Protein 7WZG (pdb70)

Foldseek 3Di:
DVLVVVVLCCCPVPAQQLVQLLVCVPPQAADWEEEEEQCFLNSNVQNSQVSHHQYEYEHQDPVRLVNNVVPCVPGRYHYYHDDLLADDDQAAGQEYEYGEQNLQQLPDLNSSLSNLLSVQRRYDANHKYKYWYFALVVCPPVVQPWDWDKADSPDFKIWIWIWGADPVQQKIKIKIWIDGPPDTDIDIGMGHDDHPVSVQVSNVSSFKHFDAWALGSVRHHDDPPRRITMTMIDGD/DVCVLVLVVLVLVCLCCCPVPAQQLVCLLVCVPPQQAPWEEEEEQCFLNRNPQNSQVSRHQYEYEHQDVSRLVNNVVPVPPGRYHYYHDDLLDDDDAEATQEYEYGEQNLQQLPDLVSSLSNLLSNLRRHDQNHKYKYWYFQLVVCPPVVQDWDWDKADSPPFKIWIWIWGADPVQQKIKIWIWMDGPPDTRIDIDMGRDDHPVSVQVSQVSSQKHFDAWAQGSVRHGDDPPRRITMTMIHGD/DLVQLVLVVLCCCPVPAQQLVQLLVCVVPQAADWEEEEEQCFLNRNPQNSQVSHHQYEYEHQDPSRVVNNVVPCPPGRYHYDYDDLLDDDDQAATQEYEYGEQNLQQLPDLNSSLSNLLSNQSRHDANHKYKYWYFALVVCCVVNQDWDWDKADSPDFKIWIWIWGADVVQQKIKIWIWIDGPPDTDIDIDMGHDDHPVSVQVSQVSSQKHFDAWALGSVRHHDDPPRRITMTMIDGD/DVQLVLVCLCCCPVPAQQLVLLLVCVPPQAADWEEEEEQCFLNRNVQNSQVSRHQYEYEHQDPVRLVNNVVVVPPTRYHYDHDDLLDDDDQEATQEYEYGEQNLQALPDLVSSLSNLLSNQRRHDANHKYKYWYFQLVVCPPVPQDWDWDKADSPDFKIWIWIWGADVVQQKIKIKIWMDGPPDTDIDIDMGHDDHPVSVQVSQVSSQKHFPAWALGSVRHHDDPPRRITMTMIHGD/DLVQLVLVVLCCVFVPAQQLVCLLVCVPDQAADWEEEEEQCFLNRNPQNSLVSHHQYEYEHQDPSRLVNNVVPCPPGNYHYYHDDLLADDDQEATQEYEYGEQNLQQLPDLVSSLSNLLSNQRRYDQNHKYKYWYFALVVCCVVVQPWDWDKADSPDFKIWIWIWGADVVQQKIKIKIWIDGPPDTDIDIDMGRDDHPVSVQVSQVSSQKHFDAWALGSVRHHDDPPRRITMTMIHGD/DLLVLVVLCCCPVPAQQLVQLLVCVPDQQAQWEEEEEQCFLNRNVLNSLVSRYQYEYEHQDPVRLVNVVVPVPPGRYHYDYDDLLADPDQAAGQEYEYGECNLQALPDLNSSLSNLLSVQRRYDQNHKYKYWYFQLVVCPPVVQDWDWDKADSPPFKIWIWIWGADVVQQKIKIWIWMDGPPDTDIDIDMGRDDHPVSVQVSQVSSQKHFPAWALGSVRHGDDPPRRITMTMIHGD

Secondary structure (DSSP, 8-state):
-HHHHHHHHHHHHS-HHHHHHHHHTTS--TT-EEEEET-TTSHHHHHHHHTT-EEEEEES-HHHHHHHHHHHTT--EEEEE--TTS------EEEEEE-TTGGGGS-SHHHHHHHHHHHHHTEEEEEEEEEEEE-GGGGGTTTT--EEEEEE-SSSEEEEEEEEEETTTTEEEEEEEEEETTEEEEEEEEEE---HHHHHHHHHHHTEEEEEEESSTT-PBP-TT-SEEEEEEEE-/-TTHHHHHHHHHHHHHHHHHS-SHHHHHHHHTTS--TT-EEEEET-TTSHHHHHHHTTT-EEEEEES-HHHHHHHHHHHTT--EEEEE--TTS--S---EEEEEE-TTGGGGS-SHHHHHHHHHHHHHTEEEEEEEEEEEE-GGGGGTTTT--EEEEEESSSSEEEEEEEEEETTTTEEEEEEEEEETTEEEEEEEEEE---HHHHHHHHHHHTEEEEEEESSTT-PBP-TT-SEEEEEEEE-/-HHHHHHHHHHHHHHS-HHHHHHHHHTTS--TT-EEEEES-TTSHHHHHHHHTT-EEEEEES-HHHHHHHHHH-TTS-EEEEE--TTS------EEEEEE-TTGGGGS-SHHHHHHHHHHHHHTEEEEEEEEEEEE-GGGGGGGGG--EEEEEE-SSSEEEEEEEEEETTTTEEEEEEEEEESS-EEEEEEEEE---HHHHHHHHHHTTEEEEEEESSTT-PBP-TT-SEEEEEEEE-/-HHHHHHHHHHHHHS-THHHHHHHHTTS--TT-EEEEET-TTSHHHHHHHHTT-EEEEEES-HHHHHHHHHHHTT--EEEEE--TTS--S---EEEEEE-TTGGGGS-SHHHHHHHHHHHHHTEEEEEEEEEEEE-GGGGGTTTT--EEEEEE-SSS-EEEEEEEEETTTTEEEEEEEEE-SS-EEEEEEEEE---HHHHHHHHHHHTEEEEEEESSTT-PBP-TT-SEEEEEEEE-/-HHHHHHHHHHHHHHS-THHHHHHHHTTS--TT-EEEEET-TTSHHHHHHHHTT-EEEEEES-HHHHHHHHHHHTT--EEEEE-BTTB--S---EEEEEE-TTGGGGS-SHHHHHHHHHHHHHTEEEEEEEEEEEE-GGGGGTTTT--EEEEEE-SSS-EEEEEEEEETTTTEEEEEEEEEETTEEEEEEEEEE---HHHHHHHHHHHTEEEEEEESSTT-PBP-TT-SEEEEEEEE-/-HHHHHHHHHHHHS-SHHHHHHHHTTS--TT-EEEEES-TTSHHHHHHHTTT-EEEEEES-HHHHHHHHHHHTT--EEEEE--TTS------EEEEEE-TTGGGGS-SHHHHHHHHHHHHHTEEEEEEEEEEEE-GGGGGTTTT--EEEEEE-SSSEEEEEEEEEETTTTEEEEEEEEEETTEEEEEEEEEE---HHHHHHHHHHHTEEEEEEESSTT-PBP-TT-SEEEEEEEE-

Radius of gyration: 35.02 Å; Cα contacts (8 Å, |Δi|>4): 3380; chains: 6; bounding box: 88×90×80 Å

GO terms:
  GO:0008170 N-methyltransferase activity (F, IDA)
  GO:0030651 peptide antibiotic biosynthetic process (P, IDA)

B-factor: mean 28.47, std 9.71, range [11.81, 78.83]

InterPro domains:
  IPR029063 S-adenosyl-L-methionine-dependent methyltransferase superfamily [G3DSA:3.40.50.150] (3-245)
  IPR029063 S-adenosyl-L-methionine-dependent methyltransferase superfamily [SSF53335] (28-244)
  IPR041698 Methyltransferase domain 25 [PF13649] (43-136)
  IPR050508 Methyltransferase Superfamily [PTHR42912] (5-140)

Organism: Streptomyces sp. (NCBI:txid1931)

Solvent-accessible surface area: 57210 Å² total; per-residue (Å²): 121,41,42,111,9,74,18,29,6,10,45,95,68,52,74,7,70,18,5,23,56,0,0,52,80,68,57,76,7,110,46,100,26,0,0,0,0,14,5,9,2,0,23,7,0,10,23,0,13,121,35,30,2,129,4,34,0,0,20,70,38,90,78,7,0,77,30,0,65,161,53,61,152,147,67,83,6,108,14,37,102,22,50,27,103,101,20,121,56,136,56,64,6,24,1,1,0,0,29,66,35,14,0,0,57,0,59,100,28,98,39,2,17,33,0,0,102,13,0,0,133,10,6,81,125,59,5,0,0,0,0,1,0,20,2,2,25,36,27,51,147,32,64,13,42,24,120,12,25,7,70,42,2,33,202,83,109,3,0,4,17,6,69,50,22,62,48,29,34,20,50,12,50,13,20,30,0,10,5,8,35,72,78,19,31,25,37,123,81,79,11,16,5,0,27,18,14,2,0,93,2,0,0,86,58,2,21,0,80,11,71,21,22,13,3,24,66,100,33,79,98,34,62,33,93,5,77,36,0,0,0,4,0,49,109,152,135,118,61,71,180,91,93,59,24,28,107,8,82,11,51,10,26,45,88,68,41,73,7,68,17,4,24,59,0,0,54,77,64,64,70,6,106,70,94,32,0,0,0,0,13,5,16,9,0,29,9,0,19,24,0,12,127,31,35,4,102,0,11,0,0,21,75,36,87,54,9,0,77,15,0,66,141,76,62,140,136,63,79,6,90,18,37,100,23,52,29,102,101,12,116,64,115,50,69,7,30,0,1,0,0,25,64,36,13,0,0,58,0,60,120,35,90,44,2,0,35,0,0,112,11,0,9,127,0,2,84,111,55,2,0,0,0,1,2,0,22,2,2,24,37,26,55,163,31,62,11,41,19,122,12,26,6,67,44,4,36,198,94,77,4,0,4,19,6,67,50,21,64,47,30,35,17,54,12,49,13,22,31,0,3,5,4,42,69,55,18,25,23,29,126,55,81,10,17,4,0,27,19,12,1,0,110,5,0,0,108,38,9,25,0,91,15,72,22,23,12,2,22,64,100,30,79,98,36,64,34,102,9,79,37,0,0,0,3,0,47,108,126,134,149,90,19,26,104,1,75,23,45,8,12,44,91,70,48,74,7,73,17,4,19,58,0,0,40,79,62,59,88,5,111,47,106,27,0,0,0,0,16,5,10,2,0,27,8,0,11,23,0,12,119,38,28,2,132,4,29,0,0,21,75,37,91,62,8,0,75,30,0,69,170,56,59,149,149,67,75,5,106,21,50,104,22,54,30,107,97,11,132,55,130,54,65,6,28,0,0,0,0,28,66,36,13,0,0,54,0,60,107,34,101,40,2,3,29,0,0,118,3,0,13,132,5,1,74,128,59,5,0,0,0,0,2,0,19,2,3,22,37,27,55,126,42,64,11,47,23,127,13,27,6,70,44,4,36,213,92,74,4,0,5,16,3,66,45,22,64,49,35,37,18,49,11,51,11,22,35,0,1,5,7,39,69,65,22,21,19,41,124,81,84,11,19,4,0,27,13,12,2,0,108,4,0,0,107,54,9,40,2,89,15,71,20,26,13,4,27,65,99,34,74,97,34,68,35,79,12,77,38,0,0,0,3,0,50,89,174,143,71,27,28,94,8,77,20,48,10,30,42,81,66,41,75,7,70,18,4,22,59,0,0,54,80,65,57,69,6,105,46,91,25,0,0,0,0,16,6,12,4,0,25,8,0,12,21,0,15,123,34,30,3,129,3,28,0,0,20,76,40,94,69,10,0,68,30,0,65,156,55,60,154,140,66,84,4,104,19,37,98,22,51,29,106,96,11,122,59,142,52,68,10,34,0,0,0,0,26,62,36,13,0,0,59,0,62,102,24,92,38,2,14,36,0,0,111,2,0,14,135,5,3,79,112,60,6,0,0,0,0,2,0,22,2,2,21,39,26,52,146,30,63,10,49,22,124,12,25,7,71,44,3,46,184,97,90,4,0,3,17,2,68,46,22,62,45,30,36,18,49,10,49,13,26,32,0,5,4,3,35,72,54,18,24,13,28,124,58,83,11,19,6,0,29,16,13,1,0,90,7,0,0,115,60,9,27,0,75,15,71,20,24,15,2,23,62,102,34,75,95,36,60,32,92,3,74,36,0,0,0,3,0,48,117,128,120,118,76,21,26,88,8,65,15,46,10,16,46,80,74,45,74,8,74,16,4,23,56,0,0,60,75,65,59,73,5,105,46,94,20,0,0,0,0,15,5,6,2,0,25,6,0,13,21,0,15,122,35,32,2,133,3,26,0,0,21,74,37,86,61,6,0,51,31,0,62,150,56,64,153,142,68,86,6,103,19,38,100,23,52,27,101,111,23,132,50,138,57,67,9,34,0,0,0,0,27,61,36,15,0,0,57,0,59,109,30,108,42,2,3,35,0,0,84,12,0,6,171,12,3,72,117,58,3,0,0,0,0,1,0,21,2,3,27,37,27,56,133,33,62,13,41,23,125,13,26,6,70,43,4,43,187,67,88,3,0,3,17,3,68,46,18,59,47,28,33,19,48,11,48,12,27,32,0,2,4,4,41,71,58,21,17,15,38,125,75,80,11,14,6,0,30,15,14,2,0,107,2,0,0,98,41,9,27,0,78,17,72,22,25,13,3,26,64,99,32,74,99,36,63,35,105,12,74,36,0,0,0,4,0,51,110,135,126,43,50,114,9,69,13,52,9,30,44,82,64,47,76,7,70,17,4,22,59,0,0,52,80,66,58,73,6,104,64,94,39,0,0,0,0,14,5,16,7,0,28,7,0,24,22,0,12,117,35,32,2,82,0,13,0,0,19,74,39,136,72,10,1,53,28,0,86,168,102,53,139,135,60,79,10,85,34,40,110,22,54,29,106,91,10,115,64,148,55,73,6,27,0,0,0,1,28,57,36,15,0,0,55,0,59,111,33,114,34,2,7,37,0,0,92,1,0,9,132,5,5,77,122,55,4,0,0,0,0,2,0,20,2,2,28,39,29,57,162,30,64,14,43,23,127,14,28,6,69,44,6,43,179,88,94,3,0,4,15,3,70,48,21,62,46,28,36,19,48,14,46,13,29,29,0,9,5,4,39,68,60,18,25,21,28,123,59,81,12,19,4,0,28,12,13,2,0,110,5,0,0,86,28,10,27,2,94,20,78,22,25,12,3,23,64,104,32,84,97,35,63,34,85,8,76,41,0,0,0,5,0,51,115,138

Nearest PDB structures (foldseek):
  7wzg-assembly1_A  TM=1.003E+00  e=1.190E-51  Streptomyces sp.
  4hgy-assembly1_E  TM=8.757E-01  e=6.205E-23  Streptomyces caelestis
  1y8c-assembly1_A  TM=8.510E-01  e=4.590E-20  Clostridium acetobutylicum ATCC 824
  6uk5-assembly1_B  TM=7.705E-01  e=1.641E-17  Micromonospora echinospora
  5bsz-assembly1_A  TM=7.617E-01  e=7.466E-17  Streptoalloteichus sp. ATCC 53650

Sequence (1428 aa):
TAIEAYDLVSSMLSPGAGLVAWVSSHRPLDGRTVLDLGCGTGVSSFALAEAGARVVAVDASRPSLDMLEKKRLDRDVEAVEGDFRDLTFDSTFDVVTMSRNTFFLAQEQEEKIALLRGIARHLKPGGAAFLDCTDPAEFQRAGGDARSVTYPLGRDRMVTVTQTADRAGQQILSIFLVQGATTLTAFHEQATWATLAEIRLMARIAGLEVTGVDGSYAGEPYTARSREMLVVLERQDPSVYDETAIEAYDLVSSMLSPGAGLVAWVSSHRPLDGRTVLDLGCGTGVSSFALAEAGARVVAVDASRPSLDMLEKKRLDRDVEAVEGDFRDLTFDSTFDVVTMSRNTFFLAQEQEEKIALLRGIARHLKPGGAAFLDCTDPAEFQRAGGDARSVTYPLGRDRMVTVTQTADRAGQQILSIFLVQGATTLTAFHEQATWATLAEIRLMARIAGLEVTGVDGSYAGEPYTARSREMLVVLERQDETAIEAYDLVSSMLSPGAGLVAWVSSHRPLDGRTVLDLGCGTGVSSFALAEAGARVVAVDASRPSLDMLEKKRLDRDVEAVEGDFRDLTFDSTFDVVTMSRNTFFLAQEQEEKIALLRGIARHLKPGGAAFLDCTDPAEFQRAGGDARSVTYPLGRDRMVTVTQTADRAGQQILSIFLVQGATTLTAFHEQATWATLAEIRLMARIAGLEVTGVDGSYAGEPYTARSREMLVVLERQETAIEAYDLVSSMLSPGAGLVAWVSSHRPLDGRTVLDLGCGTGVSSFALAEAGARVVAVDASRPSLDMLEKKRLDRDVEAVEGDFRDLTFDSTFDVVTMSRNTFFLAQEQEEKIALLRGIARHLKPGGAAFLDCTDPAEFQRAGGDARSVTYPLGRDRMVTVTQTADRAGQQILSIFLVQGATTLTAFHEQATWATLAEIRLMARIAGLEVTGVDGSYAGEPYTARSREMLVVLERQDETAIEAYDLVSSMLSPGAGLVAWVSSHRPLDGRTVLDLGCGTGVSSFALAEAGARVVAVDASRPSLDMLEKKRLDRDVEAVEGDFRDLTFDSTFDVVTMSRNTFFLAQEQEEKIALLRGIARHLKPGGAAFLDCTDPAEFQRAGGDARSVTYPLGRDRMVTVTQTADRAGQQILSIFLVQGATTLTAFHEQATWATLAEIRLMARIAGLEVTGVDGSYAGEPYTARSREMLVVLERQTAIEAYDLVSSMLSPGAGLVAWVSSHRPLDGRTVLDLGCGTGVSSFALAEAGARVVAVDASRPSLDMLEKKRLDRDVEAVEGDFRDLTFDSTFDVVTMSRNTFFLAQEQEEKIALLRGIARHLKPGGAAFLDCTDPAEFQRAGGDARSVTYPLGRDRMVTVTQTADRAGQQILSIFLVQGATTLTAFHEQATWATLAEIRLMARIAGLEVTGVDGSYAGEPYTARSREMLVVLERQ

Structure (mmCIF, N/CA/C/O backbone):
data_7WZG
#
_entry.id   7WZG
#
_cell.length_a   245.111
_cell.length_b   245.111
_cell.length_c   81.653
_cell.angle_alpha   90.000
_cell.angle_beta   90.000
_cell.angle_gamma   120.000
#
_symmetry.space_group_name_H-M   'H 3'
#
loop_
_entity.id
_entity.type
_entity.pdbx_description
1 polymer 'Cypemycin N-terminal methyltransferase'
2 non-polymer S-ADENOSYL-L-HOMOCYSTEINE
3 water water
#
loop_
_atom_site.group_PDB
_atom_site.id
_atom_site.type_symbol
_atom_site.label_atom_id
_atom_site.label_alt_id
_atom_site.label_comp_id
_atom_site.label_asym_id
_atom_site.label_entity_id
_atom_site.label_seq_id
_atom_site.pdbx_PDB_ins_code
_atom_site.Cartn_x
_atom_site.Cartn_y
_atom_site.Cartn_z
_atom_site.occupancy
_atom_site.B_iso_or_equiv
_atom_site.auth_seq_id
_atom_site.auth_comp_id
_atom_site.auth_asym_id
_atom_site.auth_atom_id
_atom_site.pdbx_PDB_model_num
ATOM 1 N N . THR A 1 30 ? -34.546 70.200 57.672 1.00 40.62 10 THR A N 1
ATOM 2 C CA . THR A 1 30 ? -33.446 70.636 58.530 1.00 40.06 10 THR A CA 1
ATOM 3 C C . THR A 1 30 ? -32.238 69.711 58.386 1.00 36.68 10 THR A C 1
ATOM 4 O O . THR A 1 30 ? -31.094 70.171 58.357 1.00 39.06 10 THR A O 1
ATOM 8 N N . ALA A 1 31 ? -32.489 68.404 58.295 1.00 34.08 11 ALA A N 1
ATOM 9 C CA . ALA A 1 31 ? -31.436 67.506 57.840 1.00 36.26 11 ALA A CA 1
ATOM 10 C C . ALA A 1 31 ? -30.911 67.948 56.485 1.00 31.92 11 ALA A C 1
ATOM 11 O O . ALA A 1 31 ? -29.727 67.758 56.180 1.00 26.97 11 ALA A O 1
ATOM 13 N N . ILE A 1 32 ? -31.775 68.560 55.671 1.00 32.18 12 ILE A N 1
ATOM 14 C CA . ILE A 1 32 ? -31.333 69.100 54.390 1.00 34.07 12 ILE A CA 1
ATOM 15 C C . ILE A 1 32 ? -30.353 70.243 54.614 1.00 26.51 12 ILE A C 1
ATOM 16 O O . ILE A 1 32 ? -29.312 70.323 53.948 1.00 29.47 12 ILE A O 1
ATOM 21 N N . GLU A 1 33 ? -30.663 71.136 55.564 1.00 28.49 13 GLU A N 1
ATOM 22 C CA . GLU A 1 33 ? -29.731 72.212 55.910 1.00 29.73 13 GLU A CA 1
ATOM 23 C C . GLU A 1 33 ? -28.410 71.643 56.417 1.00 27.53 13 GLU A C 1
ATOM 24 O O . GLU A 1 33 ? -27.328 72.088 56.012 1.00 23.44 13 GLU A O 1
ATOM 30 N N . ALA A 1 34 ? -28.485 70.649 57.306 1.00 22.96 14 ALA A N 1
ATOM 31 C CA . ALA A 1 34 ? -27.272 70.031 57.821 1.00 22.40 14 ALA A CA 1
ATOM 32 C C . ALA A 1 34 ? -26.473 69.364 56.702 1.00 22.61 14 ALA A C 1
ATOM 33 O O . ALA A 1 34 ? -25.243 69.505 56.644 1.00 21.46 14 ALA A O 1
ATOM 35 N N . TYR A 1 35 ? -27.152 68.643 55.797 1.00 22.78 15 TYR A N 1
ATOM 36 C CA . TYR A 1 35 ? -26.425 68.001 54.704 1.00 26.54 15 TYR A CA 1
ATOM 37 C C . TYR A 1 35 ? -25.777 69.040 53.802 1.00 24.91 15 TYR A C 1
ATOM 38 O O . TYR A 1 35 ? -24.630 68.871 53.365 1.00 22.94 15 TYR A O 1
ATOM 47 N N . ASP A 1 36 ? -26.495 70.127 53.506 1.00 26.39 16 ASP A N 1
ATOM 48 C CA . ASP A 1 36 ? -25.918 71.144 52.638 1.00 20.45 16 ASP A CA 1
ATOM 49 C C . ASP A 1 36 ? -24.635 71.700 53.244 1.00 21.03 16 ASP A C 1
ATOM 50 O O . ASP A 1 36 ? -23.643 71.903 52.538 1.00 20.31 16 ASP A O 1
ATOM 55 N N . LEU A 1 37 ? -24.634 71.928 54.560 1.00 22.60 17 LEU A N 1
ATOM 56 C CA . LEU A 1 37 ? -23.448 72.438 55.243 1.00 18.52 17 LEU A CA 1
ATOM 57 C C . LEU A 1 37 ? -22.287 71.447 55.158 1.00 21.28 17 LEU A C 1
ATOM 58 O O . LEU A 1 37 ? -21.135 71.833 54.901 1.00 22.16 17 LEU A O 1
ATOM 63 N N . VAL A 1 38 ? -22.571 70.165 55.397 1.00 21.23 18 VAL A N 1
ATOM 64 C CA . VAL A 1 38 ? -21.524 69.144 55.367 1.00 22.56 18 VAL A CA 1
ATOM 65 C C . VAL A 1 38 ? -20.915 69.059 53.973 1.00 21.23 18 VAL A C 1
ATOM 66 O O . VAL A 1 38 ? -19.689 69.076 53.805 1.00 23.01 18 VAL A O 1
ATOM 70 N N . SER A 1 39 ? -21.766 68.998 52.950 1.00 21.04 19 SER A N 1
ATOM 71 C CA . SER A 1 39 ? -21.260 68.870 51.589 1.00 22.10 19 SER A CA 1
ATOM 72 C C . SER A 1 39 ? -20.512 70.122 51.150 1.00 24.38 19 SER A C 1
ATOM 73 O O . SER A 1 39 ? -19.454 70.026 50.513 1.00 26.74 19 SER A O 1
ATOM 76 N N . SER A 1 40 ? -21.039 71.304 51.486 1.00 22.55 20 SER A N 1
ATOM 77 C CA . SER A 1 40 ? -20.415 72.543 51.043 1.00 25.77 20 SER A CA 1
ATOM 78 C C . SER A 1 40 ? -18.991 72.648 51.561 1.00 27.58 20 SER A C 1
ATOM 79 O O . SER A 1 40 ? -18.109 73.159 50.865 1.00 28.79 20 SER A O 1
ATOM 82 N N . MET A 1 41 ? -18.749 72.172 52.781 1.00 23.89 21 MET A N 1
ATOM 83 C CA . MET A 1 41 ? -17.438 72.333 53.393 1.00 26.16 21 MET A CA 1
ATOM 84 C C . MET A 1 41 ? -16.533 71.115 53.253 1.00 25.22 21 MET A C 1
ATOM 85 O O . MET A 1 41 ? -15.314 71.287 53.153 1.00 28.51 21 MET A O 1
ATOM 90 N N . LEU A 1 42 ? -17.082 69.899 53.226 1.00 24.90 22 LEU A N 1
ATOM 91 C CA . LEU A 1 42 ? -16.262 68.697 53.132 1.00 25.64 22 LEU A CA 1
ATOM 92 C C . LEU A 1 42 ? -16.126 68.151 51.715 1.00 33.05 22 LEU A C 1
ATOM 93 O O . LEU A 1 42 ? -15.179 67.396 51.447 1.00 31.10 22 LEU A O 1
ATOM 98 N N . SER A 1 43 ? -17.036 68.475 50.801 1.00 25.17 23 SER A N 1
ATOM 99 C CA . SER A 1 43 ? -16.889 68.061 49.403 1.00 25.72 23 SER A CA 1
ATOM 100 C C . SER A 1 43 ? -17.397 69.161 48.492 1.00 23.18 23 SER A C 1
ATOM 101 O O . SER A 1 43 ? -18.428 69.015 47.822 1.00 22.87 23 SER A O 1
ATOM 104 N N . PRO A 1 44 ? -16.686 70.287 48.426 1.00 19.74 24 PRO A N 1
ATOM 105 C CA . PRO A 1 44 ? -17.077 71.371 47.520 1.00 26.23 24 PRO A CA 1
ATOM 106 C C . PRO A 1 44 ? -16.988 70.928 46.070 1.00 25.68 24 PRO A C 1
ATOM 107 O O . PRO A 1 44 ? -16.278 69.982 45.722 1.00 25.67 24 PRO A O 1
ATOM 111 N N . GLY A 1 45 ? -17.724 71.633 45.217 1.00 21.74 25 GLY A N 1
ATOM 112 C CA . GLY A 1 45 ? -17.771 71.237 43.824 1.00 25.23 25 GLY A CA 1
ATOM 113 C C . GLY A 1 45 ? -16.531 71.565 43.021 1.00 23.82 25 GLY A C 1
ATOM 114 O O . GLY A 1 45 ? -16.393 71.048 41.907 1.00 26.08 25 GLY A O 1
ATOM 115 N N . ALA A 1 46 ? -15.627 72.389 43.554 1.00 24.33 26 ALA A N 1
ATOM 116 C CA . ALA A 1 46 ? -14.481 72.840 42.765 1.00 30.42 26 ALA A CA 1
ATOM 117 C C . ALA A 1 46 ? -13.626 71.671 42.287 1.00 27.68 26 ALA A C 1
ATOM 118 O O . ALA A 1 46 ? -13.095 71.702 41.171 1.00 28.62 26 ALA A O 1
ATOM 120 N N . GLY A 1 47 ? -13.491 70.626 43.109 1.00 32.78 27 GLY A N 1
ATOM 121 C CA . GLY A 1 47 ? -12.698 69.478 42.698 1.00 27.11 27 GLY A CA 1
ATOM 122 C C . GLY A 1 47 ? -13.288 68.773 41.493 1.00 25.50 27 GLY A C 1
ATOM 123 O O . GLY A 1 47 ? -12.605 68.547 40.488 1.00 27.52 27 GLY A O 1
ATOM 124 N N . LEU A 1 48 ? -14.572 68.427 41.577 1.00 24.37 28 LEU A N 1
ATOM 125 C CA . LEU A 1 48 ? -15.268 67.822 40.447 1.00 25.47 28 LEU A CA 1
ATOM 126 C C . LEU A 1 48 ? -15.174 68.692 39.201 1.00 28.60 28 LEU A C 1
ATOM 127 O O . LEU A 1 48 ? -14.956 68.186 38.092 1.00 24.17 28 LEU A O 1
ATOM 132 N N . VAL A 1 49 ? -15.351 70.005 39.364 1.00 28.39 29 VAL A N 1
ATOM 133 C CA . VAL A 1 49 ? -15.336 70.913 38.222 1.00 26.36 29 VAL A CA 1
ATOM 134 C C . VAL A 1 49 ? -13.964 70.914 37.563 1.00 27.26 29 VAL A C 1
ATOM 135 O O . VAL A 1 49 ? -13.851 70.799 36.339 1.00 27.05 29 VAL A O 1
ATOM 139 N N . ALA A 1 50 ? -12.898 71.017 38.367 1.00 26.26 30 ALA A N 1
ATOM 140 C CA . ALA A 1 50 ? -11.549 70.962 37.812 1.00 26.47 30 ALA A CA 1
ATOM 141 C C . ALA A 1 50 ? -11.301 69.650 37.071 1.00 30.39 30 ALA A C 1
ATOM 142 O O . ALA A 1 50 ? -10.692 69.645 35.994 1.00 27.92 30 ALA A O 1
ATOM 144 N N . TRP A 1 51 ? -11.756 68.524 37.631 1.00 28.84 31 TRP A N 1
ATOM 145 C CA . TRP A 1 51 ? -11.506 67.234 36.988 1.00 30.34 31 TRP A CA 1
ATOM 146 C C . TRP A 1 51 ? -12.260 67.141 35.670 1.00 26.48 31 TRP A C 1
ATOM 147 O O . TRP A 1 51 ? -11.688 66.771 34.638 1.00 31.88 31 TRP A O 1
ATOM 158 N N . VAL A 1 52 ? -13.543 67.485 35.680 1.00 24.68 32 VAL A N 1
ATOM 159 C CA . VAL A 1 52 ? -14.322 67.422 34.445 1.00 29.55 32 VAL A CA 1
ATOM 160 C C . VAL A 1 52 ? -13.723 68.357 33.396 1.00 32.20 32 VAL A C 1
ATOM 161 O O . VAL A 1 52 ? -13.592 67.994 32.221 1.00 29.48 32 VAL A O 1
ATOM 165 N N . SER A 1 53 ? -13.304 69.553 33.818 1.00 27.13 33 SER A N 1
ATOM 166 C CA . SER A 1 53 ? -12.735 70.521 32.886 1.00 35.42 33 SER A CA 1
ATOM 167 C C . SER A 1 53 ? -11.529 69.954 32.152 1.00 38.81 33 SER A C 1
ATOM 168 O O . SER A 1 53 ? -11.388 70.144 30.938 1.00 41.65 33 SER A O 1
ATOM 171 N N . SER A 1 54 ? -10.665 69.223 32.862 1.00 35.43 34 SER A N 1
ATOM 172 C CA . SER A 1 54 ? -9.463 68.665 32.255 1.00 35.47 34 SER A CA 1
ATOM 173 C C . SER A 1 54 ? -9.762 67.636 31.172 1.00 33.56 34 SER A C 1
ATOM 174 O O . SER A 1 54 ? -8.832 67.204 30.487 1.00 37.80 34 SER A O 1
ATOM 177 N N . HIS A 1 55 ? -11.016 67.232 30.998 1.00 35.96 35 HIS A N 1
ATOM 178 C CA . HIS A 1 55 ? -11.394 66.293 29.948 1.00 37.18 35 HIS A CA 1
ATOM 179 C C . HIS A 1 55 ? -12.332 66.878 28.904 1.00 38.02 35 HIS A C 1
ATOM 180 O O . HIS A 1 55 ? -12.279 66.454 27.745 1.00 37.75 35 HIS A O 1
ATOM 187 N N . ARG A 1 56 ? -13.204 67.819 29.283 1.00 34.34 36 ARG A N 1
ATOM 188 C CA . ARG A 1 56 ? -14.184 68.430 28.390 1.00 37.06 36 ARG A CA 1
ATOM 189 C C . ARG A 1 56 ? -14.366 69.877 28.826 1.00 41.76 36 ARG A C 1
ATOM 190 O O . ARG A 1 56 ? -14.323 70.160 30.035 1.00 37.74 36 ARG A O 1
ATOM 198 N N . PRO A 1 57 ? -14.569 70.803 27.890 1.00 39.55 37 PRO A N 1
ATOM 199 C CA . PRO A 1 57 ? -14.861 72.184 28.276 1.00 44.62 37 PRO A CA 1
ATOM 200 C C . PRO A 1 57 ? -16.292 72.316 28.770 1.00 35.46 37 PRO A C 1
ATOM 201 O O . PRO A 1 57 ? -17.204 71.620 28.317 1.00 40.00 37 PRO A O 1
ATOM 205 N N . LEU A 1 58 ? -16.475 73.222 29.727 1.00 32.50 38 LEU A N 1
ATOM 206 C CA . LEU A 1 58 ? -17.775 73.427 30.344 1.00 37.63 38 LEU A CA 1
ATOM 207 C C . LEU A 1 58 ? -18.422 74.760 29.983 1.00 37.86 38 LEU A C 1
ATOM 208 O O . LEU A 1 58 ? -19.653 74.869 30.055 1.00 31.83 38 LEU A O 1
ATOM 213 N N . ASP A 1 59 ? -17.631 75.757 29.588 1.00 38.30 39 ASP A N 1
ATOM 214 C CA . ASP A 1 59 ? -18.165 77.080 29.276 1.00 35.59 39 ASP A CA 1
ATOM 215 C C . ASP A 1 59 ? -19.152 77.004 28.123 1.00 36.01 39 ASP A C 1
ATOM 216 O O . ASP A 1 59 ? -18.782 76.647 27.002 1.00 42.19 39 ASP A O 1
ATOM 221 N N . GLY A 1 60 ? -20.413 77.328 28.407 1.00 35.39 40 GLY A N 1
ATOM 222 C CA . GLY A 1 60 ? -21.447 77.336 27.394 1.00 39.04 40 GLY A CA 1
ATOM 223 C C . GLY A 1 60 ? -22.009 75.985 27.021 1.00 42.15 40 GLY A C 1
ATOM 224 O O . GLY A 1 60 ? -22.789 75.905 26.065 1.00 38.70 40 GLY A O 1
ATOM 225 N N . ARG A 1 61 ? -21.663 74.927 27.749 1.00 40.66 41 ARG A N 1
ATOM 226 C CA . ARG A 1 61 ? -22.109 73.574 27.447 1.00 38.19 41 ARG A CA 1
ATOM 227 C C . ARG A 1 61 ? -23.285 73.167 28.330 1.00 35.78 41 ARG A C 1
ATOM 228 O O . ARG A 1 61 ? -23.512 73.730 29.400 1.00 35.74 41 ARG A O 1
ATOM 236 N N . THR A 1 62 ? -24.035 72.166 27.863 1.00 35.48 42 THR A N 1
ATOM 237 C CA . THR A 1 62 ? -25.101 71.561 28.653 1.00 34.23 42 THR A CA 1
ATOM 238 C C . THR A 1 62 ? -24.524 70.469 29.551 1.00 34.70 42 THR A C 1
ATOM 239 O O . THR A 1 62 ? -23.665 69.690 29.126 1.00 33.40 42 THR A O 1
ATOM 243 N N . VAL A 1 63 ? -24.990 70.425 30.799 1.00 32.77 43 VAL A N 1
ATOM 244 C CA . VAL A 1 63 ? -24.506 69.462 31.787 1.00 32.89 43 VAL A CA 1
ATOM 245 C C . VAL A 1 63 ? -25.702 68.885 32.527 1.00 31.84 43 VAL A C 1
ATOM 246 O O . VAL A 1 63 ? -26.564 69.632 33.004 1.00 31.55 43 VAL A O 1
ATOM 250 N N . LEU A 1 64 ? -25.761 67.556 32.617 1.00 29.43 44 LEU A N 1
ATOM 251 C CA . LEU A 1 64 ? -26.772 66.861 33.407 1.00 28.63 44 LEU A CA 1
ATOM 252 C C . LEU A 1 64 ? -26.118 66.388 34.706 1.00 29.67 44 LEU A C 1
ATOM 253 O O . LEU A 1 64 ? -25.231 65.528 34.682 1.00 23.99 44 LEU A O 1
ATOM 258 N N . ASP A 1 65 ? -26.544 66.965 35.835 1.00 27.36 45 ASP A N 1
ATOM 259 C CA . ASP A 1 65 ? -25.993 66.662 37.156 1.00 26.96 45 ASP A CA 1
ATOM 260 C C . ASP A 1 65 ? -26.997 65.786 37.901 1.00 25.31 45 ASP A C 1
ATOM 261 O O . ASP A 1 65 ? -28.063 66.260 38.309 1.00 27.90 45 ASP A O 1
ATOM 266 N N . LEU A 1 66 ? -26.656 64.508 38.065 1.00 24.31 46 LEU A N 1
ATOM 267 C CA . LEU A 1 66 ? -27.554 63.500 38.612 1.00 23.52 46 LEU A CA 1
ATOM 268 C C . LEU A 1 66 ? -27.298 63.325 40.100 1.00 25.59 46 LEU A C 1
ATOM 269 O O . LEU A 1 66 ? -26.143 63.192 40.517 1.00 23.49 46 LEU A O 1
ATOM 274 N N . GLY A 1 67 ? -28.372 63.268 40.888 1.00 21.93 47 GLY A N 1
ATOM 275 C CA . GLY A 1 67 ? -28.238 63.305 42.330 1.00 20.29 47 GLY A CA 1
ATOM 276 C C . GLY A 1 67 ? -27.651 64.630 42.765 1.00 22.04 47 GLY A C 1
ATOM 277 O O . GLY A 1 67 ? -26.714 64.689 43.563 1.00 20.68 47 GLY A O 1
ATOM 278 N N . CYS A 1 68 ? -28.203 65.713 42.217 1.00 23.29 48 CYS A N 1
ATOM 279 C CA . CYS A 1 68 ? -27.650 67.044 42.434 1.00 23.81 48 CYS A CA 1
ATOM 280 C C . CYS A 1 68 ? -27.753 67.501 43.882 1.00 21.18 48 CYS A C 1
ATOM 281 O O . CYS A 1 68 ? -27.015 68.410 44.277 1.00 23.42 48 CYS A O 1
ATOM 284 N N . GLY A 1 69 ? -28.653 66.913 44.670 1.00 21.72 49 GLY A N 1
ATOM 285 C CA . GLY A 1 69 ? -28.800 67.298 46.064 1.00 24.94 49 GLY A CA 1
ATOM 286 C C . GLY A 1 69 ? -29.214 68.751 46.203 1.00 26.78 49 GLY A C 1
ATOM 287 O O . GLY A 1 69 ? -30.076 69.250 45.474 1.00 24.64 49 GLY A O 1
ATOM 288 N N . THR A 1 70 ? -28.592 69.444 47.153 1.00 25.50 50 THR A N 1
ATOM 289 C CA . THR A 1 70 ? -28.820 70.875 47.333 1.00 26.45 50 THR A CA 1
ATOM 290 C C . THR A 1 70 ? -27.949 71.728 46.415 1.00 26.17 50 THR A C 1
ATOM 291 O O . THR A 1 70 ? -27.872 72.945 46.601 1.00 23.44 50 THR A O 1
ATOM 295 N N . GLY A 1 71 ? -27.290 71.115 45.438 1.00 22.78 51 GLY A N 1
ATOM 296 C CA . GLY A 1 71 ? -26.637 71.859 44.388 1.00 21.43 51 GLY A CA 1
ATOM 297 C C . GLY A 1 71 ? -25.202 72.269 44.622 1.00 22.96 51 GLY A C 1
ATOM 298 O O . GLY A 1 71 ? -24.708 73.139 43.894 1.00 22.49 51 GLY A O 1
ATOM 299 N N . VAL A 1 72 ? -24.502 71.685 45.600 1.00 19.29 52 VAL A N 1
ATOM 300 C CA . VAL A 1 72 ? -23.080 72.010 45.749 1.00 20.09 52 VAL A CA 1
ATOM 301 C C . VAL A 1 72 ? -22.348 71.755 44.432 1.00 22.40 52 VAL A C 1
ATOM 302 O O . VAL A 1 72 ? -21.593 72.602 43.940 1.00 20.08 52 VAL A O 1
ATOM 306 N N . SER A 1 73 ? -22.577 70.581 43.838 1.00 19.34 53 SER A N 1
ATOM 307 C CA . SER A 1 73 ? -21.958 70.262 42.558 1.00 21.10 53 SER A CA 1
ATOM 308 C C . SER A 1 73 ? -22.544 71.115 41.433 1.00 19.84 53 SER A C 1
ATOM 309 O O . SER A 1 73 ? -21.804 71.677 40.617 1.00 22.43 53 SER A O 1
ATOM 312 N N . SER A 1 74 ? -23.876 71.209 41.377 1.00 18.61 54 SER A N 1
ATOM 313 C CA . SER A 1 74 ? -24.539 71.898 40.274 1.00 24.53 54 SER A CA 1
ATOM 314 C C . SER A 1 74 ? -24.087 73.346 40.167 1.00 23.44 54 SER A C 1
ATOM 315 O O . SER A 1 74 ? -23.858 73.846 39.060 1.00 26.77 54 SER A O 1
ATOM 318 N N . PHE A 1 75 ? -23.946 74.034 41.306 1.00 20.93 55 PHE A N 1
ATOM 319 C CA . PHE A 1 75 ? -23.606 75.451 41.265 1.00 21.69 55 PHE A CA 1
ATOM 320 C C . PHE A 1 75 ? -22.148 75.653 40.885 1.00 29.14 55 PHE A C 1
ATOM 321 O O . PHE A 1 75 ? -21.826 76.591 40.153 1.00 26.76 55 PHE A O 1
ATOM 329 N N . ALA A 1 76 ? -21.249 74.769 41.334 1.00 24.61 56 ALA A N 1
ATOM 330 C CA . ALA A 1 76 ? -19.869 74.862 40.871 1.00 23.95 56 ALA A CA 1
ATOM 331 C C . ALA A 1 76 ? -19.794 74.690 39.356 1.00 26.22 56 ALA A C 1
ATOM 332 O O . ALA A 1 76 ? -19.011 75.368 38.682 1.00 26.47 56 ALA A O 1
ATOM 334 N N . LEU A 1 77 ? -20.610 73.790 38.804 1.00 20.77 57 LEU A N 1
ATOM 335 C CA . LEU A 1 77 ? -20.596 73.571 37.361 1.00 25.57 57 LEU A CA 1
ATOM 336 C C . LEU A 1 77 ? -21.164 74.781 36.619 1.00 27.52 57 LEU A C 1
ATOM 337 O O . LEU A 1 77 ? -20.600 75.221 35.608 1.00 28.41 57 LEU A O 1
ATOM 342 N N . ALA A 1 78 ? -22.272 75.335 37.116 1.00 25.69 58 ALA A N 1
ATOM 343 C CA . ALA A 1 78 ? -22.846 76.534 36.504 1.00 30.64 58 ALA A CA 1
ATOM 344 C C . ALA A 1 78 ? -21.857 77.690 36.524 1.00 28.93 58 ALA A C 1
ATOM 345 O O . ALA A 1 78 ? -21.769 78.451 35.551 1.00 33.94 58 ALA A O 1
ATOM 347 N N . GLU A 1 79 ? -21.094 77.834 37.618 1.00 26.51 59 GLU A N 1
ATOM 348 C CA . GLU A 1 79 ? -20.137 78.931 37.710 1.00 28.58 59 GLU A CA 1
ATOM 349 C C . GLU A 1 79 ? -18.984 78.755 36.739 1.00 35.71 59 GLU A C 1
ATOM 350 O O . GLU A 1 79 ? -18.296 79.735 36.428 1.00 29.15 59 GLU A O 1
ATOM 356 N N . ALA A 1 80 ? -18.763 77.535 36.252 1.00 28.95 60 ALA A N 1
ATOM 357 C CA . ALA A 1 80 ? -17.793 77.286 35.198 1.00 34.57 60 ALA A CA 1
ATOM 358 C C . ALA A 1 80 ? -18.340 77.614 33.813 1.00 34.60 60 ALA A C 1
ATOM 359 O O . ALA A 1 80 ? -17.655 77.364 32.817 1.00 35.38 60 ALA A O 1
ATOM 361 N N . GLY A 1 81 ? -19.552 78.155 33.725 1.00 34.28 61 GLY A N 1
ATOM 362 C CA . GLY A 1 81 ? -20.133 78.527 32.454 1.00 33.52 61 GLY A CA 1
ATOM 363 C C . GLY A 1 81 ? -21.084 77.530 31.837 1.00 34.38 61 GLY A C 1
ATOM 364 O O . GLY A 1 81 ? -21.501 77.734 30.692 1.00 38.47 61 GLY A O 1
ATOM 365 N N . ALA A 1 82 ? -21.454 76.467 32.548 1.00 34.53 62 ALA A N 1
ATOM 366 C CA . ALA A 1 82 ? -22.296 75.432 31.970 1.00 33.34 62 ALA A CA 1
ATOM 367 C C . ALA A 1 82 ? -23.762 75.731 32.234 1.00 30.57 62 ALA A C 1
ATOM 368 O O . ALA A 1 82 ? -24.109 76.416 33.198 1.00 34.25 62 ALA A O 1
ATOM 370 N N . ARG A 1 83 ? -24.621 75.220 31.352 1.00 29.47 63 ARG A N 1
ATOM 371 C CA . ARG A 1 83 ? -26.067 75.258 31.535 1.00 35.10 63 ARG A CA 1
ATOM 372 C C . ARG A 1 83 ? -26.462 73.907 32.107 1.00 36.66 63 ARG A C 1
ATOM 373 O O . ARG A 1 83 ? -26.322 72.879 31.434 1.00 34.61 63 ARG A O 1
ATOM 381 N N . VAL A 1 84 ? -26.933 73.898 33.351 1.00 34.63 64 VAL A N 1
ATOM 382 C CA . VAL A 1 84 ? -27.038 72.671 34.128 1.00 30.01 64 VAL A CA 1
ATOM 383 C C . VAL A 1 84 ? -28.500 72.317 34.329 1.00 33.08 64 VAL A C 1
ATOM 384 O O . VAL A 1 84 ? -29.303 73.158 34.753 1.00 30.14 64 VAL A O 1
ATOM 388 N N . VAL A 1 85 ? -28.845 71.077 33.994 1.00 27.01 65 VAL A N 1
ATOM 389 C CA . VAL A 1 85 ? -30.065 70.440 34.456 1.00 29.67 65 VAL A CA 1
ATOM 390 C C . VAL A 1 85 ? -29.679 69.540 35.619 1.00 32.74 65 VAL A C 1
ATOM 391 O O . VAL A 1 85 ? -28.775 68.698 35.497 1.00 28.83 65 VAL A O 1
ATOM 395 N N . ALA A 1 86 ? -30.340 69.731 36.753 1.00 28.24 66 ALA A N 1
ATOM 396 C CA . ALA A 1 86 ? -29.951 69.094 37.999 1.00 26.26 66 ALA A CA 1
ATOM 397 C C . ALA A 1 86 ? -31.109 68.226 38.463 1.00 28.20 66 ALA A C 1
ATOM 398 O O . ALA A 1 86 ? -32.211 68.736 38.690 1.00 29.79 66 ALA A O 1
ATOM 400 N N . VAL A 1 87 ? -30.865 66.920 38.594 1.00 21.58 67 VAL A N 1
ATOM 401 C CA . VAL A 1 87 ? -31.903 65.945 38.921 1.00 26.54 67 VAL A CA 1
ATOM 402 C C . VAL A 1 87 ? -31.652 65.387 40.315 1.00 27.19 67 VAL A C 1
ATOM 403 O O . VAL A 1 87 ? -30.528 64.973 40.637 1.00 25.16 67 VAL A O 1
ATOM 407 N N . ASP A 1 88 ? -32.701 65.354 41.134 1.00 22.32 68 ASP A N 1
ATOM 408 C CA . ASP A 1 88 ? -32.642 64.657 42.410 1.00 25.41 68 ASP A CA 1
ATOM 409 C C . ASP A 1 88 ? -34.019 64.083 42.694 1.00 31.10 68 ASP A C 1
ATOM 410 O O . ASP A 1 88 ? -35.034 64.574 42.193 1.00 28.57 68 ASP A O 1
ATOM 415 N N . ALA A 1 89 ? -34.044 63.025 43.495 1.00 29.92 69 ALA A N 1
ATOM 416 C CA . ALA A 1 89 ? -35.306 62.459 43.941 1.00 28.80 69 ALA A CA 1
ATOM 417 C C . ALA A 1 89 ? -35.822 63.105 45.219 1.00 27.74 69 ALA A C 1
ATOM 418 O O . ALA A 1 89 ? -36.993 62.907 45.565 1.00 34.28 69 ALA A O 1
ATOM 420 N N . SER A 1 90 ? -34.991 63.878 45.919 1.00 25.19 70 SER A N 1
ATOM 421 C CA . SER A 1 90 ? -35.369 64.513 47.184 1.00 29.39 70 SER A CA 1
ATOM 422 C C . SER A 1 90 ? -35.931 65.912 46.909 1.00 29.77 70 SER A C 1
ATOM 423 O O . SER A 1 90 ? -35.181 66.856 46.645 1.00 26.54 70 SER A O 1
ATOM 426 N N . ARG A 1 91 ? -37.258 66.053 46.976 1.00 30.91 71 ARG A N 1
ATOM 427 C CA . ARG A 1 91 ? -37.860 67.370 46.769 1.00 30.79 71 ARG A CA 1
ATOM 428 C C . ARG A 1 91 ? -37.413 68.388 47.813 1.00 28.20 71 ARG A C 1
ATOM 429 O O . ARG A 1 91 ? -37.114 69.531 47.424 1.00 32.32 71 ARG A O 1
ATOM 437 N N . PRO A 1 92 ? -37.333 68.066 49.111 1.00 27.92 72 PRO A N 1
ATOM 438 C CA . PRO A 1 92 ? -36.749 69.032 50.059 1.00 29.36 72 PRO A CA 1
ATOM 439 C C . PRO A 1 92 ? -35.342 69.470 49.689 1.00 30.97 72 PRO A C 1
ATOM 440 O O . PRO A 1 92 ? -34.961 70.614 49.977 1.00 29.51 72 PRO A O 1
ATOM 444 N N . SER A 1 93 ? -34.562 68.604 49.040 1.00 26.05 73 SER A N 1
ATOM 445 C CA . SER A 1 93 ? -33.228 69.014 48.601 1.00 29.30 73 SER A CA 1
ATOM 446 C C . SER A 1 93 ? -33.307 69.996 47.439 1.00 26.24 73 SER A C 1
ATOM 447 O O . SER A 1 93 ? -32.555 70.980 47.398 1.00 25.21 73 SER A O 1
ATOM 450 N N . LEU A 1 94 ? -34.198 69.733 46.478 1.00 24.79 74 LEU A N 1
ATOM 451 C CA . LEU A 1 94 ? -34.373 70.656 45.358 1.00 27.35 74 LEU A CA 1
ATOM 452 C C . LEU A 1 94 ? -34.905 72.009 45.826 1.00 29.78 74 LEU A C 1
ATOM 453 O O . LEU A 1 94 ? -34.570 73.046 45.235 1.00 27.07 74 LEU A O 1
ATOM 458 N N . ASP A 1 95 ? -35.720 72.013 46.887 1.00 27.46 75 ASP A N 1
ATOM 459 C CA . ASP A 1 95 ? -36.187 73.260 47.489 1.00 28.35 75 ASP A CA 1
ATOM 460 C C . ASP A 1 95 ? -35.014 74.107 47.953 1.00 31.12 75 ASP A C 1
ATOM 461 O O . ASP A 1 95 ? -34.977 75.328 47.733 1.00 26.84 75 ASP A O 1
ATOM 466 N N . MET A 1 96 ? -34.048 73.471 48.616 1.00 27.81 76 MET A N 1
ATOM 467 C CA . MET A 1 96 ? -32.858 74.183 49.062 1.00 24.26 76 MET A CA 1
ATOM 468 C C . MET A 1 96 ? -32.037 74.665 47.873 1.00 27.95 76 MET A C 1
ATOM 469 O O . MET A 1 96 ? -31.513 75.790 47.880 1.00 29.06 76 MET A O 1
ATOM 474 N N . LEU A 1 97 ? -31.900 73.818 46.848 1.00 24.27 77 LEU A N 1
ATOM 475 C CA . LEU A 1 97 ? -31.206 74.228 45.641 1.00 26.36 77 LEU A CA 1
ATOM 476 C C . LEU A 1 97 ? -31.812 75.510 45.077 1.00 26.68 77 LEU A C 1
ATOM 477 O O . LEU A 1 97 ? -31.100 76.484 44.809 1.00 26.19 77 LEU A O 1
ATOM 482 N N . GLU A 1 98 ? -33.132 75.519 44.890 1.00 24.31 78 GLU A N 1
ATOM 483 C CA . GLU A 1 98 ? -33.784 76.669 44.268 1.00 32.10 78 GLU A CA 1
ATOM 484 C C . GLU A 1 98 ? -33.674 77.905 45.148 1.00 30.26 78 GLU A C 1
ATOM 485 O O . GLU A 1 98 ? -33.488 79.019 44.645 1.00 35.97 78 GLU A O 1
ATOM 491 N N . LYS A 1 99 ? -33.737 77.714 46.467 1.00 27.02 79 LYS A N 1
ATOM 492 C CA . LYS A 1 99 ? -33.480 78.799 47.401 1.00 31.93 79 LYS A CA 1
ATOM 493 C C . LYS A 1 99 ? -32.084 79.381 47.206 1.00 30.63 79 LYS A C 1
ATOM 494 O O . LYS A 1 99 ? -31.895 80.600 47.264 1.00 31.60 79 LYS A O 1
ATOM 500 N N . LYS A 1 100 ? -31.098 78.529 46.949 1.00 25.82 80 LYS A N 1
ATOM 501 C CA . LYS A 1 100 ? -29.716 78.975 46.845 1.00 26.05 80 LYS A CA 1
ATOM 502 C C . LYS A 1 100 ? -29.370 79.532 45.476 1.00 21.46 80 LYS A C 1
ATOM 503 O O . LYS A 1 100 ? -28.313 80.158 45.339 1.00 24.23 80 LYS A O 1
ATOM 509 N N . ARG A 1 101 ? -30.231 79.330 44.480 1.00 22.94 81 ARG A N 1
ATOM 510 C CA . ARG A 1 101 ? -29.812 79.467 43.087 1.00 28.85 81 ARG A CA 1
ATOM 511 C C . ARG A 1 101 ? -29.443 80.903 42.732 1.00 25.19 81 ARG A C 1
ATOM 512 O O . ARG A 1 101 ? -28.411 81.142 42.097 1.00 23.83 81 ARG A O 1
ATOM 520 N N . LEU A 1 102 ? -30.291 81.872 43.093 1.00 27.91 82 LEU A N 1
ATOM 521 C CA . LEU A 1 102 ? -30.125 83.263 42.648 1.00 25.11 82 LEU A CA 1
ATOM 522 C C . LEU A 1 102 ? -30.134 83.275 41.122 1.00 27.20 82 LEU A C 1
ATOM 523 O O . LEU A 1 102 ? -31.118 82.797 40.530 1.00 29.50 82 LEU A O 1
ATOM 528 N N . ASP A 1 103 ? -29.097 83.780 40.454 1.00 26.36 83 ASP A N 1
ATOM 529 C CA . ASP A 1 103 ? -29.066 83.917 39.002 1.00 29.02 83 ASP A CA 1
ATOM 530 C C . ASP A 1 103 ? -28.277 82.811 38.309 1.00 34.35 83 ASP A C 1
ATOM 531 O O . ASP A 1 103 ? -27.978 82.932 37.112 1.00 31.18 83 ASP A O 1
ATOM 536 N N . ARG A 1 104 ? -27.910 81.753 39.025 1.00 30.24 84 ARG A N 1
ATOM 537 C CA . ARG A 1 104 ? -27.117 80.701 38.410 1.00 29.48 84 ARG A CA 1
ATOM 538 C C . ARG A 1 104 ? -27.983 79.889 37.452 1.00 27.68 84 ARG A C 1
ATOM 539 O O . ARG A 1 104 ? -29.175 79.675 37.683 1.00 27.95 84 ARG A O 1
ATOM 547 N N . ASP A 1 105 ? -27.364 79.427 36.364 1.00 32.79 85 ASP A N 1
ATOM 548 C CA . ASP A 1 105 ? -28.084 78.756 35.279 1.00 27.86 85 ASP A CA 1
ATOM 549 C C . ASP A 1 105 ? -28.246 77.265 35.601 1.00 29.64 85 ASP A C 1
ATOM 550 O O . ASP A 1 105 ? -27.549 76.391 35.071 1.00 27.14 85 ASP A O 1
ATOM 555 N N . VAL A 1 106 ? -29.216 76.972 36.471 1.00 30.19 86 VAL A N 1
ATOM 556 C CA . VAL A 1 106 ? -29.483 75.610 36.933 1.00 26.40 86 VAL A CA 1
ATOM 557 C C . VAL A 1 106 ? -30.988 75.378 36.937 1.00 30.07 86 VAL A C 1
ATOM 558 O O . VAL A 1 106 ? -31.726 76.097 37.618 1.00 30.49 86 VAL A O 1
ATOM 562 N N . GLU A 1 107 ? -31.437 74.348 36.220 1.00 30.69 87 GLU A N 1
ATOM 563 C CA . GLU A 1 107 ? -32.830 73.911 36.236 1.00 30.45 87 GLU A CA 1
ATOM 564 C C . GLU A 1 107 ? -32.963 72.687 37.147 1.00 34.16 87 GLU A C 1
ATOM 565 O O . GLU A 1 107 ? -32.317 71.658 36.911 1.00 31.84 87 GLU A O 1
ATOM 571 N N . ALA A 1 108 ? -33.791 72.804 38.191 1.00 32.57 88 ALA A N 1
ATOM 572 C CA . ALA A 1 108 ? -34.016 71.727 39.152 1.00 31.45 88 ALA A CA 1
ATOM 573 C C . ALA A 1 108 ? -35.143 70.822 38.676 1.00 38.80 88 ALA A C 1
ATOM 574 O O . ALA A 1 108 ? -36.219 71.309 38.308 1.00 31.19 88 ALA A O 1
ATOM 576 N N . VAL A 1 109 ? -34.905 69.507 38.722 1.00 29.47 89 VAL A N 1
ATOM 577 C CA . VAL A 1 109 ? -35.827 68.502 38.198 1.00 28.93 89 VAL A CA 1
ATOM 578 C C . VAL A 1 109 ? -35.970 67.366 39.208 1.00 34.18 89 VAL A C 1
ATOM 579 O O . VAL A 1 109 ? -34.975 66.759 39.624 1.00 27.30 89 VAL A O 1
ATOM 583 N N . GLU A 1 110 ? -37.203 67.061 39.588 1.00 30.44 90 GLU A N 1
ATOM 584 C CA . GLU A 1 110 ? -37.440 65.889 40.410 1.00 30.32 90 GLU A CA 1
ATOM 585 C C . GLU A 1 110 ? -37.466 64.644 39.528 1.00 36.53 90 GLU A C 1
ATOM 586 O O . GLU A 1 110 ? -38.166 64.613 38.512 1.00 31.08 90 GLU A O 1
ATOM 592 N N . GLY A 1 111 ? -36.697 63.626 39.911 1.00 32.44 91 GLY A N 1
ATOM 593 C CA . GLY A 1 111 ? -36.630 62.403 39.123 1.00 28.02 91 GLY A CA 1
ATOM 594 C C . GLY A 1 111 ? -35.783 61.352 39.818 1.00 34.60 91 GLY A C 1
ATOM 595 O O . GLY A 1 111 ? -35.053 61.630 40.777 1.00 29.03 91 GLY A O 1
ATOM 596 N N . ASP A 1 112 ? -35.897 60.128 39.316 1.00 27.98 92 ASP A N 1
ATOM 597 C CA . ASP A 1 112 ? -35.095 58.998 39.777 1.00 29.04 92 ASP A CA 1
ATOM 598 C C . ASP A 1 112 ? -34.082 58.672 38.693 1.00 31.65 92 ASP A C 1
ATOM 599 O O . ASP A 1 112 ? -34.474 58.278 37.589 1.00 30.96 92 ASP A O 1
ATOM 604 N N . PHE A 1 113 ? -32.781 58.822 39.000 1.00 25.91 93 PHE A N 1
ATOM 605 C CA . PHE A 1 113 ? -31.812 58.575 37.938 1.00 27.54 93 PHE A CA 1
ATOM 606 C C . PHE A 1 113 ? -31.690 57.091 37.564 1.00 24.25 93 PHE A C 1
ATOM 607 O O . PHE A 1 113 ? -30.989 56.784 36.599 1.00 28.27 93 PHE A O 1
ATOM 615 N N . ARG A 1 114 ? -32.375 56.173 38.253 1.00 28.85 94 ARG A N 1
ATOM 616 C CA . ARG A 1 114 ? -32.489 54.804 37.749 1.00 30.14 94 ARG A CA 1
ATOM 617 C C . ARG A 1 114 ? -33.473 54.684 36.589 1.00 37.60 94 ARG A C 1
ATOM 618 O O . ARG A 1 114 ? -33.515 53.637 35.934 1.00 34.62 94 ARG A O 1
ATOM 626 N N . ASP A 1 115 ? -34.253 55.726 36.321 1.00 32.71 95 ASP A N 1
ATOM 627 C CA . ASP A 1 115 ? -35.270 55.700 35.282 1.00 40.60 95 ASP A CA 1
ATOM 628 C C . ASP A 1 115 ? -35.625 57.128 34.887 1.00 38.70 95 ASP A C 1
ATOM 629 O O . ASP A 1 115 ? -36.675 57.641 35.281 1.00 42.11 95 ASP A O 1
ATOM 634 N N . LEU A 1 116 ? -34.751 57.780 34.124 1.00 37.82 96 LEU A N 1
ATOM 635 C CA . LEU A 1 116 ? -34.946 59.176 33.751 1.00 40.39 96 LEU A CA 1
ATOM 636 C C . LEU A 1 116 ? -35.986 59.270 32.645 1.00 45.76 96 LEU A C 1
ATOM 637 O O . LEU A 1 116 ? -35.774 58.749 31.544 1.00 47.80 96 LEU A O 1
ATOM 642 N N . THR A 1 117 ? -37.090 59.967 32.927 1.00 47.01 97 THR A N 1
ATOM 643 C CA . THR A 1 117 ? -38.265 59.967 32.062 1.00 49.34 97 THR A CA 1
ATOM 644 C C . THR A 1 117 ? -38.398 61.239 31.227 1.00 50.22 97 THR A C 1
ATOM 645 O O . THR A 1 117 ? -39.518 61.627 30.886 1.00 57.80 97 THR A O 1
ATOM 649 N N . PHE A 1 118 ? -37.287 61.899 30.892 1.00 47.10 98 PHE A N 1
ATOM 650 C CA . PHE A 1 118 ? -37.287 63.030 29.971 1.00 47.70 98 PHE A CA 1
ATOM 651 C C . PHE A 1 118 ? -36.210 62.811 28.914 1.00 49.94 98 PHE A C 1
ATOM 652 O O . PHE A 1 118 ? -35.313 61.983 29.079 1.00 52.21 98 PHE A O 1
ATOM 660 N N . ASP A 1 119 ? -36.288 63.584 27.832 1.00 47.30 99 ASP A N 1
ATOM 661 C CA . ASP A 1 119 ? -35.668 63.203 26.570 1.00 50.74 99 ASP A CA 1
ATOM 662 C C . ASP A 1 119 ? -34.449 64.027 26.172 1.00 54.42 99 ASP A C 1
ATOM 663 O O . ASP A 1 119 ? -33.861 63.749 25.121 1.00 56.25 99 ASP A O 1
ATOM 668 N N . SER A 1 120 ? -34.051 65.025 26.956 1.00 54.64 100 SER A N 1
ATOM 669 C CA . SER A 1 120 ? -32.967 65.899 26.525 1.00 48.08 100 SER A CA 1
ATOM 670 C C . SER A 1 120 ? -31.637 65.138 26.450 1.00 44.59 100 SER A C 1
ATOM 671 O O . SER A 1 120 ? -31.479 64.028 26.971 1.00 48.33 100 SER A O 1
ATOM 674 N N . THR A 1 121 ? -30.754 65.693 25.640 1.00 44.73 101 THR A N 1
ATOM 675 C CA . THR A 1 121 ? -29.439 65.097 25.332 1.00 46.21 101 THR A CA 1
ATOM 676 C C . THR A 1 121 ? -28.367 66.106 25.727 1.00 44.66 101 THR A C 1
ATOM 677 O O . THR A 1 121 ? -28.570 67.277 25.451 1.00 44.00 101 THR A O 1
ATOM 681 N N . PHE A 1 122 ? -27.299 65.651 26.388 1.00 38.36 102 PHE A N 1
ATOM 682 C CA . PHE A 1 122 ? -26.332 66.617 26.955 1.00 36.99 102 PHE A CA 1
ATOM 683 C C . PHE A 1 122 ? -24.889 66.391 26.530 1.00 39.51 102 PHE A C 1
ATOM 684 O O . PHE A 1 122 ? -24.506 65.312 26.113 1.00 40.46 102 PHE A O 1
ATOM 692 N N . ASP A 1 123 ? -24.099 67.437 26.712 1.00 34.75 103 ASP A N 1
ATOM 693 C CA . ASP A 1 123 ? -22.654 67.371 26.412 1.00 36.27 103 ASP A CA 1
ATOM 694 C C . ASP A 1 123 ? -21.927 66.600 27.522 1.00 36.72 103 ASP A C 1
ATOM 695 O O . ASP A 1 123 ? -21.013 65.878 27.208 1.00 32.22 103 ASP A O 1
ATOM 700 N N . VAL A 1 124 ? -22.298 66.815 28.789 1.00 34.85 104 VAL A N 1
ATOM 701 C CA . VAL A 1 124 ? -21.600 66.262 29.942 1.00 33.03 104 VAL A CA 1
ATOM 702 C C . VAL A 1 124 ? -22.646 65.781 30.938 1.00 32.16 104 VAL A C 1
ATOM 703 O O . VAL A 1 124 ? -23.682 66.431 31.132 1.00 32.00 104 VAL A O 1
ATOM 707 N N . VAL A 1 125 ? -22.395 64.623 31.543 1.00 28.34 105 VAL A N 1
ATOM 708 C CA . VAL A 1 125 ? -23.215 64.096 32.628 1.00 23.13 105 VAL A CA 1
ATOM 709 C C . VAL A 1 125 ? -22.294 63.883 33.823 1.00 27.61 105 VAL A C 1
ATOM 710 O O . VAL A 1 125 ? -21.220 63.284 33.686 1.00 25.07 105 VAL A O 1
ATOM 714 N N . THR A 1 126 ? -22.686 64.405 34.984 1.00 26.72 106 THR A N 1
ATOM 715 C CA . THR A 1 126 ? -21.863 64.292 36.180 1.00 22.90 106 THR A CA 1
ATOM 716 C C . THR A 1 126 ? -22.627 63.593 37.297 1.00 22.06 106 THR A C 1
ATOM 717 O O . THR A 1 126 ? -23.845 63.708 37.398 1.00 21.46 106 THR A O 1
ATOM 721 N N . MET A 1 127 ? -21.901 62.843 38.126 1.00 21.75 107 MET A N 1
ATOM 722 C CA . MET A 1 127 ? -22.397 62.413 39.432 1.00 19.44 107 MET A CA 1
ATOM 723 C C . MET A 1 127 ? -21.304 62.707 40.450 1.00 18.91 107 MET A C 1
ATOM 724 O O . MET A 1 127 ? -20.174 62.222 40.312 1.00 21.43 107 MET A O 1
ATOM 729 N N . SER A 1 128 ? -21.639 63.506 41.460 1.00 18.90 108 SER A N 1
ATOM 730 C CA . SER A 1 128 ? -20.679 63.943 42.458 1.00 19.02 108 SER A CA 1
ATOM 731 C C . SER A 1 128 ? -20.246 62.759 43.328 1.00 17.88 108 SER A C 1
ATOM 732 O O . SER A 1 128 ? -20.802 61.659 43.246 1.00 18.87 108 SER A O 1
ATOM 735 N N . ARG A 1 129 ? -19.230 63.008 44.158 1.00 18.18 109 ARG A N 1
ATOM 736 C CA . ARG A 1 129 ? -18.539 61.994 44.960 1.00 20.88 109 ARG A CA 1
ATOM 737 C C . ARG A 1 129 ? -19.477 60.933 45.540 1.00 15.99 109 ARG A C 1
ATOM 738 O O . ARG A 1 129 ? -20.297 61.227 46.423 1.00 17.27 109 ARG A O 1
ATOM 746 N N . ASN A 1 130 ? -19.382 59.712 45.005 1.00 15.27 110 ASN A N 1
ATOM 747 C CA . ASN A 1 130 ? -20.024 58.483 45.490 1.00 15.39 110 ASN A CA 1
ATOM 748 C C . ASN A 1 130 ? -21.525 58.429 45.251 1.00 18.42 110 ASN A C 1
ATOM 749 O O . ASN A 1 130 ? -22.174 57.459 45.666 1.00 18.75 110 ASN A O 1
ATOM 754 N N . THR A 1 131 ? -22.096 59.404 44.541 1.00 17.67 111 THR A N 1
ATOM 755 C CA . THR A 1 131 ? -23.521 59.348 44.231 1.00 15.28 111 THR A CA 1
ATOM 756 C C . THR A 1 131 ? -23.863 58.149 43.353 1.00 22.04 111 THR A C 1
ATOM 757 O O . THR A 1 131 ? -24.937 57.551 43.508 1.00 18.54 111 THR A O 1
ATOM 761 N N . PHE A 1 132 ? -22.947 57.763 42.453 1.00 17.83 112 PHE A N 1
ATOM 762 C CA . PHE A 1 132 ? -23.132 56.573 41.629 1.00 20.38 112 PHE A CA 1
ATOM 763 C C . PHE A 1 132 ? -23.412 55.329 42.478 1.00 21.90 112 PHE A C 1
ATOM 764 O O . PHE A 1 132 ? -24.166 54.440 42.063 1.00 20.50 112 PHE A O 1
ATOM 772 N N . PHE A 1 133 ? -22.847 55.268 43.679 1.00 17.82 113 PHE A N 1
ATOM 773 C CA . PHE A 1 133 ? -23.049 54.132 44.560 1.00 19.53 113 PHE A CA 1
ATOM 774 C C . PHE A 1 133 ? -24.428 54.131 45.204 1.00 20.45 113 PHE A C 1
ATOM 775 O O . PHE A 1 133 ? -24.758 53.173 45.916 1.00 18.55 113 PHE A O 1
ATOM 783 N N . LEU A 1 134 ? -25.251 55.165 44.983 1.00 21.41 114 LEU A N 1
ATOM 784 C CA . LEU A 1 134 ? -26.574 55.184 45.601 1.00 17.40 114 LEU A CA 1
ATOM 785 C C . LEU A 1 134 ? -27.637 54.554 44.722 1.00 22.10 114 LEU A C 1
ATOM 786 O O . LEU A 1 134 ? -28.772 54.393 45.169 1.00 21.55 114 LEU A O 1
ATOM 791 N N . ALA A 1 135 ? -27.305 54.203 43.488 1.00 23.73 115 ALA A N 1
ATOM 792 C CA . ALA A 1 135 ? -28.051 53.156 42.802 1.00 24.79 115 ALA A CA 1
ATOM 793 C C . ALA A 1 135 ? -27.522 51.838 43.361 1.00 22.66 115 ALA A C 1
ATOM 794 O O . ALA A 1 135 ? -26.394 51.438 43.063 1.00 22.90 115 ALA A O 1
ATOM 796 N N . GLN A 1 136 ? -28.302 51.179 44.213 1.00 23.08 116 GLN A N 1
ATOM 797 C CA . GLN A 1 136 ? -27.716 50.160 45.084 1.00 26.39 116 GLN A CA 1
ATOM 798 C C . GLN A 1 136 ? -27.403 48.866 44.327 1.00 26.54 116 GLN A C 1
ATOM 799 O O . GLN A 1 136 ? -26.240 48.459 44.229 1.00 24.40 116 GLN A O 1
ATOM 805 N N . GLU A 1 137 ? -28.423 48.197 43.797 1.00 25.41 117 GLU A N 1
ATOM 806 C CA . GLU A 1 137 ? -28.200 46.910 43.147 1.00 25.38 117 GLU A CA 1
ATOM 807 C C . GLU A 1 137 ? -27.448 47.088 41.836 1.00 22.54 117 GLU A C 1
ATOM 808 O O . GLU A 1 137 ? -27.480 48.147 41.209 1.00 23.62 117 GLU A O 1
ATOM 814 N N . GLN A 1 138 ? -26.786 46.016 41.403 1.00 22.58 118 GLN A N 1
ATOM 815 C CA . GLN A 1 138 ? -26.077 46.075 40.128 1.00 21.68 118 GLN A CA 1
ATOM 816 C C . GLN A 1 138 ? -27.020 46.432 38.983 1.00 22.79 118 GLN A C 1
ATOM 817 O O . GLN A 1 138 ? -26.670 47.244 38.116 1.00 24.23 118 GLN A O 1
ATOM 823 N N . GLU A 1 139 ? -28.222 45.832 38.957 1.00 23.18 119 GLU A N 1
ATOM 824 C CA . GLU A 1 139 ? -29.180 46.115 37.885 1.00 25.20 119 GLU A CA 1
ATOM 825 C C . GLU A 1 139 ? -29.632 47.570 37.925 1.00 23.56 119 GLU A C 1
ATOM 826 O O . GLU A 1 139 ? -29.891 48.177 36.879 1.00 23.84 119 GLU A O 1
ATOM 832 N N . GLU A 1 140 ? -29.741 48.140 39.125 1.00 21.91 120 GLU A N 1
ATOM 833 C CA . GLU A 1 140 ? -30.032 49.568 39.241 1.00 28.63 120 GLU A CA 1
ATOM 834 C C . GLU A 1 140 ? -28.894 50.396 38.674 1.00 25.04 120 GLU A C 1
ATOM 835 O O . GLU A 1 140 ? -29.124 51.385 37.966 1.00 24.92 120 GLU A O 1
ATOM 841 N N . LYS A 1 141 ? -27.649 49.994 38.952 1.00 20.54 121 LYS A N 1
ATOM 842 C CA . LYS A 1 141 ? -26.532 50.710 38.371 1.00 18.91 121 LYS A CA 1
ATOM 843 C C . LYS A 1 141 ? -26.542 50.583 36.855 1.00 21.92 121 LYS A C 1
ATOM 844 O O . LYS A 1 141 ? -26.226 51.544 36.143 1.00 22.89 121 LYS A O 1
ATOM 850 N N . ILE A 1 142 ? -26.901 49.402 36.339 1.00 23.66 122 ILE A N 1
ATOM 851 C CA . ILE A 1 142 ? -27.000 49.240 34.891 1.00 25.42 122 ILE A CA 1
ATOM 852 C C . ILE A 1 142 ? -28.132 50.106 34.331 1.00 21.84 122 ILE A C 1
ATOM 853 O O . ILE A 1 142 ? -27.971 50.768 33.300 1.00 28.14 122 ILE A O 1
ATOM 858 N N . ALA A 1 143 ? -29.288 50.119 34.992 1.00 23.63 123 ALA A N 1
ATOM 859 C CA . ALA A 1 143 ? -30.360 51.017 34.564 1.00 26.94 123 ALA A CA 1
ATOM 860 C C . ALA A 1 143 ? -29.876 52.463 34.527 1.00 30.69 123 ALA A C 1
ATOM 861 O O . ALA A 1 143 ? -30.130 53.193 33.559 1.00 30.45 123 ALA A O 1
ATOM 863 N N . LEU A 1 144 ? -29.146 52.882 35.565 1.00 28.39 124 LEU A N 1
ATOM 864 C CA . LEU A 1 144 ? -28.654 54.255 35.627 1.00 23.72 124 LEU A CA 1
ATOM 865 C C . LEU A 1 144 ? -27.728 54.554 34.459 1.00 27.07 124 LEU A C 1
ATOM 866 O O . LEU A 1 144 ? -27.841 55.601 33.813 1.00 26.87 124 LEU A O 1
ATOM 871 N N . LEU A 1 145 ? -26.803 53.639 34.173 1.00 23.95 125 LEU A N 1
ATOM 872 C CA . LEU A 1 145 ? -25.857 53.860 33.085 1.00 27.23 125 LEU A CA 1
ATOM 873 C C . LEU A 1 145 ? -26.551 53.841 31.730 1.00 28.76 125 LEU A C 1
ATOM 874 O O . LEU A 1 145 ? -26.123 54.544 30.805 1.00 29.97 125 LEU A O 1
ATOM 879 N N . ARG A 1 146 ? -27.596 53.025 31.585 1.00 27.43 126 ARG A N 1
ATOM 880 C CA . ARG A 1 146 ? -28.396 53.062 30.364 1.00 32.73 126 ARG A CA 1
ATOM 881 C C . ARG A 1 146 ? -29.039 54.432 30.178 1.00 34.22 126 ARG A C 1
ATOM 882 O O . ARG A 1 146 ? -29.002 55.002 29.082 1.00 37.35 126 ARG A O 1
ATOM 890 N N . GLY A 1 147 ? -29.618 54.984 31.251 1.00 30.68 127 GLY A N 1
ATOM 891 C CA . GLY A 1 147 ? -30.145 56.340 31.186 1.00 30.82 127 GLY A CA 1
ATOM 892 C C . GLY A 1 147 ? -29.077 57.367 30.859 1.00 36.49 127 GLY A C 1
ATOM 893 O O . GLY A 1 147 ? -29.336 58.343 30.147 1.00 33.73 127 GLY A O 1
ATOM 894 N N . ILE A 1 148 ? -27.859 57.161 31.363 1.00 27.52 128 ILE A N 1
ATOM 895 C CA . ILE A 1 148 ? -26.779 58.089 31.055 1.00 29.12 128 ILE A CA 1
ATOM 896 C C . ILE A 1 148 ? -26.432 58.025 29.572 1.00 32.76 128 ILE A C 1
ATOM 897 O O . ILE A 1 148 ? -26.258 59.058 28.917 1.00 32.09 128 ILE A O 1
ATOM 902 N N . ALA A 1 149 ? -26.336 56.814 29.017 1.00 33.54 129 ALA A N 1
ATOM 903 C CA . ALA A 1 149 ? -26.097 56.666 27.584 1.00 39.60 129 ALA A CA 1
ATOM 904 C C . ALA A 1 149 ? -27.185 57.350 26.760 1.00 38.40 129 ALA A C 1
ATOM 905 O O . ALA A 1 149 ? -26.889 58.038 25.776 1.00 35.35 129 ALA A O 1
ATOM 907 N N . ARG A 1 150 ? -28.451 57.165 27.148 1.00 36.60 130 ARG A N 1
ATOM 908 C CA . ARG A 1 150 ? -29.569 57.733 26.401 1.00 41.97 130 ARG A CA 1
ATOM 909 C C . ARG A 1 150 ? -29.549 59.257 26.392 1.00 39.95 130 ARG A C 1
ATOM 910 O O . ARG A 1 150 ? -30.145 59.867 25.498 1.00 43.46 130 ARG A O 1
ATOM 918 N N . HIS A 1 151 ? -28.914 59.871 27.388 1.00 39.40 131 HIS A N 1
ATOM 919 C CA . HIS A 1 151 ? -28.943 61.348 27.561 1.00 38.40 131 HIS A CA 1
ATOM 920 C C . HIS A 1 151 ? -27.611 61.997 27.217 1.00 38.63 131 HIS A C 1
ATOM 921 O O . HIS A 1 151 ? -27.430 63.148 27.556 1.00 38.11 131 HIS A O 1
ATOM 928 N N . LEU A 1 152 ? -26.740 61.267 26.541 1.00 36.26 132 LEU A N 1
ATOM 929 C CA . LEU A 1 152 ? -25.420 61.794 26.140 1.00 44.35 132 LEU A CA 1
ATOM 930 C C . LEU A 1 152 ? -25.418 62.148 24.650 1.00 46.67 132 LEU A C 1
ATOM 931 O O . LEU A 1 152 ? -25.926 61.383 23.863 1.00 45.22 132 LEU A O 1
ATOM 936 N N . LYS A 1 153 ? -24.797 63.262 24.298 1.00 45.44 133 LYS A N 1
ATOM 937 C CA . LYS A 1 153 ? -24.673 63.657 22.878 1.00 49.44 133 LYS A CA 1
ATOM 938 C C . LYS A 1 153 ? -23.500 62.894 22.265 1.00 49.73 133 LYS A C 1
ATOM 939 O O . LYS A 1 153 ? -22.665 62.421 23.023 1.00 52.74 133 LYS A O 1
ATOM 945 N N . PRO A 1 154 ? -23.476 62.685 20.935 1.00 51.20 134 PRO A N 1
ATOM 946 C CA . PRO A 1 154 ? -22.379 62.029 20.218 1.00 48.66 134 PRO A CA 1
ATOM 947 C C . PRO A 1 154 ? -20.966 62.147 20.805 1.00 46.23 134 PRO A C 1
ATOM 948 O O . PRO A 1 154 ? -20.503 61.191 21.275 1.00 55.81 134 PRO A O 1
ATOM 952 N N . GLY A 1 155 ? -20.335 63.307 20.811 1.00 48.90 135 GLY A N 1
ATOM 953 C CA . GLY A 1 155 ? -18.993 63.348 21.429 1.00 47.21 135 GLY A CA 1
ATOM 954 C C . GLY A 1 155 ? -19.016 63.720 22.910 1.00 42.93 135 GLY A C 1
ATOM 955 O O . GLY A 1 155 ? -18.044 64.297 23.364 1.00 44.87 135 GLY A O 1
ATOM 956 N N . GLY A 1 156 ? -20.077 63.386 23.639 1.00 39.40 136 GLY A N 1
ATOM 957 C CA . GLY A 1 156 ? -20.196 63.728 25.044 1.00 44.78 136 GLY A CA 1
ATOM 958 C C . GLY A 1 156 ? -19.499 62.740 25.972 1.00 45.04 136 GLY A C 1
ATOM 959 O O . GLY A 1 156 ? -18.956 61.715 25.558 1.00 42.28 136 GLY A O 1
ATOM 960 N N . ALA A 1 157 ? -19.518 63.061 27.267 1.00 40.68 137 ALA A N 1
ATOM 961 C CA . ALA A 1 157 ? -18.825 62.221 28.237 1.00 39.33 137 ALA A CA 1
ATOM 962 C C . ALA A 1 157 ? -19.500 62.290 29.601 1.00 35.28 137 ALA A C 1
ATOM 963 O O . ALA A 1 157 ? -19.952 63.356 30.028 1.00 32.53 137 ALA A O 1
ATOM 965 N N . ALA A 1 158 ? -19.576 61.139 30.271 1.00 33.95 138 ALA A N 1
ATOM 966 C CA . ALA A 1 158 ? -20.089 61.044 31.632 1.00 24.50 138 ALA A CA 1
ATOM 967 C C . ALA A 1 158 ? -18.950 60.903 32.635 1.00 25.01 138 ALA A C 1
ATOM 968 O O . ALA A 1 158 ? -17.885 60.358 32.328 1.00 27.77 138 ALA A O 1
ATOM 970 N N . PHE A 1 159 ? -19.195 61.379 33.853 1.00 27.21 139 PHE A N 1
ATOM 971 C CA . PHE A 1 159 ? -18.168 61.460 34.885 1.00 20.23 139 PHE A CA 1
ATOM 972 C C . PHE A 1 159 ? -18.711 60.912 36.198 1.00 23.75 139 PHE A C 1
ATOM 973 O O . PHE A 1 159 ? -19.667 61.458 36.761 1.00 21.76 139 PHE A O 1
ATOM 981 N N . LEU A 1 160 ? -18.094 59.832 36.685 1.00 24.39 140 LEU A N 1
ATOM 982 C CA . LEU A 1 160 ? -18.456 59.194 37.948 1.00 19.90 140 LEU A CA 1
ATOM 983 C C . LEU A 1 160 ? -17.344 59.517 38.943 1.00 21.96 140 LEU A C 1
ATOM 984 O O . LEU A 1 160 ? -16.253 58.943 38.879 1.00 19.28 140 LEU A O 1
ATOM 989 N N . ASP A 1 161 ? -17.621 60.454 39.846 1.00 22.70 141 ASP A N 1
ATOM 990 C CA . ASP A 1 161 ? -16.702 60.835 40.915 1.00 20.90 141 ASP A CA 1
ATOM 991 C C . ASP A 1 161 ? -16.926 59.889 42.096 1.00 18.29 141 ASP A C 1
ATOM 992 O O . ASP A 1 161 ? -17.968 59.952 42.750 1.00 18.67 141 ASP A O 1
ATOM 997 N N . CYS A 1 162 ? -15.942 59.022 42.376 1.00 18.10 142 CYS A N 1
ATOM 998 C CA . CYS A 1 162 ? -16.066 57.974 43.393 1.00 18.40 142 CYS A CA 1
ATOM 999 C C . CYS A 1 162 ? -14.817 57.886 44.252 1.00 17.62 142 CYS A C 1
ATOM 1000 O O . CYS A 1 162 ? -13.698 58.047 43.754 1.00 18.28 142 CYS A O 1
ATOM 1003 N N . THR A 1 163 ? -15.011 57.599 45.537 1.00 14.33 143 THR A N 1
ATOM 1004 C CA . THR A 1 163 ? -13.907 57.053 46.319 1.00 16.26 143 THR A CA 1
ATOM 1005 C C . THR A 1 163 ? -13.511 55.688 45.753 1.00 15.67 143 THR A C 1
ATOM 1006 O O . THR A 1 163 ? -14.358 54.925 45.273 1.00 16.97 143 THR A O 1
ATOM 1010 N N . ASP A 1 164 ? -12.223 55.369 45.802 1.00 16.23 144 ASP A N 1
ATOM 1011 C CA . ASP A 1 164 ? -11.828 54.001 45.467 1.00 17.78 144 ASP A CA 1
ATOM 1012 C C . ASP A 1 164 ? -12.342 53.065 46.555 1.00 18.69 144 ASP A C 1
ATOM 1013 O O . ASP A 1 164 ? -11.976 53.229 47.730 1.00 19.60 144 ASP A O 1
ATOM 1018 N N . PRO A 1 165 ? -13.162 52.072 46.211 1.00 15.56 145 PRO A N 1
ATOM 1019 C CA . PRO A 1 165 ? -13.802 51.234 47.239 1.00 18.36 145 PRO A CA 1
ATOM 1020 C C . PRO A 1 165 ? -12.836 50.479 48.140 1.00 17.44 145 PRO A C 1
ATOM 1021 O O . PRO A 1 165 ? -13.255 50.022 49.212 1.00 20.34 145 PRO A O 1
ATOM 1025 N N . ALA A 1 166 ? -11.572 50.323 47.759 1.00 17.75 146 ALA A N 1
ATOM 1026 C CA . ALA A 1 166 ? -10.623 49.736 48.703 1.00 21.42 146 ALA A CA 1
ATOM 1027 C C . ALA A 1 166 ? -10.523 50.572 49.979 1.00 22.01 146 ALA A C 1
ATOM 1028 O O . ALA A 1 166 ? -10.254 50.030 51.057 1.00 21.08 146 ALA A O 1
ATOM 1030 N N . GLU A 1 167 ? -10.775 51.880 49.889 1.00 16.50 147 GLU A N 1
ATOM 1031 C CA . GLU A 1 167 ? -10.726 52.721 51.086 1.00 19.06 147 GLU A CA 1
ATOM 1032 C C . GLU A 1 167 ? -11.777 52.296 52.117 1.00 20.43 147 GLU A C 1
ATOM 1033 O O . GLU A 1 167 ? -11.562 52.457 53.324 1.00 21.62 147 GLU A O 1
ATOM 1039 N N . PHE A 1 168 ? -12.912 51.746 51.668 1.00 16.23 148 PHE A N 1
ATOM 1040 C CA . PHE A 1 168 ? -13.986 51.348 52.570 1.00 18.86 148 PHE A CA 1
ATOM 1041 C C . PHE A 1 168 ? -13.694 50.062 53.337 1.00 20.94 148 PHE A C 1
ATOM 1042 O O . PHE A 1 168 ? -14.436 49.734 54.270 1.00 21.70 148 PHE A O 1
ATOM 1050 N N . GLN A 1 169 ? -12.669 49.307 52.954 1.00 21.96 149 GLN A N 1
ATOM 1051 C CA . GLN A 1 169 ? -12.401 48.007 53.552 1.00 26.35 149 GLN A CA 1
ATOM 1052 C C . GLN A 1 169 ? -11.219 48.026 54.503 1.00 25.99 149 GLN A C 1
ATOM 1053 O O . GLN A 1 169 ? -10.873 46.979 55.064 1.00 29.30 149 GLN A O 1
ATOM 1059 N N . ARG A 1 170 ? -10.629 49.194 54.738 1.00 24.24 150 ARG A N 1
ATOM 1060 C CA . ARG A 1 170 ? -9.345 49.267 55.425 1.00 33.64 150 ARG A CA 1
ATOM 1061 C C . ARG A 1 170 ? -9.432 48.798 56.871 1.00 34.46 150 ARG A C 1
ATOM 1062 O O . ARG A 1 170 ? -8.421 48.360 57.434 1.00 34.40 150 ARG A O 1
ATOM 1070 N N . ALA A 1 171 ? -10.610 48.888 57.493 1.00 25.93 151 ALA A N 1
ATOM 1071 C CA . ALA A 1 171 ? -10.771 48.536 58.899 1.00 29.98 151 ALA A CA 1
ATOM 1072 C C . ALA A 1 171 ? -11.562 47.245 59.080 1.00 28.63 151 ALA A C 1
ATOM 1073 O O . ALA A 1 171 ? -12.165 47.029 60.138 1.00 25.41 151 ALA A O 1
ATOM 1075 N N . GLY A 1 172 ? -11.580 46.388 58.065 1.00 22.78 152 GLY A N 1
ATOM 1076 C CA . GLY A 1 172 ? -12.497 45.268 58.071 1.00 26.31 152 GLY A CA 1
ATOM 1077 C C . GLY A 1 172 ? -13.958 45.652 58.093 1.00 29.60 152 GLY A C 1
ATOM 1078 O O . GLY A 1 172 ? -14.803 44.829 58.450 1.00 25.20 152 GLY A O 1
ATOM 1079 N N . GLY A 1 173 ? -14.295 46.888 57.729 1.00 27.86 153 GLY A N 1
ATOM 1080 C CA . GLY A 1 173 ? -15.672 47.315 57.860 1.00 26.49 153 GLY A CA 1
ATOM 1081 C C . GLY A 1 173 ? -16.116 47.657 59.270 1.00 23.45 153 GLY A C 1
ATOM 1082 O O . GLY A 1 173 ? -17.281 48.039 59.454 1.00 23.16 153 GLY A O 1
ATOM 1083 N N . ASP A 1 174 ? -15.242 47.502 60.267 1.00 23.22 154 ASP A N 1
ATOM 1084 C CA . ASP A 1 174 ? -15.545 47.904 61.636 1.00 22.65 154 ASP A CA 1
ATOM 1085 C C . ASP A 1 174 ? -15.866 49.400 61.701 1.00 23.06 154 ASP A C 1
ATOM 1086 O O . ASP A 1 174 ? -15.279 50.216 60.990 1.00 18.14 154 ASP A O 1
ATOM 1091 N N . ALA A 1 175 ? -16.791 49.747 62.593 1.00 19.38 155 ALA A N 1
ATOM 1092 C CA . ALA A 1 175 ? -17.154 51.139 62.853 1.00 20.22 155 ALA A CA 1
ATOM 1093 C C . ALA A 1 175 ? -15.925 52.005 63.133 1.00 18.22 155 ALA A C 1
ATOM 1094 O O . ALA A 1 175 ? -15.102 51.679 63.993 1.00 17.78 155 ALA A O 1
ATOM 1096 N N . ARG A 1 176 ? -15.798 53.108 62.389 1.00 15.51 156 ARG A N 1
ATOM 1097 C CA . ARG A 1 176 ? -14.795 54.140 62.657 1.00 17.22 156 ARG A CA 1
ATOM 1098 C C . ARG A 1 176 ? -15.449 55.513 62.566 1.00 16.66 156 ARG A C 1
ATOM 1099 O O . ARG A 1 176 ? -16.351 55.729 61.751 1.00 16.95 156 ARG A O 1
ATOM 1107 N N . SER A 1 177 ? -14.967 56.451 63.381 1.00 14.85 157 SER A N 1
ATOM 1108 C CA . SER A 1 177 ? -15.566 57.778 63.469 1.00 20.18 157 SER A CA 1
ATOM 1109 C C . SER A 1 177 ? -14.477 58.819 63.283 1.00 20.52 157 SER A C 1
ATOM 1110 O O . SER A 1 177 ? -13.401 58.701 63.876 1.00 16.66 157 SER A O 1
ATOM 1113 N N . VAL A 1 178 ? -14.743 59.818 62.440 1.00 15.41 158 VAL A N 1
ATOM 1114 C CA . VAL A 1 178 ? -13.879 60.984 62.332 1.00 12.60 158 VAL A CA 1
ATOM 1115 C C . VAL A 1 178 ? -14.740 62.225 62.520 1.00 14.67 158 VAL A C 1
ATOM 1116 O O . VAL A 1 178 ? -15.859 62.296 61.999 1.00 15.33 158 VAL A O 1
ATOM 1120 N N . THR A 1 179 ? -14.211 63.203 63.247 1.00 15.69 159 THR A N 1
ATOM 1121 C CA . THR A 1 179 ? -14.926 64.441 63.548 1.00 16.63 159 THR A CA 1
ATOM 1122 C C . THR A 1 179 ? -14.260 65.626 62.856 1.00 16.23 159 THR A C 1
ATOM 1123 O O . THR A 1 179 ? -13.058 65.871 63.050 1.00 16.35 159 THR A O 1
ATOM 1127 N N . TYR A 1 180 ? -15.057 66.376 62.056 1.00 13.99 160 TYR A N 1
ATOM 1128 C CA . TYR A 1 180 ? -14.566 67.499 61.253 1.00 15.95 160 TYR A CA 1
ATOM 1129 C C . TYR A 1 180 ? -15.152 68.808 61.749 1.00 15.34 160 TYR A C 1
ATOM 1130 O O . TYR A 1 180 ? -16.318 68.844 62.157 1.00 16.46 160 TYR A O 1
ATOM 1139 N N . PRO A 1 181 ? -14.392 69.897 61.729 1.00 17.18 161 PRO A N 1
ATOM 1140 C CA . PRO A 1 181 ? -15.005 71.198 61.996 1.00 18.28 161 PRO A CA 1
ATOM 1141 C C . PRO A 1 181 ? -15.815 71.651 60.795 1.00 17.29 161 PRO A C 1
ATOM 1142 O O . PRO A 1 181 ? -15.535 71.281 59.654 1.00 17.68 161 PRO A O 1
ATOM 1146 N N . LEU A 1 182 ? -16.861 72.438 61.072 1.00 16.02 162 LEU A N 1
ATOM 1147 C CA . LEU A 1 182 ? -17.668 73.076 60.041 1.00 16.50 162 LEU A CA 1
ATOM 1148 C C . LEU A 1 182 ? -17.731 74.570 60.378 1.00 20.35 162 LEU A C 1
ATOM 1149 O O . LEU A 1 182 ? -18.739 75.061 60.876 1.00 20.32 162 LEU A O 1
ATOM 1154 N N . GLY A 1 183 ? -16.642 75.282 60.125 1.00 23.72 163 GLY A N 1
ATOM 1155 C CA . GLY A 1 183 ? -16.513 76.629 60.653 1.00 29.32 163 GLY A CA 1
ATOM 1156 C C . GLY A 1 183 ? -16.194 76.606 62.142 1.00 30.35 163 GLY A C 1
ATOM 1157 O O . GLY A 1 183 ? -15.822 75.576 62.712 1.00 31.31 163 GLY A O 1
ATOM 1158 N N . ARG A 1 184 ? -16.384 77.755 62.789 1.00 29.29 164 ARG A N 1
ATOM 1159 C CA . ARG A 1 184 ? -15.906 77.918 64.158 1.00 31.32 164 ARG A CA 1
ATOM 1160 C C . ARG A 1 184 ? -16.860 77.350 65.195 1.00 30.58 164 ARG A C 1
ATOM 1161 O O . ARG A 1 184 ? -16.437 77.083 66.327 1.00 35.36 164 ARG A O 1
ATOM 1169 N N . ASP A 1 185 ? -18.129 77.158 64.842 1.00 25.25 165 ASP A N 1
ATOM 1170 C CA . ASP A 1 185 ? -19.160 76.864 65.827 1.00 29.53 165 ASP A CA 1
ATOM 1171 C C . ASP A 1 185 ? -20.050 75.707 65.405 1.00 22.25 165 ASP A C 1
ATOM 1172 O O . ASP A 1 185 ? -21.169 75.583 65.910 1.00 24.34 165 ASP A O 1
ATOM 1177 N N . ARG A 1 186 ? -19.600 74.884 64.460 1.00 23.46 166 ARG A N 1
ATOM 1178 C CA . ARG A 1 186 ? -20.322 73.673 64.115 1.00 19.54 166 ARG A CA 1
ATOM 1179 C C . ARG A 1 186 ? -19.312 72.587 63.759 1.00 18.15 166 ARG A C 1
ATOM 1180 O O . ARG A 1 186 ? -18.145 72.860 63.484 1.00 18.62 166 ARG A O 1
ATOM 1188 N N . MET A 1 187 ? -19.779 71.341 63.792 1.00 17.31 167 MET A N 1
ATOM 1189 C CA . MET A 1 187 ? -18.918 70.187 63.569 1.00 16.25 167 MET A CA 1
ATOM 1190 C C . MET A 1 187 ? -19.808 69.040 63.102 1.00 17.19 167 MET A C 1
ATOM 1191 O O . MET A 1 187 ? -21.025 69.045 63.327 1.00 16.86 167 MET A O 1
ATOM 1196 N N . VAL A 1 188 ? -19.196 68.054 62.444 1.00 15.88 168 VAL A N 1
ATOM 1197 C CA . VAL A 1 188 ? -19.893 66.826 62.072 1.00 14.12 168 VAL A CA 1
ATOM 1198 C C . VAL A 1 188 ? -19.008 65.643 62.437 1.00 14.57 168 VAL A C 1
ATOM 1199 O O . VAL A 1 188 ? -17.808 65.644 62.138 1.00 15.03 168 VAL A O 1
ATOM 1203 N N . THR A 1 189 ? -19.589 64.654 63.103 1.00 15.13 169 THR A N 1
ATOM 1204 C CA . THR A 1 189 ? -18.947 63.361 63.299 1.00 13.74 169 THR A CA 1
ATOM 1205 C C . THR A 1 189 ? -19.520 62.398 62.268 1.00 17.99 169 THR A C 1
ATOM 1206 O O . THR A 1 189 ? -20.744 62.311 62.108 1.00 16.91 169 THR A O 1
ATOM 1210 N N . VAL A 1 190 ? -18.634 61.720 61.542 1.00 14.10 170 VAL A N 1
ATOM 1211 C CA . VAL A 1 190 ? -19.006 60.740 60.526 1.00 14.69 170 VAL A CA 1
ATOM 1212 C C . VAL A 1 190 ? -18.607 59.363 61.034 1.00 14.46 170 VAL A C 1
ATOM 1213 O O . VAL A 1 190 ? -17.426 59.103 61.271 1.00 15.56 170 VAL A O 1
ATOM 1217 N N . THR A 1 191 ? -19.576 58.477 61.186 1.00 17.12 171 THR A N 1
ATOM 1218 C CA . THR A 1 191 ? -19.310 57.119 61.637 1.00 14.50 171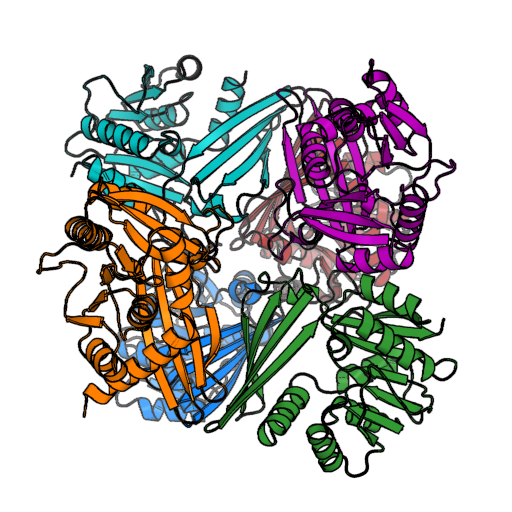 THR A CA 1
ATOM 1219 C C . THR A 1 191 ? -19.664 56.174 60.499 1.00 18.42 171 THR A C 1
ATOM 1220 O O . THR A 1 191 ? -20.782 56.216 59.965 1.00 17.52 171 THR A O 1
ATOM 1224 N N . GLN A 1 192 ? -18.696 55.359 60.096 1.00 17.42 172 GLN A N 1
ATOM 1225 C CA . GLN A 1 192 ? -18.853 54.502 58.934 1.00 18.29 172 GLN A CA 1
ATOM 1226 C C . GLN A 1 192 ? -18.681 53.050 59.342 1.00 17.97 172 GLN A C 1
ATOM 1227 O O . GLN A 1 192 ? -17.804 52.723 60.143 1.00 18.34 172 GLN A O 1
ATOM 1233 N N . THR A 1 193 ? -19.551 52.202 58.807 1.00 21.14 173 THR A N 1
ATOM 1234 C CA . THR A 1 193 ? -19.429 50.755 58.889 1.00 24.57 173 THR A CA 1
ATOM 1235 C C . THR A 1 193 ? -19.588 50.201 57.478 1.00 20.64 173 THR A C 1
ATOM 1236 O O . THR A 1 193 ? -20.257 50.808 56.641 1.00 19.62 173 THR A O 1
ATOM 1240 N N . ALA A 1 194 ? -18.976 49.045 57.210 1.00 21.84 174 ALA A N 1
ATOM 1241 C CA . ALA A 1 194 ? -19.083 48.444 55.886 1.00 22.12 174 ALA A CA 1
ATOM 1242 C C . ALA A 1 194 ? -19.247 46.929 55.993 1.00 26.31 174 ALA A C 1
ATOM 1243 O O . ALA A 1 194 ? -18.944 46.318 57.022 1.00 24.89 174 ALA A O 1
ATOM 1245 N N . ASP A 1 195 ? -19.757 46.334 54.912 1.00 23.41 175 ASP A N 1
ATOM 1246 C CA . ASP A 1 195 ? -19.813 44.879 54.742 1.00 22.63 175 ASP A CA 1
ATOM 1247 C C . ASP A 1 195 ? -19.165 44.551 53.405 1.00 22.35 175 ASP A C 1
ATOM 1248 O O . ASP A 1 195 ? -19.753 44.792 52.346 1.00 23.59 175 ASP A O 1
ATOM 1253 N N . ARG A 1 196 ? -17.957 43.998 53.473 1.00 19.31 176 ARG A N 1
ATOM 1254 C CA . ARG A 1 196 ? -17.193 43.663 52.282 1.00 23.96 176 ARG A CA 1
ATOM 1255 C C . ARG A 1 196 ? -17.972 42.731 51.350 1.00 26.24 176 ARG A C 1
ATOM 1256 O O . ARG A 1 196 ? -17.960 42.912 50.127 1.00 22.48 176 ARG A O 1
ATOM 1264 N N . ALA A 1 197 ? -18.674 41.741 51.908 1.00 25.21 177 ALA A N 1
ATOM 1265 C CA . ALA A 1 197 ? -19.307 40.733 51.061 1.00 23.18 177 ALA A CA 1
ATOM 1266 C C . ALA A 1 197 ? -20.481 41.315 50.292 1.00 24.11 177 ALA A C 1
ATOM 1267 O O . ALA A 1 197 ? -20.694 40.976 49.125 1.00 23.50 177 ALA A O 1
ATOM 1269 N N . GLY A 1 198 ? -21.259 42.181 50.929 1.00 20.86 178 GLY A N 1
ATOM 1270 C CA . GLY A 1 198 ? -22.310 42.889 50.229 1.00 23.09 178 GLY A CA 1
ATOM 1271 C C . GLY A 1 198 ? -21.882 44.175 49.557 1.00 21.47 178 GLY A C 1
ATOM 1272 O O . GLY A 1 198 ? -22.682 44.776 48.833 1.00 19.07 178 GLY A O 1
ATOM 1273 N N . GLN A 1 199 ? -20.640 44.607 49.783 1.00 19.99 179 GLN A N 1
ATOM 1274 C CA . GLN A 1 199 ? -20.110 45.859 49.224 1.00 20.70 179 GLN A CA 1
ATOM 1275 C C . GLN A 1 199 ? -20.977 47.046 49.641 1.00 20.50 179 GLN A C 1
ATOM 1276 O O . GLN A 1 199 ? -21.168 48.001 48.887 1.00 17.05 179 GLN A O 1
ATOM 1282 N N . GLN A 1 200 ? -21.498 46.969 50.867 1.00 18.34 180 GLN A N 1
ATOM 1283 C CA . GLN A 1 200 ? -22.320 48.002 51.476 1.00 21.85 180 GLN A CA 1
ATOM 1284 C C . GLN A 1 200 ? -21.492 48.877 52.401 1.00 19.27 180 GLN A C 1
ATOM 1285 O O . GLN A 1 200 ? -20.676 48.376 53.176 1.00 19.42 180 GLN A O 1
ATOM 1291 N N . ILE A 1 201 ? -21.726 50.186 52.342 1.00 19.36 181 ILE A N 1
ATOM 1292 C CA . ILE A 1 201 ? -21.107 51.119 53.275 1.00 17.72 181 ILE A CA 1
ATOM 1293 C C . ILE A 1 201 ? -22.193 52.042 53.815 1.00 21.59 181 ILE A C 1
ATOM 1294 O O . ILE A 1 201 ? -22.994 52.589 53.050 1.00 20.45 181 ILE A O 1
ATOM 1299 N N . LEU A 1 202 ? -22.250 52.166 55.137 1.00 21.92 182 LEU A N 1
ATOM 1300 C CA . LEU A 1 202 ? -23.215 53.015 55.822 1.00 22.49 182 LEU A CA 1
ATOM 1301 C C . LEU A 1 202 ? -22.469 54.167 56.474 1.00 18.56 182 LEU A C 1
ATOM 1302 O O . LEU A 1 202 ? -21.511 53.938 57.216 1.00 18.81 182 LEU A O 1
ATOM 1307 N N . SER A 1 203 ? -22.903 55.392 56.207 1.00 16.15 183 SER A N 1
ATOM 1308 C CA . SER A 1 203 ? -22.328 56.559 56.861 1.00 16.93 183 SER A CA 1
ATOM 1309 C C . SER A 1 203 ? -23.385 57.235 57.725 1.00 18.41 183 SER A C 1
ATOM 1310 O O . SER A 1 203 ? -24.459 57.584 57.236 1.00 20.74 183 SER A O 1
ATOM 1313 N N . ILE A 1 204 ? -23.074 57.425 58.998 1.00 19.25 184 ILE A N 1
ATOM 1314 C CA . ILE A 1 204 ? -23.890 58.217 59.906 1.00 18.07 184 ILE A CA 1
ATOM 1315 C C . ILE A 1 204 ? -23.255 59.592 60.048 1.00 19.82 184 ILE A C 1
ATOM 1316 O O . ILE A 1 204 ? -22.067 59.696 60.371 1.00 16.99 184 ILE A O 1
ATOM 1321 N N . PHE A 1 205 ? -24.052 60.644 59.886 1.00 15.16 185 PHE A N 1
ATOM 1322 C CA . PHE A 1 205 ? -23.582 62.018 60.052 1.00 19.31 185 PHE A CA 1
ATOM 1323 C C . PHE A 1 205 ? -24.255 62.636 61.272 1.00 21.88 185 PHE A C 1
ATOM 1324 O O . PHE A 1 205 ? -25.488 62.716 61.328 1.00 21.03 185 PHE A O 1
ATOM 1332 N N . LEU A 1 206 ? -23.452 63.065 62.241 1.00 17.39 186 LEU A N 1
ATOM 1333 C CA . LEU A 1 206 ? -23.952 63.711 63.451 1.00 17.99 186 LEU A CA 1
ATOM 1334 C C . LEU A 1 206 ? -23.440 65.154 63.460 1.00 18.19 186 LEU A C 1
ATOM 1335 O O . LEU A 1 206 ? -22.272 65.412 63.765 1.00 16.04 186 LEU A O 1
ATOM 1340 N N . VAL A 1 207 ? -24.321 66.093 63.105 1.00 17.91 187 VAL A N 1
ATOM 1341 C CA . VAL A 1 207 ? -23.973 67.508 62.954 1.00 16.57 187 VAL A CA 1
ATOM 1342 C C . VAL A 1 207 ? -24.337 68.248 64.242 1.00 18.27 187 VAL A C 1
ATOM 1343 O O . VAL A 1 207 ? -25.479 68.161 64.713 1.00 17.95 187 VAL A O 1
ATOM 1347 N N . GLN A 1 208 ? -23.374 68.972 64.822 1.00 15.55 188 GLN A N 1
ATOM 1348 C CA . GLN A 1 208 ? -23.610 69.637 66.097 1.00 18.15 188 GLN A CA 1
ATOM 1349 C C . GLN A 1 208 ? -23.204 71.100 66.043 1.00 22.53 188 GLN A C 1
ATOM 1350 O O . GLN A 1 208 ? -22.266 71.483 65.338 1.00 18.53 188 GLN A O 1
ATOM 1356 N N . GLY A 1 209 ? -23.934 71.905 66.814 1.00 21.53 189 GLY A N 1
ATOM 1357 C CA . GLY A 1 209 ? -23.500 73.225 67.200 1.00 20.60 189 GLY A CA 1
ATOM 1358 C C . GLY A 1 209 ? -23.556 73.267 68.706 1.00 23.30 189 GLY A C 1
ATOM 1359 O O . GLY A 1 209 ? -23.807 72.235 69.345 1.00 24.91 189 GLY A O 1
ATOM 1360 N N . ALA A 1 210 ? -23.372 74.454 69.279 1.00 19.70 190 ALA A N 1
ATOM 1361 C CA . ALA A 1 210 ? -23.404 74.603 70.728 1.00 22.65 190 ALA A CA 1
ATOM 1362 C C . ALA A 1 210 ? -24.713 74.096 71.318 1.00 22.75 190 ALA A C 1
ATOM 1363 O O . ALA A 1 210 ? -24.720 73.520 72.408 1.00 19.93 190 ALA A O 1
ATOM 1365 N N . THR A 1 211 ? -25.839 74.324 70.626 1.00 21.97 191 THR A N 1
ATOM 1366 C CA . THR A 1 211 ? -27.146 73.954 71.159 1.00 21.54 191 THR A CA 1
ATOM 1367 C C . THR A 1 211 ? -27.990 73.152 70.171 1.00 23.26 191 THR A C 1
ATOM 1368 O O . THR A 1 211 ? -29.218 73.125 70.309 1.00 21.16 191 THR A O 1
ATOM 1372 N N . THR A 1 212 ? -27.382 72.489 69.183 1.00 19.93 192 THR A N 1
ATOM 1373 C CA . THR A 1 212 ? -28.162 71.736 68.208 1.00 19.12 192 THR A CA 1
ATOM 1374 C C . THR A 1 212 ? -27.507 70.390 67.932 1.00 23.67 192 THR A C 1
ATOM 1375 O O . THR A 1 212 ? -26.294 70.230 68.076 1.00 20.45 192 THR A O 1
ATOM 1379 N N . LEU A 1 213 ? -28.320 69.432 67.498 1.00 19.68 193 LEU A N 1
ATOM 1380 C CA . LEU A 1 213 ? -27.813 68.130 67.065 1.00 23.61 193 LEU A CA 1
ATOM 1381 C C . LEU A 1 213 ? -28.768 67.606 66.011 1.00 27.60 193 LEU A C 1
ATOM 1382 O O . LEU A 1 213 ? -29.962 67.456 66.281 1.00 25.75 193 LEU A O 1
ATOM 1387 N N . THR A 1 214 ? -28.263 67.392 64.805 1.00 25.72 194 THR A N 1
ATOM 1388 C CA . THR A 1 214 ? -29.055 66.845 63.717 1.00 25.27 194 THR A CA 1
ATOM 1389 C C . THR A 1 214 ? -28.311 65.634 63.184 1.00 27.09 194 THR A C 1
ATOM 1390 O O . THR A 1 214 ? -27.112 65.719 62.906 1.00 24.21 194 THR A O 1
ATOM 1394 N N . ALA A 1 215 ? -29.013 64.513 63.056 1.00 27.93 195 ALA A N 1
ATOM 1395 C CA . ALA A 1 215 ? -28.428 63.250 62.617 1.00 25.63 195 ALA A CA 1
ATOM 1396 C C . ALA A 1 215 ? -29.103 62.793 61.333 1.00 30.76 195 ALA A C 1
ATOM 1397 O O . ALA A 1 215 ? -30.308 62.994 61.159 1.00 28.99 195 ALA A O 1
ATOM 1399 N N . PHE A 1 216 ? -28.325 62.205 60.422 1.00 28.14 196 PHE A N 1
ATOM 1400 C CA . PHE A 1 216 ? -28.879 61.577 59.227 1.00 26.05 196 PHE A CA 1
ATOM 1401 C C . PHE A 1 216 ? -27.874 60.551 58.712 1.00 30.26 196 PHE A C 1
ATOM 1402 O O . PHE A 1 216 ? -26.743 60.457 59.204 1.00 24.41 196 PHE A O 1
ATOM 1410 N N . HIS A 1 217 ? -28.301 59.770 57.720 1.00 25.73 197 HIS A N 1
ATOM 1411 C CA . HIS A 1 217 ? -27.439 58.698 57.238 1.00 27.62 197 HIS A CA 1
ATOM 1412 C C . HIS A 1 217 ? -27.639 58.489 55.750 1.00 26.96 197 HIS A C 1
ATOM 1413 O O . HIS A 1 217 ? -28.638 58.908 55.164 1.00 27.38 197 HIS A O 1
ATOM 1420 N N . GLU A 1 218 ? -26.651 57.839 55.143 1.00 25.43 198 GLU A N 1
ATOM 1421 C CA . GLU A 1 218 ? -26.706 57.431 53.749 1.00 22.26 198 GLU A CA 1
ATOM 1422 C C . GLU A 1 218 ? -26.059 56.058 53.668 1.00 27.71 198 GLU A C 1
ATOM 1423 O O . GLU A 1 218 ? -24.971 55.853 54.217 1.00 22.44 198 GLU A O 1
ATOM 1429 N N . GLN A 1 219 ? -26.732 55.118 53.018 1.00 22.11 199 GLN A N 1
ATOM 1430 C CA . GLN A 1 219 ? -26.182 53.792 52.788 1.00 25.50 199 GLN A CA 1
ATOM 1431 C C . GLN A 1 219 ? -25.939 53.624 51.297 1.00 23.99 199 GLN A C 1
ATOM 1432 O O . GLN A 1 219 ? -26.762 54.042 50.481 1.00 22.28 199 GLN A O 1
ATOM 1438 N N . ALA A 1 220 ? -24.805 53.029 50.937 1.00 18.67 200 ALA A N 1
ATOM 1439 C CA . ALA A 1 220 ? -24.459 52.898 49.531 1.00 19.97 200 ALA A CA 1
ATOM 1440 C C . ALA A 1 220 ? -23.922 51.499 49.247 1.00 18.26 200 ALA A C 1
ATOM 1441 O O . ALA A 1 220 ? -23.505 50.776 50.148 1.00 16.13 200 ALA A O 1
ATOM 1443 N N . THR A 1 221 ? -23.925 51.134 47.969 1.00 18.09 201 THR A N 1
ATOM 1444 C CA . THR A 1 221 ? -23.343 49.880 47.495 1.00 17.08 201 THR A CA 1
ATOM 1445 C C . THR A 1 221 ? -22.245 50.229 46.513 1.00 18.49 201 THR A C 1
ATOM 1446 O O . THR A 1 221 ? -22.526 50.838 45.474 1.00 16.74 201 THR A O 1
ATOM 1450 N N . TRP A 1 222 ? -21.009 49.844 46.829 1.00 16.25 202 TRP A N 1
ATOM 1451 C CA . TRP A 1 222 ? -19.923 50.245 45.947 1.00 16.64 202 TRP A CA 1
ATOM 1452 C C . TRP A 1 222 ? -19.787 49.277 44.767 1.00 15.84 202 TRP A C 1
ATOM 1453 O O . TRP A 1 222 ? -20.372 48.191 44.742 1.00 16.31 202 TRP A O 1
ATOM 1464 N N . ALA A 1 223 ? -19.041 49.723 43.759 1.00 12.81 203 ALA A N 1
ATOM 1465 C CA . ALA A 1 223 ? -18.618 48.929 42.611 1.00 16.50 203 ALA A CA 1
ATOM 1466 C C . ALA A 1 223 ? -17.172 49.271 42.307 1.00 18.18 203 ALA A C 1
ATOM 1467 O O . ALA A 1 223 ? -16.794 50.452 42.333 1.00 15.67 203 ALA A O 1
ATOM 1469 N N . THR A 1 224 ? -16.372 48.240 42.015 1.00 14.80 204 THR A N 1
ATOM 1470 C CA . THR A 1 224 ? -14.986 48.450 41.621 1.00 17.06 204 THR A CA 1
ATOM 1471 C C . THR A 1 224 ? -14.919 48.854 40.148 1.00 16.26 204 THR A C 1
ATOM 1472 O O . THR A 1 224 ? -15.894 48.737 39.403 1.00 17.25 204 THR A O 1
ATOM 1476 N N . LEU A 1 225 ? -13.743 49.331 39.732 1.00 16.74 205 LEU A N 1
ATOM 1477 C CA . LEU A 1 225 ? -13.527 49.675 38.330 1.00 19.62 205 LEU A CA 1
ATOM 1478 C C . LEU A 1 225 ? -13.875 48.503 37.422 1.00 20.24 205 LEU A C 1
ATOM 1479 O O . LEU A 1 225 ? -14.567 48.666 36.410 1.00 20.45 205 LEU A O 1
ATOM 1484 N N . ALA A 1 226 ? -13.412 47.302 37.785 1.00 17.23 206 ALA A N 1
ATOM 1485 C CA . ALA A 1 226 ? -13.708 46.125 36.976 1.00 20.28 206 ALA A CA 1
ATOM 1486 C C . ALA A 1 226 ? -15.212 45.919 36.808 1.00 18.90 206 ALA A C 1
ATOM 1487 O O . ALA A 1 226 ? -15.679 45.634 35.701 1.00 21.06 206 ALA A O 1
ATOM 1489 N N . GLU A 1 227 ? -15.992 46.071 37.884 1.00 18.30 207 GLU A N 1
ATOM 1490 C CA . GLU A 1 227 ? -17.445 45.959 37.757 1.00 18.37 207 GLU A CA 1
ATOM 1491 C C . GLU A 1 227 ? -18.001 47.031 36.828 1.00 23.06 207 GLU A C 1
ATOM 1492 O O . GLU A 1 227 ? -18.941 46.783 36.062 1.00 22.81 207 GLU A O 1
ATOM 1498 N N . ILE A 1 228 ? -17.467 48.251 36.934 1.00 23.01 208 ILE A N 1
ATOM 1499 C CA . ILE A 1 228 ? -17.993 49.371 36.166 1.00 18.56 208 ILE A CA 1
ATOM 1500 C C . ILE A 1 228 ? -17.755 49.158 34.675 1.00 23.66 208 ILE A C 1
ATOM 1501 O O . ILE A 1 228 ? -18.642 49.412 33.852 1.00 23.94 208 ILE A O 1
ATOM 1506 N N . ARG A 1 229 ? -16.579 48.644 34.303 1.00 22.47 209 ARG A N 1
ATOM 1507 C CA . ARG A 1 229 ? -16.341 48.315 32.899 1.00 25.98 209 ARG A CA 1
ATOM 1508 C C . ARG A 1 229 ? -17.419 47.378 32.366 1.00 27.50 209 ARG A C 1
ATOM 1509 O O . ARG A 1 229 ? -17.948 47.591 31.270 1.00 24.86 209 ARG A O 1
ATOM 1517 N N . LEU A 1 230 ? -17.782 46.356 33.150 1.00 24.46 210 LEU A N 1
ATOM 1518 C CA . LEU A 1 230 ? -18.797 45.392 32.736 1.00 26.05 210 LEU A CA 1
ATOM 1519 C C . LEU A 1 230 ? -20.179 46.020 32.675 1.00 28.05 210 LEU A C 1
ATOM 1520 O O . LEU A 1 230 ? -20.930 45.797 31.717 1.00 27.42 210 LEU A O 1
ATOM 1525 N N . MET A 1 231 ? -20.562 46.760 33.719 1.00 23.64 211 MET A N 1
ATOM 1526 C CA . MET A 1 231 ? -21.874 47.398 33.701 1.00 28.31 211 MET A CA 1
ATOM 1527 C C . MET A 1 231 ? -21.972 48.397 32.557 1.00 28.83 211 MET A C 1
ATOM 1528 O O . MET A 1 231 ? -23.016 48.496 31.897 1.00 27.21 211 MET A O 1
ATOM 1533 N N . ALA A 1 232 ? -20.877 49.103 32.271 1.00 25.09 212 ALA A N 1
ATOM 1534 C CA . ALA A 1 232 ? -20.891 50.076 31.184 1.00 32.59 212 ALA A CA 1
ATOM 1535 C C . ALA A 1 232 ? -21.160 49.400 29.843 1.00 32.59 212 ALA A C 1
ATOM 1536 O O . ALA A 1 232 ? -22.049 49.823 29.095 1.00 36.33 212 ALA A O 1
ATOM 1538 N N . ARG A 1 233 ? -20.418 48.333 29.528 1.00 33.14 213 ARG A N 1
ATOM 1539 C CA . ARG A 1 233 ? -20.639 47.661 28.249 1.00 33.73 213 ARG A CA 1
ATOM 1540 C C . ARG A 1 233 ? -22.068 47.151 28.131 1.00 33.26 213 ARG A C 1
ATOM 1541 O O . ARG A 1 233 ? -22.675 47.239 27.058 1.00 36.00 213 ARG A O 1
ATOM 1549 N N . ILE A 1 234 ? -22.624 46.617 29.221 1.00 27.20 214 ILE A N 1
ATOM 1550 C CA . ILE A 1 234 ? -24.010 46.158 29.195 1.00 29.46 214 ILE A CA 1
ATOM 1551 C C . ILE A 1 234 ? -24.943 47.304 28.824 1.00 36.14 214 ILE A C 1
ATOM 1552 O O . ILE A 1 234 ? -25.891 47.125 28.050 1.00 40.09 214 ILE A O 1
ATOM 1557 N N . ALA A 1 235 ? -24.688 48.499 29.363 1.00 36.63 215 ALA A N 1
ATOM 1558 C CA . ALA A 1 235 ? -25.598 49.630 29.207 1.00 37.44 215 ALA A CA 1
ATOM 1559 C C . ALA A 1 235 ? -25.347 50.444 27.942 1.00 36.91 215 ALA A C 1
ATOM 1560 O O . ALA A 1 235 ? -26.144 51.337 27.633 1.00 40.58 215 ALA A O 1
ATOM 1562 N N . GLY A 1 236 ? -24.271 50.170 27.212 1.00 38.33 216 GLY A N 1
ATOM 1563 C CA . GLY A 1 236 ? -23.972 50.873 25.985 1.00 38.74 216 GLY A CA 1
ATOM 1564 C C . GLY A 1 236 ? -22.863 51.898 26.067 1.00 39.98 216 GLY A C 1
ATOM 1565 O O . GLY A 1 236 ? -22.694 52.670 25.116 1.00 39.31 216 GLY A O 1
ATOM 1566 N N . LEU A 1 237 ? -22.103 51.938 27.160 1.00 36.62 217 LEU A N 1
ATOM 1567 C CA . LEU A 1 237 ? -21.002 52.877 27.315 1.00 34.35 217 LEU A CA 1
ATOM 1568 C C . LEU A 1 237 ? -19.670 52.143 27.292 1.00 36.70 217 LEU A C 1
ATOM 1569 O O . LEU A 1 237 ? -19.599 50.914 27.275 1.00 36.92 217 LEU A O 1
ATOM 1574 N N . GLU A 1 238 ? -18.601 52.924 27.313 1.00 34.50 218 GLU A N 1
ATOM 1575 C CA . GLU A 1 238 ? -17.257 52.390 27.402 1.00 35.78 218 GLU A CA 1
ATOM 1576 C C . GLU A 1 238 ? -16.468 53.279 28.347 1.00 38.87 218 GLU A C 1
ATOM 1577 O O . GLU A 1 238 ? -16.538 54.509 28.245 1.00 36.66 218 GLU A O 1
ATOM 1583 N N . VAL A 1 239 ? -15.750 52.663 29.283 1.00 28.59 219 VAL A N 1
ATOM 1584 C CA . VAL A 1 239 ? -14.844 53.428 30.129 1.00 31.65 219 VAL A CA 1
ATOM 1585 C C . VAL A 1 239 ? -13.687 53.908 29.265 1.00 34.15 219 VAL A C 1
ATOM 1586 O O . VAL A 1 239 ? -12.915 53.103 28.733 1.00 31.64 219 VAL A O 1
ATOM 1590 N N . THR A 1 240 ? -13.563 55.223 29.111 1.00 31.05 220 THR A N 1
ATOM 1591 C CA . THR A 1 240 ? -12.519 55.764 28.254 1.00 33.40 220 THR A CA 1
ATOM 1592 C C . THR A 1 240 ? -11.359 56.373 29.027 1.00 32.80 220 THR A C 1
ATOM 1593 O O . THR A 1 240 ? -10.278 56.533 28.452 1.00 35.45 220 THR A O 1
ATOM 1597 N N . GLY A 1 241 ? -11.546 56.695 30.305 1.00 27.79 221 GLY A N 1
ATOM 1598 C CA . GLY A 1 241 ? -10.446 57.152 31.134 1.00 27.64 221 GLY A CA 1
ATOM 1599 C C . GLY A 1 241 ? -10.755 56.926 32.595 1.00 29.47 221 GLY A C 1
ATOM 1600 O O . GLY A 1 241 ? -11.923 56.875 32.998 1.00 23.27 221 GLY A O 1
ATOM 1601 N N . VAL A 1 242 ? -9.704 56.766 33.395 1.00 25.81 222 VAL A N 1
ATOM 1602 C CA . VAL A 1 242 ? -9.848 56.694 34.847 1.00 24.31 222 VAL A CA 1
ATOM 1603 C C . VAL A 1 242 ? -8.697 57.452 35.473 1.00 25.54 222 VAL A C 1
ATOM 1604 O O . VAL A 1 242 ? -7.533 57.218 35.130 1.00 23.45 222 VAL A O 1
ATOM 1608 N N . ASP A 1 243 ? -9.016 58.337 36.410 1.00 21.86 223 ASP A N 1
ATOM 1609 C CA . ASP A 1 243 ? -8.020 59.139 37.099 1.00 22.10 223 ASP A CA 1
ATOM 1610 C C . ASP A 1 243 ? -8.037 58.825 38.587 1.00 25.46 223 ASP A C 1
ATOM 1611 O O . ASP A 1 243 ? -9.087 58.508 39.157 1.00 21.34 223 ASP A O 1
ATOM 1616 N N . GLY A 1 244 ? -6.866 58.951 39.217 1.00 25.57 224 GLY A N 1
ATOM 1617 C CA . GLY A 1 244 ? -6.723 58.675 40.633 1.00 21.35 224 GLY A CA 1
ATOM 1618 C C . GLY A 1 244 ? -6.893 59.854 41.558 1.00 24.87 224 GLY A C 1
ATOM 1619 O O . GLY A 1 244 ? -6.891 59.671 42.776 1.00 24.01 224 GLY A O 1
ATOM 1620 N N . SER A 1 245 ? -7.037 61.064 41.018 1.00 22.26 225 SER A N 1
ATOM 1621 C CA . SER A 1 245 ? -7.275 62.248 41.832 1.00 25.46 225 SER A CA 1
ATOM 1622 C C . SER A 1 245 ? -7.805 63.346 40.925 1.00 23.17 225 SER A C 1
ATOM 1623 O O . SER A 1 245 ? -7.737 63.253 39.697 1.00 23.10 225 SER A O 1
ATOM 1626 N N . TYR A 1 246 ? -8.326 64.400 41.556 1.00 24.07 226 TYR A N 1
ATOM 1627 C CA . TYR A 1 246 ? -8.823 65.552 40.809 1.00 29.24 226 TYR A CA 1
ATOM 1628 C C . TYR A 1 246 ? -7.731 66.189 39.960 1.00 27.63 226 TYR A C 1
ATOM 1629 O O . TYR A 1 246 ? -8.030 66.808 38.934 1.00 32.96 226 TYR A O 1
ATOM 1638 N N . ALA A 1 247 ? -6.471 66.042 40.360 1.00 24.49 227 ALA A N 1
ATOM 1639 C CA . ALA A 1 247 ? -5.345 66.584 39.610 1.00 28.51 227 ALA A CA 1
ATOM 1640 C C . ALA A 1 247 ? -5.034 65.803 38.338 1.00 33.68 227 ALA A C 1
ATOM 1641 O O . ALA A 1 247 ? -4.134 66.209 37.593 1.00 30.91 227 ALA A O 1
ATOM 1643 N N . GLY A 1 248 ? -5.726 64.697 38.069 1.00 28.48 228 GLY A N 1
ATOM 1644 C CA . GLY A 1 248 ? -5.602 64.018 36.794 1.00 22.87 228 GLY A CA 1
ATOM 1645 C C . GLY A 1 248 ? -4.473 63.019 36.678 1.00 29.50 228 GLY A C 1
ATOM 1646 O O . GLY A 1 248 ? -4.133 62.638 35.552 1.00 36.10 228 GLY A O 1
ATOM 1647 N N . GLU A 1 249 ? -3.872 62.598 37.793 1.00 26.32 229 GLU A N 1
ATOM 1648 C CA . GLU A 1 249 ? -2.967 61.453 37.784 1.00 33.08 229 GLU A CA 1
ATOM 1649 C C . GLU A 1 249 ? -3.692 60.214 37.251 1.00 29.91 229 GLU A C 1
ATOM 1650 O O . GLU A 1 249 ? -4.899 60.058 37.450 1.00 29.67 229 GLU A O 1
ATOM 1656 N N . PRO A 1 250 ? -2.982 59.322 36.561 1.00 33.19 230 PRO A N 1
ATOM 1657 C CA . PRO A 1 250 ? -3.590 58.039 36.177 1.00 35.23 230 PRO A CA 1
ATOM 1658 C C . PRO A 1 250 ? -4.004 57.204 37.386 1.00 28.08 230 PRO A C 1
ATOM 1659 O O . PRO A 1 250 ? -3.413 57.280 38.466 1.00 26.84 230 PRO A O 1
ATOM 1663 N N . TYR A 1 251 ? -5.052 56.412 37.182 1.00 24.68 231 TYR A N 1
ATOM 1664 C CA . TYR A 1 251 ? -5.521 55.471 38.192 1.00 23.94 231 TYR A CA 1
ATOM 1665 C C . TYR A 1 251 ? -4.569 54.289 38.294 1.00 22.58 231 TYR A C 1
ATOM 1666 O O . TYR A 1 251 ? -4.284 53.626 37.294 1.00 25.25 231 TYR A O 1
ATOM 1675 N N . THR A 1 252 ? -4.078 54.027 39.505 1.00 21.28 232 THR A N 1
ATOM 1676 C CA . THR A 1 252 ? -3.161 52.928 39.778 1.00 22.49 232 THR A CA 1
ATOM 1677 C C . THR A 1 252 ? -3.517 52.300 41.121 1.00 23.11 232 THR A C 1
ATOM 1678 O O . THR A 1 252 ? -4.450 52.729 41.810 1.00 20.08 232 THR A O 1
ATOM 1682 N N . ALA A 1 253 ? -2.722 51.297 41.508 1.00 18.17 233 ALA A N 1
ATOM 1683 C CA . ALA A 1 253 ? -2.950 50.578 42.755 1.00 21.06 233 ALA A CA 1
ATOM 1684 C C . ALA A 1 253 ? -2.832 51.487 43.971 1.00 23.43 233 ALA A C 1
ATOM 1685 O O . ALA A 1 253 ? -3.426 51.198 45.018 1.00 25.80 233 ALA A O 1
ATOM 1687 N N . ARG A 1 254 ? -2.072 52.573 43.862 1.00 22.67 234 ARG A N 1
ATOM 1688 C CA . ARG A 1 254 ? -1.890 53.511 44.963 1.00 24.63 234 ARG A CA 1
ATOM 1689 C C . ARG A 1 254 ? -2.938 54.620 44.988 1.00 24.34 234 ARG A C 1
ATOM 1690 O O . ARG A 1 254 ? -2.899 55.462 45.891 1.00 24.79 234 ARG A O 1
ATOM 1698 N N . SER A 1 255 ? -3.860 54.655 44.026 1.00 23.99 235 SER A N 1
ATOM 1699 C CA . SER A 1 255 ? -4.867 55.709 44.021 1.00 22.46 235 SER A CA 1
ATOM 1700 C C . SER A 1 255 ? -5.899 55.469 45.122 1.00 23.18 235 SER A C 1
ATOM 1701 O O . SER A 1 255 ? -6.248 54.329 45.448 1.00 18.96 235 SER A O 1
ATOM 1704 N N . ARG A 1 256 ? -6.405 56.566 45.686 1.00 19.45 236 ARG A N 1
ATOM 1705 C CA . ARG A 1 256 ? -7.426 56.502 46.721 1.00 19.71 236 ARG A CA 1
ATOM 1706 C C . ARG A 1 256 ? -8.776 57.000 46.237 1.00 18.17 236 ARG A C 1
ATOM 1707 O O . ARG A 1 256 ? -9.755 56.906 46.983 1.00 17.47 236 ARG A O 1
ATOM 1715 N N . GLU A 1 257 ? -8.835 57.547 45.019 1.00 17.73 237 GLU A N 1
ATOM 1716 C CA . GLU A 1 257 ? -10.050 57.933 44.330 1.00 15.55 237 GLU A CA 1
ATOM 1717 C C . GLU A 1 257 ? -10.078 57.228 42.981 1.00 15.29 237 GLU A C 1
ATOM 1718 O O . GLU A 1 257 ? -9.045 56.798 42.454 1.00 18.43 237 GLU A O 1
ATOM 1724 N N . MET A 1 258 ? -11.282 57.089 42.440 1.00 15.55 238 MET A N 1
ATOM 1725 C CA . MET A 1 258 ? -11.526 56.323 41.223 1.00 16.53 238 MET A CA 1
ATOM 1726 C C . MET A 1 258 ? -12.470 57.198 40.389 1.00 16.07 238 MET A C 1
ATOM 1727 O O . MET A 1 258 ? -13.698 57.112 40.500 1.00 17.30 238 MET A O 1
ATOM 1732 N N . LEU A 1 259 ? -11.914 58.063 39.562 1.00 16.87 239 LEU A N 1
ATOM 1733 C CA . LEU A 1 259 ? -12.719 59.029 38.825 1.00 18.60 239 LEU A CA 1
ATOM 1734 C C . LEU A 1 259 ? -12.860 58.516 37.396 1.00 21.27 239 LEU A C 1
ATOM 1735 O O . LEU A 1 259 ? -11.876 58.454 36.655 1.00 23.06 239 LEU A O 1
ATOM 1740 N N . VAL A 1 260 ? -14.079 58.145 37.013 1.00 19.29 240 VAL A N 1
ATOM 1741 C CA . VAL A 1 260 ? -14.323 57.358 35.811 1.00 21.82 240 VAL A CA 1
ATOM 1742 C C . VAL A 1 260 ? -14.950 58.241 34.740 1.00 22.90 240 VAL A C 1
ATOM 1743 O O . VAL A 1 260 ? -15.952 58.919 34.999 1.00 21.22 240 VAL A O 1
ATOM 1747 N N . VAL A 1 261 ? -14.392 58.188 33.531 1.00 21.94 241 VAL A N 1
ATOM 1748 C CA . VAL A 1 261 ? -14.916 58.888 32.356 1.00 24.74 241 VAL A CA 1
ATOM 1749 C C . VAL A 1 261 ? -15.489 57.851 31.390 1.00 27.72 241 VAL A C 1
ATOM 1750 O O . VAL A 1 261 ? -14.791 56.916 30.976 1.00 28.61 241 VAL A O 1
ATOM 1754 N N . LEU A 1 262 ? -16.752 58.005 31.029 1.00 28.07 242 LEU A N 1
ATOM 1755 C CA . LEU A 1 262 ? -17.404 57.074 30.126 1.00 32.64 242 LEU A CA 1
ATOM 1756 C C . LEU A 1 262 ? -17.926 57.811 28.897 1.00 35.43 242 LEU A C 1
ATOM 1757 O O . LEU A 1 262 ? -18.329 58.976 28.974 1.00 35.23 242 LEU A O 1
ATOM 1762 N N . GLU A 1 263 ? -17.906 57.120 27.760 1.00 32.69 243 GLU A N 1
ATOM 1763 C CA . GLU A 1 263 ? -18.439 57.647 26.510 1.00 42.03 243 GLU A CA 1
ATOM 1764 C C . GLU A 1 263 ? -19.315 56.579 25.871 1.00 42.17 243 GLU A C 1
ATOM 1765 O O . GLU A 1 263 ? -19.185 55.388 26.166 1.00 36.05 243 GLU A O 1
ATOM 1771 N N . ARG A 1 264 ? -20.224 57.016 24.997 1.00 40.01 244 ARG A N 1
ATOM 1772 C CA . ARG A 1 264 ? -21.091 56.075 24.297 1.00 40.54 244 ARG A CA 1
ATOM 1773 C C . ARG A 1 264 ? -20.274 55.170 23.387 1.00 38.65 244 ARG A C 1
ATOM 1774 O O . ARG A 1 264 ? -19.221 55.559 22.870 1.00 41.21 244 ARG A O 1
ATOM 1782 N N . GLN A 1 265 ? -20.768 53.946 23.200 1.00 38.21 245 GLN A N 1
ATOM 1783 C CA . GLN A 1 265 ? -20.144 52.993 22.282 1.00 48.41 245 GLN A CA 1
ATOM 1784 C C . GLN A 1 265 ? -20.320 53.416 20.818 1.00 51.84 245 GLN A C 1
ATOM 1785 O O . GLN A 1 265 ? -19.341 53.590 20.084 1.00 51.03 245 GLN A O 1
ATOM 1791 N N . ASP B 1 23 ? -17.868 92.547 71.783 1.00 39.13 3 ASP B N 1
ATOM 1792 C CA . ASP B 1 23 ? -16.426 92.791 71.759 1.00 50.36 3 ASP B CA 1
ATOM 1793 C C . ASP B 1 23 ? -15.688 91.694 70.986 1.00 48.87 3 ASP B C 1
ATOM 1794 O O . ASP B 1 23 ? -15.710 90.529 71.392 1.00 50.10 3 ASP B O 1
ATOM 1799 N N . PRO B 1 24 ? -15.018 92.081 69.890 1.00 50.38 4 PRO B N 1
ATOM 1800 C CA . PRO B 1 24 ? -14.380 91.075 69.013 1.00 46.06 4 PRO B CA 1
ATOM 1801 C C . PRO B 1 24 ? -13.384 90.151 69.705 1.00 54.82 4 PRO B C 1
ATOM 1802 O O . PRO B 1 24 ? -13.397 88.938 69.448 1.00 54.49 4 PRO B O 1
ATOM 1806 N N . SER B 1 25 ? -12.508 90.680 70.565 1.00 53.56 5 SER B N 1
ATOM 1807 C CA . SER B 1 25 ? -11.463 89.844 71.151 1.00 54.04 5 SER B CA 1
ATOM 1808 C C . SER B 1 25 ? -12.006 88.778 72.103 1.00 53.32 5 SER B C 1
ATOM 1809 O O . SER B 1 25 ? -11.229 87.928 72.549 1.00 49.89 5 SER B O 1
ATOM 1812 N N . VAL B 1 26 ? -13.308 88.793 72.416 1.00 51.40 6 VAL B N 1
ATOM 1813 C CA . VAL B 1 26 ? -13.894 87.751 73.259 1.00 51.32 6 VAL B CA 1
ATOM 1814 C C . VAL B 1 26 ? -13.791 86.388 72.578 1.00 48.44 6 VAL B C 1
ATOM 1815 O O . VAL B 1 26 ? -13.636 85.353 73.244 1.00 43.97 6 VAL B O 1
ATOM 1819 N N . TYR B 1 27 ? -13.854 86.368 71.246 1.00 45.33 7 TYR B N 1
ATOM 1820 C CA . TYR B 1 27 ? -13.705 85.120 70.504 1.00 46.73 7 TYR B CA 1
ATOM 1821 C C . TYR B 1 27 ? -12.346 84.477 70.768 1.00 46.09 7 TYR B C 1
ATOM 1822 O O . TYR B 1 27 ? -12.253 83.270 71.022 1.00 40.76 7 TYR B O 1
ATOM 1831 N N . ASP B 1 28 ? -11.273 85.268 70.692 1.00 48.14 8 ASP B N 1
ATOM 1832 C CA . ASP B 1 28 ? -9.950 84.732 70.997 1.00 47.27 8 ASP B CA 1
ATOM 1833 C C . ASP B 1 28 ? -9.819 84.404 72.482 1.00 43.15 8 ASP B C 1
ATOM 1834 O O . ASP B 1 28 ? -9.223 83.385 72.844 1.00 42.46 8 ASP B O 1
ATOM 1839 N N . GLU B 1 29 ? -10.399 85.233 73.357 1.00 40.19 9 GLU B N 1
ATOM 1840 C CA . GLU B 1 29 ? -10.351 84.937 74.785 1.00 38.39 9 GLU B CA 1
ATOM 1841 C C . GLU B 1 29 ? -11.025 83.609 75.102 1.00 37.14 9 GLU B C 1
ATOM 1842 O O . GLU B 1 29 ? -10.536 82.839 75.940 1.00 31.48 9 GLU B O 1
ATOM 1848 N N . THR B 1 30 ? -12.159 83.328 74.458 1.00 31.60 10 THR B N 1
ATOM 1849 C CA . THR B 1 30 ? -12.828 82.052 74.698 1.00 35.65 10 THR B CA 1
ATOM 1850 C C . THR B 1 30 ? -11.980 80.893 74.185 1.00 34.21 10 THR B C 1
ATOM 1851 O O . THR B 1 30 ? -11.914 79.839 74.825 1.00 30.35 10 THR B O 1
ATOM 1855 N N . ALA B 1 31 ? -11.291 81.085 73.056 1.00 33.44 11 ALA B N 1
ATOM 1856 C CA . ALA B 1 31 ? -10.406 80.041 72.560 1.00 33.67 11 ALA B CA 1
ATOM 1857 C C . ALA B 1 31 ? -9.239 79.814 73.515 1.00 30.50 11 ALA B C 1
ATOM 1858 O O . ALA B 1 31 ? -8.874 78.665 73.788 1.00 30.58 11 ALA B O 1
ATOM 1860 N N . ILE B 1 32 ? -8.658 80.894 74.054 1.00 28.00 12 ILE B N 1
ATOM 1861 C CA . ILE B 1 32 ? -7.553 80.748 74.996 1.00 29.51 12 ILE B CA 1
ATOM 1862 C C . ILE B 1 32 ? -8.016 80.006 76.241 1.00 27.82 12 ILE B C 1
ATOM 1863 O O . ILE B 1 32 ? -7.316 79.127 76.760 1.00 30.87 12 ILE B O 1
ATOM 1868 N N . GLU B 1 33 ? -9.230 80.284 76.682 1.00 25.80 13 GLU B N 1
ATOM 1869 C CA . GLU B 1 33 ? -9.793 79.601 77.873 1.00 33.27 13 GLU B CA 1
ATOM 1870 C C . GLU B 1 33 ? -9.931 78.098 77.582 1.00 30.69 13 GLU B C 1
ATOM 1871 O O . GLU B 1 33 ? -9.631 77.301 78.446 1.00 24.66 13 GLU B O 1
ATOM 1877 N N . ALA B 1 34 ? -10.378 77.759 76.381 1.00 25.15 14 ALA B N 1
ATOM 1878 C CA . ALA B 1 34 ? -10.536 76.342 75.997 1.00 29.09 14 ALA B CA 1
ATOM 1879 C C . ALA B 1 34 ? -9.164 75.664 75.969 1.00 23.62 14 ALA B C 1
ATOM 1880 O O . ALA B 1 34 ? -9.023 74.601 76.519 1.00 25.67 14 ALA B O 1
ATOM 1882 N N . TYR B 1 35 ? -8.206 76.317 75.331 1.00 27.75 15 TYR B N 1
ATOM 1883 C CA . TYR B 1 35 ? -6.812 75.838 75.205 1.00 30.27 15 TYR B CA 1
ATOM 1884 C C . TYR B 1 35 ? -6.243 75.560 76.594 1.00 32.78 15 TYR B C 1
ATOM 1885 O O . TYR B 1 35 ? -5.687 74.508 76.788 1.00 25.63 15 TYR B O 1
ATOM 1894 N N . ASP B 1 36 ? -6.449 76.500 77.511 1.00 31.20 16 ASP B N 1
ATOM 1895 C CA . ASP B 1 36 ? -5.942 76.378 78.894 1.00 27.81 16 ASP B CA 1
ATOM 1896 C C . ASP B 1 36 ? -6.590 75.164 79.545 1.00 28.80 16 ASP B C 1
ATOM 1897 O O . ASP B 1 36 ? -5.908 74.476 80.243 1.00 29.21 16 ASP B O 1
ATOM 1902 N N . LEU B 1 37 ? -7.879 74.949 79.317 1.00 27.39 17 LEU B N 1
ATOM 1903 C CA . LEU B 1 37 ? -8.529 73.784 79.903 1.00 24.09 17 LEU B CA 1
ATOM 1904 C C . LEU B 1 37 ? -7.967 72.494 79.306 1.00 26.60 17 LEU B C 1
ATOM 1905 O O . LEU B 1 37 ? -7.658 71.550 80.040 1.00 26.44 17 LEU B O 1
ATOM 1910 N N . VAL B 1 38 ? -7.796 72.448 77.982 1.00 23.22 18 VAL B N 1
ATOM 1911 C CA . VAL B 1 38 ? -7.291 71.232 77.344 1.00 23.63 18 VAL B CA 1
ATOM 1912 C C . VAL B 1 38 ? -5.873 70.930 77.821 1.00 28.91 18 VAL B C 1
ATOM 1913 O O . VAL B 1 38 ? -5.568 69.813 78.262 1.00 27.81 18 VAL B O 1
ATOM 1917 N N . SER B 1 39 ? -4.993 71.932 77.756 1.00 25.48 19 SER B N 1
ATOM 1918 C CA . SER B 1 39 ? -3.608 71.748 78.176 1.00 26.48 19 SER B CA 1
ATOM 1919 C C . SER B 1 39 ? -3.512 71.351 79.647 1.00 31.63 19 SER B C 1
ATOM 1920 O O . SER B 1 39 ? -2.714 70.476 80.008 1.00 34.43 19 SER B O 1
ATOM 1923 N N . SER B 1 40 ? -4.326 71.974 80.506 1.00 28.78 20 SER B N 1
ATOM 1924 C CA . SER B 1 40 ? -4.322 71.653 81.933 1.00 30.10 20 SER B CA 1
ATOM 1925 C C . SER B 1 40 ? -4.596 70.176 82.181 1.00 32.65 20 SER B C 1
ATOM 1926 O O . SER B 1 40 ? -3.963 69.556 83.044 1.00 36.91 20 SER B O 1
ATOM 1929 N 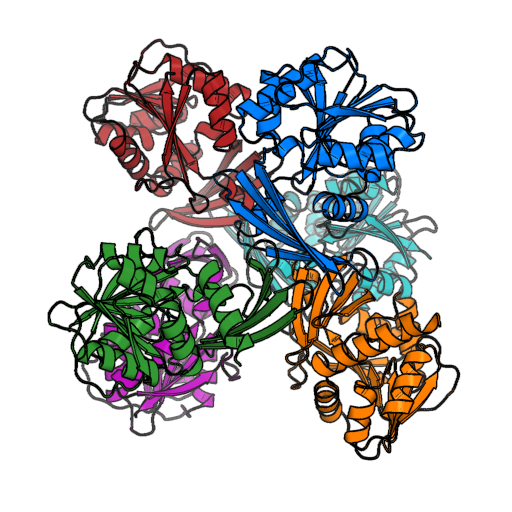N . MET B 1 41 ? -5.547 69.596 81.452 1.00 30.41 21 MET B N 1
ATOM 1930 C CA . MET B 1 41 ? -5.967 68.231 81.747 1.00 34.07 21 MET B CA 1
ATOM 1931 C C . MET B 1 41 ? -5.222 67.188 80.934 1.00 34.22 21 MET B C 1
ATOM 1932 O O . MET B 1 41 ? -4.971 66.089 81.436 1.00 41.81 21 MET B O 1
ATOM 1937 N N . LEU B 1 42 ? -4.880 67.491 79.690 1.00 31.18 22 LEU B N 1
ATOM 1938 C CA . LEU B 1 42 ? -4.274 66.499 78.820 1.00 37.05 22 LEU B CA 1
ATOM 1939 C C . LEU B 1 42 ? -2.757 66.610 78.760 1.00 40.48 22 LEU B C 1
ATOM 1940 O O . LEU B 1 42 ? -2.099 65.670 78.294 1.00 35.57 22 LEU B O 1
ATOM 1945 N N . SER B 1 43 ? -2.191 67.735 79.202 1.00 36.32 23 SER B N 1
ATOM 1946 C CA . SER B 1 43 ? -0.739 67.922 79.244 1.00 31.13 23 SER B CA 1
ATOM 1947 C C . SER B 1 43 ? -0.334 68.688 80.502 1.00 25.75 23 SER B C 1
ATOM 1948 O O . SER B 1 43 ? 0.255 69.768 80.422 1.00 26.21 23 SER B O 1
ATOM 1951 N N . PRO B 1 44 ? -0.645 68.154 81.691 1.00 30.48 24 PRO B N 1
ATOM 1952 C CA . PRO B 1 44 ? -0.206 68.806 82.934 1.00 32.89 24 PRO B CA 1
ATOM 1953 C C . PRO B 1 44 ? 1.299 69.026 82.946 1.00 30.41 24 PRO B C 1
ATOM 1954 O O . PRO B 1 44 ? 2.061 68.332 82.273 1.00 33.92 24 PRO B O 1
ATOM 1958 N N . GLY B 1 45 ? 1.728 70.015 83.726 1.00 32.89 25 GLY B N 1
ATOM 1959 C CA . GLY B 1 45 ? 3.149 70.305 83.796 1.00 33.05 25 GLY B CA 1
ATOM 1960 C C . GLY B 1 45 ? 3.966 69.289 84.579 1.00 30.28 25 GLY B C 1
ATOM 1961 O O . GLY B 1 45 ? 5.196 69.300 84.467 1.00 33.62 25 GLY B O 1
ATOM 1962 N N . ALA B 1 46 ? 3.316 68.410 85.349 1.00 32.03 26 ALA B N 1
ATOM 1963 C CA . ALA B 1 46 ? 4.036 67.574 86.307 1.00 31.54 26 ALA B CA 1
ATOM 1964 C C . ALA B 1 46 ? 5.045 66.652 85.623 1.00 35.46 26 ALA B C 1
ATOM 1965 O O . ALA B 1 46 ? 6.158 66.461 86.125 1.00 33.54 26 ALA B O 1
ATOM 1967 N N . GLY B 1 47 ? 4.678 66.067 84.480 1.00 36.37 27 GLY B N 1
ATOM 1968 C CA . GLY B 1 47 ? 5.607 65.184 83.788 1.00 32.50 27 GLY B CA 1
ATOM 1969 C C . GLY B 1 47 ? 6.871 65.900 83.349 1.00 31.21 27 GLY B C 1
ATOM 1970 O O . GLY B 1 47 ? 7.982 65.402 83.539 1.00 32.72 27 GLY B O 1
ATOM 1971 N N . LEU B 1 48 ? 6.716 67.081 82.744 1.00 30.07 28 LEU B N 1
ATOM 1972 C CA . LEU B 1 48 ? 7.874 67.884 82.384 1.00 28.43 28 LEU B CA 1
ATOM 1973 C C . LEU B 1 48 ? 8.735 68.182 83.607 1.00 30.46 28 LEU B C 1
ATOM 1974 O O . LEU B 1 48 ? 9.967 68.084 83.545 1.00 32.69 28 LEU B O 1
ATOM 1979 N N . VAL B 1 49 ? 8.100 68.526 84.736 1.00 32.87 29 VAL B N 1
ATOM 1980 C CA . VAL B 1 49 ? 8.848 68.879 85.942 1.00 34.94 29 VAL B CA 1
ATOM 1981 C C . VAL B 1 49 ? 9.595 67.666 86.475 1.00 30.19 29 VAL B C 1
ATOM 1982 O O . VAL B 1 49 ? 10.780 67.751 86.815 1.00 32.30 29 VAL B O 1
ATOM 1986 N N . ALA B 1 50 ? 8.918 66.516 86.542 1.00 32.78 30 ALA B N 1
ATOM 1987 C CA . ALA B 1 50 ? 9.588 65.285 86.950 1.00 30.45 30 ALA B CA 1
ATOM 1988 C C . ALA B 1 50 ? 10.755 64.953 86.026 1.00 33.88 30 ALA B C 1
ATOM 1989 O O . ALA B 1 50 ? 11.837 64.583 86.494 1.00 37.02 30 ALA B O 1
ATOM 1991 N N . TRP B 1 51 ? 10.566 65.101 84.711 1.00 34.01 31 TRP B N 1
ATOM 1992 C CA . TRP B 1 51 ? 11.621 64.745 83.767 1.00 33.11 31 TRP B CA 1
ATOM 1993 C C . TRP B 1 51 ? 12.806 65.700 83.873 1.00 33.78 31 TRP B C 1
ATOM 1994 O O . TRP B 1 51 ? 13.963 65.264 83.946 1.00 33.48 31 TRP B O 1
ATOM 2005 N N . VAL B 1 52 ? 12.544 67.011 83.877 1.00 31.82 32 VAL B N 1
ATOM 2006 C CA . VAL B 1 52 ? 13.631 67.984 83.999 1.00 31.40 32 VAL B CA 1
ATOM 2007 C C . VAL B 1 52 ? 14.416 67.761 85.286 1.00 36.91 32 VAL B C 1
ATOM 2008 O O . VAL B 1 52 ? 15.654 67.813 85.296 1.00 32.34 32 VAL B O 1
ATOM 2012 N N . SER B 1 53 ? 13.709 67.516 86.395 1.00 36.39 33 SER B N 1
ATOM 2013 C CA . SER B 1 53 ? 14.375 67.407 87.687 1.00 36.90 33 SER B CA 1
ATOM 2014 C C . SER B 1 53 ? 15.336 66.229 87.725 1.00 41.07 33 SER B C 1
ATOM 2015 O O . SER B 1 53 ? 16.355 66.280 88.424 1.00 43.06 33 SER B O 1
ATOM 2018 N N . SER B 1 54 ? 15.045 65.172 86.967 1.00 40.06 34 SER B N 1
ATOM 2019 C CA . SER B 1 54 ? 15.952 64.039 86.872 1.00 33.00 34 SER B CA 1
ATOM 2020 C C . SER B 1 54 ? 17.279 64.398 86.229 1.00 37.15 34 SER B C 1
ATOM 2021 O O . SER B 1 54 ? 18.217 63.596 86.289 1.00 44.56 34 SER B O 1
ATOM 2024 N N . HIS B 1 55 ? 17.383 65.558 85.591 1.00 35.55 35 HIS B N 1
ATOM 2025 C CA . HIS B 1 55 ? 18.635 65.965 84.980 1.00 32.42 35 HIS B CA 1
ATOM 2026 C C . HIS B 1 55 ? 19.270 67.170 85.645 1.00 37.74 35 HIS B C 1
ATOM 2027 O O . HIS B 1 55 ? 20.498 67.287 85.633 1.00 37.93 35 HIS B O 1
ATOM 2034 N N . ARG B 1 56 ? 18.468 68.064 86.232 1.00 37.61 36 ARG B N 1
ATOM 2035 C CA . ARG B 1 56 ? 18.981 69.313 86.779 1.00 33.14 36 ARG B CA 1
ATOM 2036 C C . ARG B 1 56 ? 18.084 69.752 87.923 1.00 38.94 36 ARG B C 1
ATOM 2037 O O . ARG B 1 56 ? 16.852 69.631 87.814 1.00 37.25 36 ARG B O 1
ATOM 2045 N N . PRO B 1 57 ? 18.656 70.271 89.008 1.00 39.03 37 PRO B N 1
ATOM 2046 C CA . PRO B 1 57 ? 17.828 70.753 90.117 1.00 40.38 37 PRO B CA 1
ATOM 2047 C C . PRO B 1 57 ? 17.088 72.022 89.736 1.00 37.07 37 PRO B C 1
ATOM 2048 O O . PRO B 1 57 ? 17.618 72.886 89.030 1.00 33.91 37 PRO B O 1
ATOM 2052 N N . LEU B 1 58 ? 15.856 72.132 90.227 1.00 36.83 38 LEU B N 1
ATOM 2053 C CA . LEU B 1 58 ? 15.025 73.300 89.977 1.00 39.66 38 LEU B CA 1
ATOM 2054 C C . LEU B 1 58 ? 14.867 74.213 91.183 1.00 42.38 38 LEU B C 1
ATOM 2055 O O . LEU B 1 58 ? 14.690 75.423 91.003 1.00 39.57 38 LEU B O 1
ATOM 2060 N N . ASP B 1 59 ? 14.910 73.668 92.402 1.00 44.20 39 ASP B N 1
ATOM 2061 C CA . ASP B 1 59 ? 14.693 74.472 93.602 1.00 46.22 39 ASP B CA 1
ATOM 2062 C C . ASP B 1 59 ? 15.773 75.540 93.733 1.00 41.30 39 ASP B C 1
ATOM 2063 O O . ASP B 1 59 ? 16.951 75.220 93.917 1.00 44.45 39 ASP B O 1
ATOM 2068 N N . GLY B 1 60 ? 15.383 76.806 93.622 1.00 33.79 40 GLY B N 1
ATOM 2069 C CA . GLY B 1 60 ? 16.309 77.909 93.729 1.00 39.48 40 GLY B CA 1
ATOM 2070 C C . GLY B 1 60 ? 16.982 78.327 92.440 1.00 43.51 40 GLY B C 1
ATOM 2071 O O . GLY B 1 60 ? 17.809 79.251 92.467 1.00 40.86 40 GLY B O 1
ATOM 2072 N N . ARG B 1 61 ? 16.653 77.698 91.314 1.00 39.66 41 ARG B N 1
ATOM 2073 C CA . ARG B 1 61 ? 17.293 77.985 90.035 1.00 37.70 41 ARG B CA 1
ATOM 2074 C C . ARG B 1 61 ? 16.357 78.788 89.129 1.00 36.18 41 ARG B C 1
ATOM 2075 O O . ARG B 1 61 ? 15.188 79.033 89.448 1.00 34.14 41 ARG B O 1
ATOM 2083 N N . THR B 1 62 ? 16.891 79.201 87.983 1.00 33.90 42 THR B N 1
ATOM 2084 C CA . THR B 1 62 ? 16.172 80.022 87.019 1.00 38.55 42 THR B CA 1
ATOM 2085 C C . THR B 1 62 ? 15.795 79.220 85.775 1.00 35.91 42 THR B C 1
ATOM 2086 O O . THR B 1 62 ? 16.625 78.490 85.221 1.00 29.58 42 THR B O 1
ATOM 2090 N N . VAL B 1 63 ? 14.552 79.397 85.320 1.00 36.37 43 VAL B N 1
ATOM 2091 C CA . VAL B 1 63 ? 14.008 78.689 84.164 1.00 30.61 43 VAL B CA 1
ATOM 2092 C C . VAL B 1 63 ? 13.519 79.709 83.145 1.00 31.13 43 VAL B C 1
ATOM 2093 O O . VAL B 1 63 ? 12.780 80.642 83.492 1.00 29.08 43 VAL B O 1
ATOM 2097 N N . LEU B 1 64 ? 13.939 79.528 81.889 1.00 27.42 44 LEU B N 1
ATOM 2098 C CA . LEU B 1 64 ? 13.345 80.208 80.740 1.00 25.54 44 LEU B CA 1
ATOM 2099 C C . LEU B 1 64 ? 12.392 79.228 80.053 1.00 27.25 44 LEU B C 1
ATOM 2100 O O . LEU B 1 64 ? 12.829 78.237 79.457 1.00 27.81 44 LEU B O 1
ATOM 2105 N N . ASP B 1 65 ? 11.091 79.497 80.153 1.00 22.05 45 ASP B N 1
ATOM 2106 C CA . ASP B 1 65 ? 10.045 78.648 79.586 1.00 25.91 45 ASP B CA 1
ATOM 2107 C C . ASP B 1 65 ? 9.559 79.291 78.280 1.00 25.68 45 ASP B C 1
ATOM 2108 O O . ASP B 1 65 ? 8.840 80.300 78.305 1.00 25.34 45 ASP B O 1
ATOM 2113 N N . LEU B 1 66 ? 9.960 78.718 77.139 1.00 24.54 46 LEU B N 1
ATOM 2114 C CA . LEU B 1 66 ? 9.626 79.277 75.827 1.00 21.39 46 LEU B CA 1
ATOM 2115 C C . LEU B 1 66 ? 8.306 78.710 75.299 1.00 24.39 46 LEU B C 1
ATOM 2116 O O . LEU B 1 66 ? 8.086 77.492 75.315 1.00 21.80 46 LEU B O 1
ATOM 2121 N N . GLY B 1 67 ? 7.437 79.597 74.814 1.00 22.98 47 GLY B N 1
ATOM 2122 C CA . GLY B 1 67 ? 6.086 79.209 74.459 1.00 22.08 47 GLY B CA 1
ATOM 2123 C C . GLY B 1 67 ? 5.295 78.824 75.693 1.00 25.97 47 GLY B C 1
ATOM 2124 O O . GLY B 1 67 ? 4.684 77.754 75.745 1.00 22.84 47 GLY B O 1
ATOM 2125 N N . CYS B 1 68 ? 5.305 79.707 76.700 1.00 24.28 48 CYS B N 1
ATOM 2126 C CA . CYS B 1 68 ? 4.668 79.413 77.979 1.00 22.60 48 CYS B CA 1
ATOM 2127 C C . CYS B 1 68 ? 3.154 79.394 77.895 1.00 24.64 48 CYS B C 1
ATOM 2128 O O . CYS B 1 6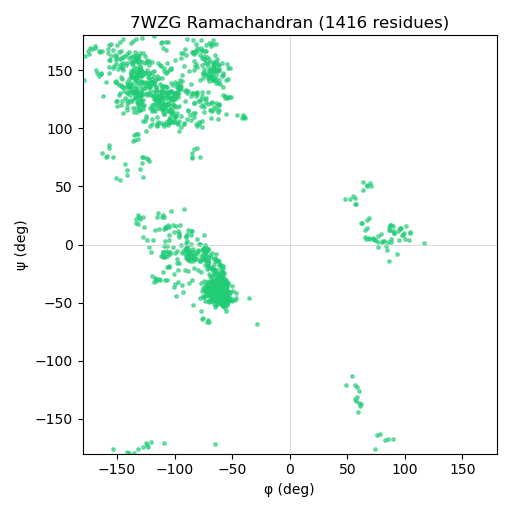8 ? 2.509 78.821 78.784 1.00 22.79 48 CYS B O 1
ATOM 2131 N N . GLY B 1 69 ? 2.578 80.027 76.871 1.00 28.35 49 GLY B N 1
ATOM 2132 C CA . GLY B 1 69 ? 1.128 80.033 76.730 1.00 28.12 49 GLY B CA 1
ATOM 2133 C C . GLY B 1 69 ? 0.466 80.629 77.957 1.00 28.46 49 GLY B C 1
ATOM 2134 O O . GLY B 1 69 ? 0.861 81.695 78.447 1.00 26.90 49 GLY B O 1
ATOM 2135 N N . THR B 1 70 ? -0.542 79.928 78.481 1.00 23.36 50 THR B N 1
ATOM 2136 C CA . THR B 1 70 ? -1.227 80.362 79.691 1.00 31.17 50 THR B CA 1
ATOM 2137 C C . THR B 1 70 ? -0.570 79.842 80.963 1.00 31.10 50 THR B C 1
ATOM 2138 O O . THR B 1 70 ? -1.183 79.919 82.032 1.00 29.87 50 THR B O 1
ATOM 2142 N N . GLY B 1 71 ? 0.644 79.304 80.872 1.00 30.38 51 GLY B N 1
ATOM 2143 C CA . GLY B 1 71 ? 1.445 79.016 82.047 1.00 27.15 51 GLY B CA 1
ATOM 2144 C C . GLY B 1 71 ? 1.284 77.657 82.694 1.00 27.18 51 GLY B C 1
ATOM 2145 O O . GLY B 1 71 ? 1.790 77.469 83.807 1.00 26.47 51 GLY B O 1
ATOM 2146 N N . VAL B 1 72 ? 0.605 76.700 82.050 1.00 26.02 52 VAL B N 1
ATOM 2147 C CA . VAL B 1 72 ? 0.515 75.358 82.627 1.00 25.81 52 VAL B CA 1
ATOM 2148 C C . VAL B 1 72 ? 1.908 74.796 82.899 1.00 25.38 52 VAL B C 1
ATOM 2149 O O . VAL B 1 72 ? 2.166 74.216 83.963 1.00 23.87 52 VAL B O 1
ATOM 2153 N N . SER B 1 73 ? 2.833 74.970 81.951 1.00 25.16 53 SER B N 1
ATOM 2154 C CA . SER B 1 73 ? 4.206 74.527 82.179 1.00 29.18 53 SER B CA 1
ATOM 2155 C C . SER B 1 73 ? 4.915 75.452 83.160 1.00 27.86 53 SER B C 1
ATOM 2156 O O . SER B 1 73 ? 5.675 74.995 84.024 1.00 27.05 53 SER B O 1
ATOM 2159 N N . SER B 1 74 ? 4.679 76.757 83.032 1.00 24.66 54 SER B N 1
ATOM 2160 C CA . SER B 1 74 ? 5.401 77.731 83.844 1.00 26.19 54 SER B CA 1
ATOM 2161 C C . SER B 1 74 ? 5.070 77.570 85.328 1.00 27.74 54 SER B C 1
ATOM 2162 O O . SER B 1 74 ? 5.966 77.533 86.174 1.00 27.07 54 SER B O 1
ATOM 2165 N N . PHE B 1 75 ? 3.787 77.433 85.661 1.00 30.06 55 PHE B N 1
ATOM 2166 C CA . PHE B 1 75 ? 3.414 77.332 87.069 1.00 29.92 55 PHE B CA 1
ATOM 2167 C C . PHE B 1 75 ? 3.951 76.056 87.707 1.00 32.43 55 PHE B C 1
ATOM 2168 O O . PHE B 1 75 ? 4.378 76.080 88.864 1.00 34.67 55 PHE B O 1
ATOM 2176 N N . ALA B 1 76 ? 3.942 74.929 86.981 1.00 29.60 56 ALA B N 1
ATOM 2177 C CA . ALA B 1 76 ? 4.494 73.703 87.555 1.00 30.72 56 ALA B CA 1
ATOM 2178 C C . ALA B 1 76 ? 5.995 73.827 87.806 1.00 30.69 56 ALA B C 1
ATOM 2179 O O . ALA B 1 76 ? 6.522 73.242 88.762 1.00 28.94 56 ALA B O 1
ATOM 2181 N N . LEU B 1 77 ? 6.703 74.572 86.959 1.00 31.28 57 LEU B N 1
ATOM 2182 C CA . LEU B 1 77 ? 8.120 74.799 87.217 1.00 33.86 57 LEU B CA 1
ATOM 2183 C C . LEU B 1 77 ? 8.303 75.678 88.450 1.00 35.20 57 LEU B C 1
ATOM 2184 O O . LEU B 1 77 ? 9.186 75.426 89.276 1.00 34.48 57 LEU B O 1
ATOM 2189 N N . ALA B 1 78 ? 7.451 76.695 88.608 1.00 37.80 58 ALA B N 1
ATOM 2190 C CA . ALA B 1 78 ? 7.520 77.541 89.797 1.00 37.42 58 ALA B CA 1
ATOM 2191 C C . ALA B 1 78 ? 7.212 76.742 91.065 1.00 37.33 58 ALA B C 1
ATOM 2192 O O . ALA B 1 78 ? 7.905 76.886 92.077 1.00 40.59 58 ALA B O 1
ATOM 2194 N N . GLU B 1 79 ? 6.205 75.863 91.020 1.00 32.25 59 GLU B N 1
ATOM 2195 C CA . GLU B 1 79 ? 5.889 75.051 92.189 1.00 35.56 59 GLU B CA 1
ATOM 2196 C C . GLU B 1 79 ? 6.999 74.079 92.555 1.00 41.06 59 GLU B C 1
ATOM 2197 O O . GLU B 1 79 ? 6.931 73.475 93.634 1.00 41.38 59 GLU B O 1
ATOM 2203 N N . ALA B 1 80 ? 7.993 73.888 91.685 1.00 36.29 60 ALA B N 1
ATOM 2204 C CA . ALA B 1 80 ? 9.178 73.113 92.016 1.00 37.07 60 ALA B CA 1
ATOM 2205 C C . ALA B 1 80 ? 10.279 73.975 92.613 1.00 40.34 60 ALA B C 1
ATOM 2206 O O . ALA B 1 80 ? 11.395 73.484 92.814 1.00 38.99 60 ALA B O 1
ATOM 2208 N N . GLY B 1 81 ? 9.996 75.246 92.889 1.00 38.15 61 GLY B N 1
ATOM 2209 C CA . GLY B 1 81 ? 10.978 76.130 93.477 1.00 39.33 61 GLY B CA 1
ATOM 2210 C C . GLY B 1 81 ? 11.755 76.969 92.494 1.00 41.49 61 GLY B C 1
ATOM 2211 O O . GLY B 1 81 ? 12.663 77.701 92.911 1.00 41.46 61 GLY B O 1
ATOM 2212 N N . ALA B 1 82 ? 11.431 76.899 91.210 1.00 39.09 62 ALA B N 1
ATOM 2213 C CA . ALA B 1 82 ? 12.168 77.687 90.241 1.00 38.24 62 ALA B CA 1
ATOM 2214 C C . ALA B 1 82 ? 11.626 79.114 90.176 1.00 37.35 62 ALA B C 1
ATOM 2215 O O . ALA B 1 82 ? 10.487 79.398 90.557 1.00 36.20 62 ALA B O 1
ATOM 2217 N N . ARG B 1 83 ? 12.479 80.015 89.697 1.00 34.40 63 ARG B N 1
ATOM 2218 C CA . ARG B 1 83 ? 12.082 81.345 89.256 1.00 36.55 63 ARG B CA 1
ATOM 2219 C C . ARG B 1 83 ? 11.988 81.331 87.734 1.00 35.60 63 ARG B C 1
ATOM 2220 O O . ARG B 1 83 ? 12.995 81.101 87.053 1.00 41.59 63 ARG B O 1
ATOM 2228 N N . VAL B 1 84 ? 10.792 81.591 87.200 1.00 35.98 64 VAL B N 1
ATOM 2229 C CA . VAL B 1 84 ? 10.478 81.340 85.793 1.00 32.05 64 VAL B CA 1
ATOM 2230 C C . VAL B 1 84 ? 10.333 82.656 85.041 1.00 31.97 64 VAL B C 1
ATOM 2231 O O . VAL B 1 84 ? 9.573 83.540 85.457 1.00 32.28 64 VAL B O 1
ATOM 2235 N N . VAL B 1 85 ? 11.044 82.774 83.925 1.00 28.86 65 VAL B N 1
ATOM 2236 C CA . VAL B 1 85 ? 10.800 83.809 82.923 1.00 27.71 65 VAL B CA 1
ATOM 2237 C C . VAL B 1 85 ? 10.079 83.135 81.756 1.00 31.25 65 VAL B C 1
ATOM 2238 O O . VAL B 1 85 ? 10.625 82.220 81.123 1.00 25.58 65 VAL B O 1
ATOM 2242 N N . ALA B 1 86 ? 8.843 83.556 81.491 1.00 27.90 66 ALA B N 1
ATOM 2243 C CA . ALA B 1 86 ? 7.924 82.824 80.619 1.00 27.55 66 ALA B CA 1
ATOM 2244 C C . ALA B 1 86 ? 7.612 83.676 79.399 1.00 28.36 66 ALA B C 1
ATOM 2245 O O . ALA B 1 86 ? 7.042 84.768 79.527 1.00 24.92 66 ALA B O 1
ATOM 2247 N N . VAL B 1 87 ? 7.984 83.171 78.220 1.00 23.08 67 VAL B N 1
ATOM 2248 C CA . VAL B 1 87 ? 7.914 83.914 76.965 1.00 21.32 67 VAL B CA 1
ATOM 2249 C C . VAL B 1 87 ? 6.821 83.320 76.085 1.00 27.95 67 VAL B C 1
ATOM 2250 O O . VAL B 1 87 ? 6.777 82.098 75.866 1.00 24.30 67 VAL B O 1
ATOM 2254 N N . ASP B 1 88 ? 5.965 84.182 75.546 1.00 26.29 68 ASP B N 1
ATOM 2255 C CA . ASP B 1 88 ? 5.029 83.746 74.520 1.00 26.31 68 ASP B CA 1
ATOM 2256 C C . ASP B 1 88 ? 4.753 84.906 73.577 1.00 32.60 68 ASP B C 1
ATOM 2257 O O . ASP B 1 88 ? 4.824 86.077 73.970 1.00 30.46 68 ASP B O 1
ATOM 2262 N N . ALA B 1 89 ? 4.443 84.573 72.319 1.00 27.62 69 ALA B N 1
ATOM 2263 C CA . ALA B 1 89 ? 4.074 85.607 71.363 1.00 29.06 69 ALA B CA 1
ATOM 2264 C C . ALA B 1 89 ? 2.613 86.018 71.477 1.00 30.94 69 ALA B C 1
ATOM 2265 O O . ALA B 1 89 ? 2.204 86.984 70.823 1.00 34.77 69 ALA B O 1
ATOM 2267 N N . SER B 1 90 ? 1.824 85.321 72.285 1.00 27.35 70 SER B N 1
ATOM 2268 C CA . SER B 1 90 ? 0.391 85.561 72.378 1.00 31.23 70 SER B CA 1
ATOM 2269 C C . SER B 1 90 ? 0.106 86.418 73.611 1.00 31.39 70 SER B C 1
ATOM 2270 O O . SER B 1 90 ? 0.173 85.931 74.744 1.00 30.42 70 SER B O 1
ATOM 2273 N N . ARG B 1 91 ? -0.205 87.696 73.388 1.00 28.61 71 ARG B N 1
ATOM 2274 C CA . ARG B 1 91 ? -0.526 88.572 74.513 1.00 31.98 71 ARG B CA 1
ATOM 2275 C C . ARG B 1 91 ? -1.762 88.101 75.269 1.00 31.19 71 ARG B C 1
ATOM 2276 O O . ARG B 1 91 ? -1.719 88.072 76.512 1.00 32.12 71 ARG B O 1
ATOM 2284 N N . PRO B 1 92 ? -2.868 87.704 74.614 1.00 27.31 72 PRO B N 1
ATOM 2285 C CA . PRO B 1 92 ? -3.996 87.131 75.370 1.00 26.96 72 PRO B CA 1
ATOM 2286 C C . PRO B 1 92 ? -3.637 85.931 76.231 1.00 33.30 72 PRO B C 1
ATOM 2287 O O . PRO B 1 92 ? -4.217 85.759 77.311 1.00 30.82 72 PRO B O 1
ATOM 2291 N N . SER B 1 93 ? -2.726 85.070 75.771 1.00 28.77 73 SER B N 1
ATOM 2292 C CA . SER B 1 93 ? -2.321 83.938 76.601 1.00 29.78 73 SER B CA 1
ATOM 2293 C C . SER B 1 93 ? -1.544 84.410 77.820 1.00 25.97 73 SER B C 1
ATOM 2294 O O . SER B 1 93 ? -1.730 83.886 78.924 1.00 26.19 73 SER B O 1
ATOM 2297 N N . LEU B 1 94 ? -0.653 85.384 77.630 1.00 23.69 74 LEU B N 1
ATOM 2298 C CA . LEU B 1 94 ? 0.050 85.981 78.761 1.00 30.97 74 LEU B CA 1
ATOM 2299 C C . LEU B 1 94 ? -0.920 86.698 79.691 1.00 30.15 74 LEU B C 1
ATOM 2300 O O . LEU B 1 94 ? -0.760 86.655 80.916 1.00 31.33 74 LEU B O 1
ATOM 2305 N N . ASP B 1 95 ? -1.938 87.353 79.124 1.00 31.46 75 ASP B N 1
ATOM 2306 C CA . ASP B 1 95 ? -3.014 87.915 79.937 1.00 36.42 75 ASP B CA 1
ATOM 2307 C C . ASP B 1 95 ? -3.599 86.864 80.874 1.00 33.29 75 ASP B C 1
ATOM 2308 O O . ASP B 1 95 ? -3.764 87.109 82.070 1.00 34.42 75 ASP B O 1
ATOM 2313 N N . MET B 1 96 ? -3.908 85.675 80.348 1.00 30.36 76 MET B N 1
ATOM 2314 C CA . MET B 1 96 ? -4.477 84.629 81.198 1.00 32.53 76 MET B CA 1
ATOM 2315 C C . MET B 1 96 ? -3.467 84.114 82.213 1.00 30.58 76 MET B C 1
ATOM 2316 O O . MET B 1 96 ? -3.839 83.767 83.340 1.00 28.09 76 MET B O 1
ATOM 2321 N N . LEU B 1 97 ? -2.193 84.026 81.824 1.00 28.19 77 LEU B N 1
ATOM 2322 C CA . LEU B 1 97 ? -1.170 83.598 82.774 1.00 29.02 77 LEU B CA 1
ATOM 2323 C C . LEU B 1 97 ? -1.136 84.523 83.990 1.00 30.62 77 LEU B C 1
ATOM 2324 O O . LEU B 1 97 ? -1.229 84.065 85.136 1.00 27.24 77 LEU B O 1
ATOM 2329 N N . GLU B 1 98 ? -1.018 85.821 83.740 1.00 34.76 78 GLU B N 1
ATOM 2330 C CA . GLU B 1 98 ? -0.975 86.841 84.825 1.00 36.52 78 GLU B CA 1
ATOM 2331 C C . GLU B 1 98 ? -2.223 86.733 85.705 1.00 35.81 78 GLU B C 1
ATOM 2332 O O . GLU B 1 98 ? -2.080 86.740 86.900 1.00 39.46 78 GLU B O 1
ATOM 2338 N N . LYS B 1 99 ? -3.396 86.533 85.120 1.00 36.28 79 LYS B N 1
ATOM 2339 C CA . LYS B 1 99 ? -4.616 86.431 85.954 1.00 35.31 79 LYS B CA 1
ATOM 2340 C C . LYS B 1 99 ? -4.511 85.216 86.862 1.00 41.79 79 LYS B C 1
ATOM 2341 O O . LYS B 1 99 ? -4.830 85.332 88.031 1.00 45.02 79 LYS B O 1
ATOM 2347 N N . LYS B 1 100 ? -4.015 84.102 86.342 1.00 39.18 80 LYS B N 1
ATOM 2348 C CA . LYS B 1 100 ? -3.953 82.864 87.146 1.00 39.69 80 LYS B CA 1
ATOM 2349 C C . LYS B 1 100 ? -2.675 82.782 87.981 1.00 36.86 80 LYS B C 1
ATOM 2350 O O . LYS B 1 100 ? -2.582 81.895 88.797 1.00 35.48 80 LYS B O 1
ATOM 2356 N N . ARG B 1 101 ? -1.776 83.730 87.816 1.00 36.32 81 ARG B N 1
ATOM 2357 C CA . ARG B 1 101 ? -0.452 83.595 88.419 1.00 39.05 81 ARG B CA 1
ATOM 2358 C C . ARG B 1 101 ? -0.520 83.536 89.943 1.00 43.91 81 ARG B C 1
ATOM 2359 O O . ARG B 1 101 ? 0.137 82.694 90.572 1.00 39.00 81 ARG B O 1
ATOM 2367 N N . LEU B 1 102 ? -1.309 84.422 90.551 1.00 40.69 82 LEU B N 1
ATOM 2368 C CA . LEU B 1 102 ? -1.422 84.552 92.016 1.00 44.91 82 LEU B CA 1
ATOM 2369 C C . LEU B 1 102 ? -0.031 84.897 92.544 1.00 44.18 82 LEU B C 1
ATOM 2370 O O . LEU B 1 102 ? 0.583 85.861 92.059 1.00 42.82 82 LEU B O 1
ATOM 2375 N N . ASP B 1 103 ? 0.513 84.148 93.500 1.00 44.95 83 ASP B N 1
ATOM 2376 C CA . ASP B 1 103 ? 1.793 84.458 94.120 1.00 50.56 83 ASP B CA 1
ATOM 2377 C C . ASP B 1 103 ? 2.958 83.687 93.504 1.00 54.48 83 ASP B C 1
ATOM 2378 O O . ASP B 1 103 ? 4.058 83.686 94.072 1.00 53.11 83 ASP B O 1
ATOM 2383 N N . ARG B 1 104 ? 2.746 83.027 92.368 1.00 47.45 84 ARG B N 1
ATOM 2384 C CA . ARG B 1 104 ? 3.782 82.194 91.776 1.00 43.88 84 ARG B CA 1
ATOM 2385 C C . ARG B 1 104 ? 4.848 83.057 91.113 1.00 36.97 84 ARG B C 1
ATOM 2386 O O . ARG B 1 104 ? 4.548 84.093 90.518 1.00 39.22 84 ARG B O 1
ATOM 2394 N N . ASP B 1 105 ? 6.101 82.616 91.217 1.00 38.83 85 ASP B N 1
ATOM 2395 C CA . ASP B 1 105 ? 7.243 83.402 90.751 1.00 36.80 85 ASP B CA 1
ATOM 2396 C C . ASP B 1 105 ? 7.470 83.165 89.258 1.00 38.96 85 ASP B C 1
ATOM 2397 O O . ASP B 1 105 ? 8.410 82.487 88.832 1.00 37.15 85 ASP B O 1
ATOM 2402 N N . VAL B 1 106 ? 6.595 83.776 88.456 1.00 39.40 86 VAL B N 1
ATOM 2403 C CA . VAL B 1 106 ? 6.640 83.669 87.000 1.00 37.16 86 VAL B CA 1
ATOM 2404 C C . VAL B 1 106 ? 6.533 85.066 86.406 1.00 37.08 86 VAL B C 1
ATOM 2405 O O . VAL B 1 106 ? 5.561 85.786 86.672 1.00 35.11 86 VAL B O 1
ATOM 2409 N N . GLU B 1 107 ? 7.508 85.436 85.581 1.00 36.10 87 GLU B N 1
ATOM 2410 C CA . GLU B 1 107 ? 7.545 86.735 84.921 1.00 35.45 87 GLU B CA 1
ATOM 2411 C C . GLU B 1 107 ? 7.158 86.559 83.451 1.00 37.27 87 GLU B C 1
ATOM 2412 O O . GLU B 1 107 ? 7.889 85.921 82.679 1.00 32.11 87 GLU B O 1
ATOM 2418 N N . ALA B 1 108 ? 6.020 87.140 83.061 1.00 31.85 88 ALA B N 1
ATOM 2419 C CA . ALA B 1 108 ? 5.475 86.975 81.718 1.00 31.99 88 ALA B CA 1
ATOM 2420 C C . ALA B 1 108 ? 6.101 87.982 80.760 1.00 33.55 88 ALA B C 1
ATOM 2421 O O . ALA B 1 108 ? 6.149 89.179 81.057 1.00 31.88 88 ALA B O 1
ATOM 2423 N N . VAL B 1 109 ? 6.587 87.496 79.613 1.00 27.30 89 VAL B N 1
ATOM 2424 C CA . VAL B 1 109 ? 7.322 88.315 78.649 1.00 29.90 89 VAL B CA 1
ATOM 2425 C C . VAL B 1 109 ? 6.802 88.044 77.244 1.00 34.85 89 VAL B C 1
ATOM 2426 O O . VAL B 1 109 ? 6.797 86.891 76.789 1.00 30.48 89 VAL B O 1
ATOM 2430 N N . GLU B 1 110 ? 6.406 89.107 76.543 1.00 28.71 90 GLU B N 1
ATOM 2431 C CA . GLU B 1 110 ? 5.924 88.980 75.174 1.00 29.67 90 GLU B CA 1
ATOM 2432 C C . GLU B 1 110 ? 7.117 88.940 74.236 1.00 32.61 90 GLU B C 1
ATOM 2433 O O . GLU B 1 110 ? 7.933 89.868 74.222 1.00 31.95 90 GLU B O 1
ATOM 2439 N N . GLY B 1 111 ? 7.235 87.869 73.465 1.00 27.79 91 GLY B N 1
ATOM 2440 C CA . GLY B 1 111 ? 8.336 87.805 72.524 1.00 25.83 91 GLY B CA 1
ATOM 2441 C C . GLY B 1 111 ? 8.202 86.623 71.593 1.00 27.99 91 GLY B C 1
ATOM 2442 O O . GLY B 1 111 ? 7.376 85.730 71.792 1.00 29.11 91 GLY B O 1
ATOM 2443 N N . ASP B 1 112 ? 9.042 86.645 70.565 1.00 28.59 92 ASP B N 1
ATOM 2444 C CA . ASP B 1 112 ? 9.110 85.615 69.538 1.00 30.36 92 ASP B CA 1
ATOM 2445 C C . ASP B 1 112 ? 10.307 84.727 69.853 1.00 28.37 92 ASP B C 1
ATOM 2446 O O . ASP B 1 112 ? 11.453 85.186 69.770 1.00 27.81 92 ASP B O 1
ATOM 2451 N N . PHE B 1 113 ? 10.055 83.447 70.201 1.00 24.08 93 PHE B N 1
ATOM 2452 C CA . PHE B 1 113 ? 11.207 82.628 70.577 1.00 23.71 93 PHE B CA 1
ATOM 2453 C C . PHE B 1 113 ? 12.096 82.274 69.395 1.00 24.65 93 PHE B C 1
ATOM 2454 O O . PHE B 1 113 ? 13.134 81.653 69.611 1.00 28.15 93 PHE B O 1
ATOM 2462 N N . ARG B 1 114 ? 11.733 82.654 68.166 1.00 25.40 94 ARG B N 1
ATOM 2463 C CA . ARG B 1 114 ? 12.655 82.569 67.037 1.00 24.62 94 ARG B CA 1
ATOM 2464 C C . ARG B 1 114 ? 13.673 83.702 67.033 1.00 32.94 94 ARG B C 1
ATOM 2465 O O . ARG B 1 114 ? 14.662 83.638 66.291 1.00 29.92 94 ARG B O 1
ATOM 2473 N N . ASP B 1 115 ? 13.444 84.748 67.820 1.00 31.64 95 ASP B N 1
ATOM 2474 C CA . ASP B 1 115 ? 14.368 85.870 67.831 1.00 37.97 95 ASP B CA 1
ATOM 2475 C C . ASP B 1 115 ? 14.234 86.621 69.142 1.00 35.82 95 ASP B C 1
ATOM 2476 O O . ASP B 1 115 ? 13.501 87.607 69.234 1.00 33.80 95 ASP B O 1
ATOM 2481 N N . LEU B 1 116 ? 14.907 86.128 70.170 1.00 37.83 96 LEU B N 1
ATOM 2482 C CA . LEU B 1 116 ? 14.847 86.755 71.476 1.00 41.11 96 LEU B CA 1
ATOM 2483 C C . LEU B 1 116 ? 15.723 88.001 71.476 1.00 40.70 96 LEU B C 1
ATOM 2484 O O . LEU B 1 116 ? 16.911 87.936 71.139 1.00 45.63 96 LEU B O 1
ATOM 2489 N N . THR B 1 117 ? 15.121 89.138 71.837 1.00 38.28 97 THR B N 1
ATOM 2490 C CA . THR B 1 117 ? 15.812 90.425 71.811 1.00 42.99 97 THR B CA 1
ATOM 2491 C C . THR B 1 117 ? 16.626 90.650 73.081 1.00 44.75 97 THR B C 1
ATOM 2492 O O . THR B 1 117 ? 17.820 90.968 73.012 1.00 50.80 97 THR B O 1
ATOM 2496 N N . PHE B 1 118 ? 15.994 90.501 74.245 1.00 42.27 98 PHE B N 1
ATOM 2497 C CA . PHE B 1 118 ? 16.694 90.628 75.515 1.00 41.13 98 PHE B CA 1
ATOM 2498 C C . PHE B 1 118 ? 17.827 89.609 75.611 1.00 46.36 98 PHE B C 1
ATOM 2499 O O . PHE B 1 118 ? 17.816 88.565 74.954 1.00 45.99 98 PHE B O 1
ATOM 2507 N N . ASP B 1 119 ? 18.822 89.908 76.443 1.00 42.19 99 ASP B N 1
ATOM 2508 C CA . ASP B 1 119 ? 19.868 88.927 76.695 1.00 43.72 99 ASP B CA 1
ATOM 2509 C C . ASP B 1 119 ? 20.043 88.722 78.190 1.00 40.27 99 ASP B C 1
ATOM 2510 O O . ASP B 1 119 ? 20.315 89.670 78.930 1.00 47.82 99 ASP B O 1
ATOM 2515 N N . SER B 1 120 ? 19.821 87.483 78.620 1.00 34.16 100 SER B N 1
ATOM 2516 C CA . SER B 1 120 ? 20.129 86.974 79.945 1.00 36.94 100 SER B CA 1
ATOM 2517 C C . SER B 1 120 ? 20.424 85.490 79.776 1.00 38.02 100 SER B C 1
ATOM 2518 O O . SER B 1 120 ? 20.228 84.926 78.696 1.00 39.65 100 SER B O 1
ATOM 2521 N N . THR B 1 121 ? 20.897 84.845 80.839 1.00 34.12 101 THR B N 1
ATOM 2522 C CA . THR B 1 121 ? 21.219 83.428 80.761 1.00 33.24 101 THR B CA 1
ATOM 2523 C C . THR B 1 121 ? 20.630 82.715 81.963 1.00 36.07 101 THR B C 1
ATOM 2524 O O . THR B 1 121 ? 20.576 83.275 83.062 1.00 34.72 101 THR B O 1
ATOM 2528 N N . PHE B 1 122 ? 20.196 81.471 81.750 1.00 32.66 102 PHE B N 1
ATOM 2529 C CA . PHE B 1 122 ? 19.403 80.752 82.731 1.00 30.61 102 PHE B CA 1
ATOM 2530 C C . PHE B 1 122 ? 20.036 79.405 83.014 1.00 29.05 102 PHE B C 1
ATOM 2531 O O . PHE B 1 122 ? 20.888 78.928 82.265 1.00 34.62 102 PHE B O 1
ATOM 2539 N N . ASP B 1 123 ? 19.590 78.792 84.112 1.00 32.22 103 ASP B N 1
ATOM 2540 C CA . ASP B 1 123 ? 20.051 77.453 84.457 1.00 28.44 103 ASP B CA 1
ATOM 2541 C C . ASP B 1 123 ? 19.429 76.406 83.539 1.00 35.82 103 ASP B C 1
ATOM 2542 O O . ASP B 1 123 ? 20.128 75.527 83.022 1.00 32.63 103 ASP B O 1
ATOM 2547 N N . VAL B 1 124 ? 18.105 76.464 83.353 1.00 34.21 104 VAL B N 1
ATOM 2548 C CA . VAL B 1 124 ? 17.409 75.546 82.465 1.00 29.25 104 VAL B CA 1
ATOM 2549 C C . VAL B 1 124 ? 16.508 76.337 81.530 1.00 30.29 104 VAL B C 1
ATOM 2550 O O . VAL B 1 124 ? 16.001 77.414 81.871 1.00 27.91 104 VAL B O 1
ATOM 2554 N N . VAL B 1 125 ? 16.378 75.823 80.309 1.00 28.29 105 VAL B N 1
ATOM 2555 C CA . VAL B 1 125 ? 15.401 76.286 79.333 1.00 25.13 105 VAL B CA 1
ATOM 2556 C C . VAL B 1 125 ? 14.468 75.117 79.040 1.00 28.00 105 VAL B C 1
ATOM 2557 O O . VAL B 1 125 ? 14.914 73.966 78.932 1.00 27.42 105 VAL B O 1
ATOM 2561 N N . THR B 1 126 ? 13.170 75.401 78.941 1.00 25.78 106 THR B N 1
ATOM 2562 C CA . THR B 1 126 ? 12.174 74.363 78.707 1.00 25.94 106 THR B CA 1
ATOM 2563 C C . THR B 1 126 ? 11.305 74.736 77.516 1.00 27.77 106 THR B C 1
ATOM 2564 O O . THR B 1 126 ? 11.008 75.918 77.279 1.00 23.45 106 THR B O 1
ATOM 2568 N N . MET B 1 127 ? 10.897 73.710 76.769 1.00 23.07 107 MET B N 1
ATOM 2569 C CA . MET B 1 127 ? 9.812 73.837 75.813 1.00 21.62 107 MET B CA 1
ATOM 2570 C C . MET B 1 127 ? 8.839 72.696 76.054 1.00 19.28 107 MET B C 1
ATOM 2571 O O . MET B 1 127 ? 9.198 71.527 75.887 1.00 22.83 107 MET B O 1
ATOM 2576 N N . SER B 1 128 ? 7.618 73.036 76.463 1.00 17.18 108 SER B N 1
ATOM 2577 C CA . SER B 1 128 ? 6.630 72.026 76.800 1.00 21.13 108 SER B CA 1
ATOM 2578 C C . SER B 1 128 ? 6.271 71.195 75.561 1.00 18.26 108 SER B C 1
ATOM 2579 O O . SER B 1 128 ? 6.672 71.498 74.431 1.00 20.33 108 SER B O 1
ATOM 2582 N N . ARG B 1 129 ? 5.496 70.137 75.801 1.00 21.40 109 ARG B N 1
ATOM 2583 C CA . ARG B 1 129 ? 5.163 69.107 74.818 1.00 19.93 109 ARG B CA 1
ATOM 2584 C C . ARG B 1 129 ? 4.869 69.696 73.436 1.00 21.98 109 ARG B C 1
ATOM 2585 O O . ARG B 1 129 ? 3.855 70.385 73.242 1.00 17.56 109 ARG B O 1
ATOM 2593 N N . ASN B 1 130 ? 5.798 69.475 72.496 1.00 18.95 110 ASN B N 1
ATOM 2594 C CA . ASN B 1 130 ? 5.682 69.749 71.063 1.00 18.95 110 ASN B CA 1
ATOM 2595 C C . ASN B 1 130 ? 5.733 71.229 70.725 1.00 18.11 110 ASN B C 1
ATOM 2596 O O . ASN B 1 130 ? 5.576 71.592 69.548 1.00 16.65 110 ASN B O 1
ATOM 2601 N N . THR B 1 131 ? 5.961 72.099 71.705 1.00 19.35 111 THR B N 1
ATOM 2602 C CA . THR B 1 131 ? 6.130 73.512 71.398 1.00 17.53 111 THR B CA 1
ATOM 2603 C C . THR B 1 131 ? 7.310 73.740 70.463 1.00 16.33 111 THR B C 1
ATOM 2604 O O . THR B 1 131 ? 7.267 74.651 69.633 1.00 17.28 111 THR B O 1
ATOM 2608 N N . PHE B 1 132 ? 8.370 72.928 70.584 1.00 17.13 112 PHE B N 1
ATOM 2609 C CA . PHE B 1 132 ? 9.523 73.058 69.689 1.00 14.97 112 PHE B CA 1
ATOM 2610 C C . PHE B 1 132 ? 9.123 72.942 68.220 1.00 19.31 112 PHE B C 1
ATOM 2611 O O . PHE B 1 132 ? 9.751 73.562 67.350 1.00 19.12 112 PHE B O 1
ATOM 2619 N N . PHE B 1 133 ? 8.097 72.148 67.917 1.00 18.11 113 PHE B N 1
ATOM 2620 C CA . PHE B 1 133 ? 7.662 71.979 66.538 1.00 20.82 113 PHE B CA 1
ATOM 2621 C C . PHE B 1 133 ? 6.883 73.190 66.007 1.00 20.99 113 PHE B C 1
ATOM 2622 O O . PHE B 1 133 ? 6.540 73.220 64.817 1.00 20.84 113 PHE B O 1
ATOM 2630 N N . LEU B 1 134 ? 6.619 74.208 66.832 1.00 22.89 114 LEU B N 1
ATOM 2631 C CA . LEU B 1 134 ? 5.917 75.390 66.346 1.00 21.68 114 LEU B CA 1
ATOM 2632 C C . LEU B 1 134 ? 6.843 76.436 65.741 1.00 24.25 114 LEU B C 1
ATOM 2633 O O . LEU B 1 134 ? 6.355 77.431 65.200 1.00 25.69 114 LEU B O 1
ATOM 2638 N N . ALA B 1 135 ? 8.155 76.258 65.835 1.00 24.66 115 ALA B N 1
ATOM 2639 C CA . ALA B 1 135 ? 9.062 76.939 64.917 1.00 23.27 115 ALA B CA 1
ATOM 2640 C C . ALA B 1 135 ? 9.050 76.083 63.661 1.00 25.73 115 ALA B C 1
ATOM 2641 O O . ALA B 1 135 ? 9.632 75.000 63.641 1.00 24.07 115 ALA B O 1
ATOM 2643 N N . GLN B 1 136 ? 8.342 76.540 62.626 1.00 25.44 116 GLN B N 1
ATOM 2644 C CA . GLN B 1 136 ? 7.949 75.658 61.532 1.00 26.70 116 GLN B CA 1
ATOM 2645 C C . GLN B 1 136 ? 9.122 75.240 60.639 1.00 27.38 116 GLN B C 1
ATOM 2646 O O . GLN B 1 136 ? 9.461 74.051 60.573 1.00 22.93 116 GLN B O 1
ATOM 2652 N N . GLU B 1 137 ? 9.743 76.192 59.942 1.00 24.67 117 GLU B N 1
ATOM 2653 C CA . GLU B 1 137 ? 10.796 75.835 58.990 1.00 27.16 117 GLU B CA 1
ATOM 2654 C C . GLU B 1 137 ? 12.073 75.430 59.724 1.00 22.14 117 GLU B C 1
ATOM 2655 O O . GLU B 1 137 ? 12.304 75.815 60.870 1.00 21.44 117 GLU B O 1
ATOM 2661 N N . GLN B 1 138 ? 12.913 74.634 59.050 1.00 22.09 118 GLN B N 1
ATOM 2662 C CA . GLN B 1 138 ? 14.143 74.179 59.694 1.00 21.81 118 GLN B CA 1
ATOM 2663 C C . GLN B 1 138 ? 15.016 75.357 60.118 1.00 21.14 118 GLN B C 1
ATOM 2664 O O . GLN B 1 138 ? 15.649 75.320 61.183 1.00 20.59 118 GLN B O 1
ATOM 2670 N N . GLU B 1 139 ? 15.068 76.404 59.295 1.00 19.88 119 GLU B N 1
ATOM 2671 C CA . GLU B 1 139 ? 15.865 77.575 59.647 1.00 25.93 119 GLU B CA 1
ATOM 2672 C C . GLU B 1 139 ? 15.259 78.330 60.823 1.00 21.55 119 GLU B C 1
ATOM 2673 O O . GLU B 1 139 ? 15.985 78.996 61.573 1.00 26.08 119 GLU B O 1
ATOM 2679 N N . GLU B 1 140 ? 13.940 78.233 61.010 1.00 23.69 120 GLU B N 1
ATOM 2680 C CA . GLU B 1 140 ? 13.326 78.794 62.208 1.00 24.22 120 GLU B CA 1
ATOM 2681 C C . GLU B 1 140 ? 13.696 77.974 63.436 1.00 25.27 120 GLU B C 1
ATOM 2682 O O . GLU B 1 140 ? 13.993 78.536 64.500 1.00 23.40 120 GLU B O 1
ATOM 2688 N N . LYS B 1 141 ? 13.706 76.644 63.308 1.00 19.08 121 LYS B N 1
ATOM 2689 C CA . LYS B 1 141 ? 14.182 75.816 64.416 1.00 20.02 121 LYS B CA 1
ATOM 2690 C C . LYS B 1 141 ? 15.640 76.126 64.749 1.00 22.88 121 LYS B C 1
ATOM 2691 O O . LYS B 1 141 ? 16.036 76.141 65.927 1.00 20.33 121 LYS B O 1
ATOM 2697 N N . ILE B 1 142 ? 16.461 76.366 63.727 1.00 21.48 122 ILE B N 1
ATOM 2698 C CA . ILE B 1 142 ? 17.867 76.680 63.975 1.00 24.83 122 ILE B CA 1
ATOM 2699 C C . ILE B 1 142 ? 17.989 78.022 64.700 1.00 25.36 122 ILE B C 1
ATOM 2700 O O . ILE B 1 142 ? 18.697 78.141 65.708 1.00 24.79 122 ILE B O 1
ATOM 2705 N N . ALA B 1 143 ? 17.269 79.038 64.218 1.00 21.80 123 ALA B N 1
ATOM 2706 C CA . ALA B 1 143 ? 17.283 80.339 64.884 1.00 26.84 123 ALA B CA 1
ATOM 2707 C C . ALA B 1 143 ? 16.806 80.227 66.324 1.00 29.22 123 ALA B C 1
ATOM 2708 O O . ALA B 1 143 ? 17.378 80.851 67.228 1.00 25.82 123 ALA B O 1
ATOM 2710 N N . LEU B 1 144 ? 15.772 79.416 66.561 1.00 25.75 124 LEU B N 1
ATOM 2711 C CA . LEU B 1 144 ? 15.304 79.186 67.924 1.00 24.13 124 LEU B CA 1
ATOM 2712 C C . LEU B 1 144 ? 16.399 78.577 68.794 1.00 26.24 124 LEU B C 1
ATOM 2713 O O . LEU B 1 144 ? 16.573 78.971 69.955 1.00 24.35 124 LEU B O 1
ATOM 2718 N N . LEU B 1 145 ? 17.130 77.593 68.256 1.00 19.96 125 LEU B N 1
ATOM 2719 C CA . LEU B 1 145 ? 18.158 76.917 69.033 1.00 21.36 125 LEU B CA 1
ATOM 2720 C C . LEU B 1 145 ? 19.352 77.836 69.301 1.00 24.38 125 LEU B C 1
ATOM 2721 O O . LEU B 1 145 ? 19.974 77.755 70.366 1.00 23.42 125 LEU B O 1
ATOM 2726 N N . ARG B 1 146 ? 19.708 78.683 68.328 1.00 21.45 126 ARG B N 1
ATOM 2727 C CA . ARG B 1 146 ? 20.713 79.717 68.561 1.00 27.91 126 ARG B CA 1
ATOM 2728 C C . ARG B 1 146 ? 20.302 80.620 69.718 1.00 32.60 126 ARG B C 1
ATOM 2729 O O . ARG B 1 146 ? 21.136 81.003 70.551 1.00 32.17 126 ARG B O 1
ATOM 2737 N N . GLY B 1 147 ? 19.014 80.962 69.785 1.00 29.45 127 GLY B N 1
ATOM 2738 C CA . GLY B 1 147 ? 18.521 81.743 70.901 1.00 26.02 127 GLY B CA 1
ATOM 2739 C C . GLY B 1 147 ? 18.605 80.991 72.211 1.00 31.98 127 GLY B C 1
ATOM 2740 O O . GLY B 1 147 ? 18.888 81.582 73.258 1.00 28.81 127 GLY B O 1
ATOM 2741 N N . ILE B 1 148 ? 18.360 79.680 72.177 1.00 21.80 128 ILE B N 1
ATOM 2742 C CA . ILE B 1 148 ? 18.486 78.890 73.393 1.00 25.74 128 ILE B CA 1
ATOM 2743 C C . ILE B 1 148 ? 19.948 78.834 73.844 1.00 32.10 128 ILE B C 1
ATOM 2744 O O . ILE B 1 148 ? 20.252 78.981 75.038 1.00 29.86 128 ILE B O 1
ATOM 2749 N N . ALA B 1 149 ? 20.875 78.638 72.897 1.00 31.26 129 ALA B N 1
ATOM 2750 C CA . ALA B 1 149 ? 22.301 78.634 73.226 1.00 30.61 129 ALA B CA 1
ATOM 2751 C C . ALA B 1 149 ? 22.714 79.951 73.876 1.00 30.99 129 ALA B C 1
ATOM 2752 O O . ALA B 1 149 ? 23.312 79.966 74.959 1.00 30.70 129 ALA B O 1
ATOM 2754 N N . ARG B 1 150 ? 22.380 81.065 73.225 1.00 28.57 130 ARG B N 1
ATOM 2755 C CA . ARG B 1 150 ? 22.687 82.396 73.742 1.00 34.56 130 ARG B CA 1
ATOM 2756 C C . ARG B 1 150 ? 22.085 82.651 75.129 1.00 34.58 130 ARG B C 1
ATOM 2757 O O . ARG B 1 150 ? 22.614 83.471 75.888 1.00 39.16 130 ARG B O 1
ATOM 2765 N N . HIS B 1 151 ? 20.994 81.973 75.490 1.00 30.84 131 HIS B N 1
ATOM 2766 C CA . HIS B 1 151 ? 20.330 82.205 76.771 1.00 28.05 131 HIS B CA 1
ATOM 2767 C C . HIS B 1 151 ? 20.586 81.094 77.783 1.00 27.45 131 HIS B C 1
ATOM 2768 O O . HIS B 1 151 ? 19.868 80.994 78.782 1.00 30.36 131 HIS B O 1
ATOM 2775 N N . LEU B 1 152 ? 21.593 80.266 77.556 1.00 28.80 132 LEU B N 1
ATOM 2776 C CA . LEU B 1 152 ? 21.919 79.167 78.451 1.00 33.69 132 LEU B CA 1
ATOM 2777 C C . LEU B 1 152 ? 23.185 79.500 79.228 1.00 37.35 132 LEU B C 1
ATOM 2778 O O . LEU B 1 152 ? 24.158 80.000 78.656 1.00 33.62 132 LEU B O 1
ATOM 2783 N N . LYS B 1 153 ? 23.158 79.236 80.529 1.00 37.31 133 LYS B N 1
ATOM 2784 C CA . LYS B 1 153 ? 24.385 79.295 81.306 1.00 40.10 133 LYS B CA 1
ATOM 2785 C C . LYS B 1 153 ? 25.353 78.228 80.811 1.00 42.12 133 LYS B C 1
ATOM 2786 O O . LYS B 1 153 ? 24.922 77.117 80.462 1.00 36.93 133 LYS B O 1
ATOM 2792 N N . PRO B 1 154 ? 26.667 78.528 80.768 1.00 41.66 134 PRO B N 1
ATOM 2793 C CA . PRO B 1 154 ? 27.680 77.528 80.406 1.00 41.78 134 PRO B CA 1
ATOM 2794 C C . PRO B 1 154 ? 27.384 76.115 80.882 1.00 40.01 134 PRO B C 1
ATOM 2795 O O . PRO B 1 154 ? 27.508 75.170 80.098 1.00 45.82 134 PRO B O 1
ATOM 2799 N N . GLY B 1 155 ? 26.980 75.948 82.138 1.00 35.81 135 GLY B N 1
ATOM 2800 C CA . GLY B 1 155 ? 26.634 74.621 82.611 1.00 33.13 135 GLY B CA 1
ATOM 2801 C C . GLY B 1 155 ? 25.140 74.345 82.607 1.00 35.65 135 GLY B C 1
ATOM 2802 O O . GLY B 1 155 ? 24.672 73.407 83.259 1.00 36.79 135 GLY B O 1
ATOM 2803 N N . GLY B 1 156 ? 24.372 75.161 81.890 1.00 39.66 136 GLY B N 1
ATOM 2804 C CA . GLY B 1 156 ? 22.942 74.959 81.799 1.00 39.01 136 GLY B CA 1
ATOM 2805 C C . GLY B 1 156 ? 22.567 73.830 80.851 1.00 35.63 136 GLY B C 1
ATOM 2806 O O . GLY B 1 156 ? 23.407 73.222 80.189 1.00 35.67 136 GLY B O 1
ATOM 2807 N N . ALA B 1 157 ? 21.262 73.553 80.799 1.00 37.20 137 ALA B N 1
ATOM 2808 C CA . ALA B 1 157 ? 20.697 72.535 79.918 1.00 30.05 137 ALA B CA 1
ATOM 2809 C C . ALA B 1 157 ? 19.314 72.972 79.453 1.00 32.19 137 ALA B C 1
ATOM 2810 O O . ALA B 1 157 ? 18.511 73.467 80.251 1.00 31.46 137 ALA B O 1
ATOM 2812 N N . ALA B 1 158 ? 19.038 72.769 78.166 1.00 31.03 138 ALA B N 1
ATOM 2813 C CA . ALA B 1 158 ? 17.725 73.007 77.589 1.00 23.89 138 ALA B CA 1
ATOM 2814 C C . ALA B 1 158 ? 16.994 71.690 77.366 1.00 28.85 138 ALA B C 1
ATOM 2815 O O . ALA B 1 158 ? 17.609 70.646 77.128 1.00 26.11 138 ALA B O 1
ATOM 2817 N N . PHE B 1 159 ? 15.667 71.755 77.426 1.00 24.67 139 PHE B N 1
ATOM 2818 C CA . PHE B 1 159 ? 14.818 70.573 77.427 1.00 22.12 139 PHE B CA 1
ATOM 2819 C C . PHE B 1 159 ? 13.731 70.727 76.378 1.00 25.02 139 PHE B C 1
ATOM 2820 O O . PHE B 1 159 ? 12.938 71.672 76.439 1.00 22.33 139 PHE B O 1
ATOM 2828 N N . LEU B 1 160 ? 13.684 69.800 75.424 1.00 22.75 140 LEU B N 1
ATOM 2829 C CA . LEU B 1 160 ? 12.652 69.813 74.390 1.00 23.49 140 LEU B CA 1
ATOM 2830 C C . LEU B 1 160 ? 11.758 68.606 74.644 1.00 21.25 140 LEU B C 1
ATOM 2831 O O . LEU B 1 160 ? 12.146 67.465 74.375 1.00 21.44 140 LEU B O 1
ATOM 2836 N N . ASP B 1 161 ? 10.571 68.874 75.185 1.00 20.66 141 ASP B N 1
ATOM 2837 C CA . ASP B 1 161 ? 9.553 67.860 75.447 1.00 25.80 141 ASP B CA 1
ATOM 2838 C C . ASP B 1 161 ? 8.791 67.627 74.143 1.00 23.55 141 ASP B C 1
ATOM 2839 O O . ASP B 1 161 ? 8.053 68.513 73.689 1.00 20.57 141 ASP B O 1
ATOM 2844 N N . CYS B 1 162 ? 8.982 66.450 73.521 1.00 20.65 142 CYS B N 1
ATOM 2845 C CA . CYS B 1 162 ? 8.355 66.145 72.234 1.00 20.51 142 CYS B CA 1
ATOM 2846 C C . CYS B 1 162 ? 7.740 64.753 72.192 1.00 18.99 142 CYS B C 1
ATOM 2847 O O . CYS B 1 162 ? 8.300 63.792 72.730 1.00 20.80 142 CYS B O 1
ATOM 2850 N N . THR B 1 163 ? 6.593 64.650 71.528 1.00 19.42 143 THR B N 1
ATOM 2851 C CA . THR B 1 163 ? 6.143 63.358 71.031 1.00 20.71 143 THR B CA 1
ATOM 2852 C C . THR B 1 163 ? 7.188 62.825 70.056 1.00 19.19 143 THR B C 1
ATOM 2853 O O . THR B 1 163 ? 7.735 63.580 69.252 1.00 15.95 143 THR B O 1
ATOM 2857 N N . ASP B 1 164 ? 7.484 61.530 70.129 1.00 20.23 144 ASP B N 1
ATOM 2858 C CA . ASP B 1 164 ? 8.267 60.925 69.053 1.00 19.73 144 ASP B CA 1
ATOM 2859 C C . ASP B 1 164 ? 7.481 61.048 67.746 1.00 19.38 144 ASP B C 1
ATOM 2860 O O . ASP B 1 164 ? 6.361 60.527 67.660 1.00 19.65 144 ASP B O 1
ATOM 2865 N N . PRO B 1 165 ? 8.021 61.716 66.721 1.00 21.81 145 PRO B N 1
ATOM 2866 C CA . PRO B 1 165 ? 7.257 61.944 65.478 1.00 19.73 145 PRO B CA 1
ATOM 2867 C C . PRO B 1 165 ? 6.835 60.670 64.733 1.00 22.40 145 PRO B C 1
ATOM 2868 O O . PRO B 1 165 ? 5.977 60.756 63.835 1.00 20.73 145 PRO B O 1
ATOM 2872 N N . ALA B 1 166 ? 7.401 59.504 65.052 1.00 19.00 146 ALA B N 1
ATOM 2873 C CA . ALA B 1 166 ? 6.847 58.278 64.477 1.00 19.45 146 ALA B CA 1
ATOM 2874 C C . ALA B 1 166 ? 5.364 58.178 64.781 1.00 23.78 146 ALA B C 1
ATOM 2875 O O . ALA B 1 166 ? 4.578 57.712 63.945 1.00 21.80 146 ALA B O 1
ATOM 2877 N N . GLU B 1 167 ? 4.962 58.637 65.973 1.00 20.95 147 GLU B N 1
ATOM 2878 C CA . GLU B 1 167 ? 3.558 58.595 66.368 1.00 21.13 147 GLU B CA 1
ATOM 2879 C C . GLU B 1 167 ? 2.660 59.351 65.391 1.00 23.93 147 GLU B C 1
ATOM 2880 O O . GLU B 1 167 ? 1.500 58.978 65.203 1.00 27.60 147 GLU B O 1
ATOM 2886 N N . PHE B 1 168 ? 3.166 60.400 64.747 1.00 21.45 148 PHE B N 1
ATOM 2887 C CA . PHE B 1 168 ? 2.307 61.160 63.851 1.00 20.43 148 PHE B CA 1
ATOM 2888 C C . PHE B 1 168 ? 2.061 60.469 62.517 1.00 27.93 148 PHE B C 1
ATOM 2889 O O . PHE B 1 168 ? 1.196 60.919 61.753 1.00 23.44 148 PHE B O 1
ATOM 2897 N N . GLN B 1 169 ? 2.813 59.416 62.200 1.00 24.34 149 GLN B N 1
ATOM 2898 C CA . GLN B 1 169 ? 2.750 58.787 60.893 1.00 30.83 149 GLN B CA 1
ATOM 2899 C C . GLN B 1 169 ? 1.996 57.468 60.921 1.00 31.90 149 GLN B C 1
ATOM 2900 O O . GLN B 1 169 ? 1.975 56.754 59.912 1.00 27.64 149 GLN B O 1
ATOM 2906 N N . ARG B 1 170 ? 1.367 57.136 62.042 1.00 30.16 150 ARG B N 1
ATOM 2907 C CA . ARG B 1 170 ? 0.907 55.768 62.236 1.00 36.71 150 ARG B CA 1
ATOM 2908 C C . ARG B 1 170 ? -0.261 55.413 61.330 1.00 33.04 150 ARG B C 1
ATOM 2909 O O . ARG B 1 170 ? -0.433 54.233 61.005 1.00 36.06 150 ARG B O 1
ATOM 2917 N N . ALA B 1 171 ? -1.051 56.392 60.889 1.00 32.60 151 ALA B N 1
ATOM 2918 C CA . ALA B 1 171 ? -2.188 56.118 60.018 1.00 31.47 151 ALA B CA 1
ATOM 2919 C C . ALA B 1 171 ? -1.959 56.630 58.601 1.00 27.52 151 ALA B C 1
ATOM 2920 O O . ALA B 1 171 ? -2.919 56.937 57.885 1.00 24.08 151 ALA B O 1
ATOM 2922 N N . GLY B 1 172 ? -0.703 56.754 58.188 1.00 26.82 152 GLY B N 1
ATOM 2923 C CA . GLY B 1 172 ? -0.433 57.387 56.921 1.00 19.70 152 GLY B CA 1
ATOM 2924 C C . GLY B 1 172 ? -0.782 58.851 56.911 1.00 25.28 152 GLY B C 1
ATOM 2925 O O . GLY B 1 172 ? -0.866 59.453 55.845 1.00 25.62 152 GLY B O 1
ATOM 2926 N N . GLY B 1 173 ? -0.999 59.445 58.078 1.00 24.78 153 GLY B N 1
ATOM 2927 C CA . GLY B 1 173 ? -1.421 60.824 58.139 1.00 23.66 153 GLY B CA 1
ATOM 2928 C C . GLY B 1 173 ? -2.902 61.054 57.936 1.00 23.03 153 GLY B C 1
ATOM 2929 O O . GLY B 1 173 ? -3.316 62.214 57.888 1.00 22.56 153 GLY B O 1
ATOM 2930 N N . ASP B 1 174 ? -3.705 59.999 57.778 1.00 21.02 154 ASP B N 1
ATOM 2931 C CA . ASP B 1 174 ? -5.144 60.178 57.605 1.00 22.10 154 ASP B CA 1
ATOM 2932 C C . ASP B 1 174 ? -5.777 60.744 58.873 1.00 19.05 154 ASP B C 1
ATOM 2933 O O . ASP B 1 174 ? -5.283 60.546 59.989 1.00 16.97 154 ASP B O 1
ATOM 2938 N N . ALA B 1 175 ? -6.901 61.428 58.690 1.00 18.53 155 ALA B N 1
ATOM 2939 C CA . ALA B 1 175 ? -7.615 62.006 59.817 1.00 18.94 155 ALA B CA 1
ATOM 2940 C C . ALA B 1 175 ? -7.998 60.926 60.813 1.00 19.36 155 ALA B C 1
ATOM 2941 O O . ALA B 1 175 ? -8.549 59.888 60.446 1.00 20.60 155 ALA B O 1
ATOM 2943 N N . ARG B 1 176 ? -7.650 61.155 62.068 1.00 17.98 156 ARG B N 1
ATOM 2944 C CA . ARG B 1 176 ? -8.083 60.325 63.177 1.00 21.42 156 ARG B CA 1
ATOM 2945 C C . ARG B 1 176 ? -8.597 61.250 64.263 1.00 17.35 156 ARG B C 1
ATOM 2946 O O . ARG B 1 176 ? -8.081 62.358 64.440 1.00 17.62 156 ARG B O 1
ATOM 2954 N N . SER B 1 177 ? -9.588 60.771 65.011 1.00 14.58 157 SER B N 1
ATOM 2955 C CA . SER B 1 177 ? -10.236 61.552 66.056 1.00 18.50 157 SER B CA 1
ATOM 2956 C C . SER B 1 177 ? -10.265 60.758 67.345 1.00 15.56 157 SER B C 1
ATOM 2957 O O . SER B 1 177 ? -10.631 59.579 67.344 1.00 17.12 157 SER B O 1
ATOM 2960 N N . VAL B 1 178 ? -9.928 61.408 68.445 1.00 15.51 158 VAL B N 1
ATOM 2961 C CA . VAL B 1 178 ? -10.062 60.814 69.767 1.00 15.25 158 VAL B CA 1
ATOM 2962 C C . VAL B 1 178 ? -10.729 61.839 70.677 1.00 16.02 158 VAL B C 1
ATOM 2963 O O . VAL B 1 178 ? -10.423 63.030 70.602 1.00 15.15 158 VAL B O 1
ATOM 2967 N N . THR B 1 179 ? -11.637 61.374 71.539 1.00 17.90 159 THR B N 1
ATOM 2968 C CA . THR B 1 179 ? -12.438 62.241 72.403 1.00 18.62 159 THR B CA 1
ATOM 2969 C C . THR B 1 179 ? -12.138 61.963 73.870 1.00 19.87 159 THR B C 1
ATOM 2970 O O . THR B 1 179 ? -12.266 60.821 74.330 1.00 18.78 159 THR B O 1
ATOM 2974 N N . TYR B 1 180 ? -11.771 63.011 74.605 1.00 18.76 160 TYR B N 1
ATOM 2975 C CA . TYR B 1 180 ? -11.419 62.901 76.013 1.00 20.83 160 TYR B CA 1
ATOM 2976 C C . TYR B 1 180 ? -12.398 63.667 76.902 1.00 24.25 160 TYR B C 1
ATOM 2977 O O . TYR B 1 180 ? -12.818 64.778 76.551 1.00 22.25 160 TYR B O 1
ATOM 2986 N N . PRO B 1 181 ? -12.737 63.131 78.077 1.00 24.34 161 PRO B N 1
ATOM 2987 C CA . PRO B 1 181 ? -13.438 63.947 79.073 1.00 27.84 161 PRO B CA 1
ATOM 2988 C C . PRO B 1 181 ? -12.526 65.025 79.640 1.00 24.55 161 PRO B C 1
ATOM 2989 O O . PRO B 1 181 ? -11.317 64.839 79.792 1.00 22.32 161 PRO B O 1
ATOM 2993 N N . LEU B 1 182 ? -13.133 66.169 79.941 1.00 24.30 162 LEU B N 1
ATOM 2994 C CA . LEU B 1 182 ? -12.499 67.286 80.648 1.00 26.80 162 LEU B CA 1
ATOM 2995 C C . LEU B 1 182 ? -13.343 67.582 81.884 1.00 36.34 162 LEU B C 1
ATOM 2996 O O . LEU B 1 182 ? -14.071 68.580 81.916 1.00 42.98 162 LEU B O 1
ATOM 3001 N N . GLY B 1 183 ? -13.264 66.715 82.886 1.00 36.15 163 GLY B N 1
ATOM 3002 C CA . GLY B 1 183 ? -14.280 66.685 83.920 1.00 38.28 163 GLY B CA 1
ATOM 3003 C C . GLY B 1 183 ? -15.554 66.052 83.378 1.00 48.00 163 GLY B C 1
ATOM 3004 O O . GLY B 1 183 ? -15.621 65.580 82.239 1.00 46.08 163 GLY B O 1
ATOM 3005 N N . ARG B 1 184 ? -16.591 66.048 84.216 1.00 52.93 164 ARG B N 1
ATOM 3006 C CA . ARG B 1 184 ? -17.846 65.394 83.853 1.00 49.71 164 ARG B CA 1
ATOM 3007 C C . ARG B 1 184 ? -18.813 66.324 83.121 1.00 43.88 164 ARG B C 1
ATOM 3008 O O . ARG B 1 184 ? -19.926 65.905 82.779 1.00 49.47 164 ARG B O 1
ATOM 3016 N N . ASP B 1 185 ? -18.396 67.558 82.840 1.00 43.57 165 ASP B N 1
ATOM 3017 C CA . ASP B 1 185 ? -19.227 68.561 82.195 1.00 45.88 165 ASP B CA 1
ATOM 3018 C C . ASP B 1 185 ? -18.659 69.084 80.879 1.00 45.78 165 ASP B C 1
ATOM 3019 O O . ASP B 1 185 ? -19.337 69.870 80.203 1.00 39.01 165 ASP B O 1
ATOM 3024 N N . ARG B 1 186 ? -17.435 68.701 80.512 1.00 36.38 166 ARG B N 1
ATOM 3025 C CA . ARG B 1 186 ? -16.765 69.196 79.319 1.00 31.24 166 ARG B CA 1
ATOM 3026 C C . ARG B 1 186 ? -16.070 68.027 78.635 1.00 25.75 166 ARG B C 1
ATOM 3027 O O . ARG B 1 186 ? -15.810 66.995 79.251 1.00 24.78 166 ARG B O 1
ATOM 3035 N N . MET B 1 187 ? -15.743 68.211 77.362 1.00 22.98 167 MET B N 1
ATOM 3036 C CA . MET B 1 187 ? -15.052 67.173 76.602 1.00 21.91 167 MET B CA 1
ATOM 3037 C C . MET B 1 187 ? -14.318 67.854 75.465 1.00 18.68 167 MET B C 1
ATOM 3038 O O . MET B 1 187 ? -14.636 68.983 75.097 1.00 17.41 167 MET B O 1
ATOM 3043 N N . VAL B 1 188 ? -13.309 67.175 74.931 1.00 19.22 168 VAL B N 1
ATOM 3044 C CA . VAL B 1 188 ? -12.579 67.680 73.776 1.00 16.75 168 VAL B CA 1
ATOM 3045 C C . VAL B 1 188 ? -12.378 66.534 72.796 1.00 18.00 168 VAL B C 1
ATOM 3046 O O . VAL B 1 188 ? -11.955 65.439 73.184 1.00 15.43 168 VAL B O 1
ATOM 3050 N N . THR B 1 189 ? -12.699 66.783 71.538 1.00 16.04 169 THR B N 1
ATOM 3051 C CA . THR B 1 189 ? -12.357 65.889 70.447 1.00 17.83 169 THR B CA 1
ATOM 3052 C C . THR B 1 189 ? -11.145 66.475 69.728 1.00 16.53 169 THR B C 1
ATOM 3053 O O . THR B 1 189 ? -11.149 67.649 69.342 1.00 17.29 169 THR B O 1
ATOM 3057 N N . VAL B 1 190 ? -10.101 65.672 69.580 1.00 13.73 170 VAL B N 1
ATOM 3058 C CA . VAL B 1 190 ? -8.900 66.060 68.847 1.00 16.19 170 VAL B CA 1
ATOM 3059 C C . VAL B 1 190 ? -8.890 65.299 67.527 1.00 16.11 170 VAL B C 1
ATOM 3060 O O . VAL B 1 190 ? -8.889 64.063 67.513 1.00 15.27 170 VAL B O 1
ATOM 3064 N N . THR B 1 191 ? -8.880 66.028 66.424 1.00 14.97 171 THR B N 1
ATOM 3065 C CA . THR B 1 191 ? -8.743 65.440 65.103 1.00 16.97 171 THR B CA 1
ATOM 3066 C C . THR B 1 191 ? -7.388 65.838 64.524 1.00 17.55 171 THR B C 1
ATOM 3067 O O . THR B 1 191 ? -7.034 67.025 64.507 1.00 18.80 171 THR B O 1
ATOM 3071 N N . GLN B 1 192 ? -6.619 64.845 64.086 1.00 19.37 172 GLN B N 1
ATOM 3072 C CA . GLN B 1 192 ? -5.253 65.072 63.632 1.00 20.38 172 GLN B CA 1
ATOM 3073 C C . GLN B 1 192 ? -5.082 64.501 62.238 1.00 21.62 172 GLN B C 1
ATOM 3074 O O . GLN B 1 192 ? -5.537 63.385 61.970 1.00 19.53 172 GLN B O 1
ATOM 3080 N N . THR B 1 193 ? -4.450 65.288 61.359 1.00 20.06 173 THR B N 1
ATOM 3081 C CA . THR B 1 193 ? -3.991 64.854 60.046 1.00 20.63 173 THR B CA 1
ATOM 3082 C C . THR B 1 193 ? -2.524 65.228 59.908 1.00 22.03 173 THR B C 1
ATOM 3083 O O . THR B 1 193 ? -2.042 66.150 60.569 1.00 21.03 173 THR B O 1
ATOM 3087 N N . ALA B 1 194 ? -1.820 64.528 59.021 1.00 22.84 174 ALA B N 1
ATOM 3088 C CA . ALA B 1 194 ? -0.392 64.767 58.846 1.00 24.41 174 ALA B CA 1
ATOM 3089 C C . ALA B 1 194 ? 0.025 64.577 57.391 1.00 28.38 174 ALA B C 1
ATOM 3090 O O . ALA B 1 194 ? -0.592 63.811 56.636 1.00 24.04 174 ALA B O 1
ATOM 3092 N N . ASP B 1 195 ? 1.091 65.289 57.008 1.00 22.75 175 ASP B N 1
ATOM 3093 C CA . ASP B 1 195 ? 1.785 65.092 55.739 1.00 18.29 175 ASP B CA 1
ATOM 3094 C C . ASP B 1 195 ? 3.222 64.713 56.067 1.00 23.65 175 ASP B C 1
ATOM 3095 O O . ASP B 1 195 ? 4.012 65.560 56.505 1.00 19.76 175 ASP B O 1
ATOM 3100 N N . ARG B 1 196 ? 3.541 63.439 55.836 1.00 22.41 176 ARG B N 1
ATOM 3101 C CA . ARG B 1 196 ? 4.857 62.882 56.114 1.00 24.30 176 ARG B CA 1
ATOM 3102 C C . ARG B 1 196 ? 5.961 63.566 55.310 1.00 24.14 176 ARG B C 1
ATOM 3103 O O . ARG B 1 196 ? 7.096 63.661 55.782 1.00 22.78 176 ARG B O 1
ATOM 3111 N N . ALA B 1 197 ? 5.668 64.018 54.092 1.00 24.77 177 ALA B N 1
ATOM 3112 C CA . ALA B 1 197 ? 6.723 64.600 53.262 1.00 25.91 177 ALA B CA 1
ATOM 3113 C C . ALA B 1 197 ? 7.088 65.998 53.738 1.00 27.48 177 ALA B C 1
ATOM 3114 O O . ALA B 1 197 ? 8.273 66.338 53.828 1.00 30.13 177 ALA B O 1
ATOM 3116 N N . GLY B 1 198 ? 6.091 66.817 54.049 1.00 23.55 178 GLY B N 1
ATOM 3117 C CA . GLY B 1 198 ? 6.356 68.090 54.683 1.00 21.41 178 GLY B CA 1
ATOM 3118 C C . GLY B 1 198 ? 6.598 68.011 56.169 1.00 21.34 178 GLY B C 1
ATOM 3119 O O . GLY B 1 198 ? 6.947 69.027 56.779 1.00 20.64 178 GLY B O 1
ATOM 3120 N N . GLN B 1 199 ? 6.406 66.835 56.772 1.00 18.71 179 GLN B N 1
ATOM 3121 C CA . GLN B 1 199 ? 6.527 66.664 58.224 1.00 22.94 179 GLN B CA 1
ATOM 3122 C C . GLN B 1 199 ? 5.583 67.617 58.967 1.00 21.21 179 GLN B C 1
ATOM 3123 O O . GLN B 1 199 ? 5.900 68.124 60.046 1.00 21.07 179 GLN B O 1
ATOM 3129 N N . GLN B 1 200 ? 4.413 67.866 58.373 1.00 17.40 180 GLN B N 1
ATOM 3130 C CA . GLN B 1 200 ? 3.375 68.709 58.958 1.00 21.40 180 GLN B CA 1
ATOM 3131 C C . GLN B 1 200 ? 2.375 67.865 59.730 1.00 25.24 180 GLN B C 1
ATOM 3132 O O . GLN B 1 200 ? 2.005 66.775 59.291 1.00 23.11 180 GLN B O 1
ATOM 3138 N N . ILE B 1 201 ? 1.932 68.376 60.874 1.00 19.86 181 ILE B N 1
ATOM 3139 C CA . ILE B 1 201 ? 0.862 67.761 61.650 1.00 22.06 181 ILE B CA 1
ATOM 3140 C C . ILE B 1 201 ? -0.100 68.863 62.073 1.00 22.68 181 ILE B C 1
ATOM 3141 O O . ILE B 1 201 ? 0.327 69.921 62.548 1.00 22.21 181 ILE B O 1
ATOM 3146 N N . LEU B 1 202 ? -1.389 68.632 61.857 1.00 19.77 182 LEU B N 1
ATOM 3147 C CA . LEU B 1 202 ? -2.441 69.590 62.176 1.00 19.95 182 LEU B CA 1
ATOM 3148 C C . LEU B 1 202 ? -3.403 68.957 63.169 1.00 22.69 182 LEU B C 1
ATOM 3149 O O . LEU B 1 202 ? -3.887 67.840 62.938 1.00 20.42 182 LEU B O 1
ATOM 3154 N N . SER B 1 203 ? -3.677 69.672 64.265 1.00 18.71 183 SER B N 1
ATOM 3155 C CA . SER B 1 203 ? -4.580 69.213 65.316 1.00 17.27 183 SER B CA 1
ATOM 3156 C C . SER B 1 203 ? -5.746 70.187 65.404 1.00 19.37 183 SER B C 1
ATOM 3157 O O . SER B 1 203 ? -5.530 71.382 65.614 1.00 19.31 183 SER B O 1
ATOM 3160 N N . ILE B 1 204 ? -6.970 69.685 65.204 1.00 16.71 184 ILE B N 1
ATOM 3161 C CA . ILE B 1 204 ? -8.196 70.441 65.449 1.00 15.33 184 ILE B CA 1
ATOM 3162 C C . ILE B 1 204 ? -8.706 70.065 66.829 1.00 18.36 184 ILE B C 1
ATOM 3163 O O . ILE B 1 204 ? -8.852 68.873 67.133 1.00 18.64 184 ILE B O 1
ATOM 3168 N N . PHE B 1 205 ? -9.007 71.066 67.655 1.00 19.77 185 PHE B N 1
ATOM 3169 C CA . PHE B 1 205 ? -9.552 70.855 68.997 1.00 17.19 185 PHE B CA 1
ATOM 3170 C C . PHE B 1 205 ? -10.991 71.360 69.056 1.00 21.01 185 PHE B C 1
ATOM 3171 O O . PHE B 1 205 ? -11.245 72.556 68.860 1.00 22.99 185 PHE B O 1
ATOM 3179 N N . LEU B 1 206 ? -11.919 70.468 69.358 1.00 18.91 186 LEU B N 1
ATOM 3180 C CA . LEU B 1 206 ? -13.329 70.817 69.502 1.00 19.60 186 LEU B CA 1
ATOM 3181 C C . LEU B 1 206 ? -13.704 70.579 70.959 1.00 19.09 186 LEU B C 1
ATOM 3182 O O . LEU B 1 206 ? -13.866 69.434 71.390 1.00 19.91 186 LEU B O 1
ATOM 3187 N N . VAL B 1 207 ? -13.843 71.664 71.713 1.00 18.70 187 VAL B N 1
ATOM 3188 C CA . VAL B 1 207 ? -14.136 71.615 73.142 1.00 16.75 187 VAL B CA 1
ATOM 3189 C C . VAL B 1 207 ? -15.623 71.886 73.332 1.00 18.68 187 VAL B C 1
ATOM 3190 O O . VAL B 1 207 ? -16.142 72.890 72.832 1.00 19.21 187 VAL B O 1
ATOM 3194 N N . GLN B 1 208 ? -16.313 70.999 74.048 1.00 17.94 188 GLN B N 1
ATOM 3195 C CA . GLN B 1 208 ? -17.767 71.075 74.157 1.00 22.98 188 GLN B CA 1
ATOM 3196 C C . GLN B 1 208 ? -18.201 70.984 75.606 1.00 25.65 188 GLN B C 1
ATOM 3197 O O . GLN B 1 208 ? -17.580 70.288 76.416 1.00 22.97 188 GLN B O 1
ATOM 3203 N N . GLY B 1 209 ? -19.287 71.690 75.916 1.00 24.36 189 GLY B N 1
ATOM 3204 C CA . GLY B 1 209 ? -20.039 71.439 77.128 1.00 23.25 189 GLY B CA 1
ATOM 3205 C C . GLY B 1 209 ? -21.470 71.158 76.735 1.00 26.62 189 GLY B C 1
ATOM 3206 O O . GLY B 1 209 ? -21.755 71.048 75.532 1.00 22.66 189 GLY B O 1
ATOM 3207 N N . ALA B 1 210 ? -22.381 71.054 77.712 1.00 18.97 190 ALA B N 1
ATOM 3208 C CA . ALA B 1 210 ? -23.782 70.791 77.375 1.00 25.35 190 ALA B CA 1
ATOM 3209 C C . ALA B 1 210 ? -24.308 71.772 76.325 1.00 22.48 190 ALA B C 1
ATOM 3210 O O . ALA B 1 210 ? -25.022 71.373 75.402 1.00 23.66 190 ALA B O 1
ATOM 3212 N N . THR B 1 211 ? -23.946 73.056 76.433 1.00 22.51 191 THR B N 1
ATOM 3213 C CA . THR B 1 211 ? -24.505 74.080 75.552 1.00 23.01 191 THR B CA 1
ATOM 3214 C C . THR B 1 211 ? -23.431 74.987 74.955 1.00 25.59 191 THR B C 1
ATOM 3215 O O . THR B 1 211 ? -23.721 76.131 74.595 1.00 24.72 191 THR B O 1
ATOM 3219 N N . THR B 1 212 ? -22.194 74.507 74.832 1.00 24.49 192 THR B N 1
ATOM 3220 C CA . THR B 1 212 ? -21.112 75.320 74.290 1.00 24.25 192 THR B CA 1
ATOM 3221 C C . THR B 1 212 ? -20.267 74.489 73.334 1.00 25.76 192 THR B C 1
ATOM 3222 O O . THR B 1 212 ? -20.128 73.277 73.504 1.00 20.42 192 THR B O 1
ATOM 3226 N N . LEU B 1 213 ? -19.701 75.162 72.334 1.00 21.98 193 LEU B N 1
ATOM 3227 C CA . LEU B 1 213 ? -18.770 74.546 71.393 1.00 25.05 193 LEU B CA 1
ATOM 3228 C C . LEU B 1 213 ? -17.733 75.587 71.007 1.00 27.30 193 LEU B C 1
ATOM 3229 O O . LEU B 1 213 ? -18.094 76.659 70.520 1.00 21.91 193 LEU B O 1
ATOM 3234 N N . THR B 1 214 ? -16.454 75.276 71.220 1.00 22.50 194 THR B N 1
ATOM 3235 C CA . THR B 1 214 ? -15.351 76.160 70.856 1.00 24.41 194 THR B CA 1
ATOM 3236 C C . THR B 1 214 ? -14.318 75.350 70.093 1.00 28.43 194 THR B C 1
ATOM 3237 O O . THR B 1 214 ? -13.766 74.387 70.634 1.00 25.30 194 THR B O 1
ATOM 3241 N N . ALA B 1 215 ? -14.056 75.740 68.851 1.00 26.90 195 ALA B N 1
ATOM 3242 C CA . ALA B 1 215 ? -13.116 75.053 67.976 1.00 26.62 195 ALA B CA 1
ATOM 3243 C C . ALA B 1 215 ? -11.891 75.919 67.735 1.00 32.14 195 ALA B C 1
ATOM 3244 O O . ALA B 1 215 ? -12.014 77.123 67.487 1.00 29.01 195 ALA B O 1
ATOM 3246 N N . PHE B 1 216 ? -10.710 75.305 67.803 1.00 28.32 196 PHE B N 1
ATOM 3247 C CA . PHE B 1 216 ? -9.459 75.978 67.472 1.00 28.14 196 PHE B CA 1
ATOM 3248 C C . PHE B 1 216 ? -8.484 74.928 66.952 1.00 30.44 196 PHE B C 1
ATOM 3249 O O . PHE B 1 216 ? -8.689 73.729 67.147 1.00 20.53 196 PHE B O 1
ATOM 3257 N N . HIS B 1 217 ? -7.429 75.374 66.265 1.00 28.98 197 HIS B N 1
ATOM 3258 C CA . HIS B 1 217 ? -6.488 74.426 65.677 1.00 26.64 197 HIS B CA 1
ATOM 3259 C C . HIS B 1 217 ? -5.063 74.895 65.887 1.00 27.99 197 HIS B C 1
ATOM 3260 O O . HIS B 1 217 ? -4.804 76.005 66.358 1.00 25.20 197 HIS B O 1
ATOM 3267 N N . GLU B 1 218 ? -4.133 74.027 65.502 1.00 25.38 198 GLU B N 1
ATOM 3268 C CA . GLU B 1 218 ? -2.713 74.265 65.718 1.00 25.16 198 GLU B CA 1
ATOM 3269 C C . GLU B 1 218 ? -1.949 73.332 64.795 1.00 22.70 198 GLU B C 1
ATOM 3270 O O . GLU B 1 218 ? -2.221 72.130 64.774 1.00 19.42 198 GLU B O 1
ATOM 3276 N N . GLN B 1 219 ? -1.029 73.884 64.010 1.00 20.29 199 GLN B N 1
ATOM 3277 C CA . GLN B 1 219 ? -0.272 73.112 63.044 1.00 21.65 199 GLN B CA 1
ATOM 3278 C C . GLN B 1 219 ? 1.204 73.218 63.395 1.00 21.40 199 GLN B C 1
ATOM 3279 O O . GLN B 1 219 ? 1.687 74.282 63.799 1.00 20.93 199 GLN B O 1
ATOM 3285 N N . ALA B 1 220 ? 1.906 72.104 63.265 1.00 19.58 200 ALA B N 1
ATOM 3286 C CA . ALA B 1 220 ? 3.302 72.010 63.647 1.00 19.43 200 ALA B CA 1
ATOM 3287 C C . ALA B 1 220 ? 4.084 71.316 62.543 1.00 21.07 200 ALA B C 1
ATOM 3288 O O . ALA B 1 220 ? 3.521 70.629 61.688 1.00 18.91 200 ALA B O 1
ATOM 3290 N N . THR B 1 221 ? 5.393 71.528 62.565 1.00 18.66 201 THR B N 1
ATOM 3291 C CA . THR B 1 221 ? 6.332 70.851 61.681 1.00 18.40 201 THR B CA 1
ATOM 3292 C C . THR B 1 221 ? 7.293 70.089 62.574 1.00 17.44 201 THR B C 1
ATOM 3293 O O . THR B 1 221 ? 8.063 70.700 63.332 1.00 14.82 201 THR B O 1
ATOM 3297 N N . TRP B 1 222 ? 7.253 68.762 62.489 1.00 17.84 202 TRP B N 1
ATOM 3298 C CA . TRP B 1 222 ? 8.086 67.996 63.394 1.00 16.80 202 TRP B CA 1
ATOM 3299 C C . TRP B 1 222 ? 9.513 67.894 62.865 1.00 17.76 202 TRP B C 1
ATOM 3300 O O . TRP B 1 222 ? 9.820 68.222 61.710 1.00 16.28 202 TRP B O 1
ATOM 3311 N N . ALA B 1 223 ? 10.389 67.464 63.759 1.00 15.97 203 ALA B N 1
ATOM 3312 C CA . ALA B 1 223 ? 11.765 67.126 63.445 1.00 19.24 203 ALA B CA 1
ATOM 3313 C C . ALA B 1 223 ? 12.122 65.869 64.214 1.00 20.48 203 ALA B C 1
ATOM 3314 O O . ALA B 1 223 ? 11.775 65.740 65.391 1.00 18.54 203 ALA B O 1
ATOM 3316 N N . THR B 1 224 ? 12.818 64.947 63.549 1.00 17.95 204 THR B N 1
ATOM 3317 C CA . THR B 1 224 ? 13.279 63.735 64.200 1.00 17.42 204 THR B CA 1
ATOM 3318 C C . THR B 1 224 ? 14.503 64.043 65.059 1.00 20.44 204 THR B C 1
ATOM 3319 O O . THR B 1 224 ? 15.102 65.121 64.976 1.00 20.13 204 THR B O 1
ATOM 3323 N N . LEU B 1 225 ? 14.878 63.069 65.887 1.00 18.09 205 LEU B N 1
ATOM 3324 C CA . LEU B 1 225 ? 16.062 63.230 66.719 1.00 20.62 205 LEU B CA 1
ATOM 3325 C C . LEU B 1 225 ? 17.297 63.490 65.867 1.00 24.19 205 LEU B C 1
ATOM 3326 O O . LEU B 1 225 ? 18.125 64.345 66.202 1.00 24.83 205 LEU B O 1
ATOM 3331 N N . ALA B 1 226 ? 17.428 62.776 64.748 1.00 24.72 206 ALA B N 1
ATOM 3332 C CA . ALA B 1 226 ? 18.599 62.951 63.891 1.00 21.32 206 ALA B CA 1
ATOM 3333 C C . ALA B 1 226 ? 18.664 64.364 63.314 1.00 20.18 206 ALA B C 1
ATOM 3334 O O . ALA B 1 226 ? 19.749 64.944 63.195 1.00 21.99 206 ALA B O 1
ATOM 3336 N N . GLU B 1 227 ? 17.517 64.928 62.940 1.00 20.47 207 GLU B N 1
ATOM 3337 C CA . GLU B 1 227 ? 17.478 66.326 62.521 1.00 23.22 207 GLU B CA 1
ATOM 3338 C C . GLU B 1 227 ? 17.902 67.251 63.649 1.00 24.35 207 GLU B C 1
ATOM 3339 O O . GLU B 1 227 ? 18.652 68.212 63.432 1.00 20.10 207 GLU B O 1
ATOM 3345 N N . ILE B 1 228 ? 17.408 66.990 64.861 1.00 21.82 208 ILE B N 1
ATOM 3346 C CA . ILE B 1 228 ? 17.703 67.889 65.971 1.00 24.13 208 ILE B CA 1
ATOM 3347 C C . ILE B 1 228 ? 19.190 67.871 66.297 1.00 22.71 208 ILE B C 1
ATOM 3348 O O . ILE B 1 228 ? 19.753 68.899 66.689 1.00 23.99 208 ILE B O 1
ATOM 3353 N N . ARG B 1 229 ? 19.865 66.732 66.093 1.00 22.69 209 ARG B N 1
ATOM 3354 C CA . ARG B 1 229 ? 21.308 66.682 66.315 1.00 21.90 209 ARG B CA 1
ATOM 3355 C C . ARG B 1 229 ? 22.037 67.646 65.388 1.00 23.98 209 ARG B C 1
ATOM 3356 O O . ARG B 1 229 ? 22.908 68.406 65.828 1.00 27.25 209 ARG B O 1
ATOM 3364 N N . LEU B 1 230 ? 21.677 67.644 64.101 1.00 21.83 210 LEU B N 1
ATOM 3365 C CA . LEU B 1 230 ? 22.296 68.554 63.136 1.00 21.31 210 LEU B CA 1
ATOM 3366 C C . LEU B 1 230 ? 21.938 70.005 63.420 1.00 23.90 210 LEU B C 1
ATOM 3367 O O . LEU B 1 230 ? 22.789 70.901 63.319 1.00 23.49 210 LEU B O 1
ATOM 3372 N N . MET B 1 231 ? 20.666 70.263 63.719 1.00 22.36 211 MET B N 1
ATOM 3373 C CA . MET B 1 231 ? 20.225 71.623 63.996 1.00 20.46 211 MET B CA 1
ATOM 3374 C C . MET B 1 231 ? 20.950 72.170 65.215 1.00 22.77 211 MET B C 1
ATOM 3375 O O . MET B 1 231 ? 21.466 73.293 65.198 1.00 25.07 211 MET B O 1
ATOM 3380 N N . ALA B 1 232 ? 20.973 71.384 66.289 1.00 22.26 212 ALA B N 1
ATOM 3381 C CA . ALA B 1 232 ? 21.703 71.762 67.489 1.00 24.65 212 ALA B CA 1
ATOM 3382 C C . ALA B 1 232 ? 23.163 72.064 67.166 1.00 31.49 212 ALA B C 1
ATOM 3383 O O . ALA B 1 232 ? 23.696 73.104 67.576 1.00 25.95 212 ALA B O 1
ATOM 3385 N N . ARG B 1 233 ? 23.824 71.169 66.420 1.00 26.67 213 ARG B N 1
ATOM 3386 C CA . ARG B 1 233 ? 25.226 71.392 66.073 1.00 30.02 213 ARG B CA 1
ATOM 3387 C C . ARG B 1 233 ? 25.404 72.705 65.328 1.00 30.56 213 ARG B C 1
ATOM 3388 O O . ARG B 1 233 ? 26.329 73.471 65.624 1.00 31.88 213 ARG B O 1
ATOM 3396 N N . ILE B 1 234 ? 24.524 72.987 64.361 1.00 28.95 214 ILE B N 1
ATOM 3397 C CA . ILE B 1 234 ? 24.598 74.253 63.640 1.00 26.74 214 ILE B CA 1
ATOM 3398 C C . ILE B 1 234 ? 24.477 75.425 64.608 1.00 32.36 214 ILE B C 1
ATOM 3399 O O . ILE B 1 234 ? 25.187 76.432 64.483 1.00 31.58 214 ILE B O 1
ATOM 3404 N N . ALA B 1 235 ? 23.597 75.304 65.599 1.00 29.62 215 ALA B N 1
ATOM 3405 C CA . ALA B 1 235 ? 23.272 76.417 66.481 1.00 32.29 215 ALA B CA 1
ATOM 3406 C C . ALA B 1 235 ? 24.244 76.583 67.640 1.00 31.26 215 ALA B C 1
ATOM 3407 O O . ALA B 1 235 ? 24.079 77.527 68.417 1.00 31.67 215 ALA B O 1
ATOM 3409 N N . GLY B 1 236 ? 25.221 75.690 67.796 1.00 30.75 216 GLY B N 1
ATOM 3410 C CA . GLY B 1 236 ? 26.142 75.758 68.910 1.00 29.97 216 GLY B CA 1
ATOM 3411 C C . GLY B 1 236 ? 25.766 74.922 70.109 1.00 32.78 216 GLY B C 1
ATOM 3412 O O . GLY B 1 236 ? 26.362 75.091 71.181 1.00 30.29 216 GLY B O 1
ATOM 3413 N N . LEU B 1 237 ? 24.796 74.032 69.976 1.00 27.93 217 LEU B N 1
ATOM 3414 C CA . LEU B 1 237 ? 24.414 73.152 71.061 1.00 27.35 217 LEU B CA 1
ATOM 3415 C C . LEU B 1 237 ? 24.827 71.725 70.732 1.00 28.86 217 LEU B C 1
ATOM 3416 O O . LEU B 1 237 ? 25.229 71.402 69.613 1.00 28.07 217 LEU B O 1
ATOM 3421 N N . GLU B 1 238 ? 24.732 70.875 71.742 1.00 28.60 218 GLU B N 1
ATOM 3422 C CA . GLU B 1 238 ? 24.961 69.451 71.584 1.00 35.85 218 GLU B CA 1
ATOM 3423 C C . GLU B 1 238 ? 23.846 68.714 72.304 1.00 31.68 218 GLU B C 1
ATOM 3424 O O . GLU B 1 238 ? 23.495 69.074 73.429 1.00 30.27 218 GLU B O 1
ATOM 3430 N N . VAL B 1 239 ? 23.279 67.704 71.653 1.00 31.03 219 VAL B N 1
ATOM 3431 C CA . VAL B 1 239 ? 22.357 66.814 72.347 1.00 32.56 219 VAL B CA 1
ATOM 3432 C C . VAL B 1 239 ? 23.167 65.960 73.308 1.00 32.32 219 VAL B C 1
ATOM 3433 O O . VAL B 1 239 ? 24.074 65.235 72.894 1.00 35.21 219 VAL B O 1
ATOM 3437 N N . THR B 1 240 ? 22.846 66.035 74.595 1.00 27.57 220 THR B N 1
ATOM 3438 C CA . THR B 1 240 ? 23.601 65.294 75.593 1.00 30.96 220 THR B CA 1
ATOM 3439 C C . THR B 1 240 ? 22.809 64.171 76.230 1.00 33.47 220 THR B C 1
ATOM 3440 O O . THR B 1 240 ? 23.391 63.365 76.963 1.00 32.66 220 THR B O 1
ATOM 3444 N N . GLY B 1 241 ? 21.508 64.101 75.984 1.00 27.98 221 GLY B N 1
ATOM 3445 C CA . GLY B 1 241 ? 20.724 62.986 76.466 1.00 30.44 221 GLY B CA 1
ATOM 3446 C C . GLY B 1 241 ? 19.356 62.979 75.820 1.00 26.02 221 GLY B C 1
ATOM 3447 O O . GLY B 1 241 ? 18.851 64.038 75.433 1.00 30.12 221 GLY B O 1
ATOM 3448 N N . VAL B 1 242 ? 18.762 61.798 75.658 1.00 27.46 222 VAL B N 1
ATOM 3449 C CA . VAL B 1 242 ? 17.402 61.656 75.144 1.00 25.28 222 VAL B CA 1
ATOM 3450 C C . VAL B 1 242 ? 16.720 60.588 75.983 1.00 28.19 222 VAL B C 1
ATOM 3451 O O . VAL B 1 242 ? 17.236 59.474 76.098 1.00 27.55 222 VAL B O 1
ATOM 3455 N N . ASP B 1 243 ? 15.578 60.923 76.579 1.00 26.34 223 ASP B N 1
ATOM 3456 C CA . ASP B 1 243 ? 14.769 59.953 77.302 1.00 27.53 223 ASP B CA 1
ATOM 3457 C C . ASP B 1 243 ? 13.518 59.620 76.500 1.00 29.77 223 ASP B C 1
ATOM 3458 O O . ASP B 1 243 ? 13.051 60.411 75.671 1.00 29.74 223 ASP B O 1
ATOM 3463 N N . GLY B 1 244 ? 12.970 58.438 76.766 1.00 27.56 224 GLY B N 1
ATOM 3464 C CA . GLY B 1 244 ? 11.810 57.961 76.042 1.00 26.36 224 GLY B CA 1
ATOM 3465 C C . GLY B 1 244 ? 10.493 58.136 76.772 1.00 30.53 224 GLY B C 1
ATOM 3466 O O . GLY B 1 244 ? 9.432 57.885 76.198 1.00 32.15 224 GLY B O 1
ATOM 3467 N N . SER B 1 245 ? 10.542 58.550 78.036 1.00 29.98 225 SER B N 1
ATOM 3468 C CA . SER B 1 245 ? 9.331 58.831 78.798 1.00 34.83 225 SER B CA 1
ATOM 3469 C C . SER B 1 245 ? 9.697 59.779 79.934 1.00 33.58 225 SER B C 1
ATOM 3470 O O . SER B 1 245 ? 10.874 60.012 80.216 1.00 28.78 225 SER B O 1
ATOM 3473 N N . TYR B 1 246 ? 8.671 60.338 80.579 1.00 32.74 226 TYR B N 1
ATOM 3474 C CA . TYR B 1 246 ? 8.935 61.203 81.726 1.00 31.53 226 TYR B CA 1
ATOM 3475 C C . TYR B 1 246 ? 9.659 60.448 82.840 1.00 31.49 226 TYR B C 1
ATOM 3476 O O . TYR B 1 246 ? 10.411 61.053 83.614 1.00 33.42 226 TYR B O 1
ATOM 3485 N N . ALA B 1 247 ? 9.484 59.124 82.904 1.00 37.37 227 ALA B N 1
ATOM 3486 C CA . ALA B 1 247 ? 10.175 58.270 83.868 1.00 33.11 227 ALA B CA 1
ATOM 3487 C C . ALA B 1 247 ? 11.682 58.206 83.655 1.00 37.84 227 ALA B C 1
ATOM 3488 O O . ALA B 1 247 ? 12.392 57.688 84.524 1.00 36.47 227 ALA B O 1
ATOM 3490 N N . GLY B 1 248 ? 12.189 58.690 82.529 1.00 37.93 228 GLY B N 1
ATOM 3491 C CA . GLY B 1 248 ? 13.621 58.742 82.317 1.00 36.46 228 GLY B CA 1
ATOM 3492 C C . GLY B 1 248 ? 14.231 57.521 81.665 1.00 37.47 228 GLY B C 1
ATOM 3493 O O . GLY B 1 248 ? 15.464 57.413 81.632 1.00 39.94 228 GLY B O 1
ATOM 3494 N N . GLU B 1 249 ? 13.414 56.597 81.157 1.00 38.15 229 GLU B N 1
ATOM 3495 C CA . GLU B 1 249 ? 13.929 55.484 80.375 1.00 40.92 229 GLU B CA 1
ATOM 3496 C C . GLU B 1 249 ? 14.709 56.021 79.178 1.00 39.36 229 GLU B C 1
ATOM 3497 O O . GLU B 1 249 ? 14.361 57.065 78.622 1.00 33.91 229 GLU B O 1
ATOM 3503 N N . PRO B 1 250 ? 15.771 55.340 78.765 1.00 42.65 230 PRO B N 1
ATOM 3504 C CA . PRO B 1 250 ? 16.504 55.793 77.583 1.00 39.19 230 PRO B CA 1
ATOM 3505 C C . PRO B 1 250 ? 15.637 55.664 76.344 1.00 31.29 230 PRO B C 1
ATOM 3506 O O . PRO B 1 250 ? 14.714 54.846 76.279 1.00 31.42 230 PRO B O 1
ATOM 3510 N N . TYR B 1 251 ? 15.937 56.508 75.365 1.00 28.67 231 TYR B N 1
ATOM 3511 C CA . TYR B 1 251 ? 15.201 56.552 74.110 1.00 29.33 231 TYR B CA 1
ATOM 3512 C C . TYR B 1 251 ? 15.591 55.368 73.233 1.00 25.52 231 TYR B C 1
ATOM 3513 O O . TYR B 1 251 ? 16.759 55.227 72.856 1.00 27.38 231 TYR B O 1
ATOM 3522 N N . THR B 1 252 ? 14.619 54.527 72.893 1.00 27.51 232 THR B N 1
ATOM 3523 C CA . THR B 1 252 ? 14.843 53.375 72.028 1.00 28.79 232 THR B CA 1
ATOM 3524 C C . THR B 1 252 ? 13.830 53.387 70.892 1.00 27.77 232 THR B C 1
ATOM 3525 O O . THR B 1 252 ? 12.932 54.235 70.834 1.00 28.83 232 THR B O 1
ATOM 3529 N N . ALA B 1 253 ? 13.958 52.410 69.989 1.00 24.58 233 ALA B N 1
ATOM 3530 C CA . ALA B 1 253 ? 12.971 52.256 68.926 1.00 25.89 233 ALA B CA 1
ATOM 3531 C C . ALA B 1 253 ? 11.555 52.081 69.457 1.00 24.60 233 ALA B C 1
ATOM 3532 O O . ALA B 1 253 ? 10.606 52.374 68.727 1.00 28.00 233 ALA B O 1
ATOM 3534 N N . ARG B 1 254 ? 11.384 51.595 70.695 1.00 23.87 234 ARG B N 1
ATOM 3535 C CA . ARG B 1 254 ? 10.052 51.373 71.253 1.00 29.48 234 ARG B CA 1
ATOM 3536 C C . ARG B 1 254 ? 9.475 52.609 71.947 1.00 30.90 234 ARG B C 1
ATOM 3537 O O . ARG B 1 254 ? 8.309 52.582 72.353 1.00 28.27 234 ARG B O 1
ATOM 3545 N N . SER B 1 255 ? 10.259 53.675 72.094 1.00 27.56 235 SER B N 1
ATOM 3546 C CA . SER B 1 255 ? 9.800 54.884 72.771 1.00 27.42 235 SER B CA 1
ATOM 3547 C C . SER B 1 255 ? 8.696 55.581 71.984 1.00 26.65 235 SER B C 1
ATOM 3548 O O . SER B 1 255 ? 8.744 55.653 70.754 1.00 27.54 235 SER B O 1
ATOM 3551 N N . ARG B 1 256 ? 7.702 56.121 72.701 1.00 24.08 236 ARG B N 1
ATOM 3552 C CA . ARG B 1 256 ? 6.675 56.943 72.070 1.00 22.75 236 ARG B CA 1
ATOM 3553 C C . ARG B 1 256 ? 6.871 58.430 72.333 1.00 23.74 236 ARG B C 1
ATOM 3554 O O . ARG B 1 256 ? 6.149 59.250 71.759 1.00 22.42 236 ARG B O 1
ATOM 3562 N N . GLU B 1 257 ? 7.822 58.799 73.176 1.00 22.85 237 GLU B N 1
ATOM 3563 C CA . GLU B 1 257 ? 8.168 60.193 73.368 1.00 25.23 237 GLU B CA 1
ATOM 3564 C C . GLU B 1 257 ? 9.655 60.383 73.095 1.00 26.51 237 GLU B C 1
ATOM 3565 O O . GLU B 1 257 ? 10.447 59.434 73.136 1.00 23.04 237 GLU B O 1
ATOM 3571 N N . MET B 1 258 ? 10.011 61.636 72.803 1.00 23.19 238 MET B N 1
ATOM 3572 C CA . MET B 1 258 ? 11.355 62.056 72.401 1.00 22.46 238 MET B CA 1
ATOM 3573 C C . MET B 1 258 ? 11.704 63.282 73.250 1.00 22.98 238 MET B C 1
ATOM 3574 O O . MET B 1 258 ? 11.386 64.416 72.873 1.00 22.75 238 MET B O 1
ATOM 3579 N N . LEU B 1 259 ? 12.331 63.056 74.400 1.00 23.84 239 LEU B N 1
ATOM 3580 C CA . LEU B 1 259 ? 12.596 64.114 75.378 1.00 25.55 239 LEU B CA 1
ATOM 3581 C C . LEU B 1 259 ? 14.080 64.450 75.296 1.00 24.67 239 LEU B C 1
ATOM 3582 O O . LEU B 1 259 ? 14.921 63.707 75.807 1.00 23.90 239 LEU B O 1
ATOM 3587 N N . VAL B 1 260 ? 14.393 65.567 74.639 1.00 23.29 240 VAL B N 1
ATOM 3588 C CA . VAL B 1 260 ? 15.757 65.908 74.253 1.00 23.95 240 VAL B CA 1
ATOM 3589 C C . VAL B 1 260 ? 16.358 66.853 75.283 1.00 25.78 240 VAL B C 1
ATOM 3590 O O . VAL B 1 260 ? 15.740 67.859 75.652 1.00 24.21 240 VAL B O 1
ATOM 3594 N N . VAL B 1 261 ? 17.566 66.528 75.741 1.00 25.16 241 VAL B N 1
ATOM 3595 C CA . VAL B 1 261 ? 18.362 67.389 76.607 1.00 30.21 241 VAL B CA 1
ATOM 3596 C C . VAL B 1 261 ? 19.506 67.952 75.778 1.00 31.70 241 VAL B C 1
ATOM 3597 O O . VAL B 1 261 ? 20.199 67.197 75.082 1.00 27.39 241 VAL B O 1
ATOM 3601 N N . LEU B 1 262 ? 19.712 69.273 75.852 1.00 26.85 242 LEU B N 1
ATOM 3602 C CA . LEU B 1 262 ? 20.780 69.927 75.109 1.00 24.96 242 LEU B CA 1
ATOM 3603 C C . LEU B 1 262 ? 21.599 70.831 76.023 1.00 33.95 242 LEU B C 1
ATOM 3604 O O . LEU B 1 262 ? 21.094 71.369 77.013 1.00 28.41 242 LEU B O 1
ATOM 3609 N N . GLU B 1 263 ? 22.875 70.992 75.670 1.00 29.72 243 GLU B N 1
ATOM 3610 C CA . GLU B 1 263 ? 23.805 71.832 76.411 1.00 35.67 243 GLU B CA 1
ATOM 3611 C C . GLU B 1 263 ? 24.679 72.582 75.420 1.00 31.49 243 GLU B C 1
ATOM 3612 O O . GLU B 1 263 ? 24.751 72.240 74.237 1.00 28.38 243 GLU B O 1
ATOM 3618 N N . ARG B 1 264 ? 25.363 73.603 75.913 1.00 34.58 244 ARG B N 1
ATOM 3619 C CA . ARG B 1 264 ? 26.212 74.391 75.032 1.00 35.74 244 ARG B CA 1
ATOM 3620 C C . ARG B 1 264 ? 27.436 73.587 74.611 1.00 33.06 244 ARG B C 1
ATOM 3621 O O . ARG B 1 264 ? 27.949 72.755 75.363 1.00 29.98 244 ARG B O 1
ATOM 3629 N N . GLN B 1 265 ? 27.887 73.833 73.384 1.00 34.18 245 GLN B N 1
ATOM 3630 C CA . GLN B 1 265 ? 29.038 73.133 72.811 1.00 40.56 245 GLN B CA 1
ATOM 3631 C C . GLN B 1 265 ? 30.309 73.424 73.610 1.00 47.28 245 GLN B C 1
ATOM 3632 O O . GLN B 1 265 ? 30.594 74.575 73.938 1.00 49.22 245 GLN B O 1
ATOM 3638 N N . ASP C 1 28 ? -26.469 61.530 89.393 1.00 50.39 8 ASP C N 1
ATOM 3639 C CA . ASP C 1 28 ? -26.608 60.111 89.076 1.00 59.66 8 ASP C CA 1
ATOM 3640 C C . ASP C 1 28 ? -27.914 59.801 88.359 1.00 55.18 8 ASP C C 1
ATOM 3641 O O . ASP C 1 28 ? -27.956 58.906 87.514 1.00 55.54 8 ASP C O 1
ATOM 3646 N N . GLU C 1 29 ? -28.983 60.520 88.711 1.00 54.39 9 GLU C N 1
ATOM 3647 C CA . GLU C 1 29 ? -30.281 60.242 88.105 1.00 52.86 9 GLU C CA 1
ATOM 3648 C C . GLU C 1 29 ? -30.205 60.369 86.589 1.00 52.39 9 GLU C C 1
ATOM 3649 O O . GLU C 1 29 ? -30.675 59.493 85.853 1.00 50.07 9 GLU C O 1
ATOM 3655 N N . THR C 1 30 ? -29.596 61.448 86.101 1.00 50.79 10 THR C N 1
ATOM 3656 C CA . THR C 1 30 ? -29.392 61.565 84.664 1.00 45.28 10 THR C CA 1
ATOM 3657 C C . THR C 1 30 ? -28.363 60.551 84.162 1.00 40.12 10 THR C C 1
ATOM 3658 O O . THR C 1 30 ? -28.485 60.061 83.034 1.00 38.39 10 THR C O 1
ATOM 3662 N N . ALA C 1 31 ? -27.365 60.209 84.987 1.00 36.05 11 ALA C N 1
ATOM 3663 C CA . ALA C 1 31 ? -26.393 59.187 84.607 1.00 39.73 11 ALA C CA 1
ATOM 3664 C C . ALA C 1 31 ? -27.060 57.828 84.367 1.00 37.25 11 ALA C C 1
ATOM 3665 O O . ALA C 1 31 ? -26.744 57.138 83.388 1.00 32.90 11 ALA C O 1
ATOM 3667 N N . ILE C 1 32 ? -27.978 57.439 85.247 1.00 35.43 12 ILE C N 1
ATOM 3668 C CA . ILE C 1 32 ? -28.674 56.130 85.087 1.00 34.83 12 ILE C CA 1
ATOM 3669 C C . ILE C 1 32 ? -29.504 56.159 83.802 1.00 31.01 12 ILE C C 1
ATOM 3670 O O . ILE C 1 32 ? -29.503 55.183 83.095 1.00 27.92 12 ILE C O 1
ATOM 3675 N N . GLU C 1 33 ? -30.193 57.257 83.549 1.00 28.28 13 GLU C N 1
ATOM 3676 C CA . GLU C 1 33 ? -31.025 57.385 82.337 1.00 30.43 13 GLU C CA 1
ATOM 3677 C C . GLU C 1 33 ? -30.145 57.286 81.093 1.00 29.96 13 GLU C C 1
ATOM 3678 O O . GLU C 1 33 ? -30.574 56.667 80.140 1.00 23.52 13 GLU C O 1
ATOM 3684 N N . ALA C 1 34 ? -28.982 57.940 81.131 1.00 25.43 14 ALA C N 1
ATOM 3685 C CA . ALA C 1 34 ? -28.031 57.897 80.001 1.00 28.86 14 ALA C CA 1
ATOM 3686 C C . ALA C 1 34 ? -27.590 56.446 79.820 1.00 23.17 14 ALA C C 1
ATOM 3687 O O . ALA C 1 34 ? -27.551 55.997 78.704 1.00 21.94 14 ALA C O 1
ATOM 3689 N N . TYR C 1 35 ? -27.268 55.780 80.925 1.00 26.48 15 TYR C N 1
ATOM 3690 C CA . TYR C 1 35 ? -26.874 54.384 80.842 1.00 24.08 15 TYR C CA 1
ATOM 3691 C C . TYR C 1 35 ? -27.983 53.541 80.221 1.00 24.07 15 TYR C C 1
ATOM 3692 O O . TYR C 1 35 ? -27.727 52.706 79.342 1.00 21.86 15 TYR C O 1
ATOM 3701 N N . ASP C 1 36 ? -29.232 53.758 80.649 1.00 21.04 16 ASP C N 1
ATOM 3702 C CA . ASP C 1 36 ? -30.325 52.946 80.121 1.00 19.42 16 ASP C CA 1
ATOM 3703 C C . ASP C 1 36 ? -30.490 53.152 78.623 1.00 18.54 16 ASP C C 1
ATOM 3704 O O . ASP C 1 36 ? -30.777 52.201 77.883 1.00 19.00 16 ASP C O 1
ATOM 3709 N N . LEU C 1 37 ? -30.328 54.389 78.154 1.00 18.26 17 LEU C N 1
ATOM 3710 C CA . LEU C 1 37 ? -30.423 54.639 76.721 1.00 20.88 17 LEU C CA 1
ATOM 3711 C C . LEU C 1 37 ? -29.293 53.935 75.974 1.00 18.87 17 LEU C C 1
ATOM 3712 O O . LEU C 1 37 ? -29.529 53.272 74.956 1.00 19.07 17 LEU C O 1
ATOM 3717 N N . VAL C 1 38 ? -28.061 54.059 76.480 1.00 18.40 18 VAL C N 1
ATOM 3718 C CA . VAL C 1 38 ? -26.909 53.440 75.824 1.00 18.43 18 VAL C CA 1
ATOM 3719 C C . VAL C 1 38 ? -27.090 51.925 75.747 1.00 20.49 18 VAL C C 1
ATOM 3720 O O . VAL C 1 38 ? -26.949 51.319 74.677 1.00 22.25 18 VAL C O 1
ATOM 3724 N N . SER C 1 39 ? -27.439 51.300 76.876 1.00 22.76 19 SER C N 1
ATOM 3725 C CA . SER C 1 39 ? -27.662 49.852 76.914 1.00 21.64 19 SER C CA 1
ATOM 3726 C C . SER C 1 39 ? -28.794 49.439 75.992 1.00 23.76 19 SER C C 1
ATOM 3727 O O . SER C 1 39 ? -28.672 48.464 75.242 1.00 21.50 19 SER C O 1
ATOM 3730 N N . SER C 1 40 ? -29.926 50.148 76.063 1.00 20.56 20 SER C N 1
ATOM 3731 C CA . SER C 1 40 ? -31.093 49.727 75.301 1.00 21.94 20 SER C CA 1
ATOM 3732 C C . SER C 1 40 ? -30.811 49.715 73.808 1.00 25.31 20 SER C C 1
ATOM 3733 O O . SER C 1 40 ? -31.361 48.880 73.075 1.00 23.44 20 SER C O 1
ATOM 3736 N N . MET C 1 41 ? -29.970 50.626 73.336 1.00 20.65 21 MET C N 1
ATOM 3737 C CA . MET C 1 41 ? -29.751 50.746 71.901 1.00 24.35 21 MET C CA 1
ATOM 3738 C C . MET C 1 41 ? -28.474 50.068 71.427 1.00 21.67 21 MET C C 1
ATOM 3739 O O . MET C 1 41 ? -28.456 49.539 70.313 1.00 24.57 21 MET C O 1
ATOM 3744 N N . LEU C 1 42 ? -27.409 50.062 72.229 1.00 20.61 22 LEU C N 1
ATOM 3745 C CA . LEU C 1 42 ? -26.172 49.437 71.780 1.00 24.68 22 LEU C CA 1
ATOM 3746 C C . LEU C 1 42 ? -26.079 47.967 72.156 1.00 27.79 22 LEU C C 1
ATOM 3747 O O . LEU C 1 42 ? -25.334 47.222 71.502 1.00 26.89 22 LEU C O 1
ATOM 3752 N N . SER C 1 43 ? -26.815 47.519 73.173 1.00 24.11 23 SER C N 1
ATOM 3753 C CA . SER C 1 43 ? -26.791 46.110 73.577 1.00 27.08 23 SER C CA 1
ATOM 3754 C C . SER C 1 43 ? -28.189 45.650 73.971 1.00 21.26 23 SER C C 1
ATOM 3755 O O . SER C 1 43 ? -28.434 45.280 75.122 1.00 19.27 23 SER C O 1
ATOM 3758 N N . PRO C 1 44 ? -29.130 45.648 73.027 1.00 19.74 24 PRO C N 1
ATOM 3759 C CA . PRO C 1 44 ? -30.484 45.189 73.352 1.00 21.14 24 PRO C CA 1
ATOM 3760 C C . PRO C 1 44 ? -30.449 43.736 73.792 1.00 26.03 24 PRO C C 1
ATOM 3761 O O . PRO C 1 44 ? -29.545 42.976 73.426 1.00 26.75 24 PRO C O 1
ATOM 3765 N N . GLY C 1 45 ? -31.445 43.355 74.589 1.00 20.88 25 GLY C N 1
ATOM 3766 C CA . GLY C 1 45 ? -31.484 42.001 75.127 1.00 22.75 25 GLY C CA 1
ATOM 3767 C C . GLY C 1 45 ? -31.790 40.913 74.114 1.00 19.57 25 GLY C C 1
ATOM 3768 O O . GLY C 1 45 ? -31.573 39.738 74.423 1.00 21.24 25 GLY C O 1
ATOM 3769 N N . ALA C 1 46 ? -32.272 41.262 72.922 1.00 22.75 26 ALA C N 1
ATOM 3770 C CA . ALA C 1 46 ? -32.712 40.234 71.975 1.00 24.04 26 ALA C CA 1
ATOM 3771 C C . ALA C 1 46 ? -31.611 39.219 71.665 1.00 22.94 26 ALA C C 1
ATOM 3772 O O . ALA C 1 46 ? -31.882 38.017 71.560 1.00 21.32 26 ALA C O 1
ATOM 3774 N N . GLY C 1 47 ? -30.375 39.680 71.484 1.00 22.39 27 GLY C N 1
ATOM 3775 C CA . GLY C 1 47 ? -29.294 38.752 71.173 1.00 22.95 27 GLY C CA 1
ATOM 3776 C C . GLY C 1 47 ? -29.041 37.754 72.289 1.00 21.44 27 GLY C C 1
ATOM 3777 O O . GLY C 1 47 ? -28.980 36.543 72.055 1.00 20.22 27 GLY C O 1
ATOM 3778 N N . LEU C 1 48 ? -28.870 38.257 73.519 1.00 20.26 28 LEU C N 1
ATOM 3779 C CA . LEU C 1 48 ? -28.688 37.392 74.685 1.00 22.08 28 LEU C CA 1
ATOM 3780 C C . LEU C 1 48 ? -29.769 36.313 74.762 1.00 17.82 28 LEU C C 1
ATOM 3781 O O . LEU C 1 48 ? -29.474 35.128 74.972 1.00 19.18 28 LEU C O 1
ATOM 3786 N N . VAL C 1 49 ? -31.033 36.708 74.578 1.00 17.23 29 VAL C N 1
ATOM 3787 C CA . VAL C 1 49 ? -32.159 35.779 74.739 1.00 21.08 29 VAL C CA 1
ATOM 3788 C C . VAL C 1 49 ? -32.151 34.712 73.648 1.00 21.42 29 VAL C C 1
ATOM 3789 O O . VAL C 1 49 ? -32.445 33.541 73.910 1.00 19.50 29 VAL C O 1
ATOM 3793 N N . ALA C 1 50 ? -31.887 35.109 72.397 1.00 19.64 30 ALA C N 1
ATOM 3794 C CA . ALA C 1 50 ? -31.832 34.130 71.312 1.00 23.43 30 ALA C CA 1
ATOM 3795 C C . ALA C 1 50 ? -30.722 33.112 71.553 1.00 22.68 30 ALA C C 1
ATOM 3796 O O . ALA C 1 50 ? -30.906 31.905 71.328 1.00 22.45 30 ALA C O 1
ATOM 3798 N N . TRP C 1 51 ? -29.569 33.587 72.024 1.00 18.21 31 TRP C N 1
ATOM 3799 C CA . TRP C 1 51 ? -28.446 32.706 72.319 1.00 20.63 31 TRP C CA 1
ATOM 3800 C C . TRP C 1 51 ? -28.775 31.755 73.469 1.00 19.91 31 TRP C C 1
ATOM 3801 O O . TRP C 1 51 ? -28.619 30.536 73.341 1.00 21.22 31 TRP C O 1
ATOM 3812 N N . VAL C 1 52 ? -29.204 32.300 74.617 1.00 21.57 32 VAL C N 1
ATOM 3813 C CA . VAL C 1 52 ? -29.585 31.454 75.755 1.00 20.49 32 VAL C CA 1
ATOM 3814 C C . VAL C 1 52 ? -30.647 30.435 75.335 1.00 21.36 32 VAL C C 1
ATOM 3815 O O . VAL C 1 52 ? -30.528 29.234 75.623 1.00 22.29 32 VAL C O 1
ATOM 3819 N N . SER C 1 53 ? -31.663 30.884 74.587 1.00 20.94 33 SER C N 1
ATOM 3820 C CA . SER C 1 53 ? -32.785 30.012 74.242 1.00 23.46 33 SER C CA 1
ATOM 3821 C C . SER C 1 53 ? -32.360 28.854 73.353 1.00 23.03 33 SER C C 1
ATOM 3822 O O . SER C 1 53 ? -33.019 27.811 73.353 1.00 21.70 33 SER C O 1
ATOM 3825 N N . SER C 1 54 ? -31.278 29.018 72.586 1.00 21.17 34 SER C N 1
ATOM 3826 C CA . SER C 1 54 ? -30.741 27.922 71.791 1.00 19.98 34 SER C CA 1
ATOM 3827 C C . SER C 1 54 ? -30.077 26.855 72.648 1.00 23.95 34 SER C C 1
ATOM 3828 O O . SER C 1 54 ? -29.786 25.761 72.142 1.00 23.30 34 SER C O 1
ATOM 3831 N N . HIS C 1 55 ? -29.833 27.133 73.927 1.00 18.62 35 HIS C N 1
ATOM 3832 C CA . HIS C 1 55 ? -29.233 26.148 74.816 1.00 21.41 35 HIS C CA 1
ATOM 3833 C C . HIS C 1 55 ? -30.179 25.661 75.909 1.00 25.73 35 HIS C C 1
ATOM 3834 O O . HIS C 1 55 ? -30.061 24.509 76.346 1.00 24.37 35 HIS C O 1
ATOM 3841 N N . ARG C 1 56 ? -31.117 26.516 76.359 1.00 21.14 36 ARG C N 1
ATOM 3842 C CA . ARG C 1 56 ? -32.171 26.202 77.322 1.00 19.45 36 ARG C CA 1
ATOM 3843 C C . ARG C 1 56 ? -33.435 26.976 76.952 1.00 24.66 36 ARG C C 1
ATOM 3844 O O . ARG C 1 56 ? -33.439 28.215 77.010 1.00 24.10 36 ARG C O 1
ATOM 3852 N N . PRO C 1 57 ? -34.510 26.302 76.544 1.00 30.18 37 PRO C N 1
ATOM 3853 C CA . PRO C 1 57 ? -35.791 27.004 76.385 1.00 30.44 37 PRO C CA 1
ATOM 3854 C C . PRO C 1 57 ? -36.167 27.741 77.666 1.00 24.79 37 PRO C C 1
ATOM 3855 O O . PRO C 1 57 ? -35.912 27.265 78.772 1.00 26.91 37 PRO C O 1
ATOM 3859 N N . LEU C 1 58 ? -36.756 28.933 77.512 1.00 23.44 38 LEU C N 1
ATOM 3860 C CA . LEU C 1 58 ? -36.957 29.851 78.630 1.00 23.27 38 LEU C CA 1
ATOM 3861 C C . LEU C 1 58 ? -38.401 29.975 79.118 1.00 24.09 38 LEU C C 1
ATOM 3862 O O . LEU C 1 58 ? -38.616 30.455 80.237 1.00 21.31 38 LEU C O 1
ATOM 3867 N N . ASP C 1 59 ? -39.387 29.591 78.318 1.00 26.98 39 ASP C N 1
ATOM 3868 C CA . ASP C 1 59 ? -40.780 29.803 78.716 1.00 27.58 39 ASP C CA 1
ATOM 3869 C C . ASP C 1 59 ? -41.106 29.055 80.006 1.00 27.53 39 ASP C C 1
ATOM 3870 O O . ASP C 1 59 ? -40.964 27.829 80.091 1.00 28.14 39 ASP C O 1
ATOM 3875 N N . GLY C 1 60 ? -41.526 29.799 81.020 1.00 28.89 40 GLY C N 1
ATOM 3876 C CA . GLY C 1 60 ? -41.830 29.194 82.294 1.00 28.34 40 GLY C CA 1
ATOM 3877 C C . GLY C 1 60 ? -40.636 28.771 83.113 1.00 30.63 40 GLY C C 1
ATOM 3878 O O . GLY C 1 60 ? -40.825 28.181 84.185 1.00 28.48 40 GLY C O 1
ATOM 3879 N N . ARG C 1 61 ? -39.412 29.051 82.665 1.00 26.28 41 ARG C N 1
ATOM 3880 C CA . ARG C 1 61 ? -38.257 28.723 83.485 1.00 22.99 41 ARG C CA 1
ATOM 3881 C C . ARG C 1 61 ? -37.906 29.891 84.391 1.00 24.48 41 ARG C C 1
ATOM 3882 O O . ARG C 1 61 ? -38.325 31.032 84.178 1.00 24.55 41 ARG C O 1
ATOM 3890 N N . THR C 1 62 ? -37.107 29.588 85.405 1.00 22.06 42 THR C N 1
ATOM 3891 C CA . THR C 1 62 ? -36.614 30.593 86.331 1.00 21.62 42 THR C CA 1
ATOM 3892 C C . THR C 1 62 ? -35.220 31.042 85.892 1.00 21.62 42 THR C C 1
ATOM 3893 O O . THR C 1 62 ? -34.375 30.215 85.534 1.00 21.18 42 THR C O 1
ATOM 3897 N N . VAL C 1 63 ? -34.995 32.354 85.887 1.00 21.09 43 VAL C N 1
ATOM 3898 C CA . VAL C 1 63 ? -33.741 32.928 85.415 1.00 16.66 43 VAL C CA 1
ATOM 3899 C C . VAL C 1 63 ? -33.223 33.889 86.471 1.00 18.98 43 VAL C C 1
ATOM 3900 O O . VAL C 1 63 ? -33.958 34.765 86.939 1.00 18.70 43 VAL C O 1
ATOM 3904 N N . LEU C 1 64 ? -31.972 33.710 86.861 1.00 17.16 44 LEU C N 1
ATOM 3905 C CA . LEU C 1 64 ? -31.273 34.642 87.732 1.00 16.45 44 LEU C CA 1
ATOM 3906 C C . LEU C 1 64 ? -30.382 35.521 86.853 1.00 19.63 44 LEU C C 1
ATOM 3907 O O . LEU C 1 64 ? -29.400 35.042 86.272 1.00 18.01 44 LEU C O 1
ATOM 3912 N N . ASP C 1 65 ? -30.741 36.789 86.715 1.00 18.30 45 ASP C N 1
ATOM 3913 C CA . ASP C 1 65 ? -29.993 37.728 85.879 1.00 19.86 45 ASP C CA 1
ATOM 3914 C C . ASP C 1 65 ? -29.087 38.574 86.777 1.00 20.43 45 ASP C C 1
ATOM 3915 O O . ASP C 1 65 ? -29.566 39.422 87.540 1.00 19.15 45 ASP C O 1
ATOM 3920 N N . LEU C 1 66 ? -27.779 38.354 86.677 1.00 16.55 46 LEU C N 1
ATOM 3921 C CA . LEU C 1 66 ? -26.806 38.988 87.549 1.00 18.32 46 LEU C CA 1
ATOM 3922 C C . LEU C 1 66 ? -26.244 40.242 86.896 1.00 21.37 46 LEU C C 1
ATOM 3923 O O . LEU C 1 66 ? -25.886 40.234 85.713 1.00 23.17 46 LEU C O 1
ATOM 3928 N N . GLY C 1 67 ? -26.133 41.309 87.685 1.00 18.60 47 GLY C N 1
ATOM 3929 C CA . GLY C 1 67 ? -25.754 42.612 87.167 1.00 16.31 47 GLY C CA 1
ATOM 3930 C C . GLY C 1 67 ? -26.805 43.097 86.202 1.00 22.34 47 GLY C C 1
ATOM 3931 O O . GLY C 1 67 ? -26.507 43.436 85.049 1.00 20.37 47 GLY C O 1
ATOM 3932 N N . CYS C 1 68 ? -28.061 43.115 86.671 1.00 20.39 48 CYS C N 1
ATOM 3933 C CA . CYS C 1 68 ? -29.195 43.378 85.800 1.00 18.10 48 CYS C CA 1
ATOM 3934 C C . CYS C 1 68 ? -29.309 44.838 85.383 1.00 17.37 48 CYS C C 1
ATOM 3935 O O . CYS C 1 68 ? -30.015 45.130 84.413 1.00 18.77 48 CYS C O 1
ATOM 3938 N N . GLY C 1 69 ? -28.651 45.752 86.088 1.00 20.38 49 GLY C N 1
ATOM 3939 C CA . GLY C 1 69 ? -28.743 47.163 85.721 1.00 21.01 49 GLY C CA 1
ATOM 3940 C C . GLY C 1 69 ? -30.182 47.646 85.721 1.00 21.98 49 GLY C C 1
ATOM 3941 O O . GLY C 1 69 ? -30.953 47.350 86.634 1.00 22.34 49 GLY C O 1
ATOM 3942 N N . THR C 1 70 ? -30.556 48.377 84.674 1.00 21.75 50 THR C N 1
ATOM 3943 C CA . THR C 1 70 ? -31.897 48.910 84.518 1.00 19.96 50 THR C CA 1
ATOM 3944 C C . THR C 1 70 ? -32.825 47.935 83.792 1.00 22.22 50 THR C C 1
ATOM 3945 O O . THR C 1 70 ? -33.941 48.313 83.415 1.00 19.67 50 THR C O 1
ATOM 3949 N N . GLY C 1 71 ? -32.385 46.696 83.569 1.00 19.92 51 GLY C N 1
ATOM 3950 C CA . GLY C 1 71 ? -33.282 45.642 83.140 1.00 18.31 51 GLY C CA 1
ATOM 3951 C C . GLY C 1 71 ? -33.364 45.384 81.654 1.00 17.92 51 GLY C C 1
ATOM 3952 O O . GLY C 1 71 ? -34.281 44.676 81.220 1.00 16.75 51 GLY C O 1
ATOM 3953 N N . VAL C 1 72 ? -32.439 45.924 80.856 1.00 17.49 52 VAL C N 1
ATOM 3954 C CA . VAL C 1 72 ? -32.480 45.672 79.420 1.00 15.67 52 VAL C CA 1
ATOM 3955 C C . VAL C 1 72 ? -32.403 44.170 79.149 1.00 16.04 52 VAL C C 1
ATOM 3956 O O . VAL C 1 72 ? -33.193 43.618 78.377 1.00 14.15 52 VAL C O 1
ATOM 3960 N N . SER C 1 73 ? -31.466 43.481 79.800 1.00 16.77 53 SER C N 1
ATOM 3961 C CA . SER C 1 73 ? -31.437 42.021 79.678 1.00 22.46 53 SER C CA 1
ATOM 3962 C C . SER C 1 73 ? -32.641 41.372 80.374 1.00 21.08 53 SER C C 1
ATOM 3963 O O . SER C 1 73 ? -33.270 40.455 79.823 1.00 16.64 53 SER C O 1
ATOM 3966 N N . SER C 1 74 ? -32.982 41.845 81.575 1.00 17.47 54 SER C N 1
ATOM 3967 C CA . SER C 1 74 ? -34.018 41.183 82.368 1.00 18.15 54 SER C CA 1
ATOM 3968 C C . SER C 1 74 ? -35.366 41.195 81.667 1.00 18.37 54 SER C C 1
ATOM 3969 O O . SER C 1 74 ? -36.105 40.202 81.717 1.00 19.95 54 SER C O 1
ATOM 3972 N N . PHE C 1 75 ? -35.716 42.302 81.007 1.00 18.03 55 PHE C N 1
ATOM 3973 C CA . PHE C 1 75 ? -3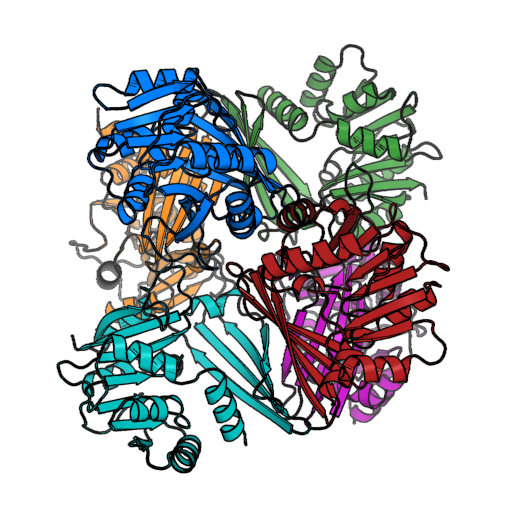7.033 42.349 80.380 1.00 19.27 55 PHE C CA 1
ATOM 3974 C C . PHE C 1 75 ? -37.071 41.550 79.091 1.00 20.75 55 PHE C C 1
ATOM 3975 O O . PHE C 1 75 ? -38.116 40.985 78.754 1.00 22.22 55 PHE C O 1
ATOM 3983 N N . ALA C 1 76 ? -35.964 41.496 78.350 1.00 17.86 56 ALA C N 1
ATOM 3984 C CA . ALA C 1 76 ? -35.927 40.613 77.192 1.00 18.12 56 ALA C CA 1
ATOM 3985 C C . ALA C 1 76 ? -36.149 39.165 77.619 1.00 18.95 56 ALA C C 1
ATOM 3986 O O . ALA C 1 76 ? -36.890 38.423 76.966 1.00 19.97 56 ALA C O 1
ATOM 3988 N N . LEU C 1 77 ? -35.526 38.759 78.720 1.00 17.77 57 LEU C N 1
ATOM 3989 C CA . LEU C 1 77 ? -35.664 37.394 79.261 1.00 16.45 57 LEU C CA 1
ATOM 3990 C C . LEU C 1 77 ? -37.124 37.157 79.692 1.00 22.62 57 LEU C C 1
ATOM 3991 O O . LEU C 1 77 ? -37.652 36.149 79.354 1.00 21.73 57 LEU C O 1
ATOM 3996 N N . ALA C 1 78 ? -37.713 38.082 80.446 1.00 20.51 58 ALA C N 1
ATOM 3997 C CA . ALA C 1 78 ? -39.118 37.978 80.906 1.00 23.08 58 ALA C CA 1
ATOM 3998 C C . ALA C 1 78 ? -40.041 37.857 79.694 1.00 23.08 58 ALA C C 1
ATOM 3999 O O . ALA C 1 78 ? -40.926 37.038 79.744 1.00 25.63 58 ALA C O 1
ATOM 4001 N N . GLU C 1 79 ? -39.781 38.641 78.647 1.00 19.21 59 GLU C N 1
ATOM 4002 C CA . GLU C 1 79 ? -40.644 38.625 77.472 1.00 23.14 59 GLU C CA 1
ATOM 4003 C C . GLU C 1 79 ? -40.590 37.289 76.737 1.00 25.68 59 GLU C C 1
ATOM 4004 O O . GLU C 1 79 ? -41.539 36.936 76.031 1.00 23.71 59 GLU C O 1
ATOM 4010 N N . ALA C 1 80 ? -39.500 36.536 76.881 1.00 22.08 60 ALA C N 1
ATOM 4011 C CA . ALA C 1 80 ? -39.438 35.176 76.348 1.00 23.00 60 ALA C CA 1
ATOM 4012 C C . ALA C 1 80 ? -40.186 34.176 77.221 1.00 24.38 60 ALA C C 1
ATOM 4013 O O . ALA C 1 80 ? -40.197 32.981 76.907 1.00 24.07 60 ALA C O 1
ATOM 4015 N N . GLY C 1 81 ? -40.795 34.633 78.316 1.00 24.98 61 GLY C N 1
ATOM 4016 C CA . GLY C 1 81 ? -41.597 33.780 79.163 1.00 23.81 61 GLY C CA 1
ATOM 4017 C C . GLY C 1 81 ? -40.927 33.361 80.441 1.00 26.54 61 GLY C C 1
ATOM 4018 O O . GLY C 1 81 ? -41.506 32.574 81.191 1.00 25.02 61 GLY C O 1
ATOM 4019 N N . ALA C 1 82 ? -39.728 33.859 80.721 1.00 23.16 62 ALA C N 1
ATOM 4020 C CA . ALA C 1 82 ? -39.043 33.439 81.928 1.00 22.62 62 ALA C CA 1
ATOM 4021 C C . ALA C 1 82 ? -39.538 34.225 83.136 1.00 24.55 62 ALA C C 1
ATOM 4022 O O . ALA C 1 82 ? -40.006 35.365 83.025 1.00 19.42 62 ALA C O 1
ATOM 4024 N N . ARG C 1 83 ? -39.419 33.596 84.300 1.00 18.27 63 ARG C N 1
ATOM 4025 C CA . ARG C 1 83 ? -39.625 34.237 85.588 1.00 24.91 63 ARG C CA 1
ATOM 4026 C C . ARG C 1 83 ? -38.248 34.617 86.117 1.00 21.78 63 ARG C C 1
ATOM 4027 O O . ARG C 1 83 ? -37.397 33.744 86.312 1.00 21.44 63 ARG C O 1
ATOM 4035 N N . VAL C 1 84 ? -38.021 35.916 86.322 1.00 21.28 64 VAL C N 1
ATOM 4036 C CA . VAL C 1 84 ? -36.678 36.471 86.441 1.00 19.35 64 VAL C CA 1
ATOM 4037 C C . VAL C 1 84 ? -36.482 37.057 87.829 1.00 23.90 64 VAL C C 1
ATOM 4038 O O . VAL C 1 84 ? -37.309 37.850 88.304 1.00 20.67 64 VAL C O 1
ATOM 4042 N N . VAL C 1 85 ? -35.365 36.702 88.452 1.00 18.59 65 VAL C N 1
ATOM 4043 C CA . VAL C 1 85 ? -34.826 37.428 89.589 1.00 19.30 65 VAL C CA 1
ATOM 4044 C C . VAL C 1 85 ? -33.635 38.235 89.077 1.00 23.17 65 VAL C C 1
ATOM 4045 O O . VAL C 1 85 ? -32.657 37.667 88.573 1.00 19.65 65 VAL C O 1
ATOM 4049 N N . ALA C 1 86 ? -33.715 39.553 89.205 1.00 20.18 66 ALA C N 1
ATOM 4050 C CA . ALA C 1 86 ? -32.721 40.470 88.655 1.00 21.14 66 ALA C CA 1
ATOM 4051 C C . ALA C 1 86 ? -31.921 41.112 89.788 1.00 19.76 66 ALA C C 1
ATOM 4052 O O . ALA C 1 86 ? -32.488 41.838 90.609 1.00 19.96 66 ALA C O 1
ATOM 4054 N N . VAL C 1 87 ? -30.609 40.859 89.835 1.00 16.66 67 VAL C N 1
ATOM 4055 C CA . VAL C 1 87 ? -29.743 41.325 90.927 1.00 16.49 67 VAL C CA 1
ATOM 4056 C C . VAL C 1 87 ? -28.792 42.409 90.424 1.00 22.33 67 VAL C C 1
ATOM 4057 O O . VAL C 1 87 ? -28.100 42.221 89.410 1.00 17.24 67 VAL C O 1
ATOM 4061 N N . ASP C 1 88 ? -28.712 43.517 91.168 1.00 18.50 68 ASP C N 1
ATOM 4062 C CA . ASP C 1 88 ? -27.711 44.549 90.919 1.00 22.87 68 ASP C CA 1
ATOM 4063 C C . ASP C 1 88 ? -27.304 45.191 92.241 1.00 26.57 68 ASP C C 1
ATOM 4064 O O . ASP C 1 88 ? -28.073 45.201 93.206 1.00 25.32 68 ASP C O 1
ATOM 4069 N N . ALA C 1 89 ? -26.079 45.724 92.279 1.00 22.58 69 ALA C N 1
ATOM 4070 C CA . ALA C 1 89 ? -25.607 46.467 93.438 1.00 25.09 69 ALA C CA 1
ATOM 4071 C C . ALA C 1 89 ? -25.994 47.946 93.405 1.00 25.81 69 ALA C C 1
ATOM 4072 O O . ALA C 1 89 ? -25.831 48.631 94.415 1.00 29.44 69 ALA C O 1
ATOM 4074 N N . SER C 1 90 ? -26.504 48.458 92.288 1.00 26.11 70 SER C N 1
ATOM 4075 C CA . SER C 1 90 ? -26.862 49.872 92.166 1.00 26.54 70 SER C CA 1
ATOM 4076 C C . SER C 1 90 ? -28.360 50.013 92.438 1.00 23.24 70 SER C C 1
ATOM 4077 O O . SER C 1 90 ? -29.186 49.674 91.588 1.00 24.18 70 SER C O 1
ATOM 4080 N N . ARG C 1 91 ? -28.708 50.506 93.632 1.00 29.23 71 ARG C N 1
ATOM 4081 C CA . ARG C 1 91 ? -30.109 50.824 93.916 1.00 30.34 71 ARG C CA 1
ATOM 4082 C C . ARG C 1 91 ? -30.706 51.811 92.916 1.00 25.83 71 ARG C C 1
ATOM 4083 O O . ARG C 1 91 ? -31.846 51.584 92.471 1.00 28.45 71 ARG C O 1
ATOM 4091 N N . PRO C 1 92 ? -30.031 52.892 92.512 1.00 25.53 72 PRO C N 1
ATOM 4092 C CA . PRO C 1 92 ? -30.615 53.740 91.455 1.00 22.22 72 PRO C CA 1
ATOM 4093 C C . PRO C 1 92 ? -30.957 52.990 90.169 1.00 28.59 72 PRO C C 1
ATOM 4094 O O . PRO C 1 92 ? -31.971 53.303 89.519 1.00 22.96 72 PRO C O 1
ATOM 4098 N N . SER C 1 93 ? -30.139 52.011 89.766 1.00 22.81 73 SER C N 1
ATOM 4099 C CA . SER C 1 93 ? -30.478 51.253 88.560 1.00 25.88 73 SER C CA 1
ATOM 4100 C C . SER C 1 93 ? -31.698 50.361 88.781 1.00 18.75 73 SER C C 1
ATOM 4101 O O . SER C 1 93 ? -32.529 50.213 87.880 1.00 21.02 73 SER C O 1
ATOM 4104 N N . LEU C 1 94 ? -31.817 49.746 89.962 1.00 21.29 74 LEU C N 1
ATOM 4105 C CA . LEU C 1 94 ? -32.996 48.924 90.243 1.00 23.05 74 LEU C CA 1
ATOM 4106 C C . LEU C 1 94 ? -34.265 49.768 90.297 1.00 23.42 74 LEU C C 1
ATOM 4107 O O . LEU C 1 94 ? -35.328 49.319 89.844 1.00 25.09 74 LEU C O 1
ATOM 4112 N N . ASP C 1 95 ? -34.178 51.002 90.824 1.00 24.22 75 ASP C N 1
ATOM 4113 C CA . ASP C 1 95 ? -35.346 51.887 90.789 1.00 27.07 75 ASP C CA 1
ATOM 4114 C C . ASP C 1 95 ? -35.825 52.103 89.359 1.00 25.82 75 ASP C C 1
ATOM 4115 O O . ASP C 1 95 ? -37.035 52.103 89.090 1.00 21.21 75 ASP C O 1
ATOM 4120 N N . MET C 1 96 ? -34.889 52.297 88.424 1.00 21.59 76 MET C N 1
ATOM 4121 C CA . MET C 1 96 ? -35.291 52.481 87.034 1.00 21.83 76 MET C CA 1
ATOM 4122 C C . MET C 1 96 ? -35.875 51.206 86.448 1.00 23.79 76 MET C C 1
ATOM 4123 O O . MET C 1 96 ? -36.838 51.261 85.670 1.00 21.45 76 MET C O 1
ATOM 4128 N N . LEU C 1 97 ? -35.276 50.057 86.775 1.00 23.91 77 LEU C N 1
ATOM 4129 C CA . LEU C 1 97 ? -35.848 48.778 86.375 1.00 21.18 77 LEU C CA 1
ATOM 4130 C C . LEU C 1 97 ? -37.302 48.686 86.829 1.00 23.10 77 LEU C C 1
ATOM 4131 O O . LEU C 1 97 ? -38.199 48.359 86.044 1.00 20.22 77 LEU C O 1
ATOM 4136 N N . GLU C 1 98 ? -37.551 48.996 88.100 1.00 24.38 78 GLU C N 1
ATOM 4137 C CA . GLU C 1 98 ? -38.907 48.882 88.628 1.00 28.02 78 GLU C CA 1
ATOM 4138 C C . GLU C 1 98 ? -39.863 49.855 87.954 1.00 23.88 78 GLU C C 1
ATOM 4139 O O . GLU C 1 98 ? -41.030 49.519 87.734 1.00 29.03 78 GLU C O 1
ATOM 4145 N N . LYS C 1 99 ? -39.384 51.039 87.575 1.00 21.86 79 LYS C N 1
ATOM 4146 C CA . LYS C 1 99 ? -40.240 51.995 86.880 1.00 22.51 79 LYS C CA 1
ATOM 4147 C C . LYS C 1 99 ? -40.628 51.507 85.484 1.00 30.00 79 LYS C C 1
ATOM 4148 O O . LYS C 1 99 ? -41.725 51.817 85.000 1.00 24.00 79 LYS C O 1
ATOM 4154 N N . LYS C 1 100 ? -39.753 50.738 84.827 1.00 24.16 80 LYS C N 1
ATOM 4155 C CA . LYS C 1 100 ? -39.991 50.248 83.472 1.00 24.22 80 LYS C CA 1
ATOM 4156 C C . LYS C 1 100 ? -40.741 48.924 83.442 1.00 23.70 80 LYS C C 1
ATOM 4157 O O . LYS C 1 100 ? -41.223 48.524 82.376 1.00 22.25 80 LYS C O 1
ATOM 4163 N N . ARG C 1 101 ? -40.861 48.253 84.583 1.00 20.02 81 ARG C N 1
ATOM 4164 C CA . ARG C 1 101 ? -41.225 46.838 84.600 1.00 24.35 81 ARG C CA 1
ATOM 4165 C C . ARG C 1 101 ? -42.648 46.579 84.100 1.00 26.44 81 ARG C C 1
ATOM 4166 O O . ARG C 1 101 ? -42.887 45.587 83.400 1.00 23.19 81 ARG C O 1
ATOM 4174 N N . LEU C 1 102 ? -43.604 47.458 84.437 1.00 26.20 82 LEU C N 1
ATOM 4175 C CA . LEU C 1 102 ? -45.026 47.230 84.170 1.00 24.22 82 LEU C CA 1
ATOM 4176 C C . LEU C 1 102 ? -45.445 45.832 84.634 1.00 21.62 82 LEU C C 1
ATOM 4177 O O . LEU C 1 102 ? -45.292 45.500 85.814 1.00 24.08 82 LEU C O 1
ATOM 4182 N N . ASP C 1 103 ? -45.945 44.989 83.727 1.00 23.14 83 ASP C N 1
ATOM 4183 C CA . ASP C 1 103 ? -46.456 43.673 84.103 1.00 26.97 83 ASP C CA 1
ATOM 4184 C C . ASP C 1 103 ? -45.437 42.548 83.920 1.00 27.06 83 ASP C C 1
ATOM 4185 O O . ASP C 1 103 ? -45.787 41.379 84.087 1.00 21.34 83 ASP C O 1
ATOM 4190 N N . ARG C 1 104 ? -44.191 42.854 83.588 1.00 24.97 84 ARG C N 1
ATOM 4191 C CA . ARG C 1 104 ? -43.253 41.778 83.302 1.00 24.60 84 ARG C CA 1
ATOM 4192 C C . ARG C 1 104 ? -42.743 41.131 84.585 1.00 25.44 84 ARG C C 1
ATOM 4193 O O . ARG C 1 104 ? -42.544 41.797 85.606 1.00 26.17 84 ARG C O 1
ATOM 4201 N N . ASP C 1 105 ? -42.597 39.802 84.533 1.00 24.19 85 ASP C N 1
ATOM 4202 C CA . ASP C 1 105 ? -42.319 38.958 85.699 1.00 27.07 85 ASP C CA 1
ATOM 4203 C C . ASP C 1 105 ? -40.839 39.068 86.076 1.00 24.56 85 ASP C C 1
ATOM 4204 O O . ASP C 1 105 ? -40.024 38.169 85.843 1.00 21.05 85 ASP C O 1
ATOM 4209 N N . VAL C 1 106 ? -40.486 40.193 86.692 1.00 24.55 86 VAL C N 1
ATOM 4210 C CA . VAL C 1 106 ? -39.114 40.436 87.111 1.00 23.93 86 VAL C CA 1
ATOM 4211 C C . VAL C 1 106 ? -39.124 40.895 88.555 1.00 25.48 86 VAL C C 1
ATOM 4212 O O . VAL C 1 106 ? -39.809 41.866 88.891 1.00 26.05 86 VAL C O 1
ATOM 4216 N N . GLU C 1 107 ? -38.329 40.237 89.393 1.00 21.78 87 GLU C N 1
ATOM 4217 C CA . GLU C 1 107 ? -38.170 40.634 90.783 1.00 27.04 87 GLU C CA 1
ATOM 4218 C C . GLU C 1 107 ? -36.780 41.233 90.972 1.00 27.02 87 GLU C C 1
ATOM 4219 O O . GLU C 1 107 ? -35.769 40.551 90.765 1.00 28.60 87 GLU C O 1
ATOM 4225 N N . ALA C 1 108 ? -36.734 42.506 91.364 1.00 26.41 88 ALA C N 1
ATOM 4226 C CA . ALA C 1 108 ? -35.481 43.237 91.508 1.00 26.22 88 ALA C CA 1
ATOM 4227 C C . ALA C 1 108 ? -34.932 43.071 92.918 1.00 29.71 88 ALA C C 1
ATOM 4228 O O . ALA C 1 108 ? -35.648 43.281 93.901 1.00 30.17 88 ALA C O 1
ATOM 4230 N N . VAL C 1 109 ? -33.657 42.708 93.014 1.00 25.75 89 VAL C N 1
ATOM 4231 C CA . VAL C 1 109 ? -33.016 42.410 94.288 1.00 23.79 89 VAL C CA 1
ATOM 4232 C C . VAL C 1 109 ? -31.683 43.145 94.339 1.00 29.33 89 VAL C C 1
ATOM 4233 O O . VAL C 1 109 ? -30.875 43.043 93.408 1.00 24.85 89 VAL C O 1
ATOM 4237 N N . GLU C 1 110 ? -31.463 43.900 95.412 1.00 28.43 90 GLU C N 1
ATOM 4238 C CA . GLU C 1 110 ? -30.182 44.551 95.625 1.00 28.31 90 GLU C CA 1
ATOM 4239 C C . GLU C 1 110 ? -29.202 43.551 96.231 1.00 32.49 90 GLU C C 1
ATOM 4240 O O . GLU C 1 110 ? -29.507 42.911 97.243 1.00 30.14 90 GLU C O 1
ATOM 4246 N N . GLY C 1 111 ? -28.030 43.413 95.610 1.00 28.03 91 GLY C N 1
ATOM 4247 C CA . GLY C 1 111 ? -27.071 42.414 96.048 1.00 27.26 91 GLY C CA 1
ATOM 4248 C C . GLY C 1 111 ? -25.762 42.518 95.295 1.00 28.57 91 GLY C C 1
ATOM 4249 O O . GLY C 1 111 ? -25.675 43.147 94.233 1.00 23.46 91 GLY C O 1
ATOM 4250 N N . ASP C 1 112 ? -24.744 41.876 95.865 1.00 25.85 92 ASP C N 1
ATOM 4251 C CA . ASP C 1 112 ? -23.392 41.825 95.309 1.00 24.51 92 ASP C CA 1
ATOM 4252 C C . ASP C 1 112 ? -23.204 40.452 94.670 1.00 26.00 92 ASP C C 1
ATOM 4253 O O . ASP C 1 112 ? -23.195 39.435 95.374 1.00 24.52 92 ASP C O 1
ATOM 4258 N N . PHE C 1 113 ? -23.031 40.408 93.342 1.00 25.46 93 PHE C N 1
ATOM 4259 C CA . PHE C 1 113 ? -22.985 39.065 92.770 1.00 24.46 93 PHE C CA 1
ATOM 4260 C C . PHE C 1 113 ? -21.684 38.328 93.078 1.00 24.16 93 PHE C C 1
ATOM 4261 O O . PHE C 1 113 ? -21.592 37.143 92.754 1.00 24.57 93 PHE C O 1
ATOM 4269 N N . ARG C 1 114 ? -20.700 38.971 93.712 1.00 22.78 94 ARG C N 1
ATOM 4270 C CA . ARG C 1 114 ? -19.556 38.241 94.238 1.00 27.81 94 ARG C CA 1
ATOM 4271 C C . ARG C 1 114 ? -19.884 37.472 95.510 1.00 29.46 94 ARG C C 1
ATOM 4272 O O . ARG C 1 114 ? -19.050 36.683 95.970 1.00 31.55 94 ARG C O 1
ATOM 4280 N N . ASP C 1 115 ? -21.075 37.671 96.076 1.00 29.81 95 ASP C N 1
ATOM 4281 C CA . ASP C 1 115 ? -21.432 37.109 97.373 1.00 34.02 95 ASP C CA 1
ATOM 4282 C C . ASP C 1 115 ? -22.941 37.144 97.579 1.00 35.36 95 ASP C C 1
ATOM 4283 O O . ASP C 1 115 ? -23.455 38.024 98.278 1.00 31.10 95 ASP C O 1
ATOM 4288 N N . LEU C 1 116 ? -23.659 36.209 96.968 1.00 32.85 96 LEU C N 1
ATOM 4289 C CA . LEU C 1 116 ? -25.112 36.228 97.023 1.00 35.66 96 LEU C CA 1
ATOM 4290 C C . LEU C 1 116 ? -25.584 35.611 98.335 1.00 41.84 96 LEU C C 1
ATOM 4291 O O . LEU C 1 116 ? -25.146 34.519 98.709 1.00 40.41 96 LEU C O 1
ATOM 4296 N N . THR C 1 117 ? -26.480 36.311 99.033 1.00 40.57 97 THR C N 1
ATOM 4297 C CA . THR C 1 117 ? -26.873 35.914 100.379 1.00 44.40 97 THR C CA 1
ATOM 4298 C C . THR C 1 117 ? -28.145 35.080 100.429 1.00 44.26 97 THR C C 1
ATOM 4299 O O . THR C 1 117 ? -28.405 34.454 101.459 1.00 52.46 97 THR C O 1
ATOM 4303 N N . PHE C 1 118 ? -28.943 35.055 99.364 1.00 43.59 98 PHE C N 1
ATOM 4304 C CA . PHE C 1 118 ? -30.164 34.265 99.356 1.00 42.10 98 PHE C CA 1
ATOM 4305 C C . PHE C 1 118 ? -29.864 32.860 98.845 1.00 42.87 98 PHE C C 1
ATOM 4306 O O . PHE C 1 118 ? -28.741 32.551 98.444 1.00 41.68 98 PHE C O 1
ATOM 4314 N N . ASP C 1 119 ? -30.882 31.994 98.847 1.00 42.25 99 ASP C N 1
ATOM 4315 C CA . ASP C 1 119 ? -30.672 30.562 98.673 1.00 42.13 99 ASP C CA 1
ATOM 4316 C C . ASP C 1 119 ? -31.455 29.929 97.524 1.00 42.87 99 ASP C C 1
ATOM 4317 O O . ASP C 1 119 ? -31.401 28.704 97.371 1.00 53.26 99 ASP C O 1
ATOM 4322 N N . SER C 1 120 ? -32.189 30.702 96.725 1.00 44.55 100 SER C N 1
ATOM 4323 C CA . SER C 1 120 ? -32.998 30.117 95.658 1.00 36.07 100 SER C CA 1
ATOM 4324 C C . SER C 1 120 ? -32.126 29.420 94.612 1.00 34.88 100 SER C C 1
ATOM 4325 O O . SER C 1 120 ? -30.930 29.684 94.484 1.00 38.33 100 SER C O 1
ATOM 4328 N N . THR C 1 121 ? -32.743 28.519 93.843 1.00 35.51 101 THR C N 1
ATOM 4329 C CA . THR C 1 121 ? -32.065 27.875 92.726 1.00 33.77 101 THR C CA 1
ATOM 4330 C C . THR C 1 121 ? -32.846 28.086 91.434 1.00 30.85 101 THR C C 1
ATOM 4331 O O . THR C 1 121 ? -34.071 28.234 91.441 1.00 28.79 101 THR C O 1
ATOM 4335 N N . PHE C 1 122 ? -32.111 28.116 90.321 1.00 27.11 102 PHE C N 1
ATOM 4336 C CA . PHE C 1 122 ? -32.641 28.582 89.050 1.00 25.24 102 PHE C CA 1
ATOM 4337 C C . PHE C 1 122 ? -32.286 27.609 87.931 1.00 24.70 102 PHE C C 1
ATOM 4338 O O . PHE C 1 122 ? -31.267 26.916 87.989 1.00 27.15 102 PHE C O 1
ATOM 4346 N N . ASP C 1 123 ? -33.149 27.572 86.908 1.00 25.80 103 ASP C N 1
ATOM 4347 C CA . ASP C 1 123 ? -32.840 26.853 85.673 1.00 22.77 103 ASP C CA 1
ATOM 4348 C C . ASP C 1 123 ? -31.681 27.498 84.913 1.00 25.52 103 ASP C C 1
ATOM 4349 O O . ASP C 1 123 ? -30.879 26.797 84.280 1.00 22.14 103 ASP C O 1
ATOM 4354 N N . VAL C 1 124 ? -31.607 28.830 84.929 1.00 19.92 104 VAL C N 1
ATOM 4355 C CA . VAL C 1 124 ? -30.698 29.607 84.085 1.00 17.90 104 VAL C CA 1
ATOM 4356 C C . VAL C 1 124 ? -30.148 30.767 84.900 1.00 18.63 104 VAL C C 1
ATOM 4357 O O . VAL C 1 124 ? -30.899 31.451 85.608 1.00 19.21 104 VAL C O 1
ATOM 4361 N N . VAL C 1 125 ? -28.840 31.009 84.780 1.00 19.06 105 VAL C N 1
ATOM 4362 C CA . VAL C 1 125 ? -28.191 32.214 85.294 1.00 17.82 105 VAL C CA 1
ATOM 4363 C C . VAL C 1 125 ? -27.573 32.964 84.117 1.00 18.43 105 VAL C C 1
ATOM 4364 O O . VAL C 1 125 ? -26.824 32.372 83.328 1.00 17.88 105 VAL C O 1
ATOM 4368 N N . THR C 1 126 ? -27.882 34.259 83.986 1.00 16.66 106 THR C N 1
ATOM 4369 C CA . THR C 1 126 ? -27.358 35.058 82.880 1.00 15.74 106 THR C CA 1
ATOM 4370 C C . THR C 1 126 ? -26.506 36.217 83.380 1.00 19.65 106 THR C C 1
ATOM 4371 O O . THR C 1 126 ? -26.785 36.822 84.423 1.00 18.25 106 THR C O 1
ATOM 4375 N N . MET C 1 127 ? -25.463 36.534 82.608 1.00 16.98 107 MET C N 1
ATOM 4376 C CA . MET C 1 127 ? -24.689 37.760 82.806 1.00 18.63 107 MET C CA 1
ATOM 4377 C C . MET C 1 127 ? -24.565 38.443 81.455 1.00 19.92 107 MET C C 1
ATOM 4378 O O . MET C 1 127 ? -23.944 37.892 80.535 1.00 15.25 107 MET C O 1
ATOM 4383 N N . SER C 1 128 ? -25.139 39.639 81.337 1.00 15.12 108 SER C N 1
ATOM 4384 C CA . SER C 1 128 ? -25.190 40.304 80.049 1.00 16.15 108 SER C CA 1
ATOM 4385 C C . SER C 1 128 ? -23.798 40.776 79.633 1.00 14.03 108 SER C C 1
ATOM 4386 O O . SER C 1 128 ? -22.835 40.710 80.398 1.00 16.69 108 SER C O 1
ATOM 4389 N N . ARG C 1 129 ? -23.719 41.283 78.404 1.00 15.73 109 ARG C N 1
ATOM 4390 C CA . ARG C 1 129 ? -22.469 41.624 77.727 1.00 15.02 109 ARG C CA 1
ATOM 4391 C C . ARG C 1 129 ? -21.431 42.271 78.643 1.00 19.89 109 ARG C C 1
ATOM 4392 O O . ARG C 1 129 ? -21.609 43.408 79.104 1.00 16.97 109 ARG C O 1
ATOM 4400 N N . ASN C 1 130 ? -20.354 41.515 78.930 1.00 15.78 110 ASN C N 1
ATOM 4401 C CA . ASN C 1 130 ? -19.148 41.912 79.666 1.00 15.65 110 ASN C CA 1
ATOM 4402 C C . ASN C 1 130 ? -19.381 42.166 81.147 1.00 16.29 110 ASN C C 1
ATOM 4403 O O . ASN C 1 130 ? -18.459 42.570 81.849 1.00 17.83 110 ASN C O 1
ATOM 4408 N N . THR C 1 131 ? -20.583 41.913 81.654 1.00 15.27 111 THR C N 1
ATOM 4409 C CA . THR C 1 131 ? -20.822 42.069 83.084 1.00 16.37 111 THR C CA 1
ATOM 4410 C C . THR C 1 131 ? -19.939 41.143 83.911 1.00 14.27 111 THR C C 1
ATOM 4411 O O . THR C 1 131 ? -19.477 41.527 84.996 1.00 16.52 111 THR C O 1
ATOM 4415 N N . PHE C 1 132 ? -19.658 39.939 83.402 1.00 14.83 112 PHE C N 1
ATOM 4416 C CA . PHE C 1 132 ? -18.724 39.025 84.077 1.00 14.45 112 PHE C CA 1
ATOM 4417 C C . PHE C 1 132 ? -17.377 39.680 84.351 1.00 16.74 112 PHE C C 1
ATOM 4418 O O . PHE C 1 132 ? -16.730 39.382 85.364 1.00 16.17 112 PHE C O 1
ATOM 4426 N N . PHE C 1 133 ? -16.932 40.580 83.475 1.00 14.90 113 PHE C N 1
ATOM 4427 C CA . PHE C 1 133 ? -15.632 41.202 83.683 1.00 15.91 113 PHE C CA 1
ATOM 4428 C C . PHE C 1 133 ? -15.654 42.264 84.777 1.00 18.54 113 PHE C C 1
ATOM 4429 O O . PHE C 1 133 ? -14.595 42.807 85.115 1.00 15.82 113 PHE C O 1
ATOM 4437 N N . LEU C 1 134 ? -16.826 42.580 85.335 1.00 15.12 114 LEU C N 1
ATOM 4438 C CA . LEU C 1 134 ? -16.892 43.545 86.431 1.00 17.29 114 LEU C CA 1
ATOM 4439 C C . LEU C 1 134 ? -16.625 42.914 87.796 1.00 19.79 114 LEU C C 1
ATOM 4440 O O . LEU C 1 134 ? -16.480 43.646 88.778 1.00 24.34 114 LEU C O 1
ATOM 4445 N N . ALA C 1 135 ? -16.565 41.588 87.891 1.00 19.30 115 ALA C N 1
ATOM 4446 C CA . ALA C 1 135 ? -15.895 40.943 89.021 1.00 19.91 115 ALA C CA 1
ATOM 4447 C C . ALA C 1 135 ? -14.422 41.001 88.664 1.00 22.08 115 ALA C C 1
ATOM 4448 O O . ALA C 1 135 ? -13.954 40.242 87.814 1.00 21.41 115 ALA C O 1
ATOM 4450 N N . GLN C 1 136 ? -13.699 41.937 89.280 1.00 20.47 116 GLN C N 1
ATOM 4451 C CA . GLN C 1 136 ? -12.420 42.398 88.749 1.00 24.00 116 GLN C CA 1
ATOM 4452 C C . GLN C 1 136 ? -11.302 41.365 88.897 1.00 27.10 116 GLN C C 1
ATOM 4453 O O . GLN C 1 136 ? -10.799 40.840 87.896 1.00 25.47 116 GLN C O 1
ATOM 4459 N N . GLU C 1 137 ? -10.891 41.066 90.122 1.00 25.04 117 GLU C N 1
ATOM 4460 C CA . GLU C 1 137 ? -9.746 40.179 90.281 1.00 26.12 117 GLU C CA 1
ATOM 4461 C C . GLU C 1 137 ? -10.129 38.728 90.013 1.00 22.99 117 GLU C C 1
ATOM 4462 O O . GLU C 1 137 ? -11.302 38.338 90.052 1.00 21.44 117 GLU C O 1
ATOM 4468 N N . GLN C 1 138 ? -9.107 37.914 89.741 1.00 25.33 118 GLN C N 1
ATOM 4469 C CA . GLN C 1 138 ? -9.360 36.504 89.471 1.00 23.94 118 GLN C CA 1
ATOM 4470 C C . GLN C 1 138 ? -10.097 35.845 90.633 1.00 23.49 118 GLN C C 1
ATOM 4471 O O . GLN C 1 138 ? -11.040 35.071 90.421 1.00 19.40 118 GLN C O 1
ATOM 4477 N N . GLU C 1 139 ? -9.703 36.174 91.871 1.00 21.59 119 GLU C N 1
ATOM 4478 C CA . GLU C 1 139 ? -10.372 35.612 93.044 1.00 24.82 119 GLU C CA 1
ATOM 4479 C C . GLU C 1 139 ? -11.835 36.035 93.114 1.00 21.35 119 GLU C C 1
ATOM 4480 O O . GLU C 1 139 ? -12.681 35.264 93.575 1.00 24.53 119 GLU C O 1
ATOM 4486 N N . GLU C 1 140 ? -12.160 37.232 92.624 1.00 24.00 120 GLU C N 1
ATOM 4487 C CA . GLU C 1 140 ? -13.550 37.680 92.643 1.00 21.66 120 GLU C CA 1
ATOM 4488 C C . GLU C 1 140 ? -14.384 36.972 91.583 1.00 23.50 120 GLU C C 1
ATOM 4489 O O . GLU C 1 140 ? -15.554 36.650 91.822 1.00 21.71 120 GLU C O 1
ATOM 4495 N N . LYS C 1 141 ? -13.811 36.737 90.399 1.00 19.97 121 LYS C N 1
ATOM 4496 C CA . LYS C 1 141 ? -14.512 35.941 89.402 1.00 18.75 121 LYS C CA 1
ATOM 4497 C C . LYS C 1 141 ? -14.771 34.534 89.919 1.00 17.58 121 LYS C C 1
ATOM 4498 O O . LYS C 1 141 ? -15.830 33.951 89.666 1.00 17.00 121 LYS C O 1
ATOM 4504 N N . ILE C 1 142 ? -13.819 33.970 90.657 1.00 25.06 122 ILE C N 1
ATOM 4505 C CA . ILE C 1 142 ? -14.011 32.623 91.180 1.00 21.36 122 ILE C CA 1
ATOM 4506 C C . ILE C 1 142 ? -15.153 32.609 92.197 1.00 21.68 122 ILE C C 1
ATOM 4507 O O . ILE C 1 142 ? -16.049 31.757 92.136 1.00 21.05 122 ILE C O 1
ATOM 4512 N N . ALA C 1 143 ? -15.157 33.572 93.125 1.00 23.73 123 ALA C N 1
ATOM 4513 C CA . ALA C 1 143 ? -16.263 33.651 94.082 1.00 25.01 123 ALA C CA 1
ATOM 4514 C C . ALA C 1 143 ? -17.600 33.808 93.363 1.00 22.11 123 ALA C C 1
ATOM 4515 O O . ALA C 1 143 ? -18.580 33.130 93.695 1.00 24.95 123 ALA C O 1
ATOM 4517 N N . LEU C 1 144 ? -17.649 34.680 92.356 1.00 20.93 124 LEU C N 1
ATOM 4518 C CA . LEU C 1 144 ? -18.841 34.815 91.526 1.00 22.55 124 LEU C CA 1
ATOM 4519 C C . LEU C 1 144 ? -19.269 33.474 90.935 1.00 21.69 124 LEU C C 1
ATOM 4520 O O . LEU C 1 144 ? -20.452 33.113 90.972 1.00 19.43 124 LEU C O 1
ATOM 4525 N N . LEU C 1 145 ? -18.315 32.706 90.397 1.00 22.31 125 LEU C N 1
ATOM 4526 C CA . LEU C 1 145 ? -18.673 31.448 89.742 1.00 20.89 125 LEU C CA 1
ATOM 4527 C C . LEU C 1 145 ? -19.126 30.390 90.748 1.00 21.30 125 LEU C C 1
ATOM 4528 O O . LEU C 1 145 ? -20.006 29.575 90.445 1.00 21.74 125 LEU C O 1
ATOM 4533 N N . ARG C 1 146 ? -18.507 30.362 91.929 1.00 22.94 126 ARG C N 1
ATOM 4534 C CA . ARG C 1 146 ? -18.989 29.503 93.009 1.00 26.05 126 ARG C CA 1
ATOM 4535 C C . ARG C 1 146 ? -20.435 29.836 93.360 1.00 26.35 126 ARG C C 1
ATOM 4536 O O . ARG C 1 146 ? -21.272 28.940 93.508 1.00 29.67 126 ARG C O 1
ATOM 4544 N N . GLY C 1 147 ? -20.745 31.130 93.485 1.00 27.58 127 GLY C N 1
ATOM 4545 C CA . GLY C 1 147 ? -22.114 31.535 93.770 1.00 25.87 127 GLY C CA 1
ATOM 4546 C C . GLY C 1 147 ? -23.087 31.126 92.681 1.00 27.73 127 GLY C C 1
ATOM 4547 O O . GLY C 1 147 ? -24.227 30.742 92.962 1.00 26.11 127 GLY C O 1
ATOM 4548 N N . ILE C 1 148 ? -22.652 31.190 91.425 1.00 20.54 128 ILE C N 1
ATOM 4549 C CA . ILE C 1 148 ? -23.487 30.703 90.334 1.00 19.94 128 ILE C CA 1
ATOM 4550 C C . ILE C 1 148 ? -23.773 29.217 90.512 1.00 23.78 128 ILE C C 1
ATOM 4551 O O . ILE C 1 148 ? -24.921 28.767 90.392 1.00 24.22 128 ILE C O 1
ATOM 4556 N N . ALA C 1 149 ? -22.737 28.436 90.827 1.00 20.52 129 ALA C N 1
ATOM 4557 C CA . ALA C 1 149 ? -22.922 26.993 90.980 1.00 27.18 129 ALA C CA 1
ATOM 4558 C C . ALA C 1 149 ? -23.914 26.680 92.097 1.00 26.16 129 ALA C C 1
ATOM 4559 O O . ALA C 1 149 ? -24.828 25.862 91.922 1.00 25.37 129 ALA C O 1
ATOM 4561 N N . ARG C 1 150 ? -23.754 27.329 93.256 1.00 24.74 130 ARG C N 1
ATOM 4562 C CA . ARG C 1 150 ? -24.691 27.128 94.359 1.00 30.19 130 ARG C CA 1
ATOM 4563 C C . ARG C 1 150 ? -26.122 27.508 93.994 1.00 31.57 130 ARG C C 1
ATOM 4564 O O . ARG C 1 150 ? -27.061 27.016 94.625 1.00 30.02 130 ARG C O 1
ATOM 4572 N N . HIS C 1 151 ? -26.327 28.371 93.001 1.00 26.54 131 HIS C N 1
ATOM 4573 C CA . HIS C 1 151 ? -27.673 28.818 92.683 1.00 25.89 131 HIS C CA 1
ATOM 4574 C C . HIS C 1 151 ? -28.232 28.180 91.423 1.00 24.78 131 HIS C C 1
ATOM 4575 O O . HIS C 1 151 ? -29.253 28.649 90.906 1.00 25.10 131 HIS C O 1
ATOM 4582 N N . LEU C 1 152 ? -27.614 27.109 90.929 1.00 25.95 132 LEU C N 1
ATOM 4583 C CA . LEU C 1 152 ? -28.134 26.382 89.777 1.00 25.86 132 LEU C CA 1
ATOM 4584 C C . LEU C 1 152 ? -28.880 25.129 90.227 1.00 32.16 132 LEU C C 1
ATOM 4585 O O . LEU C 1 152 ? -28.344 24.333 91.009 1.00 31.70 132 LEU C O 1
ATOM 4590 N N . LYS C 1 153 ? -30.101 24.942 89.704 1.00 27.44 133 LYS C N 1
ATOM 4591 C CA . LYS C 1 153 ? -30.816 23.683 89.884 1.00 28.25 133 LYS C CA 1
ATOM 4592 C C . LYS C 1 153 ? -30.059 22.564 89.169 1.00 36.79 133 LYS C C 1
ATOM 4593 O O . LYS C 1 153 ? -29.195 22.831 88.323 1.00 29.90 133 LYS C O 1
ATOM 4599 N N . PRO C 1 154 ? -30.349 21.302 89.504 1.00 33.22 134 PRO C N 1
ATOM 4600 C CA . PRO C 1 154 ? -29.774 20.198 88.727 1.00 34.25 134 PRO C CA 1
ATOM 4601 C C . PRO C 1 154 ? -30.137 20.345 87.258 1.00 29.51 134 PRO C C 1
ATOM 4602 O O . PRO C 1 154 ? -31.306 20.525 86.902 1.00 26.26 134 PRO C O 1
ATOM 4606 N N . GLY C 1 155 ? -29.120 20.290 86.402 1.00 25.62 135 GLY C N 1
ATOM 4607 C CA . GLY C 1 155 ? -29.359 20.459 84.986 1.00 25.51 135 GLY C CA 1
ATOM 4608 C C . GLY C 1 155 ? -29.397 21.897 84.522 1.00 23.78 135 GLY C C 1
ATOM 4609 O O . GLY C 1 155 ? -29.635 22.138 83.332 1.00 22.69 135 GLY C O 1
ATOM 4610 N N . GLY C 1 156 ? -29.164 22.859 85.418 1.00 21.63 136 GLY C N 1
ATOM 4611 C CA . GLY C 1 156 ? -29.159 24.255 85.035 1.00 24.86 136 GLY C CA 1
ATOM 4612 C C . GLY C 1 156 ? -27.886 24.671 84.301 1.00 26.27 136 GLY C C 1
ATOM 4613 O O . GLY C 1 156 ? -26.869 23.971 84.279 1.00 25.84 136 GLY C O 1
ATOM 4614 N N . ALA C 1 157 ? -27.952 25.852 83.689 1.00 21.86 137 ALA C N 1
ATOM 4615 C CA . ALA C 1 157 ? -26.851 26.357 82.880 1.00 21.63 137 ALA C CA 1
ATOM 4616 C C . ALA C 1 157 ? -26.681 27.848 83.127 1.00 22.44 137 ALA C C 1
ATOM 4617 O O . ALA C 1 157 ? -27.667 28.570 83.316 1.00 20.50 137 ALA C O 1
ATOM 4619 N N . ALA C 1 158 ? -25.428 28.290 83.145 1.00 18.73 138 ALA C N 1
ATOM 4620 C CA . ALA C 1 158 ? -25.065 29.697 83.243 1.00 18.72 138 ALA C CA 1
ATOM 4621 C C . ALA C 1 158 ? -24.494 30.187 81.914 1.00 23.53 138 ALA C C 1
ATOM 4622 O O . ALA C 1 158 ? -23.894 29.418 81.150 1.00 17.35 138 ALA C O 1
ATOM 4624 N N . PHE C 1 159 ? -24.669 31.490 81.658 1.00 18.77 139 PHE C N 1
ATOM 4625 C CA . PHE C 1 159 ? -24.379 32.091 80.363 1.00 16.88 139 PHE C CA 1
ATOM 4626 C C . PHE C 1 159 ? -23.615 33.391 80.589 1.00 20.64 139 PHE C C 1
ATOM 4627 O O . PHE C 1 159 ? -24.163 34.350 81.144 1.00 15.34 139 PHE C O 1
ATOM 4635 N N . LEU C 1 160 ? -22.348 33.426 80.162 1.00 16.93 140 LEU C N 1
ATOM 4636 C CA . LEU C 1 160 ? -21.517 34.619 80.238 1.00 16.31 140 LEU C CA 1
ATOM 4637 C C . LEU C 1 160 ? -21.398 35.223 78.840 1.00 18.59 140 LEU C C 1
ATOM 4638 O O . LEU C 1 160 ? -20.701 34.677 77.970 1.00 17.71 140 LEU C O 1
ATOM 4643 N N . ASP C 1 161 ? -22.086 36.341 78.631 1.00 15.20 141 ASP C N 1
ATOM 4644 C CA . ASP C 1 161 ? -22.085 37.071 77.363 1.00 15.87 141 ASP C CA 1
ATOM 4645 C C . ASP C 1 161 ? -20.883 38.018 77.381 1.00 17.19 141 ASP C C 1
ATOM 4646 O O . ASP C 1 161 ? -20.881 39.005 78.121 1.00 18.59 141 ASP C O 1
ATOM 4651 N N . CYS C 1 162 ? -19.840 37.701 76.608 1.00 15.14 142 CYS C N 1
ATOM 4652 C CA . CYS C 1 162 ? -18.621 38.499 76.614 1.00 15.90 142 CYS C CA 1
ATOM 4653 C C . CYS C 1 162 ? -18.200 38.873 75.200 1.00 20.09 142 CYS C C 1
ATOM 4654 O O . CYS C 1 162 ? -18.449 38.136 74.241 1.00 16.32 142 CYS C O 1
ATOM 4657 N N . THR C 1 163 ? -17.575 40.044 75.087 1.00 16.35 143 THR C N 1
ATOM 4658 C CA . THR C 1 163 ? -16.698 40.328 73.958 1.00 17.93 143 THR C CA 1
ATOM 4659 C C . THR C 1 163 ? -15.472 39.426 74.043 1.00 18.15 143 THR C C 1
ATOM 4660 O O . THR C 1 163 ? -14.943 39.187 75.130 1.00 16.20 143 THR C O 1
ATOM 4664 N N . ASP C 1 164 ? -15.005 38.935 72.906 1.00 16.19 144 ASP C N 1
ATOM 4665 C CA . ASP C 1 164 ? -13.700 38.271 72.909 1.00 17.52 144 ASP C CA 1
ATOM 4666 C C . ASP C 1 164 ? -12.618 39.288 73.272 1.00 17.58 144 ASP C C 1
ATOM 4667 O O . ASP C 1 164 ? -12.446 40.281 72.545 1.00 18.96 144 ASP C O 1
ATOM 4672 N N . PRO C 1 165 ? -11.845 39.065 74.343 1.00 17.80 145 PRO C N 1
ATOM 4673 C CA . PRO C 1 165 ? -10.871 40.080 74.799 1.00 17.40 145 PRO C CA 1
ATOM 4674 C C . PRO C 1 165 ? -9.767 40.399 73.808 1.00 17.73 145 PRO C C 1
ATOM 4675 O O . PRO C 1 165 ? -9.052 41.395 74.025 1.00 17.55 145 PRO C O 1
ATOM 4679 N N . ALA C 1 166 ? -9.583 39.595 72.753 1.00 17.36 146 ALA C N 1
ATOM 4680 C CA . ALA C 1 166 ? -8.659 40.002 71.695 1.00 22.12 146 ALA C CA 1
ATOM 4681 C C . ALA C 1 166 ? -9.064 41.354 71.112 1.00 24.41 146 ALA C C 1
ATOM 4682 O O . ALA C 1 166 ? -8.196 42.155 70.746 1.00 23.11 146 ALA C O 1
ATOM 4684 N N . GLU C 1 167 ? -10.374 41.631 71.052 1.00 20.33 147 GLU C N 1
ATOM 4685 C CA . GLU C 1 167 ? -10.858 42.919 70.554 1.00 19.14 147 GLU C CA 1
ATOM 4686 C C . GLU C 1 167 ? -10.275 44.084 71.350 1.00 21.48 147 GLU C C 1
ATOM 4687 O O . GLU C 1 167 ? -9.980 45.142 70.785 1.00 26.35 147 GLU C O 1
ATOM 4693 N N . PHE C 1 168 ? -10.099 43.916 72.663 1.00 20.95 148 PHE C N 1
ATOM 4694 C CA . PHE C 1 168 ? -9.585 45.011 73.486 1.00 22.84 148 PHE C CA 1
ATOM 4695 C C . PHE C 1 168 ? -8.102 45.273 73.280 1.00 24.20 148 PHE C C 1
ATOM 4696 O O . PHE C 1 168 ? -7.568 46.217 73.874 1.00 21.18 148 PHE C O 1
ATOM 4704 N N . GLN C 1 169 ? -7.415 44.442 72.505 1.00 26.14 149 GLN C N 1
ATOM 4705 C CA . GLN C 1 169 ? -5.976 44.542 72.357 1.00 25.79 149 GLN C CA 1
ATOM 4706 C C . GLN C 1 169 ? -5.553 45.027 70.985 1.00 30.95 149 GLN C C 1
ATOM 4707 O O . GLN C 1 169 ? -4.355 45.265 70.770 1.00 27.69 149 GLN C O 1
ATOM 4713 N N . ARG C 1 170 ? -6.485 45.141 70.043 1.00 27.98 150 ARG C N 1
ATOM 4714 C CA . ARG C 1 170 ? -6.207 45.933 68.865 1.00 34.85 150 ARG C CA 1
ATOM 4715 C C . ARG C 1 170 ? -5.762 47.310 69.330 1.00 33.56 150 ARG C C 1
ATOM 4716 O O . ARG C 1 170 ? -6.096 47.755 70.438 1.00 43.28 150 ARG C O 1
ATOM 4724 N N . ALA C 1 171 ? -4.950 47.966 68.520 1.00 36.65 151 ALA C N 1
ATOM 4725 C CA . ALA C 1 171 ? -4.451 49.301 68.826 1.00 31.58 151 ALA C CA 1
ATOM 4726 C C . ALA C 1 171 ? -3.540 49.320 70.048 1.00 25.90 151 ALA C C 1
ATOM 4727 O O . ALA C 1 171 ? -3.127 50.410 70.473 1.00 24.90 151 ALA C O 1
ATOM 4729 N N . GLY C 1 172 ? -3.191 48.165 70.616 1.00 27.17 152 GLY C N 1
ATOM 4730 C CA . GLY C 1 172 ? -2.243 48.142 71.717 1.00 24.79 152 GLY C CA 1
ATOM 4731 C C . GLY C 1 172 ? -2.734 48.785 72.989 1.00 25.81 152 GLY C C 1
ATOM 4732 O O . GLY C 1 172 ? -1.922 49.177 73.835 1.00 23.95 152 GLY C O 1
ATOM 4733 N N . GLY C 1 173 ? -4.048 48.917 73.151 1.00 27.35 153 GLY C N 1
ATOM 4734 C CA . GLY C 1 173 ? -4.585 49.584 74.314 1.00 27.83 153 GLY C CA 1
ATOM 4735 C C . GLY C 1 173 ? -4.635 51.092 74.217 1.00 25.46 153 GLY C C 1
ATOM 4736 O O . GLY C 1 173 ? -5.100 51.736 75.168 1.00 21.64 153 GLY C O 1
ATOM 4737 N N . ASP C 1 174 ? -4.163 51.671 73.111 1.00 20.99 154 ASP C N 1
ATOM 4738 C CA . ASP C 1 174 ? -4.206 53.116 72.923 1.00 22.88 154 ASP C CA 1
ATOM 4739 C C . ASP C 1 174 ? -5.648 53.614 72.847 1.00 21.96 154 ASP C C 1
ATOM 4740 O O . ASP C 1 174 ? -6.549 52.915 72.372 1.00 16.39 154 ASP C O 1
ATOM 4745 N N . ALA C 1 175 ? -5.851 54.852 73.306 1.00 18.49 155 ALA C N 1
ATOM 4746 C CA . ALA C 1 175 ? -7.170 55.473 73.269 1.00 19.68 155 ALA C CA 1
ATOM 4747 C C . ALA C 1 175 ? -7.750 55.441 71.863 1.00 17.65 155 ALA C C 1
ATOM 4748 O O . ALA C 1 175 ? -7.099 55.848 70.897 1.00 17.89 155 ALA C O 1
ATOM 4750 N N . ARG C 1 176 ? -8.966 54.913 71.748 1.00 17.53 156 ARG C N 1
ATOM 4751 C CA . ARG C 1 176 ? -9.748 54.967 70.523 1.00 16.05 156 ARG C CA 1
ATOM 4752 C C . ARG C 1 176 ? -11.165 55.399 70.866 1.00 16.00 156 ARG C C 1
ATOM 4753 O O . ARG C 1 176 ? -11.701 55.039 71.920 1.00 19.79 156 ARG C O 1
ATOM 4761 N N . SER C 1 177 ? -11.793 56.108 69.938 1.00 16.93 157 SER C N 1
ATOM 4762 C CA . SER C 1 177 ? -13.147 56.616 70.126 1.00 18.20 157 SER C CA 1
ATOM 4763 C C . SER C 1 177 ? -14.030 56.237 68.957 1.00 15.45 157 SER C C 1
ATOM 4764 O O . SER C 1 177 ? -13.603 56.298 67.802 1.00 18.40 157 SER C O 1
ATOM 4767 N N . VAL C 1 178 ? -15.268 55.858 69.263 1.00 13.01 158 VAL C N 1
ATOM 4768 C CA . VAL C 1 178 ? -16.293 55.626 68.261 1.00 14.57 158 VAL C CA 1
ATOM 4769 C C . VAL C 1 178 ? -17.573 56.312 68.730 1.00 14.27 158 VAL C C 1
ATOM 4770 O O . VAL C 1 178 ? -17.911 56.291 69.921 1.00 13.82 158 VAL C O 1
ATOM 4774 N N . THR C 1 179 ? -18.289 56.899 67.790 1.00 17.47 159 THR C N 1
ATOM 4775 C CA . THR C 1 179 ? -19.511 57.644 68.067 1.00 14.39 159 THR C CA 1
ATOM 4776 C C . THR C 1 179 ? -20.672 56.960 67.374 1.00 16.58 159 THR C C 1
ATOM 4777 O O . THR C 1 179 ? -20.613 56.716 66.160 1.00 15.39 159 THR C O 1
ATOM 4781 N N . TYR C 1 180 ? -21.741 56.689 68.141 1.00 17.02 160 TYR C N 1
ATOM 4782 C CA . TYR C 1 180 ? -22.956 56.020 67.706 1.00 14.36 160 TYR C CA 1
ATOM 4783 C C . TYR C 1 180 ? -24.172 56.927 67.906 1.00 16.15 160 TYR C C 1
ATOM 4784 O O . TYR C 1 180 ? -24.270 57.610 68.930 1.00 14.29 160 TYR C O 1
ATOM 4793 N N . PRO C 1 181 ? -25.111 56.948 66.966 1.00 17.44 161 PRO C N 1
ATOM 4794 C CA . PRO C 1 181 ? -26.376 57.645 67.218 1.00 16.41 161 PRO C CA 1
ATOM 4795 C C . PRO C 1 181 ? -27.191 56.880 68.245 1.00 19.53 161 PRO C C 1
ATOM 4796 O O . PRO C 1 181 ? -27.092 55.657 68.353 1.00 16.29 161 PRO C O 1
ATOM 4800 N N . LEU C 1 182 ? -27.994 57.613 69.017 1.00 18.91 162 LEU C N 1
ATOM 4801 C CA . LEU C 1 182 ? -28.944 57.008 69.954 1.00 17.22 162 LEU C CA 1
ATOM 4802 C C . LEU C 1 182 ? -30.324 57.575 69.623 1.00 26.57 162 LEU C C 1
ATOM 4803 O O . LEU C 1 182 ? -30.841 58.429 70.336 1.00 20.48 162 LEU C O 1
ATOM 4808 N N . GLY C 1 183 ? -30.904 57.112 68.526 1.00 24.11 163 GLY C N 1
ATOM 4809 C CA . GLY C 1 183 ? -32.086 57.772 68.003 1.00 28.01 163 GLY C CA 1
ATOM 4810 C C . GLY C 1 183 ? -31.689 58.973 67.160 1.00 32.90 163 GLY C C 1
ATOM 4811 O O . GLY C 1 183 ? -30.516 59.185 66.831 1.00 26.85 163 GLY C O 1
ATOM 4812 N N . ARG C 1 184 ? -32.690 59.791 66.828 1.00 31.50 164 ARG C N 1
ATOM 4813 C CA . ARG C 1 184 ? -32.463 60.947 65.968 1.00 29.94 164 ARG C CA 1
ATOM 4814 C C . ARG C 1 184 ? -31.806 62.120 66.683 1.00 24.46 164 ARG C C 1
ATOM 4815 O O . ARG C 1 184 ? -31.177 62.953 66.023 1.00 27.76 164 ARG C O 1
ATOM 4823 N N . ASP C 1 185 ? -31.932 62.213 68.010 1.00 22.59 165 ASP C N 1
ATOM 4824 C CA . ASP C 1 185 ? -31.583 63.437 68.717 1.00 28.67 165 ASP C CA 1
ATOM 4825 C C . ASP C 1 185 ? -30.608 63.240 69.875 1.00 26.27 165 ASP C C 1
ATOM 4826 O O . ASP C 1 185 ? -30.367 64.193 70.632 1.00 20.53 165 ASP C O 1
ATOM 4831 N N . ARG C 1 186 ? -30.058 62.036 70.063 1.00 22.51 166 ARG C N 1
ATOM 4832 C CA . ARG C 1 186 ? -29.026 61.815 71.068 1.00 16.98 166 ARG C CA 1
ATOM 4833 C C . ARG C 1 186 ? -27.900 60.996 70.437 1.00 16.15 166 ARG C C 1
ATOM 4834 O O . ARG C 1 186 ? -28.048 60.406 69.365 1.00 16.30 166 ARG C O 1
ATOM 4842 N N . MET C 1 187 ? -26.761 60.964 71.113 1.00 15.43 167 MET C N 1
ATOM 4843 C CA . MET C 1 187 ? -25.598 60.247 70.614 1.00 16.61 167 MET C CA 1
ATOM 4844 C C . MET C 1 187 ? -24.725 59.867 71.795 1.00 15.44 167 MET C C 1
ATOM 4845 O O . MET C 1 187 ? -24.834 60.450 72.876 1.00 16.69 167 MET C O 1
ATOM 4850 N N . VAL C 1 188 ? -23.819 58.910 71.574 1.00 16.12 168 VAL C N 1
ATOM 4851 C CA . VAL C 1 188 ? -22.825 58.569 72.583 1.00 15.12 168 VAL C CA 1
ATOM 4852 C C . VAL C 1 188 ? -21.474 58.366 71.905 1.00 17.40 168 VAL C C 1
ATOM 4853 O O . VAL C 1 188 ? -21.376 57.689 70.872 1.00 16.61 168 VAL C O 1
ATOM 4857 N N . THR C 1 189 ? -20.445 58.984 72.467 1.00 15.69 169 THR C N 1
ATOM 4858 C CA . THR C 1 189 ? -19.067 58.716 72.085 1.00 15.86 169 THR C CA 1
ATOM 4859 C C . THR C 1 189 ? -18.458 57.828 73.154 1.00 16.69 169 THR C C 1
ATOM 4860 O O . THR C 1 189 ? -18.506 58.165 74.343 1.00 12.82 169 THR C O 1
ATOM 4864 N N . VAL C 1 190 ? -17.913 56.688 72.734 1.00 14.12 170 VAL C N 1
ATOM 4865 C CA . VAL C 1 190 ? -17.281 55.730 73.634 1.00 13.54 170 VAL C CA 1
ATOM 4866 C C . VAL C 1 190 ? -15.785 55.776 73.377 1.00 15.84 170 VAL C C 1
ATOM 4867 O O . VAL C 1 190 ? -15.338 55.538 72.247 1.00 14.45 170 VAL C O 1
ATOM 4871 N N . THR C 1 191 ? -15.016 56.100 74.411 1.00 15.59 171 THR C N 1
ATOM 4872 C CA . THR C 1 191 ? -13.567 56.177 74.317 1.00 17.49 171 THR C CA 1
ATOM 4873 C C . THR C 1 191 ? -12.987 55.106 75.226 1.00 18.94 171 THR C C 1
ATOM 4874 O O . THR C 1 191 ? -13.323 55.049 76.414 1.00 17.54 171 THR C O 1
ATOM 4878 N N . GLN C 1 192 ? -12.141 54.253 74.665 1.00 15.24 172 GLN C N 1
ATOM 4879 C CA . GLN C 1 192 ? -11.623 53.099 75.382 1.00 16.74 172 GLN C CA 1
ATOM 4880 C C . GLN C 1 192 ? -10.103 53.110 75.398 1.00 18.52 172 GLN C C 1
ATOM 4881 O O . GLN C 1 192 ? -9.465 53.437 74.392 1.00 18.71 172 GLN C O 1
ATOM 4887 N N . THR C 1 193 ? -9.536 52.730 76.544 1.00 16.21 173 THR C N 1
ATOM 4888 C CA . THR C 1 193 ? -8.115 52.458 76.692 1.00 19.11 173 THR C CA 1
ATOM 4889 C C . THR C 1 193 ? -7.966 51.126 77.410 1.00 22.08 173 THR C C 1
ATOM 4890 O O . THR C 1 193 ? -8.897 50.659 78.076 1.00 18.09 173 THR C O 1
ATOM 4894 N N . ALA C 1 194 ? -6.781 50.521 77.297 1.00 20.09 174 ALA C N 1
ATOM 4895 C CA . ALA C 1 194 ? -6.594 49.189 77.858 1.00 20.38 174 ALA C CA 1
ATOM 4896 C C . ALA C 1 194 ? -5.135 48.984 78.231 1.00 21.59 174 ALA C C 1
ATOM 4897 O O . ALA C 1 194 ? -4.240 49.642 77.688 1.00 19.62 174 ALA C O 1
ATOM 4899 N N . ASP C 1 195 ? -4.921 48.103 79.210 1.00 19.07 175 ASP C N 1
ATOM 4900 C CA . ASP C 1 195 ? -3.596 47.642 79.620 1.00 19.42 175 ASP C CA 1
ATOM 4901 C C . ASP C 1 195 ? -3.601 46.121 79.526 1.00 22.79 175 ASP C C 1
ATOM 4902 O O . ASP C 1 195 ? -4.233 45.441 80.342 1.00 25.44 175 ASP C O 1
ATOM 4907 N N . ARG C 1 196 ? -2.872 45.604 78.538 1.00 21.21 176 ARG C N 1
ATOM 4908 C CA . ARG C 1 196 ? -2.854 44.179 78.241 1.00 20.23 176 ARG C CA 1
ATOM 4909 C C . ARG C 1 196 ? -2.282 43.363 79.395 1.00 21.29 176 ARG C C 1
ATOM 4910 O O . ARG C 1 196 ? -2.690 42.219 79.605 1.00 21.80 176 ARG C O 1
ATOM 4918 N N . ALA C 1 197 ? -1.332 43.925 80.139 1.00 20.97 177 ALA C N 1
ATOM 4919 C CA . ALA C 1 197 ? -0.683 43.181 81.211 1.00 24.72 177 ALA C CA 1
ATOM 4920 C C . ALA C 1 197 ? -1.613 43.038 82.403 1.00 27.16 177 ALA C C 1
ATOM 4921 O O . ALA C 1 197 ? -1.729 41.953 82.981 1.00 24.54 177 ALA C O 1
ATOM 4923 N N . GLY C 1 198 ? -2.282 44.128 82.788 1.00 23.59 178 GLY C N 1
ATOM 4924 C CA . GLY C 1 198 ? -3.310 44.051 83.808 1.00 26.31 178 GLY C CA 1
ATOM 4925 C C . GLY C 1 198 ? -4.628 43.482 83.333 1.00 21.79 178 GLY C C 1
ATOM 4926 O O . GLY C 1 198 ? -5.494 43.182 84.162 1.00 24.19 178 GLY C O 1
ATOM 4927 N N . GLN C 1 199 ? -4.779 43.309 82.016 1.00 22.17 179 GLN C N 1
ATOM 4928 C CA . GLN C 1 199 ? -6.032 42.890 81.393 1.00 19.39 179 GLN C CA 1
ATOM 4929 C C . GLN C 1 199 ? -7.165 43.835 81.795 1.00 17.30 179 GLN C C 1
ATOM 4930 O O . GLN C 1 199 ? -8.283 43.413 82.090 1.00 17.43 179 GLN C O 1
ATOM 4936 N N . GLN C 1 200 ? -6.851 45.128 81.812 1.00 17.34 180 GLN C N 1
ATOM 4937 C CA . GLN C 1 200 ? -7.778 46.194 82.183 1.00 19.97 180 GLN C CA 1
ATOM 4938 C C . GLN C 1 200 ? -8.314 46.892 80.945 1.00 18.39 180 GLN C C 1
ATOM 4939 O O . GLN C 1 200 ? -7.552 47.225 80.033 1.00 17.13 180 GLN C O 1
ATOM 4945 N N . ILE C 1 201 ? -9.610 47.177 80.938 1.00 19.18 181 ILE C N 1
ATOM 4946 C CA . ILE C 1 201 ? -10.229 47.920 79.852 1.00 16.14 181 ILE C CA 1
ATOM 4947 C C . ILE C 1 201 ? -11.114 49.001 80.474 1.00 20.99 181 ILE C C 1
ATOM 4948 O O . ILE C 1 201 ? -11.918 48.716 81.368 1.00 16.89 181 ILE C O 1
ATOM 4953 N N . LEU C 1 202 ? -10.932 50.237 80.032 1.00 18.79 182 LEU C N 1
ATOM 4954 C CA . LEU C 1 202 ? -11.649 51.388 80.561 1.00 19.53 182 LEU C CA 1
ATOM 4955 C C . LEU C 1 202 ? -12.457 51.983 79.426 1.00 22.70 182 LEU C C 1
ATOM 4956 O O . LEU C 1 202 ? -11.901 52.268 78.362 1.00 18.28 182 LEU C O 1
ATOM 4961 N N . SER C 1 203 ? -13.767 52.132 79.636 1.00 18.92 183 SER C N 1
ATOM 4962 C CA . SER C 1 203 ? -14.655 52.736 78.650 1.00 16.89 183 SER C CA 1
ATOM 4963 C C . SER C 1 203 ? -15.227 54.023 79.229 1.00 17.99 183 SER C C 1
ATOM 4964 O O . SER C 1 203 ? -15.796 54.006 80.319 1.00 18.03 183 SER C O 1
ATOM 4967 N N . ILE C 1 204 ? -15.043 55.136 78.524 1.00 18.64 184 ILE C N 1
ATOM 4968 C CA . ILE C 1 204 ? -15.673 56.406 78.882 1.00 18.24 184 ILE C CA 1
ATOM 4969 C C . ILE C 1 204 ? -16.840 56.612 77.939 1.00 20.47 184 ILE C C 1
ATOM 4970 O O . ILE C 1 204 ? -16.666 56.568 76.716 1.00 19.11 184 ILE C O 1
ATOM 4975 N N . PHE C 1 205 ? -18.028 56.832 78.498 1.00 19.50 185 PHE C N 1
ATOM 4976 C CA . PHE C 1 205 ? -19.233 57.065 77.720 1.00 16.67 185 PHE C CA 1
ATOM 4977 C C . PHE C 1 205 ? -19.602 58.539 77.843 1.00 22.24 185 PHE C C 1
ATOM 4978 O O . PHE C 1 205 ? -19.846 59.027 78.952 1.00 19.97 185 PHE C O 1
ATOM 4986 N N . LEU C 1 206 ? -19.651 59.240 76.714 1.00 17.79 186 LEU C N 1
ATOM 4987 C CA . LEU C 1 206 ? -20.024 60.658 76.687 1.00 17.32 186 LEU C CA 1
ATOM 4988 C C . LEU C 1 206 ? -21.335 60.789 75.908 1.00 17.84 186 LEU C C 1
ATOM 4989 O O . LEU C 1 206 ? -21.347 60.698 74.675 1.00 17.95 186 LEU C O 1
ATOM 4994 N N . VAL C 1 207 ? -22.445 60.982 76.622 1.00 17.85 187 VAL C N 1
ATOM 4995 C CA . VAL C 1 207 ? -23.779 60.959 76.020 1.00 19.40 187 VAL C CA 1
ATOM 4996 C C . VAL C 1 207 ? -24.283 62.386 75.842 1.00 20.98 187 VAL C C 1
ATOM 4997 O O . VAL C 1 207 ? -24.245 63.191 76.780 1.00 20.76 187 VAL C O 1
ATOM 5001 N N . GLN C 1 208 ? -24.774 62.696 74.645 1.00 19.75 188 GLN C N 1
ATOM 5002 C CA . GLN C 1 208 ? -25.090 64.069 74.280 1.00 21.05 188 GLN C CA 1
ATOM 5003 C C . GLN C 1 208 ? -26.448 64.172 73.609 1.00 23.02 188 GLN C C 1
ATOM 5004 O O . GLN C 1 208 ? -26.851 63.291 72.841 1.00 19.55 188 GLN C O 1
ATOM 5010 N N . GLY C 1 209 ? -27.135 65.273 73.903 1.00 26.90 189 GLY C N 1
ATOM 5011 C CA . GLY C 1 209 ? -28.246 65.747 73.112 1.00 20.87 189 GLY C CA 1
ATOM 5012 C C . GLY C 1 209 ? -27.929 67.141 72.602 1.00 21.15 189 GLY C C 1
ATOM 5013 O O . GLY C 1 209 ? -26.793 67.616 72.740 1.00 22.98 189 GLY C O 1
ATOM 5014 N N . ALA C 1 210 ? -28.916 67.817 72.020 1.00 17.14 190 ALA C N 1
ATOM 5015 C CA . ALA C 1 210 ? -28.676 69.173 71.538 1.00 23.09 190 ALA C CA 1
ATOM 5016 C C . ALA C 1 210 ? -28.179 70.072 72.663 1.00 20.71 190 ALA C C 1
ATOM 5017 O O . ALA C 1 210 ? -27.266 70.881 72.464 1.00 18.43 190 ALA C O 1
ATOM 5019 N N . THR C 1 211 ? -28.736 69.923 73.870 1.00 19.43 191 THR C N 1
ATOM 5020 C CA . THR C 1 211 ? -28.349 70.812 74.962 1.00 23.00 191 THR C CA 1
ATOM 5021 C C . THR C 1 211 ? -27.927 70.068 76.220 1.00 23.22 191 THR C C 1
ATOM 5022 O O . THR C 1 211 ? -27.999 70.642 77.306 1.00 24.56 191 THR C O 1
ATOM 5026 N N . THR C 1 212 ? -27.490 68.810 76.116 1.00 19.85 192 THR C N 1
ATOM 5027 C CA . THR C 1 212 ? -27.147 68.032 77.296 1.00 20.57 192 THR C CA 1
ATOM 5028 C C . THR C 1 212 ? -25.846 67.268 77.069 1.00 22.65 192 THR C C 1
ATOM 5029 O O . THR C 1 212 ? -25.516 66.877 75.948 1.00 21.53 192 THR C O 1
ATOM 5033 N N . LEU C 1 213 ? -25.127 67.040 78.159 1.00 22.98 193 LEU C N 1
ATOM 5034 C CA . LEU C 1 213 ? -23.905 66.251 78.140 1.00 24.41 193 LEU C CA 1
ATOM 5035 C C . LEU C 1 213 ? -23.820 65.514 79.470 1.00 29.17 193 LEU C C 1
ATOM 5036 O O . LEU C 1 213 ? -23.810 66.147 80.530 1.00 26.15 193 LEU C O 1
ATOM 5041 N N . THR C 1 214 ? -23.794 64.181 79.408 1.00 23.95 194 THR C N 1
ATOM 5042 C CA . THR C 1 214 ? -23.672 63.325 80.582 1.00 24.91 194 THR C CA 1
ATOM 5043 C C . THR C 1 214 ? -22.535 62.342 80.345 1.00 25.84 194 THR C C 1
ATOM 5044 O O . THR C 1 214 ? -22.584 61.555 79.388 1.00 22.92 194 THR C O 1
ATOM 5048 N N . ALA C 1 215 ? -21.532 62.372 81.222 1.00 23.25 195 ALA C N 1
ATOM 5049 C CA . ALA C 1 215 ? -20.380 61.481 81.154 1.00 29.76 195 ALA C CA 1
ATOM 5050 C C . ALA C 1 215 ? -20.422 60.440 82.266 1.00 32.24 195 ALA C C 1
ATOM 5051 O O . ALA C 1 215 ? -20.717 60.766 83.422 1.00 31.23 195 ALA C O 1
ATOM 5053 N N . PHE C 1 216 ? -20.114 59.186 81.916 1.00 29.65 196 PHE C N 1
ATOM 5054 C CA . PHE C 1 216 ? -19.848 58.150 82.907 1.00 23.83 196 PHE C CA 1
ATOM 5055 C C . PHE C 1 216 ? -18.802 57.188 82.335 1.00 27.91 196 PHE C C 1
ATOM 5056 O O . PHE C 1 216 ? -18.372 57.317 81.182 1.00 21.62 196 PHE C O 1
ATOM 5064 N N . HIS C 1 217 ? -18.360 56.245 83.166 1.00 26.95 197 HIS C N 1
ATOM 5065 C CA . HIS C 1 217 ? -17.287 55.339 82.769 1.00 25.64 197 HIS C CA 1
ATOM 5066 C C . HIS C 1 217 ? -17.447 54.008 83.487 1.00 28.90 197 HIS C C 1
ATOM 5067 O O . HIS C 1 217 ? -18.105 53.919 84.524 1.00 25.80 197 HIS C O 1
ATOM 5074 N N . GLU C 1 218 ? -16.808 52.976 82.932 1.00 24.70 198 GLU C N 1
ATOM 5075 C CA . GLU C 1 218 ? -16.781 51.635 83.515 1.00 25.35 198 GLU C CA 1
ATOM 5076 C C . GLU C 1 218 ? -15.411 51.033 83.239 1.00 23.42 198 GLU C C 1
ATOM 5077 O O . GLU C 1 218 ? -14.919 51.114 82.108 1.00 17.70 198 GLU C O 1
ATOM 5083 N N . GLN C 1 219 ? -14.781 50.469 84.265 1.00 21.95 199 GLN C N 1
ATOM 5084 C CA . GLN C 1 219 ? -13.512 49.776 84.103 1.00 21.19 199 GLN C CA 1
ATOM 5085 C C . GLN C 1 219 ? -13.719 48.309 84.429 1.00 23.78 199 GLN C C 1
ATOM 5086 O O . GLN C 1 219 ? -14.345 47.974 85.443 1.00 22.15 199 GLN C O 1
ATOM 5092 N N . ALA C 1 220 ? -13.213 47.439 83.561 1.00 18.80 200 ALA C N 1
ATOM 5093 C CA . ALA C 1 220 ? -13.398 46.008 83.714 1.00 15.50 200 ALA C CA 1
ATOM 5094 C C . ALA C 1 220 ? -12.059 45.289 83.573 1.00 20.32 200 ALA C C 1
ATOM 5095 O O . ALA C 1 220 ? -11.080 45.849 83.071 1.00 17.14 200 ALA C O 1
ATOM 5097 N N . THR C 1 221 ? -12.021 44.044 84.058 1.00 16.98 201 THR C N 1
ATOM 5098 C CA . THR C 1 221 ? -10.861 43.164 83.946 1.00 17.50 201 THR C CA 1
ATOM 5099 C C . THR C 1 221 ? -11.285 41.941 83.146 1.00 19.47 201 THR C C 1
ATOM 5100 O O . THR C 1 221 ? -12.161 41.180 83.585 1.00 17.85 201 THR C O 1
ATOM 5104 N N . TRP C 1 222 ? -10.687 41.757 81.973 1.00 15.25 202 TRP C N 1
ATOM 5105 C CA . TRP C 1 222 ? -11.170 40.674 81.135 1.00 16.29 202 TRP C CA 1
ATOM 5106 C C . TRP C 1 222 ? -10.534 39.354 81.566 1.00 14.45 202 TRP C C 1
ATOM 5107 O O . TRP C 1 222 ? -9.569 39.323 82.328 1.00 15.39 202 TRP C O 1
ATOM 5118 N N . ALA C 1 223 ? -11.133 38.254 81.118 1.00 12.99 203 ALA C N 1
ATOM 5119 C CA . ALA C 1 223 ? -10.516 36.943 81.257 1.00 16.47 203 ALA C CA 1
ATOM 5120 C C . ALA C 1 223 ? -10.701 36.218 79.939 1.00 15.55 203 ALA C C 1
ATOM 5121 O O . ALA C 1 223 ? -11.782 36.278 79.339 1.00 16.62 203 ALA C O 1
ATOM 5123 N N . THR C 1 224 ? -9.645 35.544 79.479 1.00 18.34 204 THR C N 1
ATOM 5124 C CA . THR C 1 224 ? -9.757 34.727 78.276 1.00 14.17 204 THR C CA 1
ATOM 5125 C C . THR C 1 224 ? -10.552 33.466 78.566 1.00 14.67 204 THR C C 1
ATOM 5126 O O . THR C 1 224 ? -10.784 33.098 79.721 1.00 16.49 204 THR C O 1
ATOM 5130 N N . LEU C 1 225 ? -10.961 32.791 77.485 1.00 13.36 205 LEU C N 1
ATOM 5131 C CA . LEU C 1 225 ? -11.647 31.512 77.630 1.00 16.88 205 LEU C CA 1
ATOM 5132 C C . LEU C 1 225 ? -10.788 30.523 78.410 1.00 19.14 205 LEU C C 1
ATOM 5133 O O . LEU C 1 225 ? -11.290 29.802 79.279 1.00 17.48 205 LEU C O 1
ATOM 5138 N N . ALA C 1 226 ? -9.482 30.498 78.129 1.00 17.12 206 ALA C N 1
ATOM 5139 C CA . ALA C 1 226 ? -8.589 29.579 78.826 1.00 21.78 206 ALA C CA 1
ATOM 5140 C C . ALA C 1 226 ? -8.611 29.824 80.337 1.00 19.97 206 ALA C C 1
ATOM 5141 O O . ALA C 1 226 ? -8.684 28.878 81.131 1.00 18.24 206 ALA C O 1
ATOM 5143 N N . GLU C 1 227 ? -8.520 31.093 80.748 1.00 13.39 207 GLU C N 1
ATOM 5144 C CA . GLU C 1 227 ? -8.707 31.458 82.150 1.00 16.57 207 GLU C CA 1
ATOM 5145 C C . GLU C 1 227 ? -10.056 30.995 82.682 1.00 16.90 207 GLU C C 1
ATOM 5146 O O . GLU C 1 227 ? -10.152 30.465 83.795 1.00 19.76 207 GLU C O 1
ATOM 5152 N N . ILE C 1 228 ? -11.124 31.252 81.922 1.00 14.86 208 ILE C N 1
ATOM 5153 C CA . ILE C 1 228 ? -12.467 30.926 82.393 1.00 18.41 208 ILE C CA 1
ATOM 5154 C C . ILE C 1 228 ? -12.612 29.429 82.636 1.00 18.02 208 ILE C C 1
ATOM 5155 O O . ILE C 1 228 ? -13.231 29.009 83.622 1.00 21.82 208 ILE C O 1
ATOM 5160 N N . ARG C 1 229 ? -12.062 28.599 81.742 1.00 17.26 209 ARG C N 1
ATOM 5161 C CA . ARG C 1 229 ? -12.089 27.151 81.952 1.00 17.91 209 ARG C CA 1
ATOM 5162 C C . ARG C 1 229 ? -11.540 26.787 83.318 1.00 16.39 209 ARG C C 1
ATOM 5163 O O . ARG C 1 229 ? -12.106 25.950 84.030 1.00 19.90 209 ARG C O 1
ATOM 5171 N N . LEU C 1 230 ? -10.407 27.382 83.678 1.00 16.86 210 LEU C N 1
ATOM 5172 C CA . LEU C 1 230 ? -9.779 27.091 84.961 1.00 20.78 210 LEU C CA 1
ATOM 5173 C C . LEU C 1 230 ? -10.628 27.610 86.116 1.00 22.70 210 LEU C C 1
ATOM 5174 O O . LEU C 1 230 ? -10.858 26.892 87.096 1.00 22.68 210 LEU C O 1
ATOM 5179 N N . MET C 1 231 ? -11.077 28.872 86.034 1.00 19.18 211 MET C N 1
ATOM 5180 C CA . MET C 1 231 ? -11.896 29.411 87.119 1.00 20.20 211 MET C CA 1
ATOM 5181 C C . MET C 1 231 ? -13.160 28.584 87.303 1.00 20.16 211 MET C C 1
ATOM 5182 O O . MET C 1 231 ? -13.537 28.260 88.435 1.00 22.24 211 MET C O 1
ATOM 5187 N N . ALA C 1 232 ? -13.818 28.217 86.198 1.00 21.17 212 ALA C N 1
ATOM 5188 C CA . ALA C 1 232 ? -15.002 27.374 86.273 1.00 19.42 212 ALA C CA 1
ATOM 5189 C C . ALA C 1 232 ? -14.707 26.089 87.038 1.00 26.13 212 ALA C C 1
ATOM 5190 O O . ALA C 1 232 ? -15.464 25.686 87.933 1.00 22.40 212 ALA C O 1
ATOM 5192 N N . ARG C 1 233 ? -13.601 25.432 86.690 1.00 22.75 213 ARG C N 1
ATOM 5193 C CA . ARG C 1 233 ? -13.274 24.159 87.323 1.00 28.77 213 ARG C CA 1
ATOM 5194 C C . ARG C 1 233 ? -12.986 24.347 88.814 1.00 24.79 213 ARG C C 1
ATOM 5195 O O . ARG C 1 233 ? -13.438 23.551 89.640 1.00 29.20 213 ARG C O 1
ATOM 5203 N N . ILE C 1 234 ? -12.287 25.419 89.182 1.00 22.98 214 ILE C N 1
ATOM 5204 C CA . ILE C 1 234 ? -12.058 25.708 90.598 1.00 23.11 214 ILE C CA 1
ATOM 5205 C C . ILE C 1 234 ? -13.378 25.902 91.350 1.00 33.53 214 ILE C C 1
ATOM 5206 O O . ILE C 1 234 ? -13.474 25.589 92.544 1.00 30.29 214 ILE C O 1
ATOM 5211 N N . ALA C 1 235 ? -14.421 26.387 90.670 1.00 28.21 215 ALA C N 1
ATOM 5212 C CA . ALA C 1 235 ? -15.695 26.697 91.307 1.00 27.66 215 ALA C CA 1
ATOM 5213 C C . ALA C 1 235 ? -16.722 25.581 91.184 1.00 25.38 215 ALA C C 1
ATOM 5214 O O . ALA C 1 235 ? -17.885 25.790 91.531 1.00 34.25 215 ALA C O 1
ATOM 5216 N N . GLY C 1 236 ? -16.336 24.412 90.693 1.00 27.71 216 GLY C N 1
ATOM 5217 C CA . GLY C 1 236 ? -17.268 23.315 90.557 1.00 23.98 216 GLY C CA 1
ATOM 5218 C C . GLY C 1 236 ? -18.034 23.277 89.256 1.00 30.28 216 GLY C C 1
ATOM 5219 O O . GLY C 1 236 ? -18.901 22.407 89.092 1.00 36.30 216 GLY C O 1
ATOM 5220 N N . LEU C 1 237 ? -17.734 24.168 88.318 1.00 26.64 217 LEU C N 1
ATOM 5221 C CA . LEU C 1 237 ? -18.447 24.255 87.051 1.00 27.24 217 LEU C CA 1
ATOM 5222 C C . LEU C 1 237 ? -17.574 23.729 85.914 1.00 29.07 217 LEU C C 1
ATOM 5223 O O . LEU C 1 237 ? -16.389 23.430 86.088 1.00 26.40 217 LEU C O 1
ATOM 5228 N N . GLU C 1 238 ? -18.172 23.652 84.729 1.00 26.72 218 GLU C N 1
ATOM 5229 C CA . GLU C 1 238 ? -17.477 23.189 83.540 1.00 28.13 218 GLU C CA 1
ATOM 5230 C C . GLU C 1 238 ? -17.956 23.984 82.334 1.00 25.48 218 GLU C C 1
ATOM 5231 O O . GLU C 1 238 ? -19.160 24.066 82.083 1.00 23.33 218 GLU C O 1
ATOM 5237 N N . VAL C 1 239 ? -17.020 24.580 81.593 1.00 24.87 219 VAL C N 1
ATOM 5238 C CA . VAL C 1 239 ? -17.375 25.157 80.296 1.00 22.82 219 VAL C CA 1
ATOM 5239 C C . VAL C 1 239 ? -17.829 24.036 79.374 1.00 26.06 219 VAL C C 1
ATOM 5240 O O . VAL C 1 239 ? -17.049 23.135 79.046 1.00 29.09 219 VAL C O 1
ATOM 5244 N N . THR C 1 240 ? -19.091 24.081 78.947 1.00 20.84 220 THR C N 1
ATOM 5245 C CA . THR C 1 240 ? -19.654 23.043 78.087 1.00 22.07 220 THR C CA 1
ATOM 5246 C C . THR C 1 240 ? -19.935 23.507 76.667 1.00 24.52 220 THR C C 1
ATOM 5247 O O . THR C 1 240 ? -20.252 22.672 75.810 1.00 25.55 220 THR C O 1
ATOM 5251 N N . GLY C 1 241 ? -19.866 24.806 76.412 1.00 22.79 221 GLY C N 1
ATOM 5252 C CA . GLY C 1 241 ? -20.119 25.340 75.086 1.00 22.04 221 GLY C CA 1
ATOM 5253 C C . GLY C 1 241 ? -19.586 26.750 75.013 1.00 21.74 221 GLY C C 1
ATOM 5254 O O . GLY C 1 241 ? -19.548 27.464 76.019 1.00 18.81 221 GLY C O 1
ATOM 5255 N N . VAL C 1 242 ? -19.124 27.140 73.818 1.00 19.01 222 VAL C N 1
ATOM 5256 C CA . VAL C 1 242 ? -18.698 28.509 73.529 1.00 19.60 222 VAL C CA 1
ATOM 5257 C C . VAL C 1 242 ? -19.147 28.856 72.117 1.00 25.45 222 VAL C C 1
ATOM 5258 O O . VAL C 1 242 ? -18.750 28.189 71.152 1.00 21.70 222 VAL C O 1
ATOM 5262 N N . ASP C 1 243 ? -19.950 29.906 71.988 1.00 19.19 223 ASP C N 1
ATOM 5263 C CA . ASP C 1 243 ? -20.402 30.363 70.684 1.00 19.06 223 ASP C CA 1
ATOM 5264 C C . ASP C 1 243 ? -19.674 31.647 70.313 1.00 19.37 223 ASP C C 1
ATOM 5265 O O . ASP C 1 243 ? -19.264 32.428 71.184 1.00 18.94 223 ASP C O 1
ATOM 5270 N N . GLY C 1 244 ? -19.467 31.828 69.006 1.00 19.43 224 GLY C N 1
ATOM 5271 C CA . GLY C 1 244 ? -18.802 33.005 68.477 1.00 20.71 224 GLY C CA 1
ATOM 5272 C C . GLY C 1 244 ? -19.696 34.194 68.182 1.00 24.25 224 GLY C C 1
ATOM 5273 O O . GLY C 1 244 ? -19.182 35.272 67.887 1.00 20.68 224 GLY C O 1
ATOM 5274 N N . SER C 1 245 ? -21.018 34.029 68.242 1.00 24.60 225 SER C N 1
ATOM 5275 C CA . SER C 1 245 ? -21.965 35.117 68.003 1.00 23.73 225 SER C CA 1
ATOM 5276 C C . SER C 1 245 ? -23.333 34.659 68.491 1.00 21.75 225 SER C C 1
ATOM 5277 O O . SER C 1 245 ? -23.551 33.476 68.765 1.00 19.33 225 SER C O 1
ATOM 5280 N N . TYR C 1 246 ? -24.254 35.619 68.605 1.00 22.77 226 TYR C N 1
ATOM 5281 C CA . TYR C 1 246 ? -25.609 35.292 69.032 1.00 23.17 226 TYR C CA 1
ATOM 5282 C C . TYR C 1 246 ? -26.283 34.295 68.103 1.00 26.49 226 TYR C C 1
ATOM 5283 O O . TYR C 1 246 ? -27.188 33.575 68.538 1.00 28.11 226 TYR C O 1
ATOM 5292 N N . ALA C 1 247 ? -25.845 34.215 66.846 1.00 26.51 227 ALA C N 1
ATOM 5293 C CA . ALA C 1 247 ? -26.389 33.241 65.908 1.00 31.31 227 ALA C CA 1
ATOM 5294 C C . ALA C 1 247 ? -25.942 31.815 66.198 1.00 28.43 227 ALA C C 1
ATOM 5295 O O . ALA C 1 247 ? -26.430 30.888 65.540 1.00 29.79 227 ALA C O 1
ATOM 5297 N N . GLY C 1 248 ? -25.035 31.608 67.145 1.00 24.21 228 GLY C N 1
ATOM 5298 C CA . GLY C 1 248 ? -24.729 30.262 67.600 1.00 27.41 228 GLY C CA 1
ATOM 5299 C C . GLY C 1 248 ? -23.666 29.503 66.834 1.00 31.59 228 GLY C C 1
ATOM 5300 O O . GLY C 1 248 ? -23.533 28.292 67.041 1.00 36.21 228 GLY C O 1
ATOM 5301 N N . GLU C 1 249 ? -22.898 30.160 65.966 1.00 33.41 229 GLU C N 1
ATOM 5302 C CA . GLU C 1 249 ? -21.827 29.415 65.319 1.00 34.47 229 GLU C CA 1
ATOM 5303 C C . GLU C 1 249 ? -20.655 29.215 66.286 1.00 32.71 229 GLU C C 1
ATOM 5304 O O . GLU C 1 249 ? -20.476 29.997 67.226 1.00 25.01 229 GLU C O 1
ATOM 5310 N N . PRO C 1 250 ? -19.852 28.167 66.078 1.00 35.24 230 PRO C N 1
ATOM 5311 C CA . PRO C 1 250 ? -18.814 27.825 67.058 1.00 31.65 230 PRO C CA 1
ATOM 5312 C C . PRO C 1 250 ? -17.767 28.916 67.201 1.00 25.13 230 PRO C C 1
ATOM 5313 O O . PRO C 1 250 ? -17.564 29.755 66.322 1.00 27.08 230 PRO C O 1
ATOM 5317 N N . TYR C 1 251 ? -17.121 28.905 68.360 1.00 27.22 231 TYR C N 1
ATOM 5318 C CA . TYR C 1 251 ? -16.081 29.869 68.687 1.00 23.75 231 TYR C CA 1
ATOM 5319 C C . TYR C 1 251 ? -14.803 29.463 67.976 1.00 23.88 231 TYR C C 1
ATOM 5320 O O . TYR C 1 251 ? -14.338 28.336 68.147 1.00 26.04 231 TYR C O 1
ATOM 5329 N N . THR C 1 252 ? -14.244 30.360 67.168 1.00 23.20 232 THR C N 1
ATOM 5330 C CA . THR C 1 252 ? -12.998 30.071 66.464 1.00 26.13 232 THR C CA 1
ATOM 5331 C C . THR C 1 252 ? -12.076 31.277 66.584 1.00 22.88 232 THR C C 1
ATOM 5332 O O . THR C 1 252 ? -12.415 32.286 67.213 1.00 24.58 232 THR C O 1
ATOM 5336 N N . ALA C 1 253 ? -10.891 31.172 65.972 1.00 26.67 233 ALA C N 1
ATOM 5337 C CA . ALA C 1 253 ? -9.955 32.297 65.964 1.00 21.82 233 ALA C CA 1
ATOM 5338 C C . ALA C 1 253 ? -10.548 33.533 65.304 1.00 27.91 233 ALA C C 1
ATOM 5339 O O . ALA C 1 253 ? -10.068 34.647 65.544 1.00 24.21 233 ALA C O 1
ATOM 5341 N N . ARG C 1 254 ? -11.585 33.369 64.486 1.00 24.61 234 ARG C N 1
ATOM 5342 C CA . ARG C 1 254 ? -12.181 34.499 63.791 1.00 24.99 234 ARG C CA 1
ATOM 5343 C C . ARG C 1 254 ? -13.306 35.147 64.592 1.00 27.33 234 ARG C C 1
ATOM 5344 O O . ARG C 1 254 ? -13.737 36.253 64.246 1.00 24.75 234 ARG C O 1
ATOM 5352 N N . SER C 1 255 ? -13.764 34.496 65.661 1.00 23.87 235 SER C N 1
ATOM 5353 C CA . SER C 1 255 ? -14.846 35.025 66.482 1.00 25.72 235 SER C CA 1
ATOM 5354 C C . SER C 1 255 ? -14.465 36.356 67.136 1.00 23.98 235 SER C C 1
ATOM 5355 O O . SER C 1 255 ? -13.343 36.531 67.618 1.00 24.85 235 SER C O 1
ATOM 5358 N N . ARG C 1 256 ? -15.415 37.296 67.159 1.00 22.25 236 ARG C N 1
ATOM 5359 C CA . ARG C 1 256 ? -15.261 38.557 67.885 1.00 24.27 236 ARG C CA 1
ATOM 5360 C C . ARG C 1 256 ? -16.044 38.596 69.193 1.00 22.41 236 ARG C C 1
ATOM 5361 O O . ARG C 1 256 ? -15.897 39.555 69.963 1.00 18.34 236 ARG C O 1
ATOM 5369 N N . GLU C 1 257 ? -16.881 37.599 69.452 1.00 21.87 237 GLU C N 1
ATOM 5370 C CA . GLU C 1 257 ? -17.599 37.462 70.710 1.00 19.63 237 GLU C CA 1
ATOM 5371 C C . GLU C 1 257 ? -17.242 36.114 71.327 1.00 18.30 237 GLU C C 1
ATOM 5372 O O . GLU C 1 257 ? -16.817 35.180 70.629 1.00 19.14 237 GLU C O 1
ATOM 5378 N N . MET C 1 258 ? -17.358 36.029 72.649 1.00 18.09 238 MET C N 1
ATOM 5379 C CA . MET C 1 258 ? -17.016 34.812 73.388 1.00 18.83 238 MET C CA 1
ATOM 5380 C C . MET C 1 258 ? -18.191 34.549 74.332 1.00 17.18 238 MET C C 1
ATOM 5381 O O . MET C 1 258 ? -18.267 35.109 75.428 1.00 15.14 238 MET C O 1
ATOM 5386 N N . LEU C 1 259 ? -19.117 33.714 73.898 1.00 15.42 239 LEU C N 1
ATOM 5387 C CA . LEU C 1 259 ? -20.375 33.492 74.606 1.00 16.20 239 LEU C CA 1
ATOM 5388 C C . LEU C 1 259 ? -20.272 32.137 75.303 1.00 17.88 239 LEU C C 1
ATOM 5389 O O . LEU C 1 259 ? -20.367 31.093 74.653 1.00 17.82 239 LEU C O 1
ATOM 5394 N N . VAL C 1 260 ? -20.065 32.165 76.621 1.00 14.90 240 VAL C N 1
ATOM 5395 C CA . VAL C 1 260 ? -19.632 31.003 77.393 1.00 16.61 240 VAL C CA 1
ATOM 5396 C C . VAL C 1 260 ? -20.822 30.339 78.077 1.00 21.47 240 VAL C C 1
ATOM 5397 O O . VAL C 1 260 ? -21.562 30.994 78.827 1.00 17.70 240 VAL C O 1
ATOM 5401 N N . VAL C 1 261 ? -20.973 29.029 77.858 1.00 16.95 241 VAL C N 1
ATOM 5402 C CA . VAL C 1 261 ? -21.998 28.210 78.496 1.00 15.92 241 VAL C CA 1
ATOM 5403 C C . VAL C 1 261 ? -21.329 27.335 79.549 1.00 23.76 241 VAL C C 1
ATOM 5404 O O . VAL C 1 261 ? -20.369 26.606 79.247 1.00 19.97 241 VAL C O 1
ATOM 5408 N N . LEU C 1 262 ? -21.846 27.395 80.783 1.00 20.43 242 LEU C N 1
ATOM 5409 C CA . LEU C 1 262 ? -21.319 26.630 81.906 1.00 17.24 242 LEU C CA 1
ATOM 5410 C C . LEU C 1 262 ? -22.405 25.747 82.505 1.00 22.25 242 LEU C C 1
ATOM 5411 O O . LEU C 1 262 ? -23.584 26.134 82.577 1.00 17.97 242 LEU C O 1
ATOM 5416 N N . GLU C 1 263 ? -22.002 24.552 82.928 1.00 20.43 243 GLU C N 1
ATOM 5417 C CA . GLU C 1 263 ? -22.905 23.641 83.618 1.00 24.82 243 GLU C CA 1
ATOM 5418 C C . GLU C 1 263 ? -22.160 23.046 84.806 1.00 27.43 243 GLU C C 1
ATOM 5419 O O . GLU C 1 263 ? -20.966 23.285 85.000 1.00 26.91 243 GLU C O 1
ATOM 5425 N N . ARG C 1 264 ? -22.876 22.259 85.602 1.00 31.99 244 ARG C N 1
ATOM 5426 C CA . ARG C 1 264 ? -22.341 21.739 86.851 1.00 34.92 244 ARG C CA 1
ATOM 5427 C C . ARG C 1 264 ? -21.250 20.697 86.630 1.00 38.99 244 ARG C C 1
ATOM 5428 O O . ARG C 1 264 ? -21.161 20.053 85.582 1.00 39.21 244 ARG C O 1
ATOM 5436 N N . GLN C 1 265 ? -20.451 20.513 87.684 1.00 45.90 245 GLN C N 1
ATOM 5437 C CA . GLN C 1 265 ? -19.354 19.538 87.835 1.00 47.36 245 GLN C CA 1
ATOM 5438 C C . GLN C 1 265 ? -18.407 19.424 86.649 1.00 48.61 245 GLN C C 1
ATOM 5439 O O . GLN C 1 265 ? -17.184 19.448 86.841 1.00 50.66 245 GLN C O 1
ATOM 5445 N N . GLU D 1 29 ? 9.761 17.509 31.694 1.00 50.51 9 GLU D N 1
ATOM 5446 C CA . GLU D 1 29 ? 10.257 18.788 32.261 1.00 50.18 9 GLU D CA 1
ATOM 5447 C C . GLU D 1 29 ? 10.109 18.761 33.785 1.00 44.60 9 GLU D C 1
ATOM 5448 O O . GLU D 1 29 ? 9.068 18.363 34.285 1.00 45.88 9 GLU D O 1
ATOM 5454 N N . THR D 1 30 ? 11.166 19.161 34.465 1.00 43.75 10 THR D N 1
ATOM 5455 C CA . THR D 1 30 ? 11.223 19.219 35.942 1.00 49.92 10 THR D CA 1
ATOM 5456 C C . THR D 1 30 ? 10.186 20.224 36.450 1.00 39.75 10 THR D C 1
ATOM 5457 O O . THR D 1 30 ? 9.675 20.016 37.529 1.00 36.18 10 THR D O 1
ATOM 5461 N N . ALA D 1 31 ? 9.902 21.255 35.666 1.00 37.01 11 ALA D N 1
ATOM 5462 C CA . ALA D 1 31 ? 8.917 22.234 36.106 1.00 36.62 11 ALA D CA 1
ATOM 5463 C C . ALA D 1 31 ? 7.571 21.573 36.371 1.00 34.83 11 ALA D C 1
ATOM 5464 O O . ALA D 1 31 ? 6.921 21.847 37.386 1.00 34.24 11 ALA D O 1
ATOM 5466 N N . ILE D 1 32 ? 7.144 20.683 35.475 1.00 36.94 12 ILE D N 1
ATOM 5467 C CA . ILE D 1 32 ? 5.847 20.038 35.641 1.00 35.80 12 ILE D CA 1
ATOM 5468 C C . ILE D 1 32 ? 5.856 19.104 36.850 1.00 33.53 12 ILE D C 1
ATOM 5469 O O . ILE D 1 32 ? 4.885 19.062 37.618 1.00 31.79 12 ILE D O 1
ATOM 5474 N N . GLU D 1 33 ? 6.957 18.373 37.065 1.00 36.82 13 GLU D N 1
ATOM 5475 C CA . GLU D 1 33 ? 7.053 17.504 38.241 1.00 35.85 13 GLU D CA 1
ATOM 5476 C C . GLU D 1 33 ? 6.940 18.313 39.533 1.00 31.19 13 GLU D C 1
ATOM 5477 O O . GLU D 1 33 ? 6.239 17.914 40.470 1.00 26.09 13 GLU D O 1
ATOM 5483 N N . ALA D 1 34 ? 7.657 19.437 39.609 1.00 26.11 14 ALA D N 1
ATOM 5484 C CA . ALA D 1 34 ? 7.552 20.314 40.771 1.00 27.79 14 ALA D CA 1
ATOM 5485 C C . ALA D 1 34 ? 6.135 20.865 40.920 1.00 27.23 14 ALA D C 1
ATOM 5486 O O . ALA D 1 34 ? 5.574 20.866 42.020 1.00 28.09 14 ALA D O 1
ATOM 5488 N N . TYR D 1 35 ? 5.549 21.345 39.816 1.00 27.89 15 TYR D N 1
ATOM 5489 C CA . TYR D 1 35 ? 4.145 21.763 39.789 1.00 28.64 15 TYR D CA 1
ATOM 5490 C C . TYR D 1 35 ? 3.243 20.712 40.426 1.00 34.34 15 TYR D C 1
ATOM 5491 O O . TYR D 1 35 ? 2.397 21.025 41.277 1.00 28.27 15 TYR D O 1
ATOM 5500 N N . ASP D 1 36 ? 3.422 19.446 40.033 1.00 29.36 16 ASP D N 1
ATOM 5501 C CA . ASP D 1 36 ? 2.551 18.393 40.543 1.00 25.01 16 ASP D CA 1
ATOM 5502 C C . ASP D 1 36 ? 2.753 18.185 42.034 1.00 26.75 16 ASP D C 1
ATOM 5503 O O . ASP D 1 36 ? 1.778 18.031 42.779 1.00 28.22 16 ASP D O 1
ATOM 5508 N N . LEU D 1 37 ? 4.007 18.181 42.487 1.00 23.14 17 LEU D N 1
ATOM 5509 C CA . LEU D 1 37 ? 4.281 18.024 43.912 1.00 22.85 17 LEU D CA 1
ATOM 5510 C C . LEU D 1 37 ? 3.675 19.165 44.726 1.00 24.07 17 LEU D C 1
ATOM 5511 O O . LEU D 1 37 ? 3.036 18.930 45.758 1.00 26.79 17 LEU D O 1
ATOM 5516 N N . VAL D 1 38 ? 3.902 20.412 44.301 1.00 23.56 18 VAL D N 1
ATOM 5517 C CA . VAL D 1 38 ? 3.363 21.567 45.026 1.00 23.17 18 VAL D CA 1
ATOM 5518 C C . VAL D 1 38 ? 1.840 21.505 45.061 1.00 24.15 18 VAL D C 1
ATOM 5519 O O . VAL D 1 38 ? 1.213 21.662 46.117 1.00 27.00 18 VAL D O 1
ATOM 5523 N N . SER D 1 39 ? 1.223 21.275 43.900 1.00 22.32 19 SER D N 1
ATOM 5524 C CA . SER D 1 39 ? -0.233 21.204 43.839 1.00 25.47 19 SER D CA 1
ATOM 5525 C C . SER D 1 39 ? -0.773 20.043 44.672 1.00 28.46 19 SER D C 1
ATOM 5526 O O . SER D 1 39 ? -1.775 20.191 45.380 1.00 29.75 19 SER D O 1
ATOM 5529 N N . SER D 1 40 ? -0.110 18.881 44.613 1.00 24.18 20 SER D N 1
ATOM 5530 C CA . SER D 1 40 ? -0.572 17.721 45.367 1.00 25.51 20 SER D CA 1
ATOM 5531 C C . SER D 1 40 ? -0.540 17.966 46.867 1.00 33.72 20 SER D C 1
ATOM 5532 O O . SER D 1 40 ? -1.367 17.411 47.604 1.00 28.70 20 SER D O 1
ATOM 5535 N N . MET D 1 41 ? 0.404 18.773 47.345 1.00 27.93 21 MET D N 1
ATOM 5536 C CA . MET D 1 41 ? 0.572 18.928 48.785 1.00 33.69 21 MET D CA 1
ATOM 5537 C C . MET D 1 41 ? -0.061 20.191 49.334 1.00 31.24 21 MET D C 1
ATOM 5538 O O . MET D 1 41 ? -0.612 20.165 50.437 1.00 39.13 21 MET D O 1
ATOM 5543 N N . LEU D 1 42 ? -0.008 21.286 48.587 1.00 31.58 22 LEU D N 1
ATOM 5544 C CA . LEU D 1 42 ? -0.575 22.547 49.027 1.00 35.44 22 LEU D CA 1
ATOM 5545 C C . LEU D 1 42 ? -2.002 22.748 48.540 1.00 33.53 22 LEU D C 1
ATOM 5546 O O . LEU D 1 42 ? -2.645 23.730 48.923 1.00 30.90 22 LEU D O 1
ATOM 5551 N N . SER D 1 43 ? -2.496 21.878 47.687 1.00 31.15 23 SER D N 1
ATOM 5552 C CA . SER D 1 43 ? -3.844 22.069 47.176 1.00 29.35 23 SER D CA 1
ATOM 5553 C C . SER D 1 43 ? -4.458 20.717 46.838 1.00 23.98 23 SER D C 1
ATOM 5554 O O . SER D 1 43 ? -4.864 20.492 45.689 1.00 25.63 23 SER D O 1
ATOM 5557 N N . PRO D 1 44 ? -4.545 19.794 47.798 1.00 28.59 24 PRO D N 1
ATOM 5558 C CA . PRO D 1 44 ? -5.119 18.482 47.486 1.00 25.15 24 PRO D CA 1
ATOM 5559 C C . PRO D 1 44 ? -6.567 18.639 47.046 1.00 27.96 24 PRO D C 1
ATOM 5560 O O . PRO D 1 44 ? -7.239 19.618 47.387 1.00 27.22 24 PRO D O 1
ATOM 5564 N N . GLY D 1 45 ? -7.037 17.672 46.250 1.00 22.86 25 GLY D N 1
ATOM 5565 C CA . GLY D 1 45 ? -8.386 17.710 45.724 1.00 22.73 25 GLY D CA 1
ATOM 5566 C C . GLY D 1 45 ? -9.487 17.405 46.717 1.00 26.07 25 GLY D C 1
ATOM 5567 O O . GLY D 1 45 ? -10.667 17.556 46.381 1.00 24.86 25 GLY D O 1
ATOM 5568 N N . ALA D 1 46 ? -9.128 17.002 47.943 1.00 29.88 26 ALA D N 1
ATOM 5569 C CA . ALA D 1 46 ? -10.117 16.532 48.908 1.00 25.73 26 ALA D CA 1
ATOM 5570 C C . ALA D 1 46 ? -11.104 17.626 49.282 1.00 26.88 26 ALA D C 1
ATOM 5571 O O . ALA D 1 46 ? -12.312 17.375 49.379 1.00 25.57 26 ALA D O 1
ATOM 5573 N N . GLY D 1 47 ? -10.612 18.846 49.505 1.00 24.45 27 GLY D N 1
ATOM 5574 C CA . GLY D 1 47 ? -11.504 19.932 49.865 1.00 22.79 27 GLY D CA 1
ATOM 5575 C C . GLY D 1 47 ? -12.478 20.272 48.755 1.00 21.63 27 GLY D C 1
ATOM 5576 O O . GLY D 1 47 ? -13.668 20.472 49.000 1.00 21.82 27 GLY D O 1
ATOM 5577 N N . LEU D 1 48 ? -11.980 20.345 47.515 1.00 23.85 28 LEU D N 1
ATOM 5578 C CA . LEU D 1 48 ? -12.866 20.565 46.377 1.00 21.27 28 LEU D CA 1
ATOM 5579 C C . LEU D 1 48 ? -13.937 19.480 46.303 1.00 19.66 28 LEU D C 1
ATOM 5580 O O . LEU D 1 48 ? -15.117 19.783 46.113 1.00 18.95 28 LEU D O 1
ATOM 5585 N N . VAL D 1 49 ? -13.543 18.212 46.475 1.00 23.02 29 VAL D N 1
ATOM 5586 C CA . VAL D 1 49 ? -14.494 17.100 46.367 1.00 23.25 29 VAL D CA 1
ATOM 5587 C C . VAL D 1 49 ? -15.562 17.195 47.451 1.00 21.32 29 VAL D C 1
ATOM 5588 O O . VAL D 1 49 ? -16.750 16.970 47.193 1.00 18.56 29 VAL D O 1
ATOM 5592 N N . ALA D 1 50 ? -15.154 17.519 48.686 1.00 21.44 30 ALA D N 1
ATOM 5593 C CA . ALA D 1 50 ? -16.120 17.631 49.774 1.00 24.58 30 ALA D CA 1
ATOM 5594 C C . ALA D 1 50 ? -17.081 18.788 49.539 1.00 21.50 30 ALA D C 1
ATOM 5595 O O . ALA D 1 50 ? -18.288 18.651 49.758 1.00 21.13 30 ALA D O 1
ATOM 5597 N N . TRP D 1 51 ? -16.565 19.940 49.104 1.00 20.48 31 TRP D N 1
ATOM 5598 C CA . TRP D 1 51 ? -17.426 21.088 48.849 1.00 17.01 31 TRP D CA 1
ATOM 5599 C C . TRP D 1 51 ? -18.424 20.776 47.744 1.00 19.21 31 TRP D C 1
ATOM 5600 O O . TRP D 1 51 ? -19.626 21.021 47.890 1.00 22.94 31 TRP D O 1
ATOM 5611 N N . VAL D 1 52 ? -17.944 20.211 46.633 1.00 16.78 32 VAL D N 1
ATOM 5612 C CA . VAL D 1 52 ? -18.832 19.922 45.506 1.00 20.06 32 VAL D CA 1
ATOM 5613 C C . VAL D 1 52 ? -19.894 18.903 45.915 1.00 20.74 32 VAL D C 1
ATOM 5614 O O . VAL D 1 52 ? -21.085 19.082 45.633 1.00 18.05 32 VAL D O 1
ATOM 5618 N N . SER D 1 53 ? -19.481 17.847 46.639 1.00 20.75 33 SER D N 1
ATOM 5619 C CA . SER D 1 53 ? -20.418 16.802 47.057 1.00 23.70 33 SER D CA 1
ATOM 5620 C C . SER D 1 53 ? -21.519 17.342 47.962 1.00 24.67 33 SER D C 1
ATOM 5621 O O . SER D 1 53 ? -22.625 16.789 47.995 1.00 25.48 33 SER D O 1
ATOM 5624 N N . SER D 1 54 ? -21.246 18.409 48.710 1.00 23.36 34 SER D N 1
ATOM 5625 C CA . SER D 1 54 ? -22.291 19.017 49.525 1.00 21.81 34 SER D CA 1
ATOM 5626 C C . SER D 1 54 ? -23.359 19.715 48.689 1.00 25.89 34 SER D C 1
ATOM 5627 O O . SER D 1 54 ? -24.394 20.108 49.242 1.00 30.60 34 SER D O 1
ATOM 5630 N N . HIS D 1 55 ? -23.152 19.855 47.373 1.00 21.41 35 HIS D N 1
ATOM 5631 C CA . HIS D 1 55 ? -24.110 20.493 46.476 1.00 26.79 35 HIS D CA 1
ATOM 5632 C C . HIS D 1 55 ? -24.663 19.579 45.390 1.00 24.34 35 HIS D C 1
ATOM 5633 O O . HIS D 1 55 ? -25.808 19.776 44.967 1.00 25.43 35 HIS D O 1
ATOM 5640 N N . ARG D 1 56 ? -23.879 18.613 44.909 1.00 19.04 36 ARG D N 1
ATOM 5641 C CA . ARG D 1 56 ? -24.292 17.667 43.878 1.00 22.62 36 ARG D CA 1
ATOM 5642 C C . ARG D 1 56 ? -23.633 16.321 44.150 1.00 20.98 36 ARG D C 1
ATOM 5643 O O . ARG D 1 56 ? -22.475 16.274 44.583 1.00 20.69 36 ARG D O 1
ATOM 5651 N N . PRO D 1 57 ? -24.339 15.219 43.908 1.00 22.30 37 PRO D N 1
ATOM 5652 C CA . PRO D 1 57 ? -23.694 13.899 43.998 1.00 23.51 37 PRO D CA 1
ATOM 5653 C C . PRO D 1 57 ? -22.703 13.679 42.857 1.00 22.72 37 PRO D C 1
ATOM 5654 O O . PRO D 1 57 ? -22.966 14.041 41.709 1.00 23.45 37 PRO D O 1
ATOM 5658 N N . LEU D 1 58 ? -21.564 13.054 43.180 1.00 18.26 38 LEU D N 1
ATOM 5659 C CA . LEU D 1 58 ? -20.552 12.714 42.184 1.00 19.03 38 LEU D CA 1
ATOM 5660 C C . LEU D 1 58 ? -20.508 11.235 41.811 1.00 23.04 38 LEU D C 1
ATOM 5661 O O . LEU D 1 58 ? -19.948 10.895 40.763 1.00 21.67 38 LEU D O 1
ATOM 5666 N N . ASP D 1 59 ? -21.059 10.356 42.642 1.00 20.23 39 ASP D N 1
ATOM 5667 C CA . ASP D 1 59 ? -20.873 8.915 42.476 1.00 22.07 39 ASP D CA 1
ATOM 5668 C C . ASP D 1 59 ? -21.591 8.447 41.216 1.00 18.16 39 ASP D C 1
ATOM 5669 O O . ASP D 1 59 ? -22.824 8.425 41.170 1.00 22.25 39 ASP D O 1
ATOM 5674 N N . GLY D 1 60 ? -20.821 8.088 40.190 1.00 22.71 40 GLY D N 1
ATOM 5675 C CA . GLY D 1 60 ? -21.357 7.717 38.892 1.00 21.00 40 GLY D CA 1
ATOM 5676 C C . GLY D 1 60 ? -21.820 8.867 38.017 1.00 24.87 40 GLY D C 1
ATOM 5677 O O . GLY D 1 60 ? -22.428 8.621 36.963 1.00 22.07 40 GLY D O 1
ATOM 5678 N N . ARG D 1 61 ? -21.577 10.111 38.417 1.00 20.87 41 ARG D N 1
ATOM 5679 C CA . ARG D 1 61 ? -21.993 11.241 37.597 1.00 19.16 41 ARG D CA 1
ATOM 5680 C C . ARG D 1 61 ? -20.831 11.683 36.712 1.00 21.10 41 ARG D C 1
ATOM 5681 O O . ARG D 1 61 ? -19.682 11.282 36.909 1.00 20.25 41 ARG D O 1
ATOM 5689 N N . THR D 1 62 ? -21.148 12.480 35.704 1.00 20.65 42 THR D N 1
ATOM 5690 C CA . THR D 1 62 ? -20.156 12.966 34.752 1.00 22.38 42 THR D CA 1
ATOM 5691 C C . THR D 1 62 ? -19.664 14.341 35.182 1.00 23.36 42 THR D C 1
ATOM 5692 O O . THR D 1 62 ? -20.475 15.216 35.527 1.00 22.16 42 THR D O 1
ATOM 5696 N N . VAL D 1 63 ? -18.345 14.529 35.138 1.00 22.47 43 VAL D N 1
ATOM 5697 C CA . VAL D 1 63 ? -17.682 15.753 35.575 1.00 20.68 43 VAL D CA 1
ATOM 5698 C C . VAL D 1 63 ? -16.727 16.216 34.483 1.00 22.22 43 VAL D C 1
ATOM 5699 O O . VAL D 1 63 ? -15.895 15.436 34.003 1.00 20.29 43 VAL D O 1
ATOM 5703 N N . LEU D 1 64 ? -16.842 17.487 34.105 1.00 21.55 44 LEU D N 1
ATOM 5704 C CA . LEU D 1 64 ? -15.877 18.167 33.248 1.00 21.76 44 LEU D CA 1
ATOM 5705 C C . LEU D 1 64 ? -14.967 19.016 34.133 1.00 21.11 44 LEU D C 1
ATOM 5706 O O . LEU D 1 64 ? -15.404 20.041 34.666 1.00 18.32 44 LEU D O 1
ATOM 5711 N N . ASP D 1 65 ? -13.709 18.584 34.308 1.00 19.29 45 ASP D N 1
ATOM 5712 C CA . ASP D 1 65 ? -12.733 19.277 35.157 1.00 20.54 45 ASP D CA 1
ATOM 5713 C C . ASP D 1 65 ? -11.846 20.142 34.263 1.00 25.28 45 ASP D C 1
ATOM 5714 O O . ASP D 1 65 ? -10.961 19.624 33.570 1.00 21.15 45 ASP D O 1
ATOM 5719 N N . LEU D 1 66 ? -12.078 21.460 34.283 1.00 23.99 46 LEU D N 1
ATOM 5720 C CA . LEU D 1 66 ? -11.405 22.382 33.372 1.00 19.92 46 LEU D CA 1
ATOM 5721 C C . LEU D 1 66 ? -10.117 22.908 33.992 1.00 22.20 46 LEU D C 1
ATOM 5722 O O . LEU D 1 66 ? -10.100 23.351 35.148 1.00 19.76 46 LEU D O 1
ATOM 5727 N N . GLY D 1 67 ? -9.042 22.870 33.211 1.00 22.50 47 GLY D N 1
ATOM 5728 C CA . GLY D 1 67 ? -7.729 23.209 33.705 1.00 20.25 47 GLY D CA 1
ATOM 5729 C C . GLY D 1 67 ? -7.222 22.148 34.646 1.00 24.48 47 GLY D C 1
ATOM 5730 O O . GLY D 1 67 ? -6.756 22.451 35.750 1.00 21.77 47 GLY D O 1
ATOM 5731 N N . CYS D 1 68 ? -7.293 20.887 34.200 1.00 26.96 48 CYS D N 1
ATOM 5732 C CA . CYS D 1 68 ? -7.021 19.757 35.077 1.00 23.41 48 CYS D CA 1
ATOM 5733 C C . CYS D 1 68 ? -5.552 19.628 35.450 1.00 25.89 48 CYS D C 1
ATOM 5734 O O . CYS D 1 68 ? -5.239 18.934 36.428 1.00 22.72 48 CYS D O 1
ATOM 5737 N N . GLY D 1 69 ? -4.646 20.245 34.690 1.00 25.04 49 GLY D N 1
ATOM 5738 C CA . GLY D 1 69 ? -3.232 20.120 35.009 1.00 21.93 49 GLY D CA 1
ATOM 5739 C C . GLY D 1 69 ? -2.776 18.673 34.964 1.00 23.89 49 GLY D C 1
ATOM 5740 O O . GLY D 1 69 ? -3.121 17.913 34.055 1.00 25.12 49 GLY D O 1
ATOM 5741 N N . THR D 1 70 ? -1.997 18.283 35.963 1.00 20.67 50 THR D N 1
ATOM 5742 C CA . THR D 1 70 ? -1.531 16.915 36.130 1.00 25.21 50 THR D CA 1
ATOM 5743 C C . THR D 1 70 ? -2.528 16.034 36.886 1.00 24.88 50 THR D C 1
ATOM 5744 O O . THR D 1 70 ? -2.190 14.904 37.242 1.00 25.35 50 THR D O 1
ATOM 5748 N N . GLY D 1 71 ? -3.732 16.532 37.156 1.00 24.96 51 GLY D N 1
ATOM 5749 C CA . GLY D 1 71 ? -4.827 15.688 37.574 1.00 22.01 51 GLY D CA 1
ATOM 5750 C C . GLY D 1 71 ? -5.069 15.589 39.056 1.00 24.49 51 GLY D C 1
ATOM 5751 O O . GLY D 1 71 ? -5.812 14.695 39.476 1.00 22.24 51 GLY D O 1
ATOM 5752 N N . VAL D 1 72 ? -4.482 16.474 39.869 1.00 22.09 52 VAL D N 1
ATOM 5753 C CA . VAL D 1 72 ? -4.738 16.403 41.307 1.00 23.19 52 VAL D CA 1
ATOM 5754 C C . VAL D 1 72 ? -6.232 16.535 41.588 1.00 24.44 52 VAL D C 1
ATOM 5755 O O . VAL D 1 72 ? -6.797 15.804 42.414 1.00 22.94 52 VAL D O 1
ATOM 5759 N N . SER D 1 73 ? -6.894 17.464 40.906 1.00 22.92 53 SER D N 1
ATOM 5760 C CA . SER D 1 73 ? -8.336 17.616 41.079 1.00 22.07 53 SER D CA 1
ATOM 5761 C C . SER D 1 73 ? -9.088 16.469 40.413 1.00 24.04 53 SER D C 1
ATOM 5762 O O . SER D 1 73 ? -10.033 15.917 40.992 1.00 19.13 53 SER D O 1
ATOM 5765 N N . SER D 1 74 ? -8.679 16.104 39.194 1.00 21.65 54 SER D N 1
ATOM 5766 C CA . SER D 1 74 ? -9.386 15.073 38.444 1.00 24.34 54 SER D CA 1
ATOM 5767 C C . SER D 1 74 ? -9.352 13.734 39.166 1.00 21.28 54 SER D C 1
ATOM 5768 O O . SER D 1 74 ? -10.361 13.021 39.209 1.00 22.96 54 SER D O 1
ATOM 5771 N N . PHE D 1 75 ? -8.205 13.373 39.742 1.00 24.49 55 PHE D N 1
ATOM 5772 C CA . PHE D 1 75 ? -8.107 12.079 40.411 1.00 23.49 55 PHE D CA 1
ATOM 5773 C C . PHE D 1 75 ? -8.940 12.062 41.685 1.00 28.81 55 PHE D C 1
ATOM 5774 O O . PHE D 1 75 ? -9.600 11.060 41.976 1.00 24.68 55 PHE D O 1
ATOM 5782 N N . ALA D 1 76 ? -8.956 13.171 42.440 1.00 22.71 56 ALA D N 1
ATOM 5783 C CA . ALA D 1 76 ? -9.765 13.205 43.655 1.00 21.46 56 ALA D CA 1
ATOM 5784 C C . ALA D 1 76 ? -11.243 13.121 43.318 1.00 22.32 56 ALA D C 1
ATOM 5785 O O . ALA D 1 76 ? -12.017 12.487 44.046 1.00 23.22 56 ALA D O 1
ATOM 5787 N N . LEU D 1 77 ? -11.634 13.682 42.191 1.00 20.80 57 LEU D N 1
ATOM 5788 C CA . LEU D 1 77 ? -13.046 13.611 41.771 1.00 23.96 57 LEU D CA 1
ATOM 5789 C C . LEU D 1 77 ? -13.395 12.152 41.406 1.00 22.74 57 LEU D C 1
ATOM 5790 O O . LEU D 1 77 ? -14.424 11.687 41.821 1.00 18.42 57 LEU D O 1
ATOM 5795 N N . ALA D 1 78 ? -12.511 11.476 40.689 1.00 20.78 58 ALA D N 1
ATOM 5796 C CA . ALA D 1 78 ? -12.714 10.067 40.285 1.00 25.72 58 ALA D CA 1
ATOM 5797 C C . ALA D 1 78 ? -12.798 9.161 41.520 1.00 26.01 58 ALA D C 1
ATOM 5798 O O . ALA D 1 78 ? -13.582 8.258 41.505 1.00 25.89 58 ALA D O 1
ATOM 5800 N N . GLU D 1 79 ? -12.009 9.442 42.549 1.00 24.35 59 GLU D N 1
ATOM 5801 C CA . GLU D 1 79 ? -12.034 8.634 43.793 1.00 29.72 59 GLU D CA 1
ATOM 5802 C C . GLU D 1 79 ? -13.411 8.737 44.454 1.00 27.09 59 GLU D C 1
ATOM 5803 O O . GLU D 1 79 ? -13.793 7.803 45.127 1.00 25.54 59 GLU D O 1
ATOM 5809 N N . ALA D 1 80 ? -14.102 9.859 44.255 1.00 22.57 60 ALA D N 1
ATOM 5810 C CA . ALA D 1 80 ? -15.477 9.996 44.730 1.00 23.74 60 ALA D CA 1
ATOM 5811 C C . ALA D 1 80 ? -16.480 9.301 43.810 1.00 22.64 60 ALA D C 1
ATOM 5812 O O . ALA D 1 80 ? -17.686 9.352 44.074 1.00 25.00 60 ALA D O 1
ATOM 5814 N N . GLY D 1 81 ? -16.013 8.667 42.733 1.00 22.75 61 GLY D N 1
ATOM 5815 C CA . GLY D 1 81 ? -16.874 7.905 41.851 1.00 24.38 61 GLY D CA 1
ATOM 5816 C C . GLY D 1 81 ? -17.274 8.616 40.582 1.00 28.47 61 GLY D C 1
ATOM 5817 O O . GLY D 1 81 ? -18.094 8.081 39.819 1.00 22.04 61 GLY D O 1
ATOM 5818 N N . ALA D 1 82 ? -16.737 9.804 40.334 1.00 21.60 62 ALA D N 1
ATOM 5819 C CA . ALA D 1 82 ? -17.117 10.558 39.148 1.00 25.34 62 ALA D CA 1
ATOM 5820 C C . ALA D 1 82 ? -16.488 9.957 37.902 1.00 20.96 62 ALA D C 1
ATOM 5821 O O . ALA D 1 82 ? -15.379 9.419 37.936 1.00 21.38 62 ALA D O 1
ATOM 5823 N N . ARG D 1 83 ? -17.190 10.079 36.787 1.00 21.63 63 ARG D N 1
ATOM 5824 C CA . ARG D 1 83 ? -16.589 9.824 35.484 1.00 26.25 63 ARG D CA 1
ATOM 5825 C C . ARG D 1 83 ? -16.112 11.168 34.941 1.00 23.57 63 ARG D C 1
ATOM 5826 O O . ARG D 1 83 ? -16.927 12.020 34.584 1.00 21.46 63 ARG D O 1
ATOM 5834 N N . VAL D 1 84 ? -14.794 11.352 34.872 1.00 22.31 64 VAL D N 1
ATOM 5835 C CA . VAL D 1 84 ? -14.185 12.668 34.711 1.00 24.02 64 VAL D CA 1
ATOM 5836 C C . VAL D 1 84 ? -13.662 12.819 33.294 1.00 26.79 64 VAL D C 1
ATOM 5837 O O . VAL D 1 84 ? -12.980 11.925 32.777 1.00 26.72 64 VAL D O 1
ATOM 5841 N N . VAL D 1 85 ? -13.999 13.942 32.662 1.00 24.82 65 VAL D N 1
ATOM 5842 C CA . VAL D 1 85 ? -13.319 14.421 31.460 1.00 24.88 65 VAL D CA 1
ATOM 5843 C C . VAL D 1 85 ? -12.447 15.600 31.877 1.00 22.92 65 VAL D C 1
ATOM 5844 O O . VAL D 1 85 ? -12.956 16.608 32.388 1.00 21.65 65 VAL D O 1
ATOM 5848 N N . ALA D 1 86 ? -11.142 15.481 31.651 1.00 21.79 66 ALA D N 1
ATOM 5849 C CA . ALA D 1 86 ? -10.148 16.410 32.180 1.00 22.63 66 ALA D CA 1
ATOM 5850 C C . ALA D 1 86 ? -9.491 17.175 31.038 1.00 28.92 66 ALA D C 1
ATOM 5851 O O . ALA D 1 86 ? -8.791 16.576 30.207 1.00 26.90 66 ALA D O 1
ATOM 5853 N N . VAL D 1 87 ? -9.670 18.501 31.031 1.00 21.90 67 VAL D N 1
ATOM 5854 C CA . VAL D 1 87 ? -9.259 19.361 29.926 1.00 22.51 67 VAL D CA 1
ATOM 5855 C C . VAL D 1 87 ? -8.097 20.245 30.367 1.00 26.49 67 VAL D C 1
ATOM 5856 O O . VAL D 1 87 ? -8.146 20.866 31.440 1.00 22.43 67 VAL D O 1
ATOM 5860 N N . ASP D 1 88 ? -7.067 20.335 29.523 1.00 27.15 68 ASP D N 1
ATOM 5861 C CA . ASP D 1 88 ? -5.947 21.228 29.787 1.00 24.25 68 ASP D CA 1
ATOM 5862 C C . ASP D 1 88 ? -5.253 21.565 28.476 1.00 29.39 68 ASP D C 1
ATOM 5863 O O . ASP D 1 88 ? -5.197 20.740 27.563 1.00 29.55 68 ASP D O 1
ATOM 5868 N N . ALA D 1 89 ? -4.705 22.781 28.402 1.00 30.27 69 ALA D N 1
ATOM 5869 C CA . ALA D 1 89 ? -3.960 23.213 27.223 1.00 27.74 69 ALA D CA 1
ATOM 5870 C C . ALA D 1 89 ? -2.505 22.763 27.246 1.00 28.95 69 ALA D C 1
ATOM 5871 O O . ALA D 1 89 ? -1.827 22.857 26.214 1.00 31.36 69 ALA D O 1
ATOM 5873 N N . SER D 1 90 ? -2.016 22.271 28.380 1.00 24.91 70 SER D N 1
ATOM 5874 C CA . SER D 1 90 ? -0.631 21.828 28.508 1.00 29.29 70 SER D CA 1
ATOM 5875 C C . SER D 1 90 ? -0.583 20.325 28.238 1.00 26.97 70 SER D C 1
ATOM 5876 O O . SER D 1 90 ? -0.948 19.515 29.091 1.00 28.18 70 SER D O 1
ATOM 5879 N N . ARG D 1 91 ? -0.165 19.957 27.025 1.00 30.49 71 ARG D N 1
ATOM 5880 C CA . ARG D 1 91 ? 0.062 18.546 26.705 1.00 32.33 71 ARG D CA 1
ATOM 5881 C C . ARG D 1 91 ? 1.056 17.867 27.650 1.00 30.83 71 ARG D C 1
ATOM 5882 O O . ARG D 1 91 ? 0.798 16.716 28.045 1.00 34.50 71 ARG D O 1
ATOM 5890 N N . PRO D 1 92 ? 2.162 18.493 28.070 1.00 31.87 72 PRO D N 1
ATOM 5891 C CA . PRO D 1 92 ? 3.029 17.828 29.057 1.00 30.73 72 PRO D CA 1
ATOM 5892 C C . PRO D 1 92 ? 2.361 17.584 30.407 1.00 35.26 72 PRO D C 1
ATOM 5893 O O . PRO D 1 92 ? 2.688 16.594 31.083 1.00 30.90 72 PRO D O 1
ATOM 5897 N N . SER D 1 93 ? 1.460 18.471 30.844 1.00 26.84 73 SER D N 1
ATOM 5898 C CA . SER D 1 93 ? 0.700 18.190 32.056 1.00 31.59 73 SER D CA 1
ATOM 5899 C C . SER D 1 93 ? -0.213 16.980 31.867 1.00 23.39 73 SER D C 1
ATOM 5900 O O . SER D 1 93 ? -0.275 16.098 32.728 1.00 26.87 73 SER D O 1
ATOM 5903 N N . LEU D 1 94 ? -0.917 16.915 30.737 1.00 24.48 74 LEU D N 1
ATOM 5904 C CA . LEU D 1 94 ? -1.743 15.749 30.442 1.00 29.88 74 LEU D CA 1
ATOM 5905 C C . LEU D 1 94 ? -0.912 14.466 30.388 1.00 29.80 74 LEU D C 1
ATOM 5906 O O . LEU D 1 94 ? -1.356 13.414 30.859 1.00 29.24 74 LEU D O 1
ATOM 5911 N N . ASP D 1 95 ? 0.301 14.534 29.823 1.00 29.24 75 ASP D N 1
ATOM 5912 C CA . ASP D 1 95 ? 1.161 13.354 29.786 1.00 33.64 75 ASP D CA 1
ATOM 5913 C C . ASP D 1 95 ? 1.416 12.832 31.189 1.00 32.38 75 ASP D C 1
ATOM 5914 O O . ASP D 1 95 ? 1.392 11.621 31.427 1.00 26.87 75 ASP D O 1
ATOM 5919 N N . MET D 1 96 ? 1.661 13.736 32.135 1.00 29.05 76 MET D N 1
ATOM 5920 C CA . MET D 1 96 ? 1.898 13.275 33.490 1.00 28.86 76 MET D CA 1
ATOM 5921 C C . MET D 1 96 ? 0.614 12.752 34.124 1.00 29.18 76 MET D C 1
ATOM 5922 O O . MET D 1 96 ? 0.659 11.772 34.876 1.00 28.81 76 MET D O 1
ATOM 5927 N N . LEU D 1 97 ? -0.533 13.372 33.817 1.00 27.76 77 LEU D N 1
ATOM 5928 C CA . LEU D 1 97 ? -1.815 12.838 34.273 1.00 29.45 77 LEU D CA 1
ATOM 5929 C C . LEU D 1 97 ? -1.990 11.379 33.835 1.00 32.31 77 LEU D C 1
ATOM 5930 O O . LEU D 1 97 ? -2.210 10.489 34.667 1.00 29.07 77 LEU D O 1
ATOM 5935 N N . GLU D 1 98 ? -1.910 11.124 32.522 1.00 28.76 78 GLU D N 1
ATOM 5936 C CA . GLU D 1 98 ? -2.078 9.763 32.005 1.00 34.89 78 GLU D CA 1
ATOM 5937 C C . GLU D 1 98 ? -1.103 8.793 32.667 1.00 34.67 78 GLU D C 1
ATOM 5938 O O . GLU D 1 98 ? -1.468 7.656 32.985 1.00 34.39 78 GLU D O 1
ATOM 5944 N N . LYS D 1 99 ? 0.126 9.240 32.936 1.00 32.67 79 LYS D N 1
ATOM 5945 C CA . LYS D 1 99 ? 1.089 8.375 33.600 1.00 30.70 79 LYS D CA 1
ATOM 5946 C C . LYS D 1 99 ? 0.711 8.080 35.041 1.00 35.24 79 LYS D C 1
ATOM 5947 O O . LYS D 1 99 ? 1.016 6.994 35.543 1.00 37.46 79 LYS D O 1
ATOM 5953 N N . LYS D 1 100 ? 0.098 9.028 35.743 1.00 28.71 80 LYS D N 1
ATOM 5954 C CA . LYS D 1 100 ? -0.322 8.746 37.111 1.00 32.43 80 LYS D CA 1
ATOM 5955 C C . LYS D 1 100 ? -1.718 8.153 37.185 1.00 30.44 80 LYS D C 1
ATOM 5956 O O . LYS D 1 100 ? -2.153 7.782 38.282 1.00 31.67 80 LYS D O 1
ATOM 5962 N N . ARG D 1 101 ? -2.420 8.053 36.051 1.00 30.18 81 ARG D N 1
ATOM 5963 C CA . ARG D 1 101 ? -3.846 7.734 36.087 1.00 33.06 81 ARG D CA 1
ATOM 5964 C C . ARG D 1 101 ? -4.093 6.341 36.639 1.00 36.64 81 ARG D C 1
ATOM 5965 O O . ARG D 1 101 ? -4.996 6.146 37.462 1.00 36.16 81 ARG D O 1
ATOM 5973 N N . LEU D 1 102 ? -3.303 5.361 36.190 1.00 38.81 82 LEU D N 1
ATOM 5974 C CA . LEU D 1 102 ? -3.504 3.967 36.559 1.00 38.92 82 LEU D CA 1
ATOM 5975 C C . LEU D 1 102 ? -4.931 3.542 36.246 1.00 36.68 82 LEU D C 1
ATOM 5976 O O . LEU D 1 102 ? -5.370 3.532 35.091 1.00 37.08 82 LEU D O 1
ATOM 5981 N N . ASP D 1 103 ? -5.671 3.269 37.315 1.00 38.33 83 ASP D N 1
ATOM 5982 C CA . ASP D 1 103 ? -6.976 2.634 37.287 1.00 48.18 83 ASP D CA 1
ATOM 5983 C C . ASP D 1 103 ? -8.122 3.587 36.930 1.00 48.98 83 ASP D C 1
ATOM 5984 O O . ASP D 1 103 ? -9.179 3.129 36.478 1.00 45.02 83 ASP D O 1
ATOM 5989 N N . ARG D 1 104 ? -7.943 4.891 37.108 1.00 40.81 84 ARG D N 1
ATOM 5990 C CA . ARG D 1 104 ? -9.081 5.761 37.374 1.00 35.43 84 ARG D CA 1
ATOM 5991 C C . ARG D 1 104 ? -9.761 6.285 36.108 1.00 34.63 84 ARG D C 1
ATOM 5992 O O . ARG D 1 104 ? -9.137 6.470 35.058 1.00 31.50 84 ARG D O 1
ATOM 6000 N N . ASP D 1 105 ? -11.074 6.505 36.229 1.00 32.48 85 ASP D N 1
ATOM 6001 C CA . ASP D 1 105 ? -11.933 6.916 35.115 1.00 29.09 85 ASP D CA 1
ATOM 6002 C C . ASP D 1 105 ? -11.776 8.417 34.889 1.00 28.06 85 ASP D C 1
ATOM 6003 O O . ASP D 1 105 ? -12.567 9.243 35.361 1.00 23.15 85 ASP D O 1
ATOM 6008 N N . VAL D 1 106 ? -10.725 8.766 34.148 1.00 26.90 86 VAL D N 1
ATOM 6009 C CA . VAL D 1 106 ? -10.394 10.145 33.798 1.00 28.41 86 VAL D CA 1
ATOM 6010 C C . VAL D 1 106 ? -9.896 10.146 32.361 1.00 28.48 86 VAL D C 1
ATOM 6011 O O . VAL D 1 106 ? -8.857 9.546 32.065 1.00 30.37 86 VAL D O 1
ATOM 6015 N N . GLU D 1 107 ? -10.625 10.809 31.474 1.00 26.36 87 GLU D N 1
ATOM 6016 C CA . GLU D 1 107 ? -10.221 10.969 30.085 1.00 31.18 87 GLU D CA 1
ATOM 6017 C C . GLU D 1 107 ? -9.531 12.322 29.927 1.00 33.37 87 GLU D C 1
ATOM 6018 O O . GLU D 1 107 ? -10.142 13.369 30.186 1.00 30.79 87 GLU D O 1
ATOM 6024 N N . ALA D 1 108 ? -8.267 12.300 29.513 1.00 28.35 88 ALA D N 1
ATOM 6025 C CA . ALA D 1 108 ? -7.480 13.515 29.326 1.00 31.99 88 ALA D CA 1
ATOM 6026 C C . ALA D 1 108 ? -7.716 14.085 27.934 1.00 33.24 88 ALA D C 1
ATOM 6027 O O . ALA D 1 108 ? -7.593 13.368 26.939 1.00 36.71 88 ALA D O 1
ATOM 6029 N N . VAL D 1 109 ? -8.058 15.371 27.862 1.00 26.78 89 VAL D N 1
ATOM 6030 C CA . VAL D 1 109 ? -8.387 16.017 26.599 1.00 24.92 89 VAL D CA 1
ATOM 6031 C C . VAL D 1 109 ? -7.582 17.304 26.480 1.00 34.43 89 VAL D C 1
ATOM 6032 O O . VAL D 1 109 ? -7.637 18.165 27.369 1.00 30.03 89 VAL D O 1
ATOM 6036 N N . GLU D 1 110 ? -6.851 17.446 25.375 1.00 33.17 90 GLU D N 1
ATOM 6037 C CA . GLU D 1 110 ? -6.114 18.675 25.102 1.00 32.53 90 GLU D CA 1
ATOM 6038 C C . GLU D 1 110 ? -7.080 19.714 24.548 1.00 30.00 90 GLU D C 1
ATOM 6039 O O . GLU D 1 110 ? -7.760 19.463 23.552 1.00 33.48 90 GLU D O 1
ATOM 6045 N N . GLY D 1 111 ? -7.158 20.873 25.194 1.00 29.64 91 GLY D N 1
ATOM 6046 C CA . GLY D 1 111 ? -8.131 21.862 24.762 1.00 28.62 91 GLY D CA 1
ATOM 6047 C C . GLY D 1 111 ? -7.970 23.170 25.504 1.00 25.78 91 GLY D C 1
ATOM 6048 O O . GLY D 1 111 ? -7.262 23.264 26.509 1.00 25.92 91 GLY D O 1
ATOM 6049 N N . ASP D 1 112 ? -8.669 24.180 24.992 1.00 28.85 92 ASP D N 1
ATOM 6050 C CA . ASP D 1 112 ? -8.626 25.551 25.499 1.00 30.62 92 ASP D CA 1
ATOM 6051 C C . ASP D 1 112 ? -9.964 25.834 26.173 1.00 29.34 92 ASP D C 1
ATOM 6052 O O . ASP D 1 112 ? -10.993 25.916 25.493 1.00 27.52 92 ASP D O 1
ATOM 6057 N N . PHE D 1 113 ? -9.956 26.007 27.504 1.00 26.39 93 PHE D N 1
ATOM 6058 C CA . PHE D 1 113 ? -11.264 26.151 28.138 1.00 25.16 93 PHE D CA 1
ATOM 6059 C C . PHE D 1 113 ? -11.927 27.500 27.851 1.00 26.35 93 PHE D C 1
ATOM 6060 O O . PHE D 1 113 ? -13.083 27.688 28.249 1.00 28.51 93 PHE D O 1
ATOM 6068 N N . ARG D 1 114 ? -11.271 28.421 27.133 1.00 27.86 94 ARG D N 1
ATOM 6069 C CA . ARG D 1 114 ? -11.974 29.611 26.653 1.00 29.91 94 ARG D CA 1
ATOM 6070 C C . ARG D 1 114 ? -12.752 29.359 25.371 1.00 29.61 94 ARG D C 1
ATOM 6071 O O . ARG D 1 114 ? -13.566 30.206 24.985 1.00 32.16 94 ARG D O 1
ATOM 6079 N N . ASP D 1 115 ? -12.522 28.217 24.701 1.00 31.74 95 ASP D N 1
ATOM 6080 C CA . ASP D 1 115 ? -13.159 27.900 23.421 1.00 32.04 95 ASP D CA 1
ATOM 6081 C C . ASP D 1 115 ? -13.226 26.373 23.301 1.00 39.35 95 ASP D C 1
ATOM 6082 O O . ASP D 1 115 ? -12.463 25.736 22.571 1.00 38.40 95 ASP D O 1
ATOM 6087 N N . LEU D 1 116 ? -14.148 25.773 24.047 1.00 35.21 96 LEU D N 1
ATOM 6088 C CA . LEU D 1 116 ? -14.304 24.325 24.015 1.00 39.71 96 LEU D CA 1
ATOM 6089 C C . LEU D 1 116 ? -15.029 23.910 22.739 1.00 42.70 96 LEU D C 1
ATOM 6090 O O . LEU D 1 116 ? -16.108 24.427 22.428 1.00 41.40 96 LEU D O 1
ATOM 6095 N N . THR D 1 117 ? -14.433 22.969 22.005 1.00 43.75 97 THR D N 1
ATOM 6096 C CA . THR D 1 117 ? -14.944 22.582 20.699 1.00 45.03 97 THR D CA 1
ATOM 6097 C C . THR D 1 117 ? -15.762 21.298 20.717 1.00 49.49 97 THR D C 1
ATOM 6098 O O . THR D 1 117 ? -16.619 21.120 19.845 1.00 54.35 97 THR D O 1
ATOM 6102 N N . PHE D 1 118 ? -15.540 20.404 21.673 1.00 45.62 98 PHE D N 1
ATOM 6103 C CA . PHE D 1 118 ? -16.379 19.218 21.707 1.00 44.76 98 PHE D CA 1
ATOM 6104 C C . PHE D 1 118 ? -17.770 19.565 22.228 1.00 48.73 98 PHE D C 1
ATOM 6105 O O . PHE D 1 118 ? -17.987 20.603 22.854 1.00 47.24 98 PHE D O 1
ATOM 6113 N N . ASP D 1 119 ? -18.722 18.676 21.959 1.00 46.68 99 ASP D N 1
ATOM 6114 C CA . ASP D 1 119 ? -20.126 18.909 22.286 1.00 51.20 99 ASP D CA 1
ATOM 6115 C C . ASP D 1 119 ? -20.626 17.752 23.145 1.00 56.38 99 ASP D C 1
ATOM 6116 O O . ASP D 1 119 ? -20.991 16.690 22.629 1.00 62.87 99 ASP D O 1
ATOM 6121 N N . SER D 1 120 ? -20.631 17.968 24.455 1.00 50.84 100 SER D N 1
ATOM 6122 C CA . SER D 1 120 ? -21.183 17.034 25.420 1.00 42.47 100 SER D CA 1
ATOM 6123 C C . SER D 1 120 ? -21.661 17.844 26.610 1.00 43.68 100 SER D C 1
ATOM 6124 O O . SER D 1 120 ? -21.168 18.947 26.864 1.00 41.76 100 SER D O 1
ATOM 6127 N N . THR D 1 121 ? -22.621 17.297 27.338 1.00 34.44 101 THR D N 1
ATOM 6128 C CA . THR D 1 121 ? -23.099 17.930 28.551 1.00 29.60 101 THR D CA 1
ATOM 6129 C C . THR D 1 121 ? -22.758 17.055 29.751 1.00 32.22 101 THR D C 1
ATOM 6130 O O . THR D 1 121 ? -22.542 15.845 29.620 1.00 31.43 101 THR D O 1
ATOM 6134 N N . PHE D 1 122 ? -22.669 17.692 30.922 1.00 25.53 102 PHE D N 1
ATOM 6135 C CA . PHE D 1 122 ? -22.184 17.042 32.134 1.00 24.94 102 PHE D CA 1
ATOM 6136 C C . PHE D 1 122 ? -23.072 17.406 33.313 1.00 23.75 102 PHE D C 1
ATOM 6137 O O . PHE D 1 122 ? -23.739 18.444 33.322 1.00 26.63 102 PHE D O 1
ATOM 6145 N N . ASP D 1 123 ? -23.059 16.527 34.318 1.00 20.60 103 ASP D N 1
ATOM 6146 C CA . ASP D 1 123 ? -23.726 16.816 35.584 1.00 24.35 103 ASP D CA 1
ATOM 6147 C C . ASP D 1 123 ? -23.025 17.946 36.332 1.00 23.67 103 ASP D C 1
ATOM 6148 O O . ASP D 1 123 ? -23.683 18.780 36.968 1.00 23.84 103 ASP D O 1
ATOM 6153 N N . VAL D 1 124 ? -21.695 17.974 36.278 1.00 19.62 104 VAL D N 1
ATOM 6154 C CA . VAL D 1 124 ? -20.877 18.864 37.087 1.00 20.63 104 VAL D CA 1
ATOM 6155 C C . VAL D 1 124 ? -19.698 19.368 36.261 1.00 18.08 104 VAL D C 1
ATOM 6156 O O . VAL D 1 124 ? -19.067 18.608 35.516 1.00 18.96 104 VAL D O 1
ATOM 6160 N N . VAL D 1 125 ? -19.378 20.649 36.421 1.00 16.41 105 VAL D N 1
ATOM 6161 C CA . VAL D 1 125 ? -18.157 21.244 35.878 1.00 16.87 105 VAL D CA 1
ATOM 6162 C C . VAL D 1 125 ? -17.381 21.821 37.056 1.00 19.18 105 VAL D C 1
ATOM 6163 O O . VAL D 1 125 ? -17.970 22.471 37.929 1.00 18.80 105 VAL D O 1
ATOM 6167 N N . THR D 1 126 ? -16.084 21.536 37.123 1.00 14.43 106 THR D N 1
ATOM 6168 C CA . THR D 1 126 ? -15.252 22.019 38.212 1.00 15.79 106 THR D CA 1
ATOM 6169 C C . THR D 1 126 ? -14.089 22.808 37.653 1.00 17.45 106 THR D C 1
ATOM 6170 O O . THR D 1 126 ? -13.544 22.462 36.602 1.00 18.13 106 THR D O 1
ATOM 6174 N N . MET D 1 127 ? -13.708 23.856 38.374 1.00 18.32 107 MET D N 1
ATOM 6175 C CA . MET D 1 127 ? -12.400 24.473 38.219 1.00 19.17 107 MET D CA 1
ATOM 6176 C C . MET D 1 127 ? -11.730 24.547 39.582 1.00 17.04 107 MET D C 1
ATOM 6177 O O . MET D 1 127 ? -12.242 25.198 40.500 1.00 16.40 107 MET D O 1
ATOM 6182 N N . SER D 1 128 ? -10.572 23.902 39.693 1.00 15.51 108 SER D N 1
ATOM 6183 C CA . SER D 1 128 ? -9.833 23.804 40.938 1.00 17.69 108 SER D CA 1
ATOM 6184 C C . SER D 1 128 ? -9.319 25.179 41.368 1.00 18.81 108 SER D C 1
ATOM 6185 O O . SER D 1 128 ? -9.426 26.170 40.641 1.00 18.01 108 SER D O 1
ATOM 6188 N N . ARG D 1 129 ? -8.761 25.223 42.576 1.00 17.27 109 ARG D N 1
ATOM 6189 C CA . ARG D 1 129 ? -8.424 26.479 43.252 1.00 20.81 109 ARG D CA 1
ATOM 6190 C C . ARG D 1 129 ? -7.702 27.496 42.356 1.00 20.90 109 ARG D C 1
ATOM 6191 O O . ARG D 1 129 ? -6.546 27.283 41.947 1.00 16.07 109 ARG D O 1
ATOM 6199 N N . ASN D 1 130 ? -8.398 28.596 42.044 1.00 14.48 110 ASN D N 1
ATOM 6200 C CA . ASN D 1 130 ? -7.912 29.792 41.361 1.00 15.84 110 ASN D CA 1
ATOM 6201 C C . ASN D 1 130 ? -7.683 29.580 39.869 1.00 18.62 110 ASN D C 1
ATOM 6202 O O . ASN D 1 130 ? -7.259 30.521 39.184 1.00 17.21 110 ASN D O 1
ATOM 6207 N N . THR D 1 131 ? -8.008 28.397 39.330 1.00 18.08 111 THR D N 1
ATOM 6208 C CA . THR D 1 131 ? -7.882 28.146 37.901 1.00 13.73 111 THR D CA 1
ATOM 6209 C C . THR D 1 131 ? -8.785 29.062 37.077 1.00 16.05 111 THR D C 1
ATOM 6210 O O . THR D 1 131 ? -8.422 29.452 35.963 1.00 17.34 111 THR D O 1
ATOM 6214 N N . PHE D 1 132 ? -9.956 29.425 37.603 1.00 15.99 112 PHE D N 1
ATOM 6215 C CA . PHE D 1 132 ? -10.838 30.363 36.905 1.00 14.88 112 PHE D CA 1
ATOM 6216 C C . PHE D 1 132 ? -10.153 31.702 36.633 1.00 16.74 112 PHE D C 1
ATOM 6217 O O . PHE D 1 132 ? -10.432 32.350 35.618 1.00 15.28 112 PHE D O 1
ATOM 6225 N N . PHE D 1 133 ? -9.247 32.124 37.511 1.00 14.31 113 PHE D N 1
ATOM 6226 C CA . PHE D 1 133 ? -8.527 33.372 37.294 1.00 16.79 113 PHE D CA 1
ATOM 6227 C C . PHE D 1 133 ? -7.476 33.262 36.185 1.00 19.56 113 PHE D C 1
ATOM 6228 O O . PHE D 1 133 ? -6.893 34.283 35.791 1.00 16.45 113 PHE D O 1
ATOM 6236 N N . LEU D 1 134 ? -7.232 32.068 35.646 1.00 19.04 114 LEU D N 1
ATOM 6237 C CA . LEU D 1 134 ? -6.267 31.954 34.557 1.00 21.55 114 LEU D CA 1
ATOM 6238 C C . LEU D 1 134 ? -6.889 32.223 33.192 1.00 19.25 114 LEU D C 1
ATOM 6239 O O . LEU D 1 134 ? -6.155 32.325 32.214 1.00 22.97 114 LEU D O 1
ATOM 6244 N N . ALA D 1 135 ? -8.215 32.344 33.101 1.00 21.27 115 ALA D N 1
ATOM 6245 C CA . ALA D 1 135 ? -8.841 33.033 31.969 1.00 23.13 115 ALA D CA 1
ATOM 6246 C C . ALA D 1 135 ? -8.702 34.525 32.250 1.00 21.99 115 ALA D C 1
ATOM 6247 O O . ALA D 1 135 ? -9.424 35.078 33.079 1.00 24.52 115 ALA D O 1
ATOM 6249 N N . GLN D 1 136 ? -7.760 35.183 31.569 1.00 22.05 116 GLN D N 1
ATOM 6250 C CA . GLN D 1 136 ? -7.207 36.436 32.083 1.00 22.64 116 GLN D CA 1
ATOM 6251 C C . GLN D 1 136 ? -8.149 37.627 31.907 1.00 21.98 116 GLN D C 1
ATOM 6252 O O . GLN D 1 136 ? -8.570 38.242 32.892 1.00 18.89 116 GLN D O 1
ATOM 6258 N N . GLU D 1 137 ? -8.459 38.005 30.673 1.00 23.28 117 GLU D N 1
ATOM 6259 C CA . GLU D 1 137 ? -9.314 39.175 30.489 1.00 22.86 117 GLU D CA 1
ATOM 6260 C C . GLU D 1 137 ? -10.749 38.866 30.900 1.00 23.27 117 GLU D C 1
ATOM 6261 O O . GLU D 1 137 ? -11.184 37.713 30.893 1.00 20.73 117 GLU D O 1
ATOM 6267 N N . GLN D 1 138 ? -11.497 39.922 31.250 1.00 18.22 118 GLN D N 1
ATOM 6268 C CA . GLN D 1 138 ? -12.904 39.721 31.582 1.00 20.90 118 GLN D CA 1
ATOM 6269 C C . GLN D 1 138 ? -13.646 39.039 30.436 1.00 24.53 118 GLN D C 1
ATOM 6270 O O . GLN D 1 138 ? -14.463 38.133 30.665 1.00 20.09 118 GLN D O 1
ATOM 6276 N N . GLU D 1 139 ? -13.376 39.452 29.192 1.00 19.37 119 GLU D N 1
ATOM 6277 C CA . GLU D 1 139 ? -14.026 38.790 28.063 1.00 23.76 119 GLU D CA 1
ATOM 6278 C C . GLU D 1 139 ? -13.580 37.335 27.915 1.00 21.98 119 GLU D C 1
ATOM 6279 O O . GLU D 1 139 ? -14.315 36.529 27.342 1.00 20.38 119 GLU D O 1
ATOM 6285 N N . GLU D 1 140 ? -12.401 36.977 28.417 1.00 21.98 120 GLU D N 1
ATOM 6286 C CA . GLU D 1 140 ? -12.016 35.572 28.373 1.00 22.08 120 GLU D CA 1
ATOM 6287 C C . GLU D 1 140 ? -12.760 34.765 29.429 1.00 23.73 120 GLU D C 1
ATOM 6288 O O . GLU D 1 140 ? -13.158 33.630 29.166 1.00 22.88 120 GLU D O 1
ATOM 6294 N N . LYS D 1 141 ? -12.980 35.342 30.615 1.00 21.20 121 LYS D N 1
ATOM 6295 C CA . LYS D 1 141 ? -13.809 34.677 31.619 1.00 22.39 121 LYS D CA 1
ATOM 6296 C C . LYS D 1 141 ? -15.234 34.487 31.124 1.00 20.41 121 LYS D C 1
ATOM 6297 O O . LYS D 1 141 ? -15.874 33.474 31.428 1.00 18.78 121 LYS D O 1
ATOM 6303 N N . ILE D 1 142 ? -15.750 35.454 30.362 1.00 21.79 122 ILE D N 1
ATOM 6304 C CA . ILE D 1 142 ? -17.100 35.338 29.833 1.00 18.20 122 ILE D CA 1
ATOM 6305 C C . ILE D 1 142 ? -17.173 34.232 28.780 1.00 20.05 122 ILE D C 1
ATOM 6306 O O . ILE D 1 142 ? -18.124 33.441 28.765 1.00 20.12 122 ILE D O 1
ATOM 6311 N N . ALA D 1 143 ? -16.171 34.138 27.900 1.00 21.54 123 ALA D N 1
ATOM 6312 C CA . ALA D 1 143 ? -16.160 33.034 26.937 1.00 21.60 123 ALA D CA 1
ATOM 6313 C C . ALA D 1 143 ? -16.102 31.690 27.648 1.00 23.81 123 ALA D C 1
ATOM 6314 O O . ALA D 1 143 ? -16.808 30.751 27.266 1.00 22.74 123 ALA D O 1
ATOM 6316 N N . LEU D 1 144 ? -15.244 31.576 28.666 1.00 19.07 124 LEU D N 1
ATOM 6317 C CA . LEU D 1 144 ? -15.179 30.357 29.463 1.00 20.91 124 LEU D CA 1
ATOM 6318 C C . LEU D 1 144 ? -16.541 30.015 30.057 1.00 23.14 124 LEU D C 1
ATOM 6319 O O . LEU D 1 144 ? -17.034 28.891 29.909 1.00 21.43 124 LEU D O 1
ATOM 6324 N N . LEU D 1 145 ? -17.176 30.986 30.718 1.00 20.83 125 LEU D N 1
ATOM 6325 C CA . LEU D 1 145 ? -18.470 30.733 31.349 1.00 20.62 125 LEU D CA 1
ATOM 6326 C C . LEU D 1 145 ? -19.553 30.367 30.330 1.00 23.17 125 LEU D C 1
ATOM 6327 O O . LEU D 1 145 ? -20.444 29.560 30.640 1.00 23.31 125 LEU D O 1
ATOM 6332 N N . ARG D 1 146 ? -19.494 30.927 29.114 1.00 20.41 126 ARG D N 1
ATOM 6333 C CA . ARG D 1 146 ? -20.427 30.509 28.065 1.00 24.62 126 ARG D CA 1
ATOM 6334 C C . ARG D 1 146 ? -20.200 29.047 27.686 1.00 25.79 126 ARG D C 1
ATOM 6335 O O . ARG D 1 146 ? -21.161 28.294 27.492 1.00 27.81 126 ARG D O 1
ATOM 6343 N N . GLY D 1 147 ? -18.936 28.636 27.556 1.00 23.63 127 GLY D N 1
ATOM 6344 C CA . GLY D 1 147 ? -18.642 27.223 27.335 1.00 26.71 127 GLY D CA 1
ATOM 6345 C C . GLY D 1 147 ? -19.123 26.332 28.468 1.00 27.92 127 GLY D C 1
ATOM 6346 O O . GLY D 1 147 ? -19.619 25.224 28.235 1.00 30.36 127 GLY D O 1
ATOM 6347 N N . ILE D 1 148 ? -18.981 26.798 29.712 1.00 25.30 128 ILE D N 1
ATOM 6348 C CA . ILE D 1 148 ? -19.505 26.046 30.852 1.00 23.93 128 ILE D CA 1
ATOM 6349 C C . ILE D 1 148 ? -21.016 25.861 30.721 1.00 25.80 128 ILE D C 1
ATOM 6350 O O . ILE D 1 148 ? -21.528 24.739 30.824 1.00 27.67 128 ILE D O 1
ATOM 6355 N N . ALA D 1 149 ? -21.748 26.955 30.479 1.00 24.55 129 ALA D N 1
ATOM 6356 C CA . ALA D 1 149 ? -23.197 26.854 30.293 1.00 25.17 129 ALA D CA 1
ATOM 6357 C C . ALA D 1 149 ? -23.547 25.877 29.174 1.00 29.03 129 ALA D C 1
ATOM 6358 O O . ALA D 1 149 ? -24.464 25.058 29.321 1.00 27.12 129 ALA D O 1
ATOM 6360 N N . ARG D 1 150 ? -22.813 25.930 28.059 1.00 26.24 130 ARG D N 1
ATOM 6361 C CA . ARG D 1 150 ? -23.090 25.043 26.930 1.00 29.75 130 ARG D CA 1
ATOM 6362 C C . ARG D 1 150 ? -22.798 23.581 27.243 1.00 31.81 130 ARG D C 1
ATOM 6363 O O . ARG D 1 150 ? -23.324 22.704 26.551 1.00 33.50 130 ARG D O 1
ATOM 6371 N N . HIS D 1 151 ? -21.969 23.289 28.250 1.00 27.48 131 HIS D N 1
ATOM 6372 C CA . HIS D 1 151 ? -21.624 21.910 28.579 1.00 30.09 131 HIS D CA 1
ATOM 6373 C C . HIS D 1 151 ? -22.273 21.424 29.872 1.00 29.01 131 HIS D C 1
ATOM 6374 O O . HIS D 1 151 ? -21.880 20.381 30.403 1.00 32.44 131 HIS D O 1
ATOM 6381 N N . LEU D 1 152 ? -23.271 22.135 30.378 1.00 26.97 132 LEU D N 1
ATOM 6382 C CA . LEU D 1 152 ? -24.016 21.699 31.549 1.00 27.03 132 LEU D CA 1
ATOM 6383 C C . LEU D 1 152 ? -25.336 21.085 31.112 1.00 29.78 132 LEU D C 1
ATOM 6384 O O . LEU D 1 152 ? -26.076 21.692 30.332 1.00 30.34 132 LEU D O 1
ATOM 6389 N N . LYS D 1 153 ? -25.631 19.895 31.628 1.00 28.57 133 LYS D N 1
ATOM 6390 C CA . LYS D 1 153 ? -26.984 19.375 31.546 1.00 33.31 133 LYS D CA 1
ATOM 6391 C C . LYS D 1 153 ? -27.925 20.306 32.309 1.00 33.09 133 LYS D C 1
ATOM 6392 O O . LYS D 1 153 ? -27.507 20.965 33.270 1.00 31.33 133 LYS D O 1
ATOM 6398 N N . PRO D 1 154 ? -29.189 20.409 31.892 1.00 37.33 134 PRO D N 1
ATOM 6399 C CA . PRO D 1 154 ? -30.171 21.089 32.748 1.00 34.47 134 PRO D CA 1
ATOM 6400 C C . PRO D 1 154 ? -30.217 20.383 34.093 1.00 32.60 134 PRO D C 1
ATOM 6401 O O . PRO D 1 154 ? -30.194 19.153 34.166 1.00 37.06 134 PRO D O 1
ATOM 6405 N N . GLY D 1 155 ? -30.234 21.167 35.163 1.00 30.25 135 GLY D N 1
ATOM 6406 C CA . GLY D 1 155 ? -30.078 20.614 36.491 1.00 29.21 135 GLY D CA 1
ATOM 6407 C C . GLY D 1 155 ? -28.644 20.447 36.949 1.00 27.69 135 GLY D C 1
ATOM 6408 O O . GLY D 1 155 ? -28.417 20.230 38.145 1.00 29.65 135 GLY D O 1
ATOM 6409 N N . GLY D 1 156 ? -27.668 20.540 36.041 1.00 26.78 136 GLY D N 1
ATOM 6410 C CA . GLY D 1 156 ? -26.269 20.482 36.432 1.00 26.87 136 GLY D CA 1
ATOM 6411 C C . GLY D 1 156 ? -25.810 21.752 37.147 1.00 23.47 136 GLY D C 1
ATOM 6412 O O . GLY D 1 156 ? -26.523 22.751 37.239 1.00 24.50 136 GLY D O 1
ATOM 6413 N N . ALA D 1 157 ? -24.591 21.702 37.682 1.00 21.65 137 ALA D N 1
ATOM 6414 C CA . ALA D 1 157 ? -24.014 22.850 38.373 1.00 20.49 137 ALA D CA 1
ATOM 6415 C C . ALA D 1 157 ? -22.513 22.912 38.121 1.00 19.18 137 ALA D C 1
ATOM 6416 O O . ALA D 1 157 ? -21.855 21.890 37.920 1.00 18.94 137 ALA D O 1
ATOM 6418 N N . ALA D 1 158 ? -21.984 24.132 38.133 1.00 16.35 138 ALA D N 1
ATOM 6419 C CA . ALA D 1 158 ? -20.566 24.396 37.932 1.00 19.91 138 ALA D CA 1
ATOM 6420 C C . ALA D 1 158 ? -19.983 24.983 39.208 1.00 18.84 138 ALA D C 1
ATOM 6421 O O . ALA D 1 158 ? -20.667 25.713 39.930 1.00 15.57 138 ALA D O 1
ATOM 6423 N N . PHE D 1 159 ? -18.728 24.636 39.496 1.00 16.36 139 PHE D N 1
ATOM 6424 C CA . PHE D 1 159 ? -18.084 24.984 40.757 1.00 18.65 139 PHE D CA 1
ATOM 6425 C C . PHE D 1 159 ? -16.757 25.677 40.475 1.00 16.25 139 PHE D C 1
ATOM 6426 O O . PHE D 1 159 ? -15.847 25.069 39.891 1.00 16.83 139 PHE D O 1
ATOM 6434 N N . LEU D 1 160 ? -16.647 26.948 40.891 1.00 14.79 140 LEU D N 1
ATOM 6435 C CA . LEU D 1 160 ? -15.405 27.722 40.806 1.00 14.20 140 LEU D CA 1
ATOM 6436 C C . LEU D 1 160 ? -14.800 27.835 42.200 1.00 17.24 140 LEU D C 1
ATOM 6437 O O . LEU D 1 160 ? -15.288 28.599 43.044 1.00 14.02 140 LEU D O 1
ATOM 6442 N N . ASP D 1 161 ? -13.737 27.073 42.428 1.00 15.11 141 ASP D N 1
ATOM 6443 C CA . ASP D 1 161 ? -12.994 27.074 43.681 1.00 15.94 141 ASP D CA 1
ATOM 6444 C C . ASP D 1 161 ? -11.987 28.222 43.640 1.00 19.74 141 ASP D C 1
ATOM 6445 O O . ASP D 1 161 ? -11.057 28.189 42.836 1.00 18.68 141 ASP D O 1
ATOM 6450 N N . CYS D 1 162 ? -12.160 29.245 44.487 1.00 16.96 142 CYS D N 1
ATOM 6451 C CA . CYS D 1 162 ? -11.321 30.439 44.401 1.00 15.15 142 CYS D CA 1
ATOM 6452 C C . CYS D 1 162 ? -10.891 30.928 45.773 1.00 18.37 142 CYS D C 1
ATOM 6453 O O . CYS D 1 162 ? -11.642 30.847 46.752 1.00 19.00 142 CYS D O 1
ATOM 6456 N N . THR D 1 163 ? -9.689 31.488 45.823 1.00 15.44 143 THR D N 1
ATOM 6457 C CA . THR D 1 163 ? -9.339 32.329 46.952 1.00 17.96 143 THR D CA 1
ATOM 6458 C C . THR D 1 163 ? -10.203 33.594 46.906 1.00 19.20 143 THR D C 1
ATOM 6459 O O . THR D 1 163 ? -10.518 34.103 45.828 1.00 16.57 143 THR D O 1
ATOM 6463 N N . ASP D 1 164 ? -10.608 34.088 48.069 1.00 17.61 144 ASP D N 1
ATOM 6464 C CA . ASP D 1 164 ? -11.217 35.422 48.098 1.00 18.97 144 ASP D CA 1
ATOM 6465 C C . ASP D 1 164 ? -10.155 36.441 47.712 1.00 15.84 144 ASP D C 1
ATOM 6466 O O . ASP D 1 164 ? -9.151 36.560 48.421 1.00 16.28 144 ASP D O 1
ATOM 6471 N N . PRO D 1 165 ? -10.335 37.196 46.619 1.00 15.11 145 PRO D N 1
ATOM 6472 C CA . PRO D 1 165 ? -9.281 38.135 46.172 1.00 20.19 145 PRO D CA 1
ATOM 6473 C C . PRO D 1 165 ? -8.906 39.225 47.181 1.00 19.22 145 PRO D C 1
ATOM 6474 O O . PRO D 1 165 ? -7.837 39.835 47.029 1.00 17.67 145 PRO D O 1
ATOM 6478 N N . ALA D 1 166 ? -9.737 39.506 48.191 1.00 16.56 146 ALA D N 1
ATOM 6479 C CA . ALA D 1 166 ? -9.293 40.394 49.268 1.00 20.84 146 ALA D CA 1
ATOM 6480 C C . ALA D 1 166 ? -7.983 39.908 49.880 1.00 19.95 146 ALA D C 1
ATOM 6481 O O . ALA D 1 166 ? -7.146 40.717 50.299 1.00 20.22 146 ALA D O 1
ATOM 6483 N N . GLU D 1 167 ? -7.792 38.589 49.945 1.00 17.36 147 GLU D N 1
ATOM 6484 C CA . GLU D 1 167 ? -6.549 38.041 50.477 1.00 21.19 147 GLU D CA 1
ATOM 6485 C C . GLU D 1 167 ? -5.326 38.503 49.685 1.00 20.37 147 GLU D C 1
ATOM 6486 O O . GLU D 1 167 ? -4.240 38.652 50.261 1.00 24.46 147 GLU D O 1
ATOM 6492 N N . PHE D 1 168 ? -5.470 38.718 48.372 1.00 18.57 148 PHE D N 1
ATOM 6493 C CA . PHE D 1 168 ? -4.344 39.150 47.540 1.00 21.11 148 PHE D CA 1
ATOM 6494 C C . PHE D 1 168 ? -3.949 40.603 47.772 1.00 25.43 148 PHE D C 1
ATOM 6495 O O . PHE D 1 168 ? -2.913 41.037 47.245 1.00 19.22 148 PHE D O 1
ATOM 6503 N N . GLN D 1 169 ? -4.754 41.363 48.519 1.00 22.61 149 GLN D N 1
ATOM 6504 C CA . GLN D 1 169 ? -4.560 42.794 48.712 1.00 25.15 149 GLN D CA 1
ATOM 6505 C C . GLN D 1 169 ? -4.039 43.149 50.100 1.00 24.83 149 GLN D C 1
ATOM 6506 O O . GLN D 1 169 ? -3.787 44.329 50.370 1.00 25.07 149 GLN D O 1
ATOM 6512 N N . ARG D 1 170 ? -3.842 42.160 50.973 1.00 25.47 150 ARG D N 1
ATOM 6513 C CA . ARG D 1 170 ? -3.577 42.427 52.385 1.00 30.99 150 ARG D CA 1
ATOM 6514 C C . ARG D 1 170 ? -2.263 43.159 52.623 1.00 32.31 150 ARG D C 1
ATOM 6515 O O . ARG D 1 170 ? -2.108 43.802 53.669 1.00 30.01 150 ARG D O 1
ATOM 6523 N N . ALA D 1 171 ? -1.312 43.077 51.693 1.00 26.52 151 ALA D N 1
ATOM 6524 C CA . ALA D 1 171 ? -0.033 43.759 51.849 1.00 30.48 151 ALA D CA 1
ATOM 6525 C C . ALA D 1 171 ? 0.121 44.901 50.854 1.00 26.85 151 ALA D C 1
ATOM 6526 O O . ALA D 1 171 ? 1.248 45.293 50.521 1.00 24.10 151 ALA D O 1
ATOM 6528 N N . GLY D 1 172 ? -0.995 45.438 50.362 1.00 24.75 152 GLY D N 1
ATOM 6529 C CA . GLY D 1 172 ? -0.919 46.405 49.286 1.00 21.27 152 GLY D CA 1
ATOM 6530 C C . GLY D 1 172 ? -0.325 45.849 48.015 1.00 23.41 152 GLY D C 1
ATOM 6531 O O . GLY D 1 172 ? 0.127 46.620 47.163 1.00 23.69 152 GLY D O 1
ATOM 6532 N N . GLY D 1 173 ? -0.292 44.521 47.867 1.00 22.16 153 GLY D N 1
ATOM 6533 C CA . GLY D 1 173 ? 0.369 43.899 46.735 1.00 22.52 153 GLY D CA 1
ATOM 6534 C C . GLY D 1 173 ? 1.881 43.775 46.830 1.00 22.44 153 GLY D C 1
ATOM 6535 O O . GLY D 1 173 ? 2.502 43.287 45.877 1.00 21.05 153 GLY D O 1
ATOM 6536 N N . ASP D 1 174 ? 2.498 44.189 47.937 1.00 23.39 154 ASP D N 1
ATOM 6537 C CA . ASP D 1 174 ? 3.946 44.067 48.073 1.00 23.46 154 ASP D CA 1
ATOM 6538 C C . ASP D 1 174 ? 4.366 42.598 48.142 1.00 19.57 154 ASP D C 1
ATOM 6539 O O . ASP D 1 174 ? 3.611 41.730 48.596 1.00 17.87 154 ASP D O 1
ATOM 6544 N N . ALA D 1 175 ? 5.596 42.337 47.708 1.00 17.85 155 ALA D N 1
ATOM 6545 C CA . ALA D 1 175 ? 6.163 40.995 47.749 1.00 17.95 155 ALA D CA 1
ATOM 6546 C C . ALA D 1 175 ? 6.098 40.416 49.154 1.00 15.39 155 ALA D C 1
ATOM 6547 O O . ALA D 1 175 ? 6.559 41.035 50.116 1.00 15.47 155 ALA D O 1
ATOM 6549 N N . ARG D 1 176 ? 5.511 39.221 49.261 1.00 15.59 156 ARG D N 1
ATOM 6550 C CA . ARG D 1 176 ? 5.518 38.424 50.479 1.00 15.47 156 ARG D CA 1
ATOM 6551 C C . ARG D 1 176 ? 5.908 36.993 50.127 1.00 15.98 156 ARG D C 1
ATOM 6552 O O . ARG D 1 176 ? 5.502 36.476 49.081 1.00 17.16 156 ARG D O 1
ATOM 6560 N N . SER D 1 177 ? 6.659 36.352 51.023 1.00 16.97 157 SER D N 1
ATOM 6561 C CA . SER D 1 177 ? 7.169 34.997 50.819 1.00 17.01 157 SER D CA 1
ATOM 6562 C C . SER D 1 177 ? 6.766 34.118 51.988 1.00 19.03 157 SER D C 1
ATOM 6563 O O . SER D 1 177 ? 6.914 34.525 53.145 1.00 21.81 157 SER D O 1
ATOM 6566 N N . VAL D 1 178 ? 6.277 32.912 51.692 1.00 15.08 158 VAL D N 1
ATOM 6567 C CA . VAL D 1 178 ? 6.017 31.885 52.695 1.00 15.85 158 VAL D CA 1
ATOM 6568 C C . VAL D 1 178 ? 6.631 30.575 52.210 1.00 14.92 158 VAL D C 1
ATOM 6569 O O . VAL D 1 178 ? 6.518 30.230 51.027 1.00 13.45 158 VAL D O 1
ATOM 6573 N N . THR D 1 179 ? 7.261 29.836 53.126 1.00 14.42 159 THR D N 1
ATOM 6574 C CA . THR D 1 179 ? 7.947 28.579 52.802 1.00 12.59 159 THR D CA 1
ATOM 6575 C C . THR D 1 179 ? 7.250 27.413 53.478 1.00 14.87 159 THR D C 1
ATOM 6576 O O . THR D 1 179 ? 7.050 27.426 54.697 1.00 18.09 159 THR D O 1
ATOM 6580 N N . TYR D 1 180 ? 6.922 26.392 52.691 1.00 15.25 160 TYR D N 1
ATOM 6581 C CA . TYR D 1 180 ? 6.214 25.216 53.160 1.00 17.98 160 TYR D CA 1
ATOM 6582 C C . TYR D 1 180 ? 7.074 23.969 53.001 1.00 20.00 160 TYR D C 1
ATOM 6583 O O . TYR D 1 180 ? 7.769 23.822 51.991 1.00 17.99 160 TYR D O 1
ATOM 6592 N N . PRO D 1 181 ? 7.033 23.050 53.957 1.00 19.63 161 PRO D N 1
ATOM 6593 C CA . PRO D 1 181 ? 7.626 21.728 53.724 1.00 22.26 161 PRO D CA 1
ATOM 6594 C C . PRO D 1 181 ? 6.830 20.975 52.677 1.00 23.51 161 PRO D C 1
ATOM 6595 O O . PRO D 1 181 ? 5.619 21.153 52.542 1.00 17.56 161 PRO D O 1
ATOM 6599 N N . LEU D 1 182 ? 7.520 20.122 51.937 1.00 22.36 162 LEU D N 1
ATOM 6600 C CA . LEU D 1 182 ? 6.887 19.199 50.993 1.00 24.49 162 LEU D CA 1
ATOM 6601 C C . LEU D 1 182 ? 7.458 17.824 51.347 1.00 34.50 162 LEU D C 1
ATOM 6602 O O . LEU D 1 182 ? 8.322 17.287 50.648 1.00 35.23 162 LEU D O 1
ATOM 6607 N N . GLY D 1 183 ? 6.983 17.257 52.444 1.00 29.85 163 GLY D N 1
ATOM 6608 C CA . GLY D 1 183 ? 7.639 16.082 52.963 1.00 35.92 163 GLY D CA 1
ATOM 6609 C C . GLY D 1 183 ? 8.906 16.453 53.712 1.00 45.33 163 GLY D C 1
ATOM 6610 O O . GLY D 1 183 ? 9.137 17.604 54.106 1.00 41.19 163 GLY D O 1
ATOM 6611 N N . ARG D 1 184 ? 9.746 15.447 53.911 1.00 50.63 164 ARG D N 1
ATOM 6612 C CA . ARG D 1 184 ? 10.965 15.651 54.675 1.00 48.17 164 ARG D CA 1
ATOM 6613 C C . ARG D 1 184 ? 12.131 16.113 53.813 1.00 48.19 164 ARG D C 1
ATOM 6614 O O . ARG D 1 184 ? 13.059 16.745 54.342 1.00 41.53 164 ARG D O 1
ATOM 6622 N N . ASP D 1 185 ? 12.096 15.836 52.503 1.00 40.37 165 ASP D N 1
ATOM 6623 C CA . ASP D 1 185 ? 13.235 16.094 51.629 1.00 45.36 165 ASP D CA 1
ATOM 6624 C C . ASP D 1 185 ? 12.951 17.122 50.533 1.00 41.87 165 ASP D C 1
ATOM 6625 O O . ASP D 1 185 ? 13.746 17.240 49.587 1.00 34.70 165 ASP D O 1
ATOM 6630 N N . ARG D 1 186 ? 11.839 17.851 50.611 1.00 28.06 166 ARG D N 1
ATOM 6631 C CA . ARG D 1 186 ? 11.550 18.906 49.650 1.00 25.30 166 ARG D CA 1
ATOM 6632 C C . ARG D 1 186 ? 10.842 20.050 50.374 1.00 23.39 166 ARG D C 1
ATOM 6633 O O . ARG D 1 186 ? 10.224 19.859 51.424 1.00 22.50 166 ARG D O 1
ATOM 6641 N N . MET D 1 187 ? 10.942 21.246 49.804 1.00 17.07 167 MET D N 1
ATOM 6642 C CA . MET D 1 187 ? 10.199 22.400 50.305 1.00 15.87 167 MET D CA 1
ATOM 6643 C C . MET D 1 187 ? 9.843 23.266 49.113 1.00 16.69 167 MET D C 1
ATOM 6644 O O . MET D 1 187 ? 10.389 23.096 48.017 1.00 17.32 167 MET D O 1
ATOM 6649 N N . VAL D 1 188 ? 8.935 24.223 49.329 1.00 15.64 168 VAL D N 1
ATOM 6650 C CA . VAL D 1 188 ? 8.657 25.236 48.323 1.00 15.21 168 VAL D CA 1
ATOM 6651 C C . VAL D 1 188 ? 8.511 26.597 49.014 1.00 18.55 168 VAL D C 1
ATOM 6652 O O . VAL D 1 188 ? 7.890 26.709 50.079 1.00 15.95 168 VAL D O 1
ATOM 6656 N N . THR D 1 189 ? 9.130 27.617 48.424 1.00 14.70 169 THR D N 1
ATOM 6657 C CA . THR D 1 189 ? 8.928 29.017 48.805 1.00 16.46 169 THR D CA 1
ATOM 6658 C C . THR D 1 189 ? 8.027 29.675 47.761 1.00 17.20 169 THR D C 1
ATOM 6659 O O . THR D 1 189 ? 8.313 29.609 46.563 1.00 17.33 169 THR D O 1
ATOM 6663 N N . VAL D 1 190 ? 6.928 30.280 48.210 1.00 17.02 170 VAL D N 1
ATOM 6664 C CA . VAL D 1 190 ? 5.969 30.953 47.334 1.00 16.36 170 VAL D CA 1
ATOM 6665 C C . VAL D 1 190 ? 6.105 32.450 47.585 1.00 17.47 170 VAL D C 1
ATOM 6666 O O . VAL D 1 190 ? 5.932 32.916 48.719 1.00 17.15 170 VAL D O 1
ATOM 6670 N N . THR D 1 191 ? 6.453 33.201 46.544 1.00 14.61 171 THR D N 1
ATOM 6671 C CA . THR D 1 191 ? 6.592 34.648 46.640 1.00 15.16 171 THR D CA 1
ATOM 6672 C C . THR D 1 191 ? 5.541 35.283 45.744 1.00 17.88 171 THR D C 1
ATOM 6673 O O . THR D 1 191 ? 5.498 34.993 44.542 1.00 16.43 171 THR D O 1
ATOM 6677 N N . GLN D 1 192 ? 4.682 36.124 46.335 1.00 15.10 172 GLN D N 1
ATOM 6678 C CA . GLN D 1 192 ? 3.533 36.702 45.644 1.00 14.38 172 GLN D CA 1
ATOM 6679 C C . GLN D 1 192 ? 3.616 38.216 45.623 1.00 18.53 172 GLN D C 1
ATOM 6680 O O . GLN D 1 192 ? 4.012 38.844 46.611 1.00 16.79 172 GLN D O 1
ATOM 6686 N N . THR D 1 193 ? 3.251 38.788 44.479 1.00 15.82 173 THR D N 1
ATOM 6687 C CA . THR D 1 193 ? 3.061 40.222 44.328 1.00 18.66 173 THR D CA 1
ATOM 6688 C C . THR D 1 193 ? 1.728 40.428 43.630 1.00 20.07 173 THR D C 1
ATOM 6689 O O . THR D 1 193 ? 1.212 39.530 42.946 1.00 15.74 173 THR D O 1
ATOM 6693 N N . ALA D 1 194 ? 1.157 41.613 43.829 1.00 18.23 174 ALA D N 1
ATOM 6694 C CA . ALA D 1 194 ? -0.136 41.904 43.237 1.00 19.04 174 ALA D CA 1
ATOM 6695 C C . ALA D 1 194 ? -0.205 43.354 42.771 1.00 21.99 174 ALA D C 1
ATOM 6696 O O . ALA D 1 194 ? 0.497 44.236 43.278 1.00 21.84 174 ALA D O 1
ATOM 6698 N N . ASP D 1 195 ? -1.066 43.584 41.789 1.00 20.85 175 ASP D N 1
ATOM 6699 C CA . ASP D 1 195 ? -1.410 44.926 41.332 1.00 21.16 175 ASP D CA 1
ATOM 6700 C C . ASP D 1 195 ? -2.927 45.020 41.412 1.00 19.25 175 ASP D C 1
ATOM 6701 O O . ASP D 1 195 ? -3.639 44.430 40.596 1.00 19.88 175 ASP D O 1
ATOM 6706 N N . ARG D 1 196 ? -3.406 45.759 42.406 1.00 19.92 176 ARG D N 1
ATOM 6707 C CA . ARG D 1 196 ? -4.824 45.837 42.715 1.00 20.64 176 ARG D CA 1
ATOM 6708 C C . ARG D 1 196 ? -5.611 46.545 41.614 1.00 22.29 176 ARG D C 1
ATOM 6709 O O . ARG D 1 196 ? -6.771 46.202 41.372 1.00 19.89 176 ARG D O 1
ATOM 6717 N N . ALA D 1 197 ? -4.990 47.508 40.919 1.00 19.67 177 ALA D N 1
ATOM 6718 C CA . ALA D 1 197 ? -5.683 48.219 39.845 1.00 23.11 177 ALA D CA 1
ATOM 6719 C C . ALA D 1 197 ? -5.872 47.323 38.621 1.00 22.35 177 ALA D C 1
ATOM 6720 O O . ALA D 1 197 ? -6.942 47.328 38.002 1.00 21.24 177 ALA D O 1
ATOM 6722 N N . GLY D 1 198 ? -4.854 46.535 38.263 1.00 20.64 178 GLY D N 1
ATOM 6723 C CA . GLY D 1 198 ? -5.022 45.534 37.215 1.00 22.21 178 GLY D CA 1
ATOM 6724 C C . GLY D 1 198 ? -5.621 44.213 37.672 1.00 20.10 178 GLY D C 1
ATOM 6725 O O . GLY D 1 198 ? -5.918 43.357 36.833 1.00 16.92 178 GLY D O 1
ATOM 6726 N N . GLN D 1 199 ? -5.813 44.040 38.980 1.00 17.20 179 GLN D N 1
ATOM 6727 C CA . GLN D 1 199 ? -6.301 42.785 39.555 1.00 15.89 179 GLN D CA 1
ATOM 6728 C C . GLN D 1 199 ? -5.390 41.625 39.149 1.00 18.64 179 GLN D C 1
ATOM 6729 O O . GLN D 1 199 ? -5.839 40.514 38.863 1.00 18.36 179 GLN D O 1
ATOM 6735 N N . GLN D 1 200 ? -4.086 41.897 39.146 1.00 16.98 180 GLN D N 1
ATOM 6736 C CA . GLN D 1 200 ? -3.056 40.920 38.807 1.00 18.77 180 GLN D CA 1
ATOM 6737 C C . GLN D 1 200 ? -2.455 40.327 40.073 1.00 17.62 180 GLN D C 1
ATOM 6738 O O . GLN D 1 200 ? -2.138 41.055 41.014 1.00 16.19 180 GLN D O 1
ATOM 6744 N N . ILE D 1 201 ? -2.273 39.007 40.087 1.00 16.54 181 ILE D N 1
ATOM 6745 C CA . ILE D 1 201 ? -1.593 38.333 41.188 1.00 17.17 181 ILE D CA 1
ATOM 6746 C C . ILE D 1 201 ? -0.522 37.444 40.561 1.00 16.92 181 ILE D C 1
ATOM 6747 O O . ILE D 1 201 ? -0.822 36.661 39.650 1.00 17.29 181 ILE D O 1
ATOM 6752 N N . LEU D 1 202 ? 0.731 37.626 40.986 1.00 17.16 182 LEU D N 1
ATOM 6753 C CA . LEU D 1 202 ? 1.865 36.850 40.488 1.00 17.30 182 LEU D CA 1
ATOM 6754 C C . LEU D 1 202 ? 2.397 35.975 41.621 1.00 18.75 182 LEU D C 1
ATOM 6755 O O . LEU D 1 202 ? 2.725 36.491 42.691 1.00 14.93 182 LEU D O 1
ATOM 6760 N N . SER D 1 203 ? 2.474 34.655 41.392 1.00 14.47 183 SER D N 1
ATOM 6761 C CA . SER D 1 203 ? 3.087 33.725 42.339 1.00 14.10 183 SER D CA 1
ATOM 6762 C C . SER D 1 203 ? 4.345 33.110 41.728 1.00 17.93 183 SER D C 1
ATOM 6763 O O . SER D 1 203 ? 4.296 32.537 40.632 1.00 18.62 183 SER D O 1
ATOM 6766 N N . ILE D 1 204 ? 5.463 33.221 42.437 1.00 16.80 184 ILE D N 1
ATOM 6767 C CA . ILE D 1 204 ? 6.713 32.560 42.065 1.00 16.99 184 ILE D CA 1
ATOM 6768 C C . ILE D 1 204 ? 6.926 31.382 43.009 1.00 19.97 184 ILE D C 1
ATOM 6769 O O . ILE D 1 204 ? 6.869 31.546 44.233 1.00 19.85 184 ILE D O 1
ATOM 6774 N N . PHE D 1 205 ? 7.179 30.198 42.441 1.00 16.72 185 PHE D N 1
ATOM 6775 C CA . PHE D 1 205 ? 7.346 28.956 43.197 1.00 15.90 185 PHE D CA 1
ATOM 6776 C C . PHE D 1 205 ? 8.800 28.499 43.105 1.00 21.72 185 PHE D C 1
ATOM 6777 O O . PHE D 1 205 ? 9.296 28.219 42.008 1.00 21.03 185 PHE D O 1
ATOM 6785 N N . LEU D 1 206 ? 9.474 28.418 44.248 1.00 15.35 186 LEU D N 1
ATOM 6786 C CA . LEU D 1 206 ? 10.877 28.007 44.312 1.00 17.04 186 LEU D CA 1
ATOM 6787 C C . LEU D 1 206 ? 10.921 26.694 45.081 1.00 17.56 186 LEU D C 1
ATOM 6788 O O . LEU D 1 206 ? 10.819 26.677 46.312 1.00 19.66 186 LEU D O 1
ATOM 6793 N N . VAL D 1 207 ? 11.081 25.603 44.346 1.00 18.11 187 VAL D N 1
ATOM 6794 C CA . VAL D 1 207 ? 11.007 24.249 44.888 1.00 17.03 187 VAL D CA 1
ATOM 6795 C C . VAL D 1 207 ? 12.418 23.714 45.079 1.00 19.41 187 VAL D C 1
ATOM 6796 O O . VAL D 1 207 ? 13.213 23.697 44.130 1.00 20.08 187 VAL D O 1
ATOM 6800 N N . GLN D 1 208 ? 12.719 23.230 46.288 1.00 16.53 188 GLN D N 1
ATOM 6801 C CA . GLN D 1 208 ? 14.073 22.799 46.613 1.00 20.67 188 GLN D CA 1
ATOM 6802 C C . GLN D 1 208 ? 14.090 21.436 47.273 1.00 24.08 188 GLN D C 1
ATOM 6803 O O . GLN D 1 208 ? 13.234 21.122 48.108 1.00 18.06 188 GLN D O 1
ATOM 6809 N N . GLY D 1 209 ? 15.099 20.644 46.907 1.00 25.05 189 GLY D N 1
ATOM 6810 C CA . GLY D 1 209 ? 15.593 19.580 47.742 1.00 20.91 189 GLY D CA 1
ATOM 6811 C C . GLY D 1 209 ? 16.962 19.940 48.282 1.00 21.51 189 GLY D C 1
ATOM 6812 O O . GLY D 1 209 ? 17.458 21.057 48.106 1.00 21.63 189 GLY D O 1
ATOM 6813 N N . ALA D 1 210 ? 17.599 18.950 48.905 1.00 20.67 190 ALA D N 1
ATOM 6814 C CA . ALA D 1 210 ? 18.970 19.153 49.370 1.00 19.80 190 ALA D CA 1
ATOM 6815 C C . ALA D 1 210 ? 19.903 19.553 48.231 1.00 19.21 190 ALA D C 1
ATOM 6816 O O . ALA D 1 210 ? 20.849 20.325 48.441 1.00 14.46 190 ALA D O 1
ATOM 6818 N N . THR D 1 211 ? 19.666 19.040 47.016 1.00 17.84 191 THR D N 1
ATOM 6819 C CA . THR D 1 211 ? 20.612 19.246 45.922 1.00 20.49 191 THR D CA 1
ATOM 6820 C C . THR D 1 211 ? 19.942 19.713 44.639 1.00 18.29 191 THR D C 1
ATOM 6821 O O . THR D 1 211 ? 20.545 19.596 43.566 1.00 17.91 191 THR D O 1
ATOM 6825 N N . THR D 1 212 ? 18.711 20.226 44.711 1.00 18.26 192 THR D N 1
ATOM 6826 C CA . THR D 1 212 ? 17.999 20.660 43.520 1.00 15.40 192 THR D CA 1
ATOM 6827 C C . THR D 1 212 ? 17.339 22.014 43.770 1.00 18.89 192 THR D C 1
ATOM 6828 O O . THR D 1 212 ? 17.070 22.396 44.911 1.00 16.85 192 THR D O 1
ATOM 6832 N N . LEU D 1 213 ? 17.065 22.726 42.678 1.00 14.06 193 LEU D N 1
ATOM 6833 C CA . LEU D 1 213 ? 16.303 23.972 42.728 1.00 20.18 193 LEU D CA 1
ATOM 6834 C C . LEU D 1 213 ? 15.581 24.104 41.400 1.00 24.69 193 LEU D C 1
ATOM 6835 O O . LEU D 1 213 ? 16.221 24.094 40.344 1.00 20.98 193 LEU D O 1
ATOM 6840 N N . THR D 1 214 ? 14.262 24.238 41.454 1.00 19.06 194 THR D N 1
ATOM 6841 C CA . THR D 1 214 ? 13.437 24.446 40.272 1.00 21.79 194 THR D CA 1
ATOM 6842 C C . THR D 1 214 ? 12.480 25.584 40.568 1.00 27.35 194 THR D C 1
ATOM 6843 O O . THR D 1 214 ? 11.722 25.517 41.541 1.00 21.25 194 THR D O 1
ATOM 6847 N N . ALA D 1 215 ? 12.529 26.621 39.739 1.00 29.04 195 ALA D N 1
ATOM 6848 C CA . ALA D 1 215 ? 11.671 27.788 39.859 1.00 27.69 195 ALA D CA 1
ATOM 6849 C C . ALA D 1 215 ? 10.681 27.820 38.707 1.00 30.61 195 ALA D C 1
ATOM 6850 O O . ALA D 1 215 ? 11.018 27.446 37.581 1.00 34.31 195 ALA D O 1
ATOM 6852 N N . PHE D 1 216 ? 9.457 28.258 38.999 1.00 24.48 196 PHE D N 1
ATOM 6853 C CA . PHE D 1 216 ? 8.452 28.527 37.980 1.00 23.57 196 PHE D CA 1
ATOM 6854 C C . PHE D 1 216 ? 7.472 29.547 38.558 1.00 26.87 196 PHE D C 1
ATOM 6855 O O . PHE D 1 216 ? 7.532 29.893 39.741 1.00 20.97 196 PHE D O 1
ATOM 6863 N N . HIS D 1 217 ? 6.572 30.035 37.709 1.00 23.26 197 HIS D N 1
ATOM 6864 C CA . HIS D 1 217 ? 5.662 31.089 38.141 1.00 22.47 197 HIS D CA 1
ATOM 6865 C C . HIS D 1 217 ? 4.329 30.935 37.434 1.00 26.57 197 HIS D C 1
ATOM 6866 O O . HIS D 1 217 ? 4.235 30.300 36.382 1.00 22.72 197 HIS D O 1
ATOM 6873 N N . GLU D 1 218 ? 3.297 31.547 38.029 1.00 25.02 198 GLU D N 1
ATOM 6874 C CA . GLU D 1 218 ? 1.968 31.661 37.446 1.00 23.90 198 GLU D CA 1
ATOM 6875 C C . GLU D 1 218 ? 1.411 33.052 37.733 1.00 21.00 198 GLU D C 1
ATOM 6876 O O . GLU D 1 218 ? 1.514 33.537 38.858 1.00 17.72 198 GLU D O 1
ATOM 6882 N N . GLN D 1 219 ? 0.801 33.676 36.733 1.00 19.43 199 GLN D N 1
ATOM 6883 C CA . GLN D 1 219 ? 0.139 34.962 36.912 1.00 18.25 199 GLN D CA 1
ATOM 6884 C C . GLN D 1 219 ? -1.327 34.855 36.520 1.00 19.58 199 GLN D C 1
ATOM 6885 O O . GLN D 1 219 ? -1.670 34.268 35.484 1.00 21.45 199 GLN D O 1
ATOM 6891 N N . ALA D 1 220 ? -2.188 35.447 37.342 1.00 16.93 200 ALA D N 1
ATOM 6892 C CA . ALA D 1 220 ? -3.626 35.329 37.183 1.00 16.65 200 ALA D CA 1
ATOM 6893 C C . ALA D 1 220 ? -4.275 36.697 37.337 1.00 17.67 200 ALA D C 1
ATOM 6894 O O . ALA D 1 220 ? -3.691 37.632 37.887 1.00 17.17 200 ALA D O 1
ATOM 6896 N N . THR D 1 221 ? -5.497 36.799 36.835 1.00 15.59 201 THR D N 1
ATOM 6897 C CA . THR D 1 221 ? -6.319 37.997 36.965 1.00 17.75 201 THR D CA 1
ATOM 6898 C C . THR D 1 221 ? -7.551 37.623 37.769 1.00 15.97 201 THR D C 1
ATOM 6899 O O . THR D 1 221 ? -8.362 36.809 37.317 1.00 17.73 201 THR D O 1
ATOM 6903 N N . TRP D 1 222 ? -7.683 38.197 38.958 1.00 14.65 202 TRP D N 1
ATOM 6904 C CA . TRP D 1 222 ? -8.798 37.813 39.798 1.00 17.17 202 TRP D CA 1
ATOM 6905 C C . TRP D 1 222 ? -10.063 38.549 39.384 1.00 18.36 202 TRP D C 1
ATOM 6906 O O . TRP D 1 222 ? -10.035 39.493 38.601 1.00 16.15 202 TRP D O 1
ATOM 6917 N N . ALA D 1 223 ? -11.188 38.048 39.880 1.00 14.75 203 ALA D N 1
ATOM 6918 C CA . ALA D 1 223 ? -12.474 38.705 39.760 1.00 16.73 203 ALA D CA 1
ATOM 6919 C C . ALA D 1 223 ? -13.204 38.516 41.086 1.00 16.49 203 ALA D C 1
ATOM 6920 O O . ALA D 1 223 ? -13.162 37.435 41.679 1.00 20.45 203 ALA D O 1
ATOM 6922 N N . THR D 1 224 ? -13.844 39.578 41.566 1.00 16.04 204 THR D N 1
ATOM 6923 C CA . THR D 1 224 ? -14.640 39.489 42.778 1.00 15.97 204 THR D CA 1
ATOM 6924 C C . THR D 1 224 ? -15.968 38.786 42.485 1.00 16.28 204 THR D C 1
ATOM 6925 O O . THR D 1 224 ? -16.363 38.594 41.328 1.00 14.76 204 THR D O 1
ATOM 6929 N N . LEU D 1 225 ? -16.665 38.407 43.563 1.00 16.74 205 LEU D N 1
ATOM 6930 C CA . LEU D 1 225 ? -17.989 37.797 43.428 1.00 15.20 205 LEU D CA 1
ATOM 6931 C C . LEU D 1 225 ? -18.932 38.695 42.639 1.00 17.55 205 LEU D C 1
ATOM 6932 O O . LEU D 1 225 ? -19.710 38.221 41.803 1.00 17.58 205 LEU D O 1
ATOM 6937 N N . ALA D 1 226 ? -18.884 40.003 42.898 1.00 18.54 206 ALA D N 1
ATOM 6938 C CA . ALA D 1 226 ? -19.746 40.928 42.168 1.00 16.51 206 ALA D CA 1
ATOM 6939 C C . ALA D 1 226 ? -19.461 40.888 40.664 1.00 16.43 206 ALA D C 1
ATOM 6940 O O . ALA D 1 226 ? -20.388 40.911 39.850 1.00 17.26 206 ALA D O 1
ATOM 6942 N N . GLU D 1 227 ? -18.182 40.871 40.276 1.00 17.02 207 GLU D N 1
ATOM 6943 C CA . GLU D 1 227 ? -17.832 40.680 38.871 1.00 15.07 207 GLU D CA 1
ATOM 6944 C C . GLU D 1 227 ? -18.400 39.374 38.338 1.00 15.62 207 GLU D C 1
ATOM 6945 O O . GLU D 1 227 ? -18.986 39.339 37.251 1.00 17.56 207 GLU D O 1
ATOM 6951 N N . ILE D 1 228 ? -18.185 38.276 39.079 1.00 15.70 208 ILE D N 1
ATOM 6952 C CA . ILE D 1 228 ? -18.634 36.952 38.643 1.00 15.15 208 ILE D CA 1
ATOM 6953 C C . ILE D 1 228 ? -20.147 36.924 38.445 1.00 15.34 208 ILE D C 1
ATOM 6954 O O . ILE D 1 228 ? -20.653 36.300 37.504 1.00 18.53 208 ILE D O 1
ATOM 6959 N N . ARG D 1 229 ? -20.905 37.641 39.272 1.00 17.32 209 ARG D N 1
ATOM 6960 C CA . ARG D 1 229 ? -22.343 37.681 39.024 1.00 18.95 209 ARG D CA 1
ATOM 6961 C C . ARG D 1 229 ? -22.641 38.293 37.667 1.00 19.54 209 ARG D C 1
ATOM 6962 O O . ARG D 1 229 ? -23.471 37.772 36.907 1.00 18.98 209 ARG D O 1
ATOM 6970 N N . LEU D 1 230 ? -22.031 39.326 37.384 1.00 17.02 210 LEU D N 1
ATOM 6971 C CA . LEU D 1 230 ? -22.347 39.966 36.108 1.00 21.09 210 LEU D CA 1
ATOM 6972 C C . LEU D 1 230 ? -21.875 39.122 34.939 1.00 18.28 210 LEU D C 1
ATOM 6973 O O . LEU D 1 230 ? -22.595 38.961 33.949 1.00 18.77 210 LEU D O 1
ATOM 6978 N N . MET D 1 231 ? -20.656 38.590 35.033 1.00 19.54 211 MET D N 1
ATOM 6979 C CA . MET D 1 231 ? -20.134 37.734 33.977 1.00 18.51 211 MET D CA 1
ATOM 6980 C C . MET D 1 231 ? -21.007 36.499 33.788 1.00 20.57 211 MET D C 1
ATOM 6981 O O . MET D 1 231 ? -21.291 36.101 32.653 1.00 22.13 211 MET D O 1
ATOM 6986 N N . ALA D 1 232 ? -21.445 35.883 34.890 1.00 16.76 212 ALA D N 1
ATOM 6987 C CA . ALA D 1 232 ? -22.370 34.757 34.797 1.00 22.04 212 ALA D CA 1
ATOM 6988 C C . ALA D 1 232 ? -23.639 35.136 34.038 1.00 22.79 212 ALA D C 1
ATOM 6989 O O . ALA D 1 232 ? -24.090 34.392 33.161 1.00 25.42 212 ALA D O 1
ATOM 6991 N N . ARG D 1 233 ? -24.243 36.282 34.374 1.00 24.94 213 ARG D N 1
ATOM 6992 C CA . ARG D 1 233 ? -25.483 36.686 33.704 1.00 24.83 213 ARG D CA 1
ATOM 6993 C C . ARG D 1 233 ? -25.262 36.887 32.210 1.00 26.83 213 ARG D C 1
ATOM 6994 O O . ARG D 1 233 ? -26.068 36.433 31.391 1.00 26.27 213 ARG D O 1
ATOM 7002 N N . ILE D 1 234 ? -24.173 37.563 31.838 1.00 24.18 214 ILE D N 1
ATOM 7003 C CA . ILE D 1 234 ? -23.866 37.769 30.423 1.00 25.04 214 ILE D CA 1
ATOM 7004 C C . ILE D 1 234 ? -23.774 36.430 29.692 1.00 30.16 214 ILE D C 1
ATOM 7005 O O . ILE D 1 234 ? -24.218 36.301 28.549 1.00 28.08 214 ILE D O 1
ATOM 7010 N N . ALA D 1 235 ? -23.211 35.411 30.341 1.00 27.72 215 ALA D N 1
ATOM 7011 C CA . ALA D 1 235 ? -22.929 34.133 29.692 1.00 25.83 215 ALA D CA 1
ATOM 7012 C C . ALA D 1 235 ? -24.079 33.132 29.780 1.00 28.03 215 ALA D C 1
ATOM 7013 O O . ALA D 1 235 ? -23.934 32.009 29.290 1.00 29.41 215 ALA D O 1
ATOM 7015 N N . GLY D 1 236 ? -25.202 33.495 30.397 1.00 27.36 216 GLY D N 1
ATOM 7016 C CA . GLY D 1 236 ? -26.327 32.586 30.525 1.00 32.43 216 GLY D CA 1
ATOM 7017 C C . GLY D 1 236 ? -26.305 31.695 31.750 1.00 31.03 216 GLY D C 1
ATOM 7018 O O . GLY D 1 236 ? -27.013 30.681 31.778 1.00 28.59 216 GLY D O 1
ATOM 7019 N N . LEU D 1 237 ? -25.499 32.025 32.752 1.00 24.88 217 LEU D N 1
ATOM 7020 C CA . LEU D 1 237 ? -25.482 31.321 34.023 1.00 24.26 217 LEU D CA 1
ATOM 7021 C C . LEU D 1 237 ? -26.022 32.235 35.110 1.00 28.48 217 LEU D C 1
ATOM 7022 O O . LEU D 1 237 ? -26.278 33.423 34.887 1.00 28.33 217 LEU D O 1
ATOM 7027 N N . GLU D 1 238 ? -26.192 31.660 36.297 1.00 24.45 218 GLU D N 1
ATOM 7028 C CA . GLU D 1 238 ? -26.560 32.425 37.472 1.00 25.73 218 GLU D CA 1
ATOM 7029 C C . GLU D 1 238 ? -25.796 31.875 38.660 1.00 24.38 218 GLU D C 1
ATOM 7030 O O . GLU D 1 238 ? -25.652 30.659 38.799 1.00 24.69 218 GLU D O 1
ATOM 7036 N N . VAL D 1 239 ? -25.297 32.769 39.508 1.00 26.05 219 VAL D N 1
ATOM 7037 C CA . VAL D 1 239 ? -24.709 32.336 40.772 1.00 23.15 219 VAL D CA 1
ATOM 7038 C C . VAL D 1 239 ? -25.858 31.941 41.691 1.00 26.60 219 VAL D C 1
ATOM 7039 O O . VAL D 1 239 ? -26.666 32.790 42.068 1.00 26.88 219 VAL D O 1
ATOM 7043 N N . THR D 1 240 ? -25.948 30.655 42.042 1.00 19.56 220 THR D N 1
ATOM 7044 C CA . THR D 1 240 ? -27.000 30.162 42.916 1.00 22.55 220 THR D CA 1
ATOM 7045 C C . THR D 1 240 ? -26.501 29.852 44.316 1.00 26.66 220 THR D C 1
ATOM 7046 O O . THR D 1 240 ? -27.316 29.561 45.195 1.00 30.10 220 THR D O 1
ATOM 7050 N N . GLY D 1 241 ? -25.193 29.902 44.548 1.00 25.91 221 GLY D N 1
ATOM 7051 C CA . GLY D 1 241 ? -24.657 29.652 45.869 1.00 22.55 221 GLY D CA 1
ATOM 7052 C C . GLY D 1 241 ? -23.214 30.094 45.973 1.00 22.08 221 GLY D C 1
ATOM 7053 O O . GLY D 1 241 ? -22.467 30.028 44.988 1.00 19.03 221 GLY D O 1
ATOM 7054 N N . VAL D 1 242 ? -22.814 30.596 47.139 1.00 18.40 222 VAL D N 1
ATOM 7055 C CA . VAL D 1 242 ? -21.413 30.908 47.405 1.00 21.02 222 VAL D CA 1
ATOM 7056 C C . VAL D 1 242 ? -21.094 30.467 48.822 1.00 23.35 222 VAL D C 1
ATOM 7057 O O . VAL D 1 242 ? -21.804 30.835 49.762 1.00 20.31 222 VAL D O 1
ATOM 7061 N N . ASP D 1 243 ? -20.022 29.703 48.980 1.00 16.06 223 ASP D N 1
ATOM 7062 C CA . ASP D 1 243 ? -19.568 29.275 50.293 1.00 18.08 223 ASP D CA 1
ATOM 7063 C C . ASP D 1 243 ? -18.238 29.939 50.640 1.00 19.24 223 ASP D C 1
ATOM 7064 O O . ASP D 1 243 ? -17.460 30.323 49.756 1.00 18.98 223 ASP D O 1
ATOM 7069 N N . GLY D 1 244 ? -17.992 30.081 51.943 1.00 20.46 224 GLY D N 1
ATOM 7070 C CA . GLY D 1 244 ? -16.800 30.749 52.434 1.00 20.57 224 GLY D CA 1
ATOM 7071 C C . GLY D 1 244 ? -15.677 29.814 52.828 1.00 26.07 224 GLY D C 1
ATOM 7072 O O . GLY D 1 244 ? -14.584 30.278 53.168 1.00 23.00 224 GLY D O 1
ATOM 7073 N N . SER D 1 245 ? -15.932 28.502 52.803 1.00 23.40 225 SER D N 1
ATOM 7074 C CA . SER D 1 245 ? -14.894 27.500 53.034 1.00 24.86 225 SER D CA 1
ATOM 7075 C C . SER D 1 245 ? -15.436 26.156 52.571 1.00 22.03 225 SER D C 1
ATOM 7076 O O . SER D 1 245 ? -16.635 26.004 52.359 1.00 20.65 225 SER D O 1
ATOM 7079 N N . TYR D 1 246 ? -14.536 25.173 52.434 1.00 21.87 226 TYR D N 1
ATOM 7080 C CA . TYR D 1 246 ? -14.944 23.843 51.981 1.00 22.29 226 TYR D CA 1
ATOM 7081 C C . TYR D 1 246 ? -15.956 23.195 52.933 1.00 26.69 226 TYR D C 1
ATOM 7082 O O . TYR D 1 246 ? -16.780 22.377 52.499 1.00 25.25 226 TYR D O 1
ATOM 7091 N N . ALA D 1 247 ? -15.922 23.550 54.223 1.00 26.34 227 ALA D N 1
ATOM 7092 C CA . ALA D 1 247 ? -16.945 23.111 55.170 1.00 26.12 227 ALA D CA 1
ATOM 7093 C C . ALA D 1 247 ? -18.336 23.615 54.826 1.00 27.19 227 ALA D C 1
ATOM 7094 O O . ALA D 1 247 ? -19.322 23.117 55.382 1.00 29.72 227 ALA D O 1
ATOM 7096 N N . GLY D 1 248 ? -18.455 24.589 53.943 1.00 28.02 228 GLY D N 1
ATOM 7097 C CA . GLY D 1 248 ? -19.759 25.073 53.572 1.00 26.06 228 GLY D CA 1
ATOM 7098 C C . GLY D 1 248 ? -20.331 26.163 54.448 1.00 28.99 228 GLY D C 1
ATOM 7099 O O . GLY D 1 248 ? -21.543 26.385 54.392 1.00 31.20 228 GLY D O 1
ATOM 7100 N N . GLU D 1 249 ? -19.499 26.852 55.266 1.00 28.03 229 GLU D N 1
ATOM 7101 C CA . GLU D 1 249 ? -19.917 28.105 55.910 1.00 33.94 229 GLU D CA 1
ATOM 7102 C C . GLU D 1 249 ? -20.461 29.039 54.833 1.00 31.33 229 GLU D C 1
ATOM 7103 O O . GLU D 1 249 ? -20.053 28.935 53.669 1.00 29.96 229 GLU D O 1
ATOM 7109 N N . PRO D 1 250 ? -21.386 29.941 55.152 1.00 36.73 230 PRO D N 1
ATOM 7110 C CA . PRO D 1 250 ? -21.830 30.904 54.140 1.00 31.53 230 PRO D CA 1
ATOM 7111 C C . PRO D 1 250 ? -20.726 31.909 53.863 1.00 23.81 230 PRO D C 1
ATOM 7112 O O . PRO D 1 250 ? -19.854 32.157 54.699 1.00 26.62 230 PRO D O 1
ATOM 7116 N N . TYR D 1 251 ? -20.750 32.465 52.659 1.00 24.18 231 TYR D N 1
ATOM 7117 C CA . TYR D 1 251 ? -19.777 33.486 52.289 1.00 21.15 231 TYR D CA 1
ATOM 7118 C C . TYR D 1 251 ? -20.138 34.800 52.975 1.00 20.45 231 TYR D C 1
ATOM 7119 O O . TYR D 1 251 ? -21.223 35.337 52.758 1.00 23.07 231 TYR D O 1
ATOM 7128 N N . THR D 1 252 ? -19.250 35.305 53.827 1.00 20.90 232 THR D N 1
ATOM 7129 C CA . THR D 1 252 ? -19.462 36.572 54.516 1.00 26.08 232 THR D CA 1
ATOM 7130 C C . THR D 1 252 ? -18.208 37.434 54.380 1.00 22.94 232 THR D C 1
ATOM 7131 O O . THR D 1 252 ? -17.232 37.056 53.723 1.00 23.54 232 THR D O 1
ATOM 7135 N N . ALA D 1 253 ? -18.225 38.601 55.032 1.00 24.28 233 ALA D N 1
ATOM 7136 C CA . ALA D 1 253 ? -17.066 39.488 54.989 1.00 22.79 233 ALA D CA 1
ATOM 7137 C C . ALA D 1 253 ? -15.837 38.866 55.630 1.00 25.46 233 ALA D C 1
ATOM 7138 O O . ALA D 1 253 ? -14.714 39.272 55.315 1.00 23.29 233 ALA D O 1
ATOM 7140 N N . ARG D 1 254 ? -16.011 37.887 56.508 1.00 25.03 234 ARG D N 1
ATOM 7141 C CA . ARG D 1 254 ? -14.875 37.244 57.154 1.00 28.95 234 ARG D CA 1
ATOM 7142 C C . ARG D 1 254 ? -14.353 36.026 56.393 1.00 26.08 234 ARG D C 1
ATOM 7143 O O . ARG D 1 254 ? -13.351 35.443 56.823 1.00 27.92 234 ARG D O 1
ATOM 7151 N N . SER D 1 255 ? -14.997 35.624 55.295 1.00 20.97 235 SER D N 1
ATOM 7152 C CA . SER D 1 255 ? -14.535 34.460 54.535 1.00 22.88 235 SER D CA 1
ATOM 7153 C C . SER D 1 255 ? -13.222 34.750 53.815 1.00 22.65 235 SER D C 1
ATOM 7154 O O . SER D 1 255 ? -13.002 35.847 53.297 1.00 20.37 235 SER D O 1
ATOM 7157 N N . ARG D 1 256 ? -12.358 33.742 53.762 1.00 22.43 236 ARG D N 1
ATOM 7158 C CA . ARG D 1 256 ? -11.085 33.838 53.062 1.00 24.34 236 ARG D CA 1
ATOM 7159 C C . ARG D 1 256 ? -11.063 33.033 51.772 1.00 20.25 236 ARG D C 1
ATOM 7160 O O . ARG D 1 256 ? -10.080 33.109 51.018 1.00 17.84 236 ARG D O 1
ATOM 7168 N N . GLU D 1 257 ? -12.120 32.277 51.509 1.00 17.57 237 GLU D N 1
ATOM 7169 C CA . GLU D 1 257 ? -12.333 31.580 50.258 1.00 17.99 237 GLU D CA 1
ATOM 7170 C C . GLU D 1 257 ? -13.656 32.039 49.661 1.00 17.19 237 GLU D C 1
ATOM 7171 O O . GLU D 1 257 ? -14.530 32.570 50.357 1.00 19.27 237 GLU D O 1
ATOM 7177 N N . MET D 1 258 ? -13.774 31.857 48.348 1.00 16.41 238 MET D N 1
ATOM 7178 C CA . MET D 1 258 ? -14.927 32.282 47.549 1.00 18.11 238 MET D CA 1
ATOM 7179 C C . MET D 1 258 ? -15.282 31.109 46.641 1.00 14.56 238 MET D C 1
ATOM 7180 O O . MET D 1 258 ? -14.756 30.985 45.532 1.00 17.52 238 MET D O 1
ATOM 7185 N N . LEU D 1 259 ? -16.150 30.238 47.113 1.00 16.46 239 LEU D N 1
ATOM 7186 C CA . LEU D 1 259 ? -16.476 29.005 46.407 1.00 18.34 239 LEU D CA 1
ATOM 7187 C C . LEU D 1 259 ? -17.835 29.189 45.737 1.00 18.93 239 LEU D C 1
ATOM 7188 O O . LEU D 1 259 ? -18.883 29.167 46.401 1.00 17.60 239 LEU D O 1
ATOM 7193 N N . VAL D 1 260 ? -17.811 29.362 44.418 1.00 15.20 240 VAL D N 1
ATOM 7194 C CA . VAL D 1 260 ? -18.962 29.824 43.655 1.00 15.74 240 VAL D CA 1
ATOM 7195 C C . VAL D 1 260 ? -19.638 28.642 42.971 1.00 18.07 240 VAL D C 1
ATOM 7196 O O . VAL D 1 260 ? -18.996 27.899 42.217 1.00 15.42 240 VAL D O 1
ATOM 7200 N N . VAL D 1 261 ? -20.941 28.502 43.199 1.00 16.09 241 VAL D N 1
ATOM 7201 C CA . VAL D 1 261 ? -21.787 27.497 42.560 1.00 18.44 241 VAL D CA 1
ATOM 7202 C C . VAL D 1 261 ? -22.650 28.195 41.515 1.00 19.34 241 VAL D C 1
ATOM 7203 O O . VAL D 1 261 ? -23.326 29.183 41.823 1.00 19.40 241 VAL D O 1
ATOM 7207 N N . LEU D 1 262 ? -22.631 27.696 40.281 1.00 17.34 242 LEU D N 1
ATOM 7208 C CA . LEU D 1 262 ? -23.417 28.305 39.215 1.00 18.01 242 LEU D CA 1
ATOM 7209 C C . LEU D 1 262 ? -24.265 27.267 38.502 1.00 22.45 242 LEU D C 1
ATOM 7210 O O . LEU D 1 262 ? -23.870 26.102 38.357 1.00 19.96 242 LEU D O 1
ATOM 7215 N N . GLU D 1 263 ? -25.420 27.719 38.027 1.00 19.02 243 GLU D N 1
ATOM 7216 C CA . GLU D 1 263 ? -26.345 26.887 37.276 1.00 25.15 243 GLU D CA 1
ATOM 7217 C C . GLU D 1 263 ? -26.800 27.642 36.034 1.00 27.79 243 GLU D C 1
ATOM 7218 O O . GLU D 1 263 ? -26.626 28.859 35.930 1.00 23.52 243 GLU D O 1
ATOM 7224 N N . ARG D 1 264 ? -27.355 26.905 35.075 1.00 25.97 244 ARG D N 1
ATOM 7225 C CA . ARG D 1 264 ? -27.931 27.531 33.885 1.00 28.19 244 ARG D CA 1
ATOM 7226 C C . ARG D 1 264 ? -29.150 28.356 34.271 1.00 29.93 244 ARG D C 1
ATOM 7227 O O . ARG D 1 264 ? -29.935 27.958 35.134 1.00 29.74 244 ARG D O 1
ATOM 7235 N N . GLN D 1 265 ? -29.312 29.510 33.631 1.00 35.22 245 GLN D N 1
ATOM 7236 C CA . GLN D 1 265 ? -30.498 30.338 33.862 1.00 38.27 245 GLN D CA 1
ATOM 7237 C C . GLN D 1 265 ? -31.797 29.596 33.552 1.00 40.67 245 GLN D C 1
ATOM 7238 O O . GLN D 1 265 ? -31.977 29.098 32.439 1.00 43.43 245 GLN D O 1
ATOM 7244 N N . ASP E 1 28 ? 16.428 11.265 61.271 1.00 54.51 8 ASP E N 1
ATOM 7245 C CA . ASP E 1 28 ? 16.130 11.604 62.661 1.00 61.52 8 ASP E CA 1
ATOM 7246 C C . ASP E 1 28 ? 17.382 12.051 63.420 1.00 60.76 8 ASP E C 1
ATOM 7247 O O . ASP E 1 28 ? 17.339 13.027 64.175 1.00 55.64 8 ASP E O 1
ATOM 7252 N N . GLU E 1 29 ? 18.488 11.318 63.246 1.00 58.22 9 GLU E N 1
ATOM 7253 C CA . GLU E 1 29 ? 19.753 11.758 63.829 1.00 57.48 9 GLU E CA 1
ATOM 7254 C C . GLU E 1 29 ? 20.181 13.095 63.234 1.00 53.55 9 GLU E C 1
ATOM 7255 O O . GLU E 1 29 ? 20.591 14.010 63.962 1.00 47.57 9 GLU E O 1
ATOM 7261 N N . THR E 1 30 ? 20.089 13.221 61.908 1.00 53.26 10 THR E N 1
ATOM 7262 C CA . THR E 1 30 ? 20.329 14.504 61.258 1.00 49.81 10 THR E CA 1
ATOM 7263 C C . THR E 1 30 ? 19.354 15.563 61.768 1.00 42.48 10 THR E C 1
ATOM 7264 O O . THR E 1 30 ? 19.718 16.738 61.914 1.00 34.94 10 THR E O 1
ATOM 7268 N N . ALA E 1 31 ? 18.113 15.157 62.064 1.00 40.19 11 ALA E N 1
ATOM 7269 C CA . ALA E 1 31 ? 17.136 16.085 62.630 1.00 38.61 11 ALA E CA 1
ATOM 7270 C C . ALA E 1 31 ? 17.594 16.621 63.982 1.00 34.01 11 ALA E C 1
ATOM 7271 O O . ALA E 1 31 ? 17.444 17.816 64.268 1.00 28.70 11 ALA E O 1
ATOM 7273 N N . ILE E 1 32 ? 18.163 15.754 64.827 1.00 33.67 12 ILE E N 1
ATOM 7274 C CA . ILE E 1 32 ? 18.610 16.186 66.147 1.00 32.32 12 ILE E CA 1
ATOM 7275 C C . ILE E 1 32 ? 19.798 17.133 66.026 1.00 29.06 12 ILE E C 1
ATOM 7276 O O . ILE E 1 32 ? 19.888 18.127 66.755 1.00 26.68 12 ILE E O 1
ATOM 7281 N N . GLU E 1 33 ? 20.721 16.844 65.102 1.00 29.10 13 GLU E N 1
ATOM 7282 C CA . GLU E 1 33 ? 21.813 17.770 64.803 1.00 32.81 13 GLU E CA 1
ATOM 7283 C C . GLU E 1 33 ? 21.290 19.126 64.343 1.00 26.24 13 GLU E C 1
ATOM 7284 O O . GLU E 1 33 ? 21.792 20.171 64.769 1.00 23.06 13 GLU E O 1
ATOM 7290 N N . ALA E 1 34 ? 20.320 19.133 63.433 1.00 23.47 14 ALA E N 1
ATOM 7291 C CA . ALA E 1 34 ? 19.783 20.409 62.972 1.00 27.42 14 ALA E CA 1
ATOM 7292 C C . ALA E 1 34 ? 19.112 21.151 64.115 1.00 23.61 14 ALA E C 1
ATOM 7293 O O . ALA E 1 34 ? 19.283 22.365 64.268 1.00 26.37 14 ALA E O 1
ATOM 7295 N N . TYR E 1 35 ? 18.367 20.429 64.947 1.00 22.25 15 TYR E N 1
ATOM 7296 C CA . TYR E 1 35 ? 17.744 21.065 66.095 1.00 27.12 15 TYR E CA 1
ATOM 7297 C C . TYR E 1 35 ? 18.789 21.666 67.037 1.00 28.59 15 TYR E C 1
ATOM 7298 O O . TYR E 1 35 ? 18.634 22.801 67.500 1.00 23.38 15 TYR E O 1
ATOM 7307 N N . ASP E 1 36 ? 19.875 20.933 67.317 1.00 24.27 16 ASP E N 1
ATOM 7308 C CA . ASP E 1 36 ? 20.904 21.463 68.212 1.00 24.44 16 ASP E CA 1
ATOM 7309 C C . ASP E 1 36 ? 21.555 22.712 67.630 1.00 24.51 16 ASP E C 1
ATOM 7310 O O . ASP E 1 36 ? 21.890 23.648 68.362 1.00 26.48 16 ASP E O 1
ATOM 7315 N N . LEU E 1 37 ? 21.746 22.753 66.314 1.00 22.92 17 LEU E N 1
ATOM 7316 C CA . LEU E 1 37 ? 22.362 23.938 65.720 1.00 26.20 17 LEU E CA 1
ATOM 7317 C C . LEU E 1 37 ? 21.436 25.154 65.805 1.00 22.17 17 LEU E C 1
ATOM 7318 O O . LEU E 1 37 ? 21.888 26.256 66.138 1.00 25.60 17 LEU E O 1
ATOM 7323 N N . VAL E 1 38 ? 20.146 24.969 65.506 1.00 24.71 18 VAL E N 1
ATOM 7324 C CA . VAL E 1 38 ? 19.169 26.061 65.602 1.00 24.30 18 VAL E CA 1
ATOM 7325 C C . VAL E 1 38 ? 19.109 26.600 67.022 1.00 25.18 18 VAL E C 1
ATOM 7326 O O . VAL E 1 38 ? 19.171 27.817 67.255 1.00 28.29 18 VAL E O 1
ATOM 7330 N N . SER E 1 39 ? 18.942 25.703 67.991 1.00 22.73 19 SER E N 1
ATOM 7331 C CA . SER E 1 39 ? 18.869 26.136 69.382 1.00 26.24 19 SER E CA 1
ATOM 7332 C C . SER E 1 39 ? 20.157 26.827 69.815 1.00 31.10 19 SER E C 1
ATOM 7333 O O . SER E 1 39 ? 20.118 27.833 70.535 1.00 30.25 19 SER E O 1
ATOM 7336 N N . SER E 1 40 ? 21.309 26.320 69.352 1.00 26.02 20 SER E N 1
ATOM 7337 C CA . SER E 1 40 ? 22.593 26.906 69.719 1.00 28.61 20 SER E CA 1
ATOM 7338 C C . SER E 1 40 ? 22.712 28.343 69.261 1.00 28.87 20 SER E C 1
ATOM 7339 O O . SER E 1 40 ? 23.362 29.150 69.932 1.00 29.48 20 SER E O 1
ATOM 7342 N N . MET E 1 41 ? 22.100 28.685 68.129 1.00 32.01 21 MET E N 1
ATOM 7343 C CA . MET E 1 41 ? 22.340 29.988 67.516 1.00 33.46 21 MET E CA 1
ATOM 7344 C C . MET E 1 41 ? 21.259 31.003 67.845 1.00 32.79 21 MET E C 1
ATOM 7345 O O . MET E 1 41 ? 21.558 32.164 68.139 1.00 38.33 21 MET E O 1
ATOM 7350 N N . LEU E 1 42 ? 20.008 30.587 67.769 1.00 31.60 22 LEU E N 1
ATOM 7351 C CA . LEU E 1 42 ? 18.874 31.477 67.904 1.00 36.62 22 LEU E CA 1
ATOM 7352 C C . LEU E 1 42 ? 18.245 31.404 69.286 1.00 40.68 22 LEU E C 1
ATOM 7353 O O . LEU E 1 42 ? 17.284 32.133 69.560 1.00 36.88 22 LEU E O 1
ATOM 7358 N N . SER E 1 43 ? 18.751 30.538 70.155 1.00 34.09 23 SER E N 1
ATOM 7359 C CA . SER E 1 43 ? 18.243 30.483 71.514 1.00 30.57 23 SER E CA 1
ATOM 7360 C C . SER E 1 43 ? 19.358 30.101 72.479 1.00 28.34 23 SER E C 1
ATOM 7361 O O . SER E 1 43 ? 19.209 29.136 73.241 1.00 27.56 23 SER E O 1
ATOM 7364 N N . PRO E 1 44 ? 20.470 30.834 72.498 1.00 26.53 24 PRO E N 1
ATOM 7365 C CA . PRO E 1 44 ? 21.589 30.432 73.356 1.00 30.88 24 PRO E CA 1
ATOM 7366 C C . PRO E 1 44 ? 21.211 30.541 74.820 1.00 29.08 24 PRO E C 1
ATOM 7367 O O . PRO E 1 44 ? 20.294 31.274 75.202 1.00 26.67 24 PRO E O 1
ATOM 7371 N N . GLY E 1 45 ? 21.906 29.756 75.635 1.00 24.47 25 GLY E N 1
ATOM 7372 C CA . GLY E 1 45 ? 21.588 29.677 77.046 1.00 28.32 25 GLY E CA 1
ATOM 7373 C C . GLY E 1 45 ? 22.006 30.888 77.858 1.00 27.94 25 GLY E C 1
ATOM 7374 O O . GLY E 1 45 ? 21.528 31.033 78.990 1.00 25.46 25 GLY E O 1
ATOM 7375 N N . ALA E 1 46 ? 22.853 31.765 77.296 1.00 27.08 26 ALA E N 1
ATOM 7376 C CA . ALA E 1 46 ? 23.411 32.884 78.058 1.00 27.87 26 ALA E CA 1
ATOM 7377 C C . ALA E 1 46 ? 22.323 33.780 78.637 1.00 28.18 26 ALA E C 1
ATOM 7378 O O . ALA E 1 46 ? 22.445 34.258 79.770 1.00 30.26 26 ALA E O 1
ATOM 7380 N N . GLY E 1 47 ? 21.252 34.020 77.879 1.00 29.55 27 GLY E N 1
ATOM 7381 C CA . GLY E 1 47 ? 20.199 34.893 78.371 1.00 25.89 27 GLY E CA 1
ATOM 7382 C C . GLY E 1 47 ? 19.480 34.310 79.570 1.00 25.66 27 GLY E C 1
ATOM 7383 O O . GLY E 1 47 ? 19.245 35.004 80.567 1.00 27.40 27 GLY E O 1
ATOM 7384 N N . LEU E 1 48 ? 19.116 33.024 79.487 1.00 22.90 28 LEU E N 1
ATOM 7385 C CA . LEU E 1 48 ? 18.466 32.352 80.602 1.00 21.22 28 LEU E CA 1
ATOM 7386 C C . LEU E 1 48 ? 19.340 32.374 81.848 1.00 24.75 28 LEU E C 1
ATOM 7387 O O . LEU E 1 48 ? 18.843 32.590 82.958 1.00 24.08 28 LEU E O 1
ATOM 7392 N N . VAL E 1 49 ? 20.644 32.147 81.685 1.00 25.22 29 VAL E N 1
ATOM 7393 C CA . VAL E 1 49 ? 21.544 32.117 82.836 1.00 24.52 29 VAL E CA 1
ATOM 7394 C C . VAL E 1 49 ? 21.631 33.497 83.489 1.00 27.02 29 VAL E C 1
ATOM 7395 O O . VAL E 1 49 ? 21.541 33.626 84.716 1.00 26.27 29 VAL E O 1
ATOM 7399 N N . ALA E 1 50 ? 21.804 34.543 82.677 1.00 23.17 30 ALA E N 1
ATOM 7400 C CA . ALA E 1 50 ? 21.801 35.911 83.189 1.00 29.12 30 ALA E CA 1
ATOM 7401 C C . ALA E 1 50 ? 20.519 36.217 83.963 1.00 29.94 30 ALA E C 1
ATOM 7402 O O . ALA E 1 50 ? 20.564 36.743 85.085 1.00 30.48 30 ALA E O 1
ATOM 7404 N N . TRP E 1 51 ? 19.361 35.902 83.375 1.00 29.43 31 TRP E N 1
ATOM 7405 C CA . TRP E 1 51 ? 18.089 36.193 84.033 1.00 26.06 31 TRP E CA 1
ATOM 7406 C C . TRP E 1 51 ? 17.961 35.422 85.340 1.00 27.98 31 TRP E C 1
ATOM 7407 O O . TRP E 1 51 ? 17.592 35.986 86.380 1.00 26.55 31 TRP E O 1
ATOM 7418 N N . VAL E 1 52 ? 18.252 34.120 85.307 1.00 26.12 32 VAL E N 1
ATOM 7419 C CA . VAL E 1 52 ? 18.157 33.313 86.521 1.00 24.12 32 VAL E CA 1
ATOM 7420 C C . VAL E 1 52 ? 19.082 33.870 87.598 1.00 28.17 32 VAL E C 1
ATOM 7421 O O . VAL E 1 52 ? 18.713 33.949 88.782 1.00 26.40 32 VAL E O 1
ATOM 7425 N N . SER E 1 53 ? 20.281 34.299 87.197 1.00 24.00 33 SER E N 1
ATOM 7426 C CA . SER E 1 53 ? 21.268 34.800 88.151 1.00 30.52 33 SER E CA 1
ATOM 7427 C C . SER E 1 53 ? 20.826 36.097 88.807 1.00 30.89 33 SER E C 1
ATOM 7428 O O . SER E 1 53 ? 21.339 36.431 89.879 1.00 33.26 33 SER E O 1
ATOM 7431 N N . SER E 1 54 ? 19.877 36.816 88.189 1.00 34.56 34 SER E N 1
ATOM 7432 C CA . SER E 1 54 ? 19.287 38.028 88.751 1.00 31.29 34 SER E CA 1
ATOM 7433 C C . SER E 1 54 ? 18.455 37.758 89.994 1.00 34.78 34 SER E C 1
ATOM 7434 O O . SER E 1 54 ? 18.217 38.687 90.775 1.00 34.01 34 SER E O 1
ATOM 7437 N N . HIS E 1 55 ? 17.989 36.526 90.179 1.00 30.21 35 HIS E N 1
ATOM 7438 C CA . HIS E 1 55 ? 17.060 36.190 91.247 1.00 29.96 35 HIS E CA 1
ATOM 7439 C C . HIS E 1 55 ? 17.593 35.159 92.223 1.00 34.93 35 HIS E C 1
ATOM 7440 O O . HIS E 1 55 ? 17.154 35.142 93.376 1.00 35.46 35 HIS E O 1
ATOM 7447 N N . ARG E 1 56 ? 18.508 34.283 91.792 1.00 34.45 36 ARG E N 1
ATOM 7448 C CA . ARG E 1 56 ? 19.030 33.214 92.619 1.00 29.01 36 ARG E CA 1
ATOM 7449 C C . ARG E 1 56 ? 20.455 32.928 92.163 1.00 34.35 36 ARG E C 1
ATOM 7450 O O . ARG E 1 56 ? 20.723 32.928 90.947 1.00 28.98 36 ARG E O 1
ATOM 7458 N N . PRO E 1 57 ? 21.381 32.687 93.090 1.00 37.75 37 PRO E N 1
ATOM 7459 C CA . PRO E 1 57 ? 22.741 32.311 92.687 1.00 35.02 37 PRO E CA 1
ATOM 7460 C C . PRO E 1 57 ? 22.788 30.870 92.200 1.00 32.95 37 PRO E C 1
ATOM 7461 O O . PRO E 1 57 ? 22.029 30.004 92.647 1.00 34.14 37 PRO E O 1
ATOM 7465 N N . LEU E 1 58 ? 23.682 30.631 91.245 1.00 31.80 38 LEU E N 1
ATOM 7466 C CA . LEU E 1 58 ? 23.861 29.309 90.650 1.00 33.62 38 LEU E CA 1
ATOM 7467 C C . LEU E 1 58 ? 25.158 28.625 91.053 1.00 33.15 38 LEU E C 1
ATOM 7468 O O . LEU E 1 58 ? 25.209 27.394 91.098 1.00 33.44 38 LEU E O 1
ATOM 7473 N N . ASP E 1 59 ? 26.208 29.393 91.322 1.00 33.22 39 ASP E N 1
ATOM 7474 C CA . ASP E 1 59 ? 27.495 28.828 91.690 1.00 32.36 39 ASP E CA 1
ATOM 7475 C C . ASP E 1 59 ? 27.351 27.904 92.893 1.00 33.91 39 ASP E C 1
ATOM 7476 O O . ASP E 1 59 ? 27.023 28.357 93.991 1.00 40.90 39 ASP E O 1
ATOM 7481 N N . GLY E 1 60 ? 27.549 26.600 92.680 1.00 33.37 40 GLY E N 1
ATOM 7482 C CA . GLY E 1 60 ? 27.464 25.613 93.736 1.00 33.06 40 GLY E CA 1
ATOM 7483 C C . GLY E 1 60 ? 26.075 25.094 94.043 1.00 37.65 40 GLY E C 1
ATOM 7484 O O . GLY E 1 60 ? 25.946 24.178 94.869 1.00 40.96 40 GLY E O 1
ATOM 7485 N N . ARG E 1 61 ? 25.035 25.632 93.405 1.00 35.67 41 ARG E N 1
ATOM 7486 C CA . ARG E 1 61 ? 23.661 25.231 93.667 1.00 32.67 41 ARG E CA 1
ATOM 7487 C C . ARG E 1 61 ? 23.232 24.114 92.712 1.00 32.13 41 ARG E C 1
ATOM 7488 O O . ARG E 1 61 ? 23.879 23.853 91.696 1.00 32.12 41 ARG E O 1
ATOM 7496 N N . THR E 1 62 ? 22.126 23.447 93.053 1.00 28.09 42 THR E N 1
ATOM 7497 C CA . THR E 1 62 ? 21.571 22.387 92.217 1.00 31.38 42 THR E CA 1
ATOM 7498 C C . THR E 1 62 ? 20.457 22.940 91.329 1.00 32.67 42 THR E C 1
ATOM 7499 O O . THR E 1 62 ? 19.577 23.673 91.806 1.00 29.66 42 THR E O 1
ATOM 7503 N N . VAL E 1 63 ? 20.496 22.575 90.045 1.00 28.33 43 VAL E N 1
ATOM 7504 C CA . VAL E 1 63 ? 19.529 23.031 89.052 1.00 28.18 43 VAL E CA 1
ATOM 7505 C C . VAL E 1 63 ? 18.879 21.819 88.400 1.00 29.76 43 VAL E C 1
ATOM 7506 O O . VAL E 1 63 ? 19.573 20.902 87.938 1.00 27.30 43 VAL E O 1
ATOM 7510 N N . LEU E 1 64 ? 17.548 21.811 88.383 1.00 20.68 44 LEU E N 1
ATOM 7511 C CA . LEU E 1 64 ? 16.754 20.852 87.626 1.00 24.51 44 LEU E CA 1
ATOM 7512 C C . LEU E 1 64 ? 16.315 21.524 86.325 1.00 28.10 44 LEU E C 1
ATOM 7513 O O . LEU E 1 64 ? 15.500 22.452 86.348 1.00 24.32 44 LEU E O 1
ATOM 7518 N N . ASP E 1 65 ? 16.862 21.074 85.194 1.00 22.17 45 ASP E N 1
ATOM 7519 C CA . ASP E 1 65 ? 16.576 21.671 83.891 1.00 23.67 45 ASP E CA 1
ATOM 7520 C C . ASP E 1 65 ? 15.615 20.743 83.148 1.00 25.17 45 ASP E C 1
ATOM 7521 O O . ASP E 1 65 ? 16.004 19.654 82.712 1.00 21.76 45 ASP E O 1
ATOM 7526 N N . LEU E 1 66 ? 14.355 21.164 83.030 1.00 21.72 46 LEU E N 1
ATOM 7527 C CA . LEU E 1 66 ? 13.308 20.326 82.461 1.00 23.53 46 LEU E CA 1
ATOM 7528 C C . LEU E 1 66 ? 13.134 20.615 80.979 1.00 22.58 46 LEU E C 1
ATOM 7529 O O . LEU E 1 66 ? 13.091 21.777 80.566 1.00 18.42 46 LEU E O 1
ATOM 7534 N N . GLY E 1 67 ? 13.006 19.542 80.186 1.00 22.04 47 GLY E N 1
ATOM 7535 C CA . GLY E 1 67 ? 12.991 19.663 78.740 1.00 19.83 47 GLY E CA 1
ATOM 7536 C C . GLY E 1 67 ? 14.345 20.126 78.236 1.00 22.23 47 GLY E C 1
ATOM 7537 O O . GLY E 1 67 ? 14.447 21.071 77.450 1.00 22.45 47 GLY E O 1
ATOM 7538 N N . CYS E 1 68 ? 15.404 19.452 78.682 1.00 20.18 48 CYS E N 1
ATOM 7539 C CA . CYS E 1 68 ? 16.757 19.940 78.434 1.00 23.31 48 CYS E CA 1
ATOM 7540 C C . CYS E 1 68 ? 17.201 19.814 76.977 1.00 20.21 48 CYS E C 1
ATOM 7541 O O . CYS E 1 68 ? 18.178 20.466 76.591 1.00 22.42 48 CYS E O 1
ATOM 7544 N N . GLY E 1 69 ? 16.539 18.987 76.170 1.00 21.04 49 GLY E N 1
ATOM 7545 C CA . GLY E 1 69 ? 16.959 18.847 74.778 1.00 20.95 49 GLY E CA 1
ATOM 7546 C C . GLY E 1 69 ? 18.383 18.332 74.666 1.00 21.51 49 GLY E C 1
ATOM 7547 O O . GLY E 1 69 ? 18.822 17.470 75.434 1.00 20.06 49 GLY E O 1
ATOM 7548 N N . THR E 1 70 ? 19.137 18.900 73.728 1.00 19.80 50 THR E N 1
ATOM 7549 C CA . THR E 1 70 ? 20.536 18.549 73.549 1.00 17.47 50 THR E CA 1
ATOM 7550 C C . THR E 1 70 ? 21.474 19.339 74.463 1.00 24.26 50 THR E C 1
ATOM 7551 O O . THR E 1 70 ? 22.694 19.298 74.261 1.00 21.81 50 THR E O 1
ATOM 7555 N N . GLY E 1 71 ? 20.938 20.060 75.451 1.00 19.21 51 GLY E N 1
ATOM 7556 C CA . GLY E 1 71 ? 21.739 20.607 76.530 1.00 18.18 51 GLY E CA 1
ATOM 7557 C C . GLY E 1 71 ? 22.142 22.063 76.422 1.00 20.33 51 GLY E C 1
ATOM 7558 O O . GLY E 1 71 ? 22.978 22.507 77.217 1.00 22.47 51 GLY E O 1
ATOM 7559 N N . VAL E 1 72 ? 21.590 22.819 75.470 1.00 20.84 52 VAL E N 1
ATOM 7560 C CA . VAL E 1 72 ? 22.009 24.211 75.300 1.00 21.16 52 VAL E CA 1
ATOM 7561 C C . VAL E 1 72 ? 21.799 24.984 76.595 1.00 23.46 52 VAL E C 1
ATOM 7562 O O . VAL E 1 72 ? 22.710 25.652 77.105 1.00 20.38 52 VAL E O 1
ATOM 7566 N N . SER E 1 73 ? 20.602 24.876 77.166 1.00 19.88 53 SER E N 1
ATOM 7567 C CA . SER E 1 73 ? 20.352 25.494 78.459 1.00 23.00 53 SER E CA 1
ATOM 7568 C C . SER E 1 73 ? 21.234 24.868 79.531 1.00 20.73 53 SER E C 1
ATOM 7569 O O . SER E 1 73 ? 21.901 25.577 80.297 1.00 20.85 53 SER E O 1
ATOM 7572 N N . SER E 1 74 ? 21.279 23.531 79.567 1.00 18.98 54 SER E N 1
ATOM 7573 C CA . SER E 1 74 ? 21.938 22.827 80.663 1.00 22.13 54 SER E CA 1
ATOM 7574 C C . SER E 1 74 ? 23.424 23.147 80.718 1.00 19.23 54 SER E C 1
ATOM 7575 O O . SER E 1 74 ? 23.990 23.323 81.805 1.00 21.00 54 SER E O 1
ATOM 7578 N N . PHE E 1 75 ? 24.073 23.230 79.558 1.00 20.39 55 PHE E N 1
ATOM 7579 C CA . PHE E 1 75 ? 25.501 23.516 79.558 1.00 21.48 55 PHE E CA 1
ATOM 7580 C C . PHE E 1 75 ? 25.762 24.931 80.033 1.00 24.28 55 PHE E C 1
ATOM 7581 O O . PHE E 1 75 ? 26.713 25.168 80.785 1.00 22.60 55 PHE E O 1
ATOM 7589 N N . ALA E 1 76 ? 24.920 25.880 79.615 1.00 18.02 56 ALA E N 1
ATOM 7590 C CA . ALA E 1 76 ? 25.041 27.244 80.114 1.00 19.38 56 ALA E CA 1
ATOM 7591 C C . ALA E 1 76 ? 24.892 27.288 81.631 1.00 21.62 56 ALA E C 1
ATOM 7592 O O . ALA E 1 76 ? 25.656 27.978 82.315 1.00 24.68 56 ALA E O 1
ATOM 7594 N N . LEU E 1 77 ? 23.962 26.509 82.173 1.00 19.56 57 LEU E N 1
ATOM 7595 C CA . LEU E 1 77 ? 23.742 26.501 83.634 1.00 23.34 57 LEU E CA 1
ATOM 7596 C C . LEU E 1 77 ? 24.964 25.896 84.336 1.00 24.60 57 LEU E C 1
ATOM 7597 O O . LEU E 1 77 ? 25.412 26.485 85.276 1.00 27.11 57 LEU E O 1
ATOM 7602 N N . ALA E 1 78 ? 25.507 24.802 83.811 1.00 26.16 58 ALA E N 1
ATOM 7603 C CA . ALA E 1 78 ? 26.703 24.132 84.370 1.00 23.92 58 ALA E CA 1
ATOM 7604 C C . ALA E 1 78 ? 27.910 25.074 84.321 1.00 25.88 58 ALA E C 1
ATOM 7605 O O . ALA E 1 78 ? 28.645 25.094 85.294 1.00 29.59 58 ALA E O 1
ATOM 7607 N N . GLU E 1 79 ? 28.028 25.899 83.279 1.00 20.53 59 GLU E N 1
ATOM 7608 C CA . GLU E 1 79 ? 29.148 26.854 83.084 1.00 22.68 59 GLU E CA 1
ATOM 7609 C C . GLU E 1 79 ? 29.073 28.039 84.059 1.00 30.80 59 GLU E C 1
ATOM 7610 O O . GLU E 1 79 ? 30.067 28.724 84.196 1.00 27.19 59 GLU E O 1
ATOM 7616 N N . ALA E 1 80 ? 27.922 28.253 84.694 1.00 22.71 60 ALA E N 1
ATOM 7617 C CA . ALA E 1 80 ? 27.753 29.262 85.750 1.00 26.96 60 ALA E CA 1
ATOM 7618 C C . ALA E 1 80 ? 28.060 28.603 87.104 1.00 31.58 60 ALA E C 1
ATOM 7619 O O . ALA E 1 80 ? 27.973 29.275 88.104 1.00 32.81 60 ALA E O 1
ATOM 7621 N N . GLY E 1 81 ? 28.338 27.301 87.115 1.00 29.53 61 GLY E N 1
ATOM 7622 C CA . GLY E 1 81 ? 28.759 26.579 88.322 1.00 25.78 61 GLY E CA 1
ATOM 7623 C C . GLY E 1 81 ? 27.696 25.705 88.938 1.00 31.39 61 GLY E C 1
ATOM 7624 O O . GLY E 1 81 ? 27.922 25.206 90.000 1.00 30.43 61 GLY E O 1
ATOM 7625 N N . ALA E 1 82 ? 26.582 25.499 88.263 1.00 30.67 62 ALA E N 1
ATOM 7626 C CA . ALA E 1 82 ? 25.526 24.685 88.881 1.00 29.78 62 ALA E CA 1
ATOM 7627 C C . ALA E 1 82 ? 25.765 23.191 88.684 1.00 25.95 62 ALA E C 1
ATOM 7628 O O . ALA E 1 82 ? 26.384 22.819 87.725 1.00 24.88 62 ALA E O 1
ATOM 7630 N N . ARG E 1 83 ? 25.292 22.397 89.631 1.00 23.66 63 ARG E N 1
ATOM 7631 C CA . ARG E 1 83 ? 25.202 20.954 89.442 1.00 27.14 63 ARG E CA 1
ATOM 7632 C C . ARG E 1 83 ? 23.833 20.679 88.823 1.00 27.31 63 ARG E C 1
ATOM 7633 O O . ARG E 1 83 ? 22.802 20.828 89.490 1.00 29.80 63 ARG E O 1
ATOM 7641 N N . VAL E 1 84 ? 23.817 20.316 87.538 1.00 26.52 64 VAL E N 1
ATOM 7642 C CA . VAL E 1 84 ? 22.592 20.277 86.739 1.00 25.51 64 VAL E CA 1
ATOM 7643 C C . VAL E 1 84 ? 22.115 18.839 86.578 1.00 26.50 64 VAL E C 1
ATOM 7644 O O . VAL E 1 84 ? 22.894 17.946 86.225 1.00 26.75 64 VAL E O 1
ATOM 7648 N N . VAL E 1 85 ? 20.832 18.618 86.836 1.00 22.51 65 VAL E N 1
ATOM 7649 C CA . VAL E 1 85 ? 20.128 17.408 86.440 1.00 24.42 65 VAL E CA 1
ATOM 7650 C C . VAL E 1 85 ? 19.228 17.786 85.272 1.00 27.71 65 VAL E C 1
ATOM 7651 O O . VAL E 1 85 ? 18.373 18.670 85.408 1.00 25.37 65 VAL E O 1
ATOM 7655 N N . ALA E 1 86 ? 19.421 17.134 84.126 1.00 23.13 66 ALA E N 1
ATOM 7656 C CA . ALA E 1 86 ? 18.778 17.528 82.875 1.00 21.93 66 ALA E CA 1
ATOM 7657 C C . ALA E 1 86 ? 17.829 16.429 82.409 1.00 23.65 66 ALA E C 1
ATOM 7658 O O . ALA E 1 86 ? 18.260 15.300 82.136 1.00 19.73 66 ALA E O 1
ATOM 7660 N N . VAL E 1 87 ? 16.545 16.765 82.283 1.00 19.84 67 VAL E N 1
ATOM 7661 C CA . VAL E 1 87 ? 15.499 15.788 82.003 1.00 20.59 67 VAL E CA 1
ATOM 7662 C C . VAL E 1 87 ? 14.917 16.050 80.615 1.00 24.61 67 VAL E C 1
ATOM 7663 O O . VAL E 1 87 ? 14.542 17.188 80.289 1.00 18.16 67 VAL E O 1
ATOM 7667 N N . ASP E 1 88 ? 14.832 14.995 79.803 1.00 16.92 68 ASP E N 1
ATOM 7668 C CA . ASP E 1 88 ? 14.111 15.080 78.542 1.00 22.84 68 ASP E CA 1
ATOM 7669 C C . ASP E 1 88 ? 13.454 13.741 78.250 1.00 26.68 68 ASP E C 1
ATOM 7670 O O . ASP E 1 88 ? 13.928 12.691 78.698 1.00 23.87 68 ASP E O 1
ATOM 7675 N N . ALA E 1 89 ? 12.341 13.785 77.511 1.00 19.97 69 ALA E N 1
ATOM 7676 C CA . ALA E 1 89 ? 11.682 12.550 77.111 1.00 22.04 69 ALA E CA 1
ATOM 7677 C C . ALA E 1 89 ? 12.288 11.943 75.852 1.00 25.24 69 ALA E C 1
ATOM 7678 O O . ALA E 1 89 ? 11.964 10.797 75.522 1.00 25.63 69 ALA E O 1
ATOM 7680 N N . SER E 1 90 ? 13.159 12.678 75.161 1.00 23.29 70 SER E N 1
ATOM 7681 C CA . SER E 1 90 ? 13.745 12.283 73.882 1.00 23.43 70 SER E CA 1
ATOM 7682 C C . SER E 1 90 ? 15.110 11.655 74.156 1.00 23.88 70 SER E C 1
ATOM 7683 O O . SER E 1 90 ? 16.111 12.364 74.317 1.00 23.51 70 SER E O 1
ATOM 7686 N N . ARG E 1 91 ? 15.153 10.323 74.210 1.00 24.68 71 ARG E N 1
ATOM 7687 C CA . ARG E 1 91 ? 16.444 9.649 74.340 1.00 25.75 71 ARG E CA 1
ATOM 7688 C C . ARG E 1 91 ? 17.446 10.064 73.270 1.00 22.27 71 ARG E C 1
ATOM 7689 O O . ARG E 1 91 ? 18.619 10.280 73.623 1.00 28.08 71 ARG E O 1
ATOM 7697 N N . PRO E 1 92 ? 17.086 10.225 71.987 1.00 26.73 72 PRO E N 1
ATOM 7698 C CA . PRO E 1 92 ? 18.105 10.691 71.026 1.00 24.79 72 PRO E CA 1
ATOM 7699 C C . PRO E 1 92 ? 18.680 12.048 71.378 1.00 23.97 72 PRO E C 1
ATOM 7700 O O . PRO E 1 92 ? 19.877 12.287 71.158 1.00 21.61 72 PRO E O 1
ATOM 7704 N N . SER E 1 93 ? 17.863 12.956 71.920 1.00 22.38 73 SER E N 1
ATOM 7705 C CA . SER E 1 93 ? 18.395 14.258 72.293 1.00 21.58 73 SER E CA 1
ATOM 7706 C C . SER E 1 93 ? 19.367 14.128 73.453 1.00 19.53 73 SER E C 1
ATOM 7707 O O . SER E 1 93 ? 20.409 14.796 73.481 1.00 19.53 73 SER E O 1
ATOM 7710 N N . LEU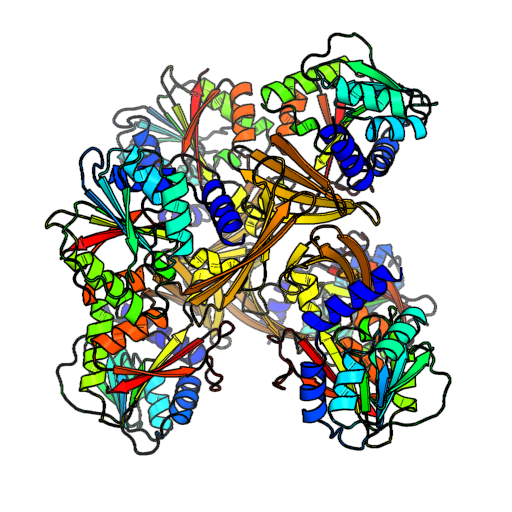 E 1 94 ? 19.032 13.282 74.426 1.00 20.23 74 LEU E N 1
ATOM 7711 C CA . LEU E 1 94 ? 19.926 13.070 75.554 1.00 22.10 74 LEU E CA 1
ATOM 7712 C C . LEU E 1 94 ? 21.248 12.477 75.094 1.00 25.22 74 LEU E C 1
ATOM 7713 O O . LEU E 1 94 ? 22.310 12.822 75.628 1.00 25.12 74 LEU E O 1
ATOM 7718 N N . ASP E 1 95 ? 21.199 11.588 74.096 1.00 26.85 75 ASP E N 1
ATOM 7719 C CA . ASP E 1 95 ? 22.423 11.022 73.538 1.00 28.41 75 ASP E CA 1
ATOM 7720 C C . ASP E 1 95 ? 23.305 12.130 72.981 1.00 26.58 75 ASP E C 1
ATOM 7721 O O . ASP E 1 95 ? 24.513 12.176 73.241 1.00 21.81 75 ASP E O 1
ATOM 7726 N N . MET E 1 96 ? 22.702 13.058 72.233 1.00 21.24 76 MET E N 1
ATOM 7727 C CA . MET E 1 96 ? 23.439 14.214 71.734 1.00 23.09 76 MET E CA 1
ATOM 7728 C C . MET E 1 96 ? 23.955 15.081 72.883 1.00 25.05 76 MET E C 1
ATOM 7729 O O . MET E 1 96 ? 25.087 15.589 72.840 1.00 21.23 76 MET E O 1
ATOM 7734 N N . LEU E 1 97 ? 23.135 15.271 73.924 1.00 24.21 77 LEU E N 1
ATOM 7735 C CA . LEU E 1 97 ? 23.605 15.981 75.110 1.00 22.87 77 LEU E CA 1
ATOM 7736 C C . LEU E 1 97 ? 24.872 15.331 75.654 1.00 19.21 77 LEU E C 1
ATOM 7737 O O . LEU E 1 97 ? 25.874 16.010 75.922 1.00 23.73 77 LEU E O 1
ATOM 7742 N N . GLU E 1 98 ? 24.843 14.005 75.819 1.00 20.24 78 GLU E N 1
ATOM 7743 C CA . GLU E 1 98 ? 25.985 13.309 76.408 1.00 22.97 78 GLU E CA 1
ATOM 7744 C C . GLU E 1 98 ? 27.220 13.389 75.509 1.00 25.95 78 GLU E C 1
ATOM 7745 O O . GLU E 1 98 ? 28.331 13.588 76.010 1.00 23.63 78 GLU E O 1
ATOM 7751 N N . LYS E 1 99 ? 27.049 13.280 74.183 1.00 24.53 79 LYS E N 1
ATOM 7752 C CA . LYS E 1 99 ? 28.188 13.469 73.280 1.00 28.38 79 LYS E CA 1
ATOM 7753 C C . LYS E 1 99 ? 28.842 14.823 73.489 1.00 31.14 79 LYS E C 1
ATOM 7754 O O . LYS E 1 99 ? 30.075 14.930 73.501 1.00 24.91 79 LYS E O 1
ATOM 7760 N N . LYS E 1 100 ? 28.029 15.875 73.638 1.00 21.94 80 LYS E N 1
ATOM 7761 C CA . LYS E 1 100 ? 28.536 17.237 73.700 1.00 22.96 80 LYS E CA 1
ATOM 7762 C C . LYS E 1 100 ? 29.038 17.618 75.080 1.00 21.47 80 LYS E C 1
ATOM 7763 O O . LYS E 1 100 ? 29.675 18.664 75.213 1.00 28.48 80 LYS E O 1
ATOM 7769 N N . ARG E 1 101 ? 28.788 16.783 76.090 1.00 25.33 81 ARG E N 1
ATOM 7770 C CA . ARG E 1 101 ? 28.864 17.232 77.479 1.00 23.99 81 ARG E CA 1
ATOM 7771 C C . ARG E 1 101 ? 30.307 17.446 77.943 1.00 25.02 81 ARG E C 1
ATOM 7772 O O . ARG E 1 101 ? 30.587 18.379 78.707 1.00 23.20 81 ARG E O 1
ATOM 7780 N N . LEU E 1 102 ? 31.238 16.611 77.491 1.00 22.45 82 LEU E N 1
ATOM 7781 C CA . LEU E 1 102 ? 32.640 16.705 77.930 1.00 19.41 82 LEU E CA 1
ATOM 7782 C C . LEU E 1 102 ? 32.652 16.597 79.453 1.00 17.40 82 LEU E C 1
ATOM 7783 O O . LEU E 1 102 ? 31.984 15.713 80.009 1.00 19.65 82 LEU E O 1
ATOM 7788 N N . ASP E 1 103 ? 33.364 17.463 80.178 1.00 21.92 83 ASP E N 1
ATOM 7789 C CA . ASP E 1 103 ? 33.455 17.354 81.629 1.00 24.09 83 ASP E CA 1
ATOM 7790 C C . ASP E 1 103 ? 32.442 18.231 82.363 1.00 25.32 83 ASP E C 1
ATOM 7791 O O . ASP E 1 103 ? 32.583 18.451 83.569 1.00 24.07 83 ASP E O 1
ATOM 7796 N N . ARG E 1 104 ? 31.406 18.706 81.681 1.00 28.19 84 ARG E N 1
ATOM 7797 C CA . ARG E 1 104 ? 30.418 19.544 82.349 1.00 27.30 84 ARG E CA 1
ATOM 7798 C C . ARG E 1 104 ? 29.578 18.724 83.320 1.00 27.79 84 ARG E C 1
ATOM 7799 O O . ARG E 1 104 ? 29.256 17.556 83.067 1.00 24.65 84 ARG E O 1
ATOM 7807 N N . ASP E 1 105 ? 29.228 19.339 84.448 1.00 24.70 85 ASP E N 1
ATOM 7808 C CA . ASP E 1 105 ? 28.540 18.626 85.527 1.00 24.42 85 ASP E CA 1
ATOM 7809 C C . ASP E 1 105 ? 27.030 18.592 85.271 1.00 28.51 85 ASP E C 1
ATOM 7810 O O . ASP E 1 105 ? 26.225 19.257 85.938 1.00 27.02 85 ASP E O 1
ATOM 7815 N N . VAL E 1 106 ? 26.651 17.744 84.313 1.00 23.58 86 VAL E N 1
ATOM 7816 C CA . VAL E 1 106 ? 25.268 17.594 83.865 1.00 25.73 86 VAL E CA 1
ATOM 7817 C C . VAL E 1 106 ? 24.925 16.113 83.897 1.00 26.04 86 VAL E C 1
ATOM 7818 O O . VAL E 1 106 ? 25.610 15.303 83.267 1.00 26.63 86 VAL E O 1
ATOM 7822 N N . GLU E 1 107 ? 23.880 15.756 84.629 1.00 23.98 87 GLU E N 1
ATOM 7823 C CA . GLU E 1 107 ? 23.366 14.398 84.631 1.00 22.45 87 GLU E CA 1
ATOM 7824 C C . GLU E 1 107 ? 22.136 14.339 83.727 1.00 28.58 87 GLU E C 1
ATOM 7825 O O . GLU E 1 107 ? 21.149 15.048 83.962 1.00 26.40 87 GLU E O 1
ATOM 7831 N N . ALA E 1 108 ? 22.200 13.500 82.695 1.00 26.48 88 ALA E N 1
ATOM 7832 C CA . ALA E 1 108 ? 21.132 13.376 81.712 1.00 24.62 88 ALA E CA 1
ATOM 7833 C C . ALA E 1 108 ? 20.163 12.283 82.146 1.00 30.76 88 ALA E C 1
ATOM 7834 O O . ALA E 1 108 ? 20.575 11.139 82.362 1.00 28.27 88 ALA E O 1
ATOM 7836 N N . VAL E 1 109 ? 18.880 12.631 82.274 1.00 22.33 89 VAL E N 1
ATOM 7837 C CA . VAL E 1 109 ? 17.856 11.730 82.796 1.00 25.89 89 VAL E CA 1
ATOM 7838 C C . VAL E 1 109 ? 16.701 11.673 81.803 1.00 26.99 89 VAL E C 1
ATOM 7839 O O . VAL E 1 109 ? 16.129 12.711 81.455 1.00 24.31 89 VAL E O 1
ATOM 7843 N N . GLU E 1 110 ? 16.342 10.472 81.357 1.00 22.75 90 GLU E N 1
ATOM 7844 C CA . GLU E 1 110 ? 15.195 10.334 80.469 1.00 23.75 90 GLU E CA 1
ATOM 7845 C C . GLU E 1 110 ? 13.920 10.283 81.308 1.00 29.78 90 GLU E C 1
ATOM 7846 O O . GLU E 1 110 ? 13.778 9.421 82.183 1.00 25.81 90 GLU E O 1
ATOM 7852 N N . GLY E 1 111 ? 12.999 11.210 81.057 1.00 26.39 91 GLY E N 1
ATOM 7853 C CA . GLY E 1 111 ? 11.777 11.248 81.844 1.00 26.36 91 GLY E CA 1
ATOM 7854 C C . GLY E 1 111 ? 10.768 12.196 81.237 1.00 23.61 91 GLY E C 1
ATOM 7855 O O . GLY E 1 111 ? 11.067 12.933 80.298 1.00 22.58 91 GLY E O 1
ATOM 7856 N N . ASP E 1 112 ? 9.557 12.148 81.789 1.00 27.40 92 ASP E N 1
ATOM 7857 C CA . ASP E 1 112 ? 8.410 12.953 81.358 1.00 29.01 92 ASP E CA 1
ATOM 7858 C C . ASP E 1 112 ? 8.211 14.022 82.423 1.00 25.42 92 ASP E C 1
ATOM 7859 O O . ASP E 1 112 ? 7.904 13.695 83.572 1.00 27.25 92 ASP E O 1
ATOM 7864 N N . PHE E 1 113 ? 8.399 15.298 82.062 1.00 28.22 93 PHE E N 1
ATOM 7865 C CA . PHE E 1 113 ? 8.273 16.290 83.120 1.00 25.22 93 PHE E CA 1
ATOM 7866 C C . PHE E 1 113 ? 6.820 16.524 83.533 1.00 28.83 93 PHE E C 1
ATOM 7867 O O . PHE E 1 113 ? 6.582 17.200 84.541 1.00 28.04 93 PHE E O 1
ATOM 7875 N N . ARG E 1 114 ? 5.848 15.944 82.823 1.00 27.45 94 ARG E N 1
ATOM 7876 C CA . ARG E 1 114 ? 4.490 15.917 83.344 1.00 26.55 94 ARG E CA 1
ATOM 7877 C C . ARG E 1 114 ? 4.340 14.961 84.524 1.00 30.39 94 ARG E C 1
ATOM 7878 O O . ARG E 1 114 ? 3.338 15.047 85.242 1.00 30.80 94 ARG E O 1
ATOM 7886 N N . ASP E 1 115 ? 5.306 14.060 84.739 1.00 28.86 95 ASP E N 1
ATOM 7887 C CA . ASP E 1 115 ? 5.209 13.069 85.822 1.00 32.76 95 ASP E CA 1
ATOM 7888 C C . ASP E 1 115 ? 6.628 12.605 86.170 1.00 34.76 95 ASP E C 1
ATOM 7889 O O . ASP E 1 115 ? 7.100 11.585 85.665 1.00 33.57 95 ASP E O 1
ATOM 7894 N N . LEU E 1 116 ? 7.286 13.357 87.044 1.00 34.99 96 LEU E N 1
ATOM 7895 C CA . LEU E 1 116 ? 8.672 13.075 87.384 1.00 35.06 96 LEU E CA 1
ATOM 7896 C C . LEU E 1 116 ? 8.747 11.878 88.324 1.00 41.76 96 LEU E C 1
ATOM 7897 O O . LEU E 1 116 ? 8.030 11.817 89.326 1.00 47.90 96 LEU E O 1
ATOM 7902 N N . THR E 1 117 ? 9.627 10.932 87.994 1.00 43.95 97 THR E N 1
ATOM 7903 C CA . THR E 1 117 ? 9.699 9.644 88.672 1.00 45.87 97 THR E CA 1
ATOM 7904 C C . THR E 1 117 ? 10.544 9.682 89.940 1.00 50.99 97 THR E C 1
ATOM 7905 O O . THR E 1 117 ? 10.257 8.937 90.886 1.00 53.63 97 THR E O 1
ATOM 7909 N N . PHE E 1 118 ? 11.558 10.541 89.995 1.00 45.81 98 PHE E N 1
ATOM 7910 C CA . PHE E 1 118 ? 12.528 10.527 91.080 1.00 47.70 98 PHE E CA 1
ATOM 7911 C C . PHE E 1 118 ? 12.150 11.518 92.179 1.00 49.76 98 PHE E C 1
ATOM 7912 O O . PHE E 1 118 ? 11.365 12.447 91.976 1.00 48.26 98 PHE E O 1
ATOM 7920 N N . ASP E 1 119 ? 12.726 11.300 93.359 1.00 52.91 99 ASP E N 1
ATOM 7921 C CA . ASP E 1 119 ? 12.549 12.172 94.514 1.00 52.35 99 ASP E CA 1
ATOM 7922 C C . ASP E 1 119 ? 13.875 12.862 94.792 1.00 51.44 99 ASP E C 1
ATOM 7923 O O . ASP E 1 119 ? 14.892 12.197 95.011 1.00 55.95 99 ASP E O 1
ATOM 7928 N N . SER E 1 120 ? 13.855 14.188 94.786 1.00 45.14 100 SER E N 1
ATOM 7929 C CA . SER E 1 120 ? 15.054 15.007 94.901 1.00 46.60 100 SER E CA 1
ATOM 7930 C C . SER E 1 120 ? 14.611 16.458 94.882 1.00 39.65 100 SER E C 1
ATOM 7931 O O . SER E 1 120 ? 13.683 16.797 94.145 1.00 40.36 100 SER E O 1
ATOM 7934 N N . THR E 1 121 ? 15.243 17.320 95.672 1.00 39.60 101 THR E N 1
ATOM 7935 C CA . THR E 1 121 ? 14.872 18.726 95.698 1.00 41.10 101 THR E CA 1
ATOM 7936 C C . THR E 1 121 ? 16.056 19.586 95.282 1.00 36.30 101 THR E C 1
ATOM 7937 O O . THR E 1 121 ? 17.214 19.238 95.527 1.00 35.88 101 THR E O 1
ATOM 7941 N N . PHE E 1 122 ? 15.745 20.718 94.651 1.00 30.48 102 PHE E N 1
ATOM 7942 C CA . PHE E 1 122 ? 16.737 21.532 93.975 1.00 30.79 102 PHE E CA 1
ATOM 7943 C C . PHE E 1 122 ? 16.607 22.979 94.412 1.00 33.03 102 PHE E C 1
ATOM 7944 O O . PHE E 1 122 ? 15.554 23.418 94.878 1.00 38.21 102 PHE E O 1
ATOM 7952 N N . ASP E 1 123 ? 17.705 23.718 94.247 1.00 28.46 103 ASP E N 1
ATOM 7953 C CA . ASP E 1 123 ? 17.678 25.158 94.468 1.00 30.39 103 ASP E CA 1
ATOM 7954 C C . ASP E 1 123 ? 16.939 25.881 93.356 1.00 34.19 103 ASP E C 1
ATOM 7955 O O . ASP E 1 123 ? 16.291 26.905 93.604 1.00 25.93 103 ASP E O 1
ATOM 7960 N N . VAL E 1 124 ? 17.046 25.378 92.128 1.00 29.48 104 VAL E N 1
ATOM 7961 C CA . VAL E 1 124 ? 16.551 26.072 90.946 1.00 26.05 104 VAL E CA 1
ATOM 7962 C C . VAL E 1 124 ? 15.960 25.042 89.992 1.00 29.71 104 VAL E C 1
ATOM 7963 O O . VAL E 1 124 ? 16.541 23.969 89.787 1.00 26.03 104 VAL E O 1
ATOM 7967 N N . VAL E 1 125 ? 14.790 25.351 89.437 1.00 24.43 105 VAL E N 1
ATOM 7968 C CA . VAL E 1 125 ? 14.196 24.604 88.337 1.00 19.49 105 VAL E CA 1
ATOM 7969 C C . VAL E 1 125 ? 14.074 25.557 87.155 1.00 25.56 105 VAL E C 1
ATOM 7970 O O . VAL E 1 125 ? 13.607 26.695 87.320 1.00 23.95 105 VAL E O 1
ATOM 7974 N N . THR E 1 126 ? 14.505 25.108 85.970 1.00 22.42 106 THR E N 1
ATOM 7975 C CA . THR E 1 126 ? 14.450 25.928 84.762 1.00 21.81 106 THR E CA 1
ATOM 7976 C C . THR E 1 126 ? 13.703 25.215 83.648 1.00 22.28 106 THR E C 1
ATOM 7977 O O . THR E 1 126 ? 13.750 23.988 83.519 1.00 21.63 106 THR E O 1
ATOM 7981 N N . MET E 1 127 ? 13.029 26.018 82.829 1.00 25.82 107 MET E N 1
ATOM 7982 C CA . MET E 1 127 ? 12.456 25.585 81.558 1.00 20.16 107 MET E CA 1
ATOM 7983 C C . MET E 1 127 ? 12.853 26.632 80.532 1.00 22.24 107 MET E C 1
ATOM 7984 O O . MET E 1 127 ? 12.423 27.786 80.630 1.00 20.08 107 MET E O 1
ATOM 7989 N N . SER E 1 128 ? 13.681 26.237 79.566 1.00 18.09 108 SER E N 1
ATOM 7990 C CA . SER E 1 128 ? 14.196 27.171 78.581 1.00 16.65 108 SER E CA 1
ATOM 7991 C C . SER E 1 128 ? 13.075 27.646 77.658 1.00 18.07 108 SER E C 1
ATOM 7992 O O . SER E 1 128 ? 11.951 27.126 77.675 1.00 19.82 108 SER E O 1
ATOM 7995 N N . ARG E 1 129 ? 13.411 28.629 76.822 1.00 17.06 109 ARG E N 1
ATOM 7996 C CA . ARG E 1 129 ? 12.451 29.390 76.024 1.00 18.29 109 ARG E CA 1
ATOM 7997 C C . ARG E 1 129 ? 11.340 28.535 75.425 1.00 18.97 109 ARG E C 1
ATOM 7998 O O . ARG E 1 129 ? 11.584 27.689 74.556 1.00 15.81 109 ARG E O 1
ATOM 8006 N N . ASN E 1 130 ? 10.119 28.732 75.927 1.00 17.37 110 ASN E N 1
ATOM 8007 C CA . ASN E 1 130 ? 8.861 28.144 75.463 1.00 20.06 110 ASN E CA 1
ATOM 8008 C C . ASN E 1 130 ? 8.740 26.644 75.703 1.00 14.89 110 ASN E C 1
ATOM 8009 O O . ASN E 1 130 ? 7.732 26.045 75.293 1.00 18.64 110 ASN E O 1
ATOM 8014 N N . THR E 1 131 ? 9.704 26.015 76.373 1.00 16.49 111 THR E N 1
ATOM 8015 C CA . THR E 1 131 ? 9.559 24.605 76.710 1.00 14.54 111 THR E CA 1
ATOM 8016 C C . THR E 1 131 ? 8.337 24.361 77.592 1.00 16.96 111 THR E C 1
ATOM 8017 O O . THR E 1 131 ? 7.694 23.300 77.496 1.00 17.01 111 THR E O 1
ATOM 8021 N N . PHE E 1 132 ? 8.002 25.326 78.457 1.00 16.74 112 PHE E N 1
ATOM 8022 C CA . PHE E 1 132 ? 6.802 25.210 79.292 1.00 17.73 112 PHE E CA 1
ATOM 8023 C C . PHE E 1 132 ? 5.554 24.990 78.449 1.00 15.36 112 PHE E C 1
ATOM 8024 O O . PHE E 1 132 ? 4.640 24.262 78.857 1.00 16.99 112 PHE E O 1
ATOM 8032 N N . PHE E 1 133 ? 5.492 25.606 77.264 1.00 18.20 113 PHE E N 1
ATOM 8033 C CA . PHE E 1 133 ? 4.309 25.462 76.426 1.00 17.28 113 PHE E CA 1
ATOM 8034 C C . PHE E 1 133 ? 4.210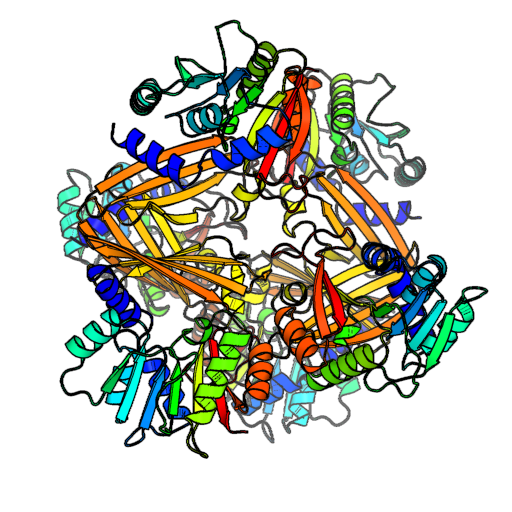 24.090 75.768 1.00 17.52 113 PHE E C 1
ATOM 8035 O O . PHE E 1 133 ? 3.218 23.839 75.059 1.00 17.84 113 PHE E O 1
ATOM 8043 N N . LEU E 1 134 ? 5.188 23.191 75.987 1.00 17.88 114 LEU E N 1
ATOM 8044 C CA . LEU E 1 134 ? 5.162 21.845 75.405 1.00 18.34 114 LEU E CA 1
ATOM 8045 C C . LEU E 1 134 ? 4.414 20.841 76.260 1.00 19.06 114 LEU E C 1
ATOM 8046 O O . LEU E 1 134 ? 4.119 19.741 75.780 1.00 23.52 114 LEU E O 1
ATOM 8051 N N . ALA E 1 135 ? 4.102 21.178 77.505 1.00 18.96 115 ALA E N 1
ATOM 8052 C CA . ALA E 1 135 ? 3.011 20.507 78.207 1.00 21.62 115 ALA E CA 1
ATOM 8053 C C . ALA E 1 135 ? 1.724 21.094 77.642 1.00 21.04 115 ALA E C 1
ATOM 8054 O O . ALA E 1 135 ? 1.410 22.261 77.887 1.00 19.22 115 ALA E O 1
ATOM 8056 N N . GLN E 1 136 ? 1.016 20.329 76.817 1.00 21.64 116 GLN E N 1
ATOM 8057 C CA . GLN E 1 136 ? 0.056 20.968 75.916 1.00 22.80 116 GLN E CA 1
ATOM 8058 C C . GLN E 1 136 ? -1.224 21.384 76.651 1.00 25.82 116 GLN E C 1
ATOM 8059 O O . GLN E 1 136 ? -1.611 22.562 76.651 1.00 20.75 116 GLN E O 1
ATOM 8065 N N . GLU E 1 137 ? -1.890 20.436 77.286 1.00 20.95 117 GLU E N 1
ATOM 8066 C CA . GLU E 1 137 ? -3.181 20.733 77.886 1.00 23.48 117 GLU E CA 1
ATOM 8067 C C . GLU E 1 137 ? -2.993 21.414 79.239 1.00 21.56 117 GLU E C 1
ATOM 8068 O O . GLU E 1 137 ? -1.962 21.259 79.902 1.00 18.07 117 GLU E O 1
ATOM 8074 N N . GLN E 1 138 ? -3.988 22.219 79.628 1.00 21.06 118 GLN E N 1
ATOM 8075 C CA . GLN E 1 138 ? -3.885 22.931 80.897 1.00 22.71 118 GLN E CA 1
ATOM 8076 C C . GLN E 1 138 ? -3.634 21.963 82.045 1.00 22.63 118 GLN E C 1
ATOM 8077 O O . GLN E 1 138 ? -2.859 22.264 82.959 1.00 19.01 118 GLN E O 1
ATOM 8083 N N . GLU E 1 139 ? -4.269 20.786 82.003 1.00 18.01 119 GLU E N 1
ATOM 8084 C CA . GLU E 1 139 ? -4.085 19.812 83.071 1.00 26.58 119 GLU E CA 1
ATOM 8085 C C . GLU E 1 139 ? -2.669 19.246 83.059 1.00 22.22 119 GLU E C 1
ATOM 8086 O O . GLU E 1 139 ? -2.135 18.890 84.116 1.00 23.29 119 GLU E O 1
ATOM 8092 N N . GLU E 1 140 ? -2.043 19.180 81.880 1.00 20.29 120 GLU E N 1
ATOM 8093 C CA . GLU E 1 140 ? -0.637 18.790 81.796 1.00 20.20 120 GLU E CA 1
ATOM 8094 C C . GLU E 1 140 ? 0.272 19.863 82.366 1.00 20.18 120 GLU E C 1
ATOM 8095 O O . GLU E 1 140 ? 1.257 19.551 83.051 1.00 19.59 120 GLU E O 1
ATOM 8101 N N . LYS E 1 141 ? -0.016 21.136 82.068 1.00 17.88 121 LYS E N 1
ATOM 8102 C CA . LYS E 1 141 ? 0.736 22.219 82.690 1.00 21.79 121 LYS E CA 1
ATOM 8103 C C . LYS E 1 141 ? 0.592 22.179 84.207 1.00 19.89 121 LYS E C 1
ATOM 8104 O O . LYS E 1 141 ? 1.572 22.379 84.932 1.00 21.69 121 LYS E O 1
ATOM 8110 N N . ILE E 1 142 ? -0.620 21.898 84.703 1.00 20.10 122 ILE E N 1
ATOM 8111 C CA . ILE E 1 142 ? -0.822 21.808 86.147 1.00 24.56 122 ILE E CA 1
ATOM 8112 C C . ILE E 1 142 ? -0.018 20.644 86.727 1.00 21.31 122 ILE E C 1
ATOM 8113 O O . ILE E 1 142 ? 0.612 20.775 87.778 1.00 22.29 122 ILE E O 1
ATOM 8118 N N . ALA E 1 143 ? -0.016 19.496 86.043 1.00 22.40 123 ALA E N 1
ATOM 8119 C CA . ALA E 1 143 ? 0.754 18.350 86.524 1.00 25.14 123 ALA E CA 1
ATOM 8120 C C . ALA E 1 143 ? 2.243 18.670 86.548 1.00 24.90 123 ALA E C 1
ATOM 8121 O O . ALA E 1 143 ? 2.941 18.361 87.520 1.00 26.31 123 ALA E O 1
ATOM 8123 N N . LEU E 1 144 ? 2.730 19.338 85.503 1.00 23.15 124 LEU E N 1
ATOM 8124 C CA . LEU E 1 144 ? 4.109 19.808 85.476 1.00 21.73 124 LEU E CA 1
ATOM 8125 C C . LEU E 1 144 ? 4.414 20.711 86.665 1.00 25.04 124 LEU E C 1
ATOM 8126 O O . LEU E 1 144 ? 5.432 20.536 87.347 1.00 21.76 124 LEU E O 1
ATOM 8131 N N . LEU E 1 145 ? 3.545 21.693 86.932 1.00 21.38 125 LEU E N 1
ATOM 8132 C CA . LEU E 1 145 ? 3.859 22.652 87.988 1.00 23.66 125 LEU E CA 1
ATOM 8133 C C . LEU E 1 145 ? 3.859 22.003 89.374 1.00 23.22 125 LEU E C 1
ATOM 8134 O O . LEU E 1 145 ? 4.628 22.427 90.244 1.00 25.57 125 LEU E O 1
ATOM 8139 N N . ARG E 1 146 ? 3.000 20.999 89.597 1.00 23.59 126 ARG E N 1
ATOM 8140 C CA . ARG E 1 146 ? 3.035 20.225 90.837 1.00 28.83 126 ARG E CA 1
ATOM 8141 C C . ARG E 1 146 ? 4.367 19.505 90.993 1.00 28.66 126 ARG E C 1
ATOM 8142 O O . ARG E 1 146 ? 4.994 19.555 92.059 1.00 31.10 126 ARG E O 1
ATOM 8150 N N . GLY E 1 147 ? 4.802 18.810 89.938 1.00 27.54 127 GLY E N 1
ATOM 8151 C CA . GLY E 1 147 ? 6.132 18.215 89.947 1.00 24.63 127 GLY E CA 1
ATOM 8152 C C . GLY E 1 147 ? 7.214 19.225 90.255 1.00 27.91 127 GLY E C 1
ATOM 8153 O O . GLY E 1 147 ? 8.138 18.947 91.024 1.00 28.45 127 GLY E O 1
ATOM 8154 N N . ILE E 1 148 ? 7.112 20.420 89.672 1.00 24.75 128 ILE E N 1
ATOM 8155 C CA . ILE E 1 148 ? 8.096 21.453 89.967 1.00 22.59 128 ILE E CA 1
ATOM 8156 C C . ILE E 1 148 ? 8.049 21.818 91.444 1.00 26.65 128 ILE E C 1
ATOM 8157 O O . ILE E 1 148 ? 9.093 21.968 92.094 1.00 27.27 128 ILE E O 1
ATOM 8162 N N . ALA E 1 149 ? 6.841 21.958 92.002 1.00 25.41 129 ALA E N 1
ATOM 8163 C CA . ALA E 1 149 ? 6.727 22.308 93.416 1.00 30.15 129 ALA E CA 1
ATOM 8164 C C . ALA E 1 149 ? 7.332 21.221 94.304 1.00 31.63 129 ALA E C 1
ATOM 8165 O O . ALA E 1 149 ? 8.057 21.521 95.259 1.00 30.96 129 ALA E O 1
ATOM 8167 N N . ARG E 1 150 ? 7.067 19.952 93.985 1.00 30.02 130 ARG E N 1
ATOM 8168 C CA . ARG E 1 150 ? 7.569 18.845 94.791 1.00 32.04 130 ARG E CA 1
ATOM 8169 C C . ARG E 1 150 ? 9.077 18.648 94.658 1.00 31.02 130 ARG E C 1
ATOM 8170 O O . ARG E 1 150 ? 9.668 17.957 95.492 1.00 33.87 130 ARG E O 1
ATOM 8178 N N . HIS E 1 151 ? 9.719 19.241 93.654 1.00 31.49 131 HIS E N 1
ATOM 8179 C CA . HIS E 1 151 ? 11.169 19.162 93.516 1.00 32.63 131 HIS E CA 1
ATOM 8180 C C . HIS E 1 151 ? 11.867 20.471 93.850 1.00 31.30 131 HIS E C 1
ATOM 8181 O O . HIS E 1 151 ? 13.043 20.632 93.523 1.00 35.53 131 HIS E O 1
ATOM 8188 N N . LEU E 1 152 ? 11.178 21.409 94.488 1.00 32.65 132 LEU E N 1
ATOM 8189 C CA . LEU E 1 152 ? 11.777 22.666 94.917 1.00 34.68 132 LEU E CA 1
ATOM 8190 C C . LEU E 1 152 ? 12.178 22.578 96.382 1.00 35.74 132 LEU E C 1
ATOM 8191 O O . LEU E 1 152 ? 11.388 22.130 97.223 1.00 32.57 132 LEU E O 1
ATOM 8196 N N . LYS E 1 153 ? 13.395 23.012 96.683 1.00 38.02 133 LYS E N 1
ATOM 8197 C CA . LYS E 1 153 ? 13.735 23.265 98.071 1.00 39.53 133 LYS E CA 1
ATOM 8198 C C . LYS E 1 153 ? 12.855 24.400 98.606 1.00 43.70 133 LYS E C 1
ATOM 8199 O O . LYS E 1 153 ? 12.405 25.255 97.838 1.00 39.52 133 LYS E O 1
ATOM 8205 N N . PRO E 1 154 ? 12.561 24.398 99.914 1.00 43.78 134 PRO E N 1
ATOM 8206 C CA . PRO E 1 154 ? 11.741 25.481 100.485 1.00 40.17 134 PRO E CA 1
ATOM 8207 C C . PRO E 1 154 ? 12.153 26.885 100.065 1.00 43.11 134 PRO E C 1
ATOM 8208 O O . PRO E 1 154 ? 11.275 27.707 99.779 1.00 51.56 134 PRO E O 1
ATOM 8212 N N . GLY E 1 155 ? 13.442 27.193 100.011 1.00 43.69 135 GLY E N 1
ATOM 8213 C CA . GLY E 1 155 ? 13.812 28.515 99.549 1.00 37.68 135 GLY E CA 1
ATOM 8214 C C . GLY E 1 155 ? 14.039 28.645 98.055 1.00 36.97 135 GLY E C 1
ATOM 8215 O O . GLY E 1 155 ? 14.470 29.710 97.601 1.00 33.86 135 GLY E O 1
ATOM 8216 N N . GLY E 1 156 ? 13.766 27.591 97.265 1.00 32.95 136 GLY E N 1
ATOM 8217 C CA . GLY E 1 156 ? 14.112 27.601 95.857 1.00 33.23 136 GLY E CA 1
ATOM 8218 C C . GLY E 1 156 ? 13.100 28.333 94.985 1.00 30.67 136 GLY E C 1
ATOM 8219 O O . GLY E 1 156 ? 12.027 28.741 95.424 1.00 33.66 136 GLY E O 1
ATOM 8220 N N . ALA E 1 157 ? 13.464 28.498 93.713 1.00 28.55 137 ALA E N 1
ATOM 8221 C CA . ALA E 1 157 ? 12.616 29.174 92.740 1.00 26.29 137 ALA E CA 1
ATOM 8222 C C . ALA E 1 157 ? 12.637 28.431 91.410 1.00 27.45 137 ALA E C 1
ATOM 8223 O O . ALA E 1 157 ? 13.653 27.856 91.006 1.00 23.90 137 ALA E O 1
ATOM 8225 N N . ALA E 1 158 ? 11.499 28.457 90.733 1.00 24.76 138 ALA E N 1
ATOM 8226 C CA . ALA E 1 158 ? 11.362 27.931 89.386 1.00 24.34 138 ALA E CA 1
ATOM 8227 C C . ALA E 1 158 ? 11.238 29.082 88.391 1.00 27.02 138 ALA E C 1
ATOM 8228 O O . ALA E 1 158 ? 10.664 30.133 88.697 1.00 22.07 138 ALA E O 1
ATOM 8230 N N . PHE E 1 159 ? 11.764 28.859 87.185 1.00 23.11 139 PHE E N 1
ATOM 8231 C CA . PHE E 1 159 ? 11.892 29.891 86.164 1.00 21.41 139 PHE E CA 1
ATOM 8232 C C . PHE E 1 159 ? 11.323 29.369 84.857 1.00 24.11 139 PHE E C 1
ATOM 8233 O O . PHE E 1 159 ? 11.862 28.417 84.282 1.00 23.06 139 PHE E O 1
ATOM 8241 N N . LEU E 1 160 ? 10.255 29.992 84.378 1.00 20.42 140 LEU E N 1
ATOM 8242 C CA . LEU E 1 160 ? 9.673 29.650 83.085 1.00 17.62 140 LEU E CA 1
ATOM 8243 C C . LEU E 1 160 ? 10.059 30.732 82.087 1.00 20.11 140 LEU E C 1
ATOM 8244 O O . LEU E 1 160 ? 9.577 31.867 82.180 1.00 21.33 140 LEU E O 1
ATOM 8249 N N . ASP E 1 161 ? 10.937 30.387 81.143 1.00 18.65 141 ASP E N 1
ATOM 8250 C CA . ASP E 1 161 ? 11.399 31.318 80.112 1.00 19.20 141 ASP E CA 1
ATOM 8251 C C . ASP E 1 161 ? 10.437 31.227 78.932 1.00 19.76 141 ASP E C 1
ATOM 8252 O O . ASP E 1 161 ? 10.344 30.179 78.280 1.00 19.66 141 ASP E O 1
ATOM 8257 N N . CYS E 1 162 ? 9.710 32.317 78.649 1.00 17.15 142 CYS E N 1
ATOM 8258 C CA . CYS E 1 162 ? 8.651 32.255 77.646 1.00 16.31 142 CYS E CA 1
ATOM 8259 C C . CYS E 1 162 ? 8.670 33.488 76.761 1.00 17.60 142 CYS E C 1
ATOM 8260 O O . CYS E 1 162 ? 8.973 34.590 77.215 1.00 17.96 142 CYS E O 1
ATOM 8263 N N . THR E 1 163 ? 8.292 33.292 75.501 1.00 22.25 143 THR E N 1
ATOM 8264 C CA . THR E 1 163 ? 7.818 34.401 74.681 1.00 19.06 143 THR E CA 1
ATOM 8265 C C . THR E 1 163 ? 6.479 34.893 75.218 1.00 19.30 143 THR E C 1
ATOM 8266 O O . THR E 1 163 ? 5.654 34.099 75.679 1.00 15.89 143 THR E O 1
ATOM 8270 N N . ASP E 1 164 ? 6.244 36.196 75.141 1.00 17.50 144 ASP E N 1
ATOM 8271 C CA . ASP E 1 164 ? 4.906 36.679 75.440 1.00 17.10 144 ASP E CA 1
ATOM 8272 C C . ASP E 1 164 ? 3.961 36.185 74.356 1.00 17.79 144 ASP E C 1
ATOM 8273 O O . ASP E 1 164 ? 4.184 36.476 73.175 1.00 16.01 144 ASP E O 1
ATOM 8278 N N . PRO E 1 165 ? 2.901 35.446 74.701 1.00 16.66 145 PRO E N 1
ATOM 8279 C CA . PRO E 1 165 ? 2.034 34.872 73.661 1.00 16.49 145 PRO E CA 1
ATOM 8280 C C . PRO E 1 165 ? 1.299 35.904 72.809 1.00 20.44 145 PRO E C 1
ATOM 8281 O O . PRO E 1 165 ? 0.767 35.522 71.757 1.00 19.38 145 PRO E O 1
ATOM 8285 N N . ALA E 1 166 ? 1.248 37.182 73.203 1.00 17.02 146 ALA E N 1
ATOM 8286 C CA . ALA E 1 166 ? 0.728 38.173 72.270 1.00 23.60 146 ALA E CA 1
ATOM 8287 C C . ALA E 1 166 ? 1.526 38.153 70.970 1.00 23.51 146 ALA E C 1
ATOM 8288 O O . ALA E 1 166 ? 0.960 38.341 69.884 1.00 23.68 146 ALA E O 1
ATOM 8290 N N . GLU E 1 167 ? 2.827 37.865 71.058 1.00 22.19 147 GLU E N 1
ATOM 8291 C CA . GLU E 1 167 ? 3.660 37.849 69.860 1.00 24.85 147 GLU E CA 1
ATOM 8292 C C . GLU E 1 167 ? 3.188 36.801 68.862 1.00 22.04 147 GLU E C 1
ATOM 8293 O O . GLU E 1 167 ? 3.379 36.977 67.658 1.00 30.89 147 GLU E O 1
ATOM 8299 N N . PHE E 1 168 ? 2.542 35.731 69.327 1.00 23.90 148 PHE E N 1
ATOM 8300 C CA . PHE E 1 168 ? 2.103 34.667 68.426 1.00 24.17 148 PHE E CA 1
ATOM 8301 C C . PHE E 1 168 ? 0.836 35.019 67.657 1.00 30.71 148 PHE E C 1
ATOM 8302 O O . PHE E 1 168 ? 0.484 34.308 66.708 1.00 28.29 148 PHE E O 1
ATOM 8310 N N . GLN E 1 169 ? 0.118 36.064 68.057 1.00 28.93 149 GLN E N 1
ATOM 8311 C CA . GLN E 1 169 ? -1.132 36.423 67.407 1.00 28.81 149 GLN E CA 1
ATOM 8312 C C . GLN E 1 169 ? -0.948 37.585 66.450 1.00 32.14 149 GLN E C 1
ATOM 8313 O O . GLN E 1 169 ? -1.932 38.206 66.040 1.00 32.73 149 GLN E O 1
ATOM 8319 N N . ARG E 1 170 ? 0.274 37.879 66.071 1.00 30.17 150 ARG E N 1
ATOM 8320 C CA . ARG E 1 170 ? 0.470 39.137 65.318 1.00 40.13 150 ARG E CA 1
ATOM 8321 C C . ARG E 1 170 ? -0.141 39.173 63.926 1.00 37.70 150 ARG E C 1
ATOM 8322 O O . ARG E 1 170 ? -0.499 40.268 63.541 1.00 38.99 150 ARG E O 1
ATOM 8330 N N . ALA E 1 171 ? -0.228 38.062 63.218 1.00 28.52 151 ALA E N 1
ATOM 8331 C CA . ALA E 1 171 ? -0.728 38.143 61.828 1.00 32.57 151 ALA E CA 1
ATOM 8332 C C . ALA E 1 171 ? -2.062 37.410 61.721 1.00 26.78 151 ALA E C 1
ATOM 8333 O O . ALA E 1 171 ? -2.334 36.815 60.716 1.00 25.40 151 ALA E O 1
ATOM 8335 N N . GLY E 1 172 ? -2.790 37.341 62.833 1.00 27.73 152 GLY E N 1
ATOM 8336 C CA . GLY E 1 172 ? -4.030 36.565 62.911 1.00 22.38 152 GLY E CA 1
ATOM 8337 C C . GLY E 1 172 ? -3.763 35.074 62.831 1.00 19.73 152 GLY E C 1
ATOM 8338 O O . GLY E 1 172 ? -4.664 34.387 62.524 1.00 21.82 152 GLY E O 1
ATOM 8339 N N . GLY E 1 173 ? -2.551 34.618 63.158 1.00 24.41 153 GLY E N 1
ATOM 8340 C CA . GLY E 1 173 ? -2.121 33.219 63.058 1.00 23.23 153 GLY E CA 1
ATOM 8341 C C . GLY E 1 173 ? -1.804 32.763 61.636 1.00 24.83 153 GLY E C 1
ATOM 8342 O O . GLY E 1 173 ? -1.504 31.603 61.510 1.00 21.26 153 GLY E O 1
ATOM 8343 N N . ASP E 1 174 ? -1.889 33.627 60.614 1.00 22.46 154 ASP E N 1
ATOM 8344 C CA . ASP E 1 174 ? -1.587 33.184 59.258 1.00 25.33 154 ASP E CA 1
ATOM 8345 C C . ASP E 1 174 ? -0.113 32.812 59.141 1.00 21.73 154 ASP E C 1
ATOM 8346 O O . ASP E 1 174 ? 0.748 33.398 59.801 1.00 20.02 154 ASP E O 1
ATOM 8351 N N . ALA E 1 175 ? 0.171 31.862 58.257 1.00 20.97 155 ALA E N 1
ATOM 8352 C CA . ALA E 1 175 ? 1.546 31.420 58.023 1.00 23.00 155 ALA E CA 1
ATOM 8353 C C . ALA E 1 175 ? 2.467 32.597 57.718 1.00 21.26 155 ALA E C 1
ATOM 8354 O O . ALA E 1 175 ? 2.171 33.420 56.847 1.00 20.26 155 ALA E O 1
ATOM 8356 N N . ARG E 1 176 ? 3.574 32.686 58.469 1.00 16.76 156 ARG E N 1
ATOM 8357 C CA . ARG E 1 176 ? 4.665 33.627 58.218 1.00 20.43 156 ARG E CA 1
ATOM 8358 C C . ARG E 1 176 ? 6.003 32.895 58.302 1.00 18.26 156 ARG E C 1
ATOM 8359 O O . ARG E 1 176 ? 6.179 32.013 59.146 1.00 19.67 156 ARG E O 1
ATOM 8367 N N . SER E 1 177 ? 6.951 33.283 57.448 1.00 17.73 157 SER E N 1
ATOM 8368 C CA . SER E 1 177 ? 8.283 32.683 57.411 1.00 15.38 157 SER E CA 1
ATOM 8369 C C . SER E 1 177 ? 9.357 33.747 57.597 1.00 18.26 157 SER E C 1
ATOM 8370 O O . SER E 1 177 ? 9.283 34.829 57.007 1.00 17.63 157 SER E O 1
ATOM 8373 N N . VAL E 1 178 ? 10.361 33.430 58.406 1.00 16.58 158 VAL E N 1
ATOM 8374 C CA . VAL E 1 178 ? 11.549 34.264 58.564 1.00 18.77 158 VAL E CA 1
ATOM 8375 C C . VAL E 1 178 ? 12.772 33.366 58.386 1.00 18.19 158 VAL E C 1
ATOM 8376 O O . VAL E 1 178 ? 12.788 32.233 58.882 1.00 15.98 158 VAL E O 1
ATOM 8380 N N . THR E 1 179 ? 13.786 33.855 57.668 1.00 17.08 159 THR E N 1
ATOM 8381 C CA . THR E 1 179 ? 15.003 33.080 57.405 1.00 16.44 159 THR E CA 1
ATOM 8382 C C . THR E 1 179 ? 16.180 33.699 58.142 1.00 17.80 159 THR E C 1
ATOM 8383 O O . THR E 1 179 ? 16.430 34.904 58.020 1.00 16.44 159 THR E O 1
ATOM 8387 N N . TYR E 1 180 ? 16.900 32.873 58.900 1.00 15.08 160 TYR E N 1
ATOM 8388 C CA . TYR E 1 180 ? 18.036 33.311 59.688 1.00 16.54 160 TYR E CA 1
ATOM 8389 C C . TYR E 1 180 ? 19.312 32.615 59.224 1.00 21.61 160 TYR E C 1
ATOM 8390 O O . TYR E 1 180 ? 19.292 31.408 58.923 1.00 17.03 160 TYR E O 1
ATOM 8399 N N . PRO E 1 181 ? 20.431 33.336 59.158 1.00 20.04 161 PRO E N 1
ATOM 8400 C CA . PRO E 1 181 ? 21.716 32.666 58.942 1.00 21.61 161 PRO E CA 1
ATOM 8401 C C . PRO E 1 181 ? 22.085 31.853 60.164 1.00 21.64 161 PRO E C 1
ATOM 8402 O O . PRO E 1 181 ? 21.693 32.170 61.292 1.00 18.23 161 PRO E O 1
ATOM 8406 N N . LEU E 1 182 ? 22.832 30.776 59.923 1.00 19.56 162 LEU E N 1
ATOM 8407 C CA . LEU E 1 182 ? 23.340 29.911 60.987 1.00 21.46 162 LEU E CA 1
ATOM 8408 C C . LEU E 1 182 ? 24.848 29.760 60.808 1.00 29.83 162 LEU E C 1
ATOM 8409 O O . LEU E 1 182 ? 25.379 28.662 60.663 1.00 36.38 162 LEU E O 1
ATOM 8414 N N . GLY E 1 183 ? 25.543 30.879 60.822 1.00 28.26 163 GLY E N 1
ATOM 8415 C CA . GLY E 1 183 ? 26.910 30.906 60.369 1.00 31.35 163 GLY E CA 1
ATOM 8416 C C . GLY E 1 183 ? 27.006 31.197 58.886 1.00 41.07 163 GLY E C 1
ATOM 8417 O O . GLY E 1 183 ? 26.044 31.583 58.202 1.00 40.56 163 GLY E O 1
ATOM 8418 N N . ARG E 1 184 ? 28.220 30.975 58.377 1.00 42.69 164 ARG E N 1
ATOM 8419 C CA . ARG E 1 184 ? 28.530 31.332 57.000 1.00 48.12 164 ARG E CA 1
ATOM 8420 C C . ARG E 1 184 ? 27.854 30.397 56.002 1.00 41.48 164 ARG E C 1
ATOM 8421 O O . ARG E 1 184 ? 27.484 30.829 54.902 1.00 46.38 164 ARG E O 1
ATOM 8429 N N . ASP E 1 185 ? 27.675 29.128 56.355 1.00 33.79 165 ASP E N 1
ATOM 8430 C CA . ASP E 1 185 ? 27.305 28.128 55.363 1.00 44.28 165 ASP E CA 1
ATOM 8431 C C . ASP E 1 185 ? 25.967 27.438 55.602 1.00 39.16 165 ASP E C 1
ATOM 8432 O O . ASP E 1 185 ? 25.624 26.521 54.847 1.00 33.51 165 ASP E O 1
ATOM 8437 N N . ARG E 1 186 ? 25.206 27.834 56.619 1.00 31.51 166 ARG E N 1
ATOM 8438 C CA . ARG E 1 186 ? 23.932 27.201 56.919 1.00 26.25 166 ARG E CA 1
ATOM 8439 C C . ARG E 1 186 ? 22.891 28.278 57.183 1.00 25.95 166 ARG E C 1
ATOM 8440 O O . ARG E 1 186 ? 23.221 29.437 57.461 1.00 22.03 166 ARG E O 1
ATOM 8448 N N . MET E 1 187 ? 21.626 27.869 57.108 1.00 21.74 167 MET E N 1
ATOM 8449 C CA . MET E 1 187 ? 20.513 28.774 57.370 1.00 18.59 167 MET E CA 1
ATOM 8450 C C . MET E 1 187 ? 19.331 27.961 57.888 1.00 18.32 167 MET E C 1
ATOM 8451 O O . MET E 1 187 ? 19.272 26.739 57.734 1.00 16.72 167 MET E O 1
ATOM 8456 N N . VAL E 1 188 ? 18.373 28.653 58.499 1.00 15.52 168 VAL E N 1
ATOM 8457 C CA . VAL E 1 188 ? 17.130 28.016 58.897 1.00 16.58 168 VAL E CA 1
ATOM 8458 C C . VAL E 1 188 ? 16.001 28.955 58.518 1.00 17.53 168 VAL E C 1
ATOM 8459 O O . VAL E 1 188 ? 16.066 30.163 58.783 1.00 15.95 168 VAL E O 1
ATOM 8463 N N . THR E 1 189 ? 14.994 28.409 57.860 1.00 15.97 169 THR E N 1
ATOM 8464 C CA . THR E 1 189 ? 13.745 29.113 57.636 1.00 19.94 169 THR E CA 1
ATOM 8465 C C . THR E 1 189 ? 12.718 28.584 58.634 1.00 19.64 169 THR E C 1
ATOM 8466 O O . THR E 1 189 ? 12.511 27.370 58.736 1.00 16.55 169 THR E O 1
ATOM 8470 N N . VAL E 1 190 ? 12.104 29.495 59.385 1.00 19.70 170 VAL E N 1
ATOM 8471 C CA . VAL E 1 190 ? 11.100 29.165 60.392 1.00 15.49 170 VAL E CA 1
ATOM 8472 C C . VAL E 1 190 ? 9.747 29.648 59.886 1.00 19.48 170 VAL E C 1
ATOM 8473 O O . VAL E 1 190 ? 9.543 30.853 59.697 1.00 17.38 170 VAL E O 1
ATOM 8477 N N . THR E 1 191 ? 8.828 28.721 59.665 1.00 17.04 171 THR E N 1
ATOM 8478 C CA . THR E 1 191 ? 7.470 29.042 59.246 1.00 17.57 171 THR E CA 1
ATOM 8479 C C . THR E 1 191 ? 6.523 28.760 60.406 1.00 18.67 171 THR E C 1
ATOM 8480 O O . THR E 1 191 ? 6.512 27.643 60.948 1.00 18.06 171 THR E O 1
ATOM 8484 N N . GLN E 1 192 ? 5.725 29.763 60.779 1.00 17.83 172 GLN E N 1
ATOM 8485 C CA . GLN E 1 192 ? 4.874 29.682 61.962 1.00 21.09 172 GLN E CA 1
ATOM 8486 C C . GLN E 1 192 ? 3.424 29.974 61.609 1.00 21.47 172 GLN E C 1
ATOM 8487 O O . GLN E 1 192 ? 3.133 30.890 60.826 1.00 18.85 172 GLN E O 1
ATOM 8493 N N . THR E 1 193 ? 2.523 29.173 62.193 1.00 22.86 173 THR E N 1
ATOM 8494 C CA . THR E 1 193 ? 1.081 29.381 62.148 1.00 21.48 173 THR E CA 1
ATOM 8495 C C . THR E 1 193 ? 0.522 29.231 63.558 1.00 26.66 173 THR E C 1
ATOM 8496 O O . THR E 1 193 ? 0.998 28.398 64.342 1.00 23.77 173 THR E O 1
ATOM 8500 N N . ALA E 1 194 ? -0.523 30.005 63.862 1.00 23.88 174 ALA E N 1
ATOM 8501 C CA . ALA E 1 194 ? -1.127 29.988 65.187 1.00 22.43 174 ALA E CA 1
ATOM 8502 C C . ALA E 1 194 ? -2.648 29.968 65.087 1.00 27.63 174 ALA E C 1
ATOM 8503 O O . ALA E 1 194 ? -3.237 30.487 64.135 1.00 26.16 174 ALA E O 1
ATOM 8505 N N . ASP E 1 195 ? -3.273 29.344 66.083 1.00 21.59 175 ASP E N 1
ATOM 8506 C CA . ASP E 1 195 ? -4.726 29.289 66.227 1.00 23.42 175 ASP E CA 1
ATOM 8507 C C . ASP E 1 195 ? -5.039 29.907 67.584 1.00 24.00 175 ASP E C 1
ATOM 8508 O O . ASP E 1 195 ? -4.876 29.263 68.624 1.00 22.45 175 ASP E O 1
ATOM 8513 N N . ARG E 1 196 ? -5.490 31.159 67.551 1.00 20.87 176 ARG E N 1
ATOM 8514 C CA . ARG E 1 196 ? -5.791 31.915 68.759 1.00 22.90 176 ARG E CA 1
ATOM 8515 C C . ARG E 1 196 ? -6.794 31.197 69.678 1.00 23.86 176 ARG E C 1
ATOM 8516 O O . ARG E 1 196 ? -6.657 31.242 70.906 1.00 22.40 176 ARG E O 1
ATOM 8524 N N . ALA E 1 197 ? -7.795 30.517 69.112 1.00 20.41 177 ALA E N 1
ATOM 8525 C CA . ALA E 1 197 ? -8.848 29.954 69.957 1.00 27.21 177 ALA E CA 1
ATOM 8526 C C . ALA E 1 197 ? -8.356 28.732 70.723 1.00 27.53 177 ALA E C 1
ATOM 8527 O O . ALA E 1 197 ? -8.703 28.552 71.897 1.00 26.08 177 ALA E O 1
ATOM 8529 N N . GLY E 1 198 ? -7.549 27.885 70.085 1.00 22.50 178 GLY E N 1
ATOM 8530 C CA . GLY E 1 198 ? -6.892 26.814 70.799 1.00 23.03 178 GLY E CA 1
ATOM 8531 C C . GLY E 1 198 ? -5.578 27.175 71.461 1.00 19.74 178 GLY E C 1
ATOM 8532 O O . GLY E 1 198 ? -4.964 26.312 72.100 1.00 19.78 178 GLY E O 1
ATOM 8533 N N . GLN E 1 199 ? -5.137 28.427 71.344 1.00 17.99 179 GLN E N 1
ATOM 8534 C CA . GLN E 1 199 ? -3.816 28.877 71.815 1.00 19.82 179 GLN E CA 1
ATOM 8535 C C . GLN E 1 199 ? -2.701 27.922 71.349 1.00 16.76 179 GLN E C 1
ATOM 8536 O O . GLN E 1 199 ? -1.747 27.635 72.071 1.00 17.84 179 GLN E O 1
ATOM 8542 N N . GLN E 1 200 ? -2.826 27.444 70.115 1.00 18.85 180 GLN E N 1
ATOM 8543 C CA . GLN E 1 200 ? -1.858 26.554 69.475 1.00 19.18 180 GLN E CA 1
ATOM 8544 C C . GLN E 1 200 ? -0.904 27.343 68.581 1.00 20.08 180 GLN E C 1
ATOM 8545 O O . GLN E 1 200 ? -1.352 28.189 67.803 1.00 20.06 180 GLN E O 1
ATOM 8551 N N . ILE E 1 201 ? 0.402 27.044 68.656 1.00 19.34 181 ILE E N 1
ATOM 8552 C CA . ILE E 1 201 ? 1.385 27.619 67.735 1.00 15.15 181 ILE E CA 1
ATOM 8553 C C . ILE E 1 201 ? 2.237 26.496 67.143 1.00 22.35 181 ILE E C 1
ATOM 8554 O O . ILE E 1 201 ? 2.719 25.621 67.870 1.00 20.09 181 ILE E O 1
ATOM 8559 N N . LEU E 1 202 ? 2.386 26.499 65.819 1.00 22.03 182 LEU E N 1
ATOM 8560 C CA . LEU E 1 202 ? 3.154 25.490 65.092 1.00 22.84 182 LEU E CA 1
ATOM 8561 C C . LEU E 1 202 ? 4.342 26.161 64.417 1.00 19.63 182 LEU E C 1
ATOM 8562 O O . LEU E 1 202 ? 4.169 27.134 63.676 1.00 20.09 182 LEU E O 1
ATOM 8567 N N . SER E 1 203 ? 5.541 25.650 64.672 1.00 17.38 183 SER E N 1
ATOM 8568 C CA . SER E 1 203 ? 6.750 26.135 64.020 1.00 18.31 183 SER E CA 1
ATOM 8569 C C . SER E 1 203 ? 7.349 25.013 63.184 1.00 21.27 183 SER E C 1
ATOM 8570 O O . SER E 1 203 ? 7.572 23.900 63.690 1.00 15.21 183 SER E O 1
ATOM 8573 N N . ILE E 1 204 ? 7.575 25.294 61.904 1.00 16.47 184 ILE E N 1
ATOM 8574 C CA . ILE E 1 204 ? 8.304 24.396 61.014 1.00 15.01 184 ILE E CA 1
ATOM 8575 C C . ILE E 1 204 ? 9.690 24.978 60.793 1.00 19.01 184 ILE E C 1
ATOM 8576 O O . ILE E 1 204 ? 9.825 26.155 60.436 1.00 17.79 184 ILE E O 1
ATOM 8581 N N . PHE E 1 205 ? 10.713 24.164 61.039 1.00 17.58 185 PHE E N 1
ATOM 8582 C CA . PHE E 1 205 ? 12.109 24.550 60.901 1.00 18.84 185 PHE E CA 1
ATOM 8583 C C . PHE E 1 205 ? 12.688 23.812 59.700 1.00 20.30 185 PHE E C 1
ATOM 8584 O O . PHE E 1 205 ? 12.722 22.578 59.683 1.00 20.01 185 PHE E O 1
ATOM 8592 N N . LEU E 1 206 ? 13.137 24.562 58.699 1.00 16.61 186 LEU E N 1
ATOM 8593 C CA . LEU E 1 206 ? 13.752 23.987 57.508 1.00 20.35 186 LEU E CA 1
ATOM 8594 C C . LEU E 1 206 ? 15.207 24.444 57.495 1.00 20.64 186 LEU E C 1
ATOM 8595 O O . LEU E 1 206 ? 15.487 25.629 57.293 1.00 19.56 186 LEU E O 1
ATOM 8600 N N . VAL E 1 207 ? 16.125 23.512 57.737 1.00 22.06 187 VAL E N 1
ATOM 8601 C CA . VAL E 1 207 ? 17.539 23.824 57.955 1.00 21.27 187 VAL E CA 1
ATOM 8602 C C . VAL E 1 207 ? 18.304 23.421 56.705 1.00 20.35 187 VAL E C 1
ATOM 8603 O O . VAL E 1 207 ? 18.225 22.266 56.279 1.00 18.26 187 VAL E O 1
ATOM 8607 N N . GLN E 1 208 ? 19.038 24.364 56.113 1.00 22.70 188 GLN E N 1
ATOM 8608 C CA . GLN E 1 208 ? 19.682 24.122 54.829 1.00 20.63 188 GLN E CA 1
ATOM 8609 C C . GLN E 1 208 ? 21.174 24.406 54.890 1.00 20.67 188 GLN E C 1
ATOM 8610 O O . GLN E 1 208 ? 21.639 25.276 55.636 1.00 17.11 188 GLN E O 1
ATOM 8616 N N . GLY E 1 209 ? 21.912 23.640 54.094 1.00 21.87 189 GLY E N 1
ATOM 8617 C CA . GLY E 1 209 ? 23.285 23.942 53.746 1.00 25.07 189 GLY E CA 1
ATOM 8618 C C . GLY E 1 209 ? 23.397 23.900 52.236 1.00 24.49 189 GLY E C 1
ATOM 8619 O O . GLY E 1 209 ? 22.379 23.742 51.555 1.00 18.58 189 GLY E O 1
ATOM 8620 N N . ALA E 1 210 ? 24.611 24.039 51.694 1.00 23.19 190 ALA E N 1
ATOM 8621 C CA . ALA E 1 210 ? 24.780 23.986 50.244 1.00 20.79 190 ALA E CA 1
ATOM 8622 C C . ALA E 1 210 ? 24.136 22.734 49.657 1.00 21.00 190 ALA E C 1
ATOM 8623 O O . ALA E 1 210 ? 23.480 22.794 48.616 1.00 16.07 190 ALA E O 1
ATOM 8625 N N . THR E 1 211 ? 24.290 21.593 50.328 1.00 15.13 191 THR E N 1
ATOM 8626 C CA . THR E 1 211 ? 23.850 20.321 49.767 1.00 21.94 191 THR E CA 1
ATOM 8627 C C . THR E 1 211 ? 23.017 19.509 50.754 1.00 22.13 191 THR E C 1
ATOM 8628 O O . THR E 1 211 ? 22.935 18.284 50.621 1.00 20.28 191 THR E O 1
ATOM 8632 N N . THR E 1 212 ? 22.391 20.156 51.737 1.00 21.15 192 THR E N 1
ATOM 8633 C CA . THR E 1 212 ? 21.616 19.436 52.735 1.00 19.00 192 THR E CA 1
ATOM 8634 C C . THR E 1 212 ? 20.292 20.152 52.968 1.00 19.04 192 THR E C 1
ATOM 8635 O O . THR E 1 212 ? 20.185 21.369 52.789 1.00 21.58 192 THR E O 1
ATOM 8639 N N . LEU E 1 213 ? 19.295 19.378 53.382 1.00 20.22 193 LEU E N 1
ATOM 8640 C CA . LEU E 1 213 ? 17.990 19.912 53.763 1.00 23.78 193 LEU E CA 1
ATOM 8641 C C . LEU E 1 213 ? 17.404 18.990 54.822 1.00 24.95 193 LEU E C 1
ATOM 8642 O O . LEU E 1 213 ? 17.289 17.774 54.612 1.00 24.41 193 LEU E O 1
ATOM 8647 N N . THR E 1 214 ? 17.075 19.560 55.971 1.00 21.40 194 THR E N 1
ATOM 8648 C CA . THR E 1 214 ? 16.456 18.815 57.055 1.00 24.06 194 THR E CA 1
ATOM 8649 C C . THR E 1 214 ? 15.333 19.664 57.622 1.00 21.98 194 THR E C 1
ATOM 8650 O O . THR E 1 214 ? 15.511 20.859 57.871 1.00 21.26 194 THR E O 1
ATOM 8654 N N . ALA E 1 215 ? 14.184 19.043 57.820 1.00 22.66 195 ALA E N 1
ATOM 8655 C CA . ALA E 1 215 ? 13.001 19.724 58.310 1.00 29.19 195 ALA E CA 1
ATOM 8656 C C . ALA E 1 215 ? 12.515 19.017 59.560 1.00 29.12 195 ALA E C 1
ATOM 8657 O O . ALA E 1 215 ? 12.546 17.786 59.636 1.00 28.03 195 ALA E O 1
ATOM 8659 N N . PHE E 1 216 ? 12.097 19.803 60.547 1.00 24.45 196 PHE E N 1
ATOM 8660 C CA . PHE E 1 216 ? 11.399 19.280 61.709 1.00 25.25 196 PHE E CA 1
ATOM 8661 C C . PHE E 1 216 ? 10.367 20.318 62.138 1.00 27.93 196 PHE E C 1
ATOM 8662 O O . PHE E 1 216 ? 10.271 21.404 61.553 1.00 22.45 196 PHE E O 1
ATOM 8670 N N . HIS E 1 217 ? 9.583 19.977 63.162 1.00 21.43 197 HIS E N 1
ATOM 8671 C CA . HIS E 1 217 ? 8.545 20.894 63.615 1.00 24.63 197 HIS E CA 1
ATOM 8672 C C . HIS E 1 217 ? 8.326 20.734 65.113 1.00 29.65 197 HIS E C 1
ATOM 8673 O O . HIS E 1 217 ? 8.766 19.763 65.736 1.00 23.20 197 HIS E O 1
ATOM 8680 N N . GLU E 1 218 ? 7.629 21.716 65.680 1.00 21.29 198 GLU E N 1
ATOM 8681 C CA . GLU E 1 218 ? 7.296 21.739 67.094 1.00 22.70 198 GLU E CA 1
ATOM 8682 C C . GLU E 1 218 ? 5.957 22.445 67.217 1.00 23.23 198 GLU E C 1
ATOM 8683 O O . GLU E 1 218 ? 5.793 23.538 66.672 1.00 17.20 198 GLU E O 1
ATOM 8689 N N . GLN E 1 219 ? 5.009 21.821 67.911 1.00 23.22 199 GLN E N 1
ATOM 8690 C CA . GLN E 1 219 ? 3.717 22.436 68.184 1.00 20.84 199 GLN E CA 1
ATOM 8691 C C . GLN E 1 219 ? 3.563 22.631 69.684 1.00 23.35 199 GLN E C 1
ATOM 8692 O O . GLN E 1 219 ? 3.872 21.728 70.471 1.00 22.47 199 GLN E O 1
ATOM 8698 N N . ALA E 1 220 ? 3.082 23.809 70.073 1.00 19.47 200 ALA E N 1
ATOM 8699 C CA . ALA E 1 220 ? 3.002 24.217 71.463 1.00 17.10 200 ALA E CA 1
ATOM 8700 C C . ALA E 1 220 ? 1.614 24.774 71.739 1.00 18.50 200 ALA E C 1
ATOM 8701 O O . ALA E 1 220 ? 0.889 25.186 70.827 1.00 16.83 200 ALA E O 1
ATOM 8703 N N . THR E 1 221 ? 1.256 24.796 73.016 1.00 17.98 201 THR E N 1
ATOM 8704 C CA . THR E 1 221 ? 0.039 25.449 73.475 1.00 16.45 201 THR E CA 1
ATOM 8705 C C . THR E 1 221 ? 0.444 26.507 74.481 1.00 16.48 201 THR E C 1
ATOM 8706 O O . THR E 1 221 ? 0.995 26.176 75.533 1.00 16.57 201 THR E O 1
ATOM 8710 N N . TRP E 1 222 ? 0.170 27.769 74.164 1.00 15.09 202 TRP E N 1
ATOM 8711 C CA . TRP E 1 222 ? 0.650 28.816 75.045 1.00 17.46 202 TRP E CA 1
ATOM 8712 C C . TRP E 1 222 ? -0.311 29.033 76.209 1.00 18.40 202 TRP E C 1
ATOM 8713 O O . TRP E 1 222 ? -1.454 28.573 76.206 1.00 14.54 202 TRP E O 1
ATOM 8724 N N . ALA E 1 223 ? 0.183 29.746 77.218 1.00 15.41 203 ALA E N 1
ATOM 8725 C CA . ALA E 1 223 ? -0.633 30.194 78.335 1.00 18.10 203 ALA E CA 1
ATOM 8726 C C . ALA E 1 223 ? -0.215 31.614 78.667 1.00 17.48 203 ALA E C 1
ATOM 8727 O O . ALA E 1 223 ? 0.981 31.922 78.691 1.00 16.35 203 ALA E O 1
ATOM 8729 N N . THR E 1 224 ? -1.202 32.480 78.901 1.00 16.18 204 THR E N 1
ATOM 8730 C CA . THR E 1 224 ? -0.916 33.836 79.335 1.00 16.25 204 THR E CA 1
ATOM 8731 C C . THR E 1 224 ? -0.463 33.838 80.794 1.00 15.24 204 THR E C 1
ATOM 8732 O O . THR E 1 224 ? -0.628 32.856 81.524 1.00 20.07 204 THR E O 1
ATOM 8736 N N . LEU E 1 225 ? 0.096 34.970 81.223 1.00 14.82 205 LEU E N 1
ATOM 8737 C CA . LEU E 1 225 ? 0.480 35.106 82.627 1.00 19.66 205 LEU E CA 1
ATOM 8738 C C . LEU E 1 225 ? -0.720 34.910 83.552 1.00 20.86 205 LEU E C 1
ATOM 8739 O O . LEU E 1 225 ? -0.602 34.292 84.616 1.00 21.45 205 LEU E O 1
ATOM 8744 N N . ALA E 1 226 ? -1.890 35.415 83.153 1.00 19.33 206 ALA E N 1
ATOM 8745 C CA . ALA E 1 226 ? -3.082 35.248 83.981 1.00 22.37 206 ALA E CA 1
ATOM 8746 C C . ALA E 1 226 ? -3.421 33.776 84.165 1.00 20.49 206 ALA E C 1
ATOM 8747 O O . ALA E 1 226 ? -3.754 33.351 85.277 1.00 21.25 206 ALA E O 1
ATOM 8749 N N . GLU E 1 227 ? -3.358 32.985 83.084 1.00 19.35 207 GLU E N 1
ATOM 8750 C CA . GLU E 1 227 ? -3.529 31.535 83.206 1.00 18.50 207 GLU E CA 1
ATOM 8751 C C . GLU E 1 227 ? -2.496 30.936 84.149 1.00 19.82 207 GLU E C 1
ATOM 8752 O O . GLU E 1 227 ? -2.820 30.108 85.007 1.00 19.76 207 GLU E O 1
ATOM 8758 N N . ILE E 1 228 ? -1.230 31.317 83.971 1.00 18.70 208 ILE E N 1
ATOM 8759 C CA . ILE E 1 228 ? -0.156 30.730 84.765 1.00 21.25 208 ILE E CA 1
ATOM 8760 C C . ILE E 1 228 ? -0.349 31.028 86.247 1.00 23.36 208 ILE E C 1
ATOM 8761 O O . ILE E 1 228 ? -0.108 30.163 87.098 1.00 21.82 208 ILE E O 1
ATOM 8766 N N . ARG E 1 229 ? -0.804 32.242 86.580 1.00 21.76 209 ARG E N 1
ATOM 8767 C CA . ARG E 1 229 ? -1.109 32.555 87.973 1.00 22.08 209 ARG E CA 1
ATOM 8768 C C . ARG E 1 229 ? -2.098 31.554 88.549 1.00 23.40 209 ARG E C 1
ATOM 8769 O O . ARG E 1 229 ? -1.920 31.063 89.667 1.00 21.82 209 ARG E O 1
ATOM 8777 N N . LEU E 1 230 ? -3.149 31.240 87.790 1.00 20.29 210 LEU E N 1
ATOM 8778 C CA . LEU E 1 230 ? -4.141 30.270 88.240 1.00 23.40 210 LEU E CA 1
ATOM 8779 C C . LEU E 1 230 ? -3.554 28.869 88.362 1.00 27.35 210 LEU E C 1
ATOM 8780 O O . LEU E 1 230 ? -3.735 28.197 89.384 1.00 27.31 210 LEU E O 1
ATOM 8785 N N . MET E 1 231 ? -2.890 28.396 87.305 1.00 25.81 211 MET E N 1
ATOM 8786 C CA . MET E 1 231 ? -2.335 27.042 87.318 1.00 24.85 211 MET E CA 1
ATOM 8787 C C . MET E 1 231 ? -1.311 26.879 88.433 1.00 22.45 211 MET E C 1
ATOM 8788 O O . MET E 1 231 ? -1.283 25.843 89.108 1.00 27.50 211 MET E O 1
ATOM 8793 N N . ALA E 1 232 ? -0.476 27.898 88.648 1.00 23.04 212 ALA E N 1
ATOM 8794 C CA . ALA E 1 232 ? 0.474 27.899 89.756 1.00 25.58 212 ALA E CA 1
ATOM 8795 C C . ALA E 1 232 ? -0.235 27.714 91.093 1.00 29.02 212 ALA E C 1
ATOM 8796 O O . ALA E 1 232 ? 0.091 26.803 91.867 1.00 28.76 212 ALA E O 1
ATOM 8798 N N . ARG E 1 233 ? -1.219 28.574 91.379 1.00 28.22 213 ARG E N 1
ATOM 8799 C CA . ARG E 1 233 ? -1.966 28.457 92.632 1.00 33.73 213 ARG E CA 1
ATOM 8800 C C . ARG E 1 233 ? -2.572 27.065 92.807 1.00 30.51 213 ARG E C 1
ATOM 8801 O O . ARG E 1 233 ? -2.529 26.500 93.906 1.00 31.00 213 ARG E O 1
ATOM 8809 N N . ILE E 1 234 ? -3.143 26.498 91.739 1.00 27.36 214 ILE E N 1
ATOM 8810 C CA . ILE E 1 234 ? -3.696 25.144 91.817 1.00 29.30 214 ILE E CA 1
ATOM 8811 C C . ILE E 1 234 ? -2.618 24.124 92.177 1.00 31.78 214 ILE E C 1
ATOM 8812 O O . ILE E 1 234 ? -2.895 23.118 92.847 1.00 26.04 214 ILE E O 1
ATOM 8817 N N . ALA E 1 235 ? -1.377 24.373 91.769 1.00 29.78 215 ALA E N 1
ATOM 8818 C CA . ALA E 1 235 ? -0.287 23.416 91.932 1.00 30.48 215 ALA E CA 1
ATOM 8819 C C . ALA E 1 235 ? 0.531 23.637 93.196 1.00 31.35 215 ALA E C 1
ATOM 8820 O O . ALA E 1 235 ? 1.493 22.900 93.429 1.00 35.41 215 ALA E O 1
ATOM 8822 N N . GLY E 1 236 ? 0.199 24.633 94.003 1.00 32.72 216 GLY E N 1
ATOM 8823 C CA . GLY E 1 236 ? 0.977 24.909 95.184 1.00 31.52 216 GLY E CA 1
ATOM 8824 C C . GLY E 1 236 ? 2.111 25.885 94.994 1.00 36.43 216 GLY E C 1
ATOM 8825 O O . GLY E 1 236 ? 2.920 26.050 95.919 1.00 37.04 216 GLY E O 1
ATOM 8826 N N . LEU E 1 237 ? 2.188 26.558 93.844 1.00 32.75 217 LEU E N 1
ATOM 8827 C CA . LEU E 1 237 ? 3.214 27.556 93.581 1.00 32.35 217 LEU E CA 1
ATOM 8828 C C . LEU E 1 237 ? 2.616 28.954 93.615 1.00 29.38 217 LEU E C 1
ATOM 8829 O O . LEU E 1 237 ? 1.401 29.146 93.589 1.00 30.20 217 LEU E O 1
ATOM 8834 N N . GLU E 1 238 ? 3.493 29.946 93.646 1.00 29.20 218 GLU E N 1
ATOM 8835 C CA . GLU E 1 238 ? 3.050 31.325 93.544 1.00 33.56 218 GLU E CA 1
ATOM 8836 C C . GLU E 1 238 ? 3.961 32.064 92.579 1.00 32.23 218 GLU E C 1
ATOM 8837 O O . GLU E 1 238 ? 5.187 31.971 92.691 1.00 30.30 218 GLU E O 1
ATOM 8843 N N . VAL E 1 239 ? 3.366 32.779 91.627 1.00 27.50 219 VAL E N 1
ATOM 8844 C CA . VAL E 1 239 ? 4.142 33.678 90.779 1.00 24.38 219 VAL E CA 1
ATOM 8845 C C . VAL E 1 239 ? 4.649 34.816 91.658 1.00 31.19 219 VAL E C 1
ATOM 8846 O O . VAL E 1 239 ? 3.854 35.603 92.173 1.00 27.22 219 VAL E O 1
ATOM 8850 N N . THR E 1 240 ? 5.970 34.915 91.837 1.00 25.64 220 THR E N 1
ATOM 8851 C CA . THR E 1 240 ? 6.537 35.966 92.673 1.00 28.51 220 THR E CA 1
ATOM 8852 C C . THR E 1 240 ? 7.264 37.048 91.885 1.00 30.72 220 THR E C 1
ATOM 8853 O O . THR E 1 240 ? 7.608 38.085 92.461 1.00 31.27 220 THR E O 1
ATOM 8857 N N . GLY E 1 241 ? 7.510 36.844 90.598 1.00 30.46 221 GLY E N 1
ATOM 8858 C CA . GLY E 1 241 ? 8.159 37.858 89.789 1.00 26.31 221 GLY E CA 1
ATOM 8859 C C . GLY E 1 241 ? 7.959 37.542 88.331 1.00 25.39 221 GLY E C 1
ATOM 8860 O O . GLY E 1 241 ? 7.855 36.374 87.941 1.00 20.51 221 GLY E O 1
ATOM 8861 N N . VAL E 1 242 ? 7.852 38.592 87.514 1.00 22.46 222 VAL E N 1
ATOM 8862 C CA . VAL E 1 242 ? 7.739 38.442 86.067 1.00 24.91 222 VAL E CA 1
ATOM 8863 C C . VAL E 1 242 ? 8.560 39.547 85.430 1.00 26.53 222 VAL E C 1
ATOM 8864 O O . VAL E 1 242 ? 8.344 40.726 85.725 1.00 23.84 222 VAL E O 1
ATOM 8868 N N . ASP E 1 243 ? 9.504 39.173 84.571 1.00 24.38 223 ASP E N 1
ATOM 8869 C CA . ASP E 1 243 ? 10.338 40.129 83.860 1.00 25.09 223 ASP E CA 1
ATOM 8870 C C . ASP E 1 243 ? 9.974 40.160 82.380 1.00 20.34 223 ASP E C 1
ATOM 8871 O O . ASP E 1 243 ? 9.549 39.153 81.802 1.00 21.64 223 ASP E O 1
ATOM 8876 N N . GLY E 1 244 ? 10.156 41.332 81.771 1.00 22.33 224 GLY E N 1
ATOM 8877 C CA . GLY E 1 244 ? 9.849 41.548 80.373 1.00 23.55 224 GLY E CA 1
ATOM 8878 C C . GLY E 1 244 ? 10.978 41.281 79.402 1.00 24.71 224 GLY E C 1
ATOM 8879 O O . GLY E 1 244 ? 10.761 41.350 78.189 1.00 25.08 224 GLY E O 1
ATOM 8880 N N . SER E 1 245 ? 12.174 40.973 79.898 1.00 25.09 225 SER E N 1
ATOM 8881 C CA . SER E 1 245 ? 13.303 40.621 79.038 1.00 23.55 225 SER E CA 1
ATOM 8882 C C . SER E 1 245 ? 14.420 40.072 79.914 1.00 25.46 225 SER E C 1
ATOM 8883 O O . SER E 1 245 ? 14.370 40.152 81.148 1.00 22.65 225 SER E O 1
ATOM 8886 N N . TYR E 1 246 ? 15.434 39.498 79.257 1.00 23.84 226 TYR E N 1
ATOM 8887 C CA . TYR E 1 246 ? 16.561 38.945 80.004 1.00 30.27 226 TYR E CA 1
ATOM 8888 C C . TYR E 1 246 ? 17.256 40.006 80.854 1.00 25.68 226 TYR E C 1
ATOM 8889 O O . TYR E 1 246 ? 17.828 39.682 81.899 1.00 31.17 226 TYR E O 1
ATOM 8898 N N . ALA E 1 247 ? 17.203 41.273 80.435 1.00 27.73 227 ALA E N 1
ATOM 8899 C CA . ALA E 1 247 ? 17.800 42.365 81.193 1.00 27.17 227 ALA E CA 1
ATOM 8900 C C . ALA E 1 247 ? 17.050 42.689 82.480 1.00 31.77 227 ALA E C 1
ATOM 8901 O O . ALA E 1 247 ? 17.516 43.546 83.235 1.00 32.86 227 ALA E O 1
ATOM 8903 N N . GLY E 1 248 ? 15.906 42.054 82.743 1.00 27.06 228 GLY E N 1
ATOM 8904 C CA . GLY E 1 248 ? 15.289 42.115 84.056 1.00 26.36 228 GLY E CA 1
ATOM 8905 C C . GLY E 1 248 ? 14.372 43.292 84.341 1.00 33.29 228 GLY E C 1
ATOM 8906 O O . GLY E 1 248 ? 14.024 43.510 85.510 1.00 36.77 228 GLY E O 1
ATOM 8907 N N . GLU E 1 249 ? 13.968 44.058 83.329 1.00 29.13 229 GLU E N 1
ATOM 8908 C CA . GLU E 1 249 ? 12.975 45.094 83.559 1.00 31.34 229 GLU E CA 1
ATOM 8909 C C . GLU E 1 249 ? 11.590 44.473 83.764 1.00 31.80 229 GLU E C 1
ATOM 8910 O O . GLU E 1 249 ? 11.337 43.335 83.350 1.00 28.81 229 GLU E O 1
ATOM 8916 N N . PRO E 1 250 ? 10.672 45.212 84.388 1.00 30.29 230 PRO E N 1
ATOM 8917 C CA . PRO E 1 250 ? 9.371 44.635 84.735 1.00 28.94 230 PRO E CA 1
ATOM 8918 C C . PRO E 1 250 ? 8.549 44.273 83.510 1.00 25.44 230 PRO E C 1
ATOM 8919 O O . PRO E 1 250 ? 8.695 44.854 82.435 1.00 24.21 230 PRO E O 1
ATOM 8923 N N . TYR E 1 251 ? 7.696 43.267 83.686 1.00 25.61 231 TYR E N 1
ATOM 8924 C CA . TYR E 1 251 ? 6.750 42.876 82.649 1.00 24.64 231 TYR E CA 1
ATOM 8925 C C . TYR E 1 251 ? 5.641 43.910 82.532 1.00 23.69 231 TYR E C 1
ATOM 8926 O O . TYR E 1 251 ? 4.986 44.247 83.521 1.00 24.79 231 TYR E O 1
ATOM 8935 N N . THR E 1 252 ? 5.420 44.418 81.326 1.00 22.15 232 THR E N 1
ATOM 8936 C CA . THR E 1 252 ? 4.346 45.374 81.108 1.00 25.00 232 THR E CA 1
ATOM 8937 C C . THR E 1 252 ? 3.673 45.041 79.791 1.00 25.01 232 THR E C 1
ATOM 8938 O O . THR E 1 252 ? 4.069 44.106 79.083 1.00 18.36 232 THR E O 1
ATOM 8942 N N . ALA E 1 253 ? 2.671 45.853 79.454 1.00 21.35 233 ALA E N 1
ATOM 8943 C CA . ALA E 1 253 ? 1.962 45.707 78.193 1.00 22.88 233 ALA E CA 1
ATOM 8944 C C . ALA E 1 253 ? 2.893 45.815 77.001 1.00 18.52 233 ALA E C 1
ATOM 8945 O O . ALA E 1 253 ? 2.554 45.331 75.922 1.00 23.43 233 ALA E O 1
ATOM 8947 N N . ARG E 1 254 ? 4.036 46.469 77.165 1.00 22.07 234 ARG E N 1
ATOM 8948 C CA . ARG E 1 254 ? 5.001 46.633 76.090 1.00 25.45 234 ARG E CA 1
ATOM 8949 C C . ARG E 1 254 ? 6.008 45.496 76.010 1.00 25.35 234 ARG E C 1
ATOM 8950 O O . ARG E 1 254 ? 6.757 45.434 75.035 1.00 24.58 234 ARG E O 1
ATOM 8958 N N . SER E 1 255 ? 6.041 44.601 76.997 1.00 25.75 235 SER E N 1
ATOM 8959 C CA . SER E 1 255 ? 7.007 43.502 76.993 1.00 23.43 235 SER E CA 1
ATOM 8960 C C . SER E 1 255 ? 6.711 42.495 75.881 1.00 24.44 235 SER E C 1
ATOM 8961 O O . SER E 1 255 ? 5.551 42.216 75.563 1.00 23.53 235 SER E O 1
ATOM 8964 N N . ARG E 1 256 ? 7.775 41.921 75.304 1.00 19.88 236 ARG E N 1
ATOM 8965 C CA . ARG E 1 256 ? 7.649 40.910 74.260 1.00 24.38 236 ARG E CA 1
ATOM 8966 C C . ARG E 1 256 ? 8.067 39.523 74.730 1.00 22.16 236 ARG E C 1
ATOM 8967 O O . ARG E 1 256 ? 7.836 38.539 74.015 1.00 20.62 236 ARG E O 1
ATOM 8975 N N . GLU E 1 257 ? 8.662 39.427 75.909 1.00 21.39 237 GLU E N 1
ATOM 8976 C CA . GLU E 1 257 ? 8.966 38.170 76.566 1.00 20.59 237 GLU E CA 1
ATOM 8977 C C . GLU E 1 257 ? 8.218 38.156 77.889 1.00 18.51 237 GLU E C 1
ATOM 8978 O O . GLU E 1 257 ? 7.841 39.205 78.413 1.00 20.20 237 GLU E O 1
ATOM 8984 N N . MET E 1 258 ? 7.972 36.966 78.420 1.00 18.27 238 MET E N 1
ATOM 8985 C CA . MET E 1 258 ? 7.230 36.823 79.673 1.00 17.74 238 MET E CA 1
ATOM 8986 C C . MET E 1 258 ? 8.001 35.805 80.514 1.00 16.79 238 MET E C 1
ATOM 8987 O O . MET E 1 258 ? 7.825 34.588 80.374 1.00 21.30 238 MET E O 1
ATOM 8992 N N . LEU E 1 259 ? 8.873 36.303 81.374 1.00 16.15 239 LEU E N 1
ATOM 8993 C CA . LEU E 1 259 ? 9.841 35.480 82.102 1.00 20.87 239 LEU E CA 1
ATOM 8994 C C . LEU E 1 259 ? 9.354 35.344 83.542 1.00 22.79 239 LEU E C 1
ATOM 8995 O O . LEU E 1 259 ? 9.464 36.289 84.330 1.00 23.58 239 LEU E O 1
ATOM 9000 N N . VAL E 1 260 ? 8.829 34.164 83.885 1.00 18.36 240 VAL E N 1
ATOM 9001 C CA . VAL E 1 260 ? 8.037 33.960 85.100 1.00 20.67 240 VAL E CA 1
ATOM 9002 C C . VAL E 1 260 ? 8.895 33.322 86.185 1.00 25.30 240 VAL E C 1
ATOM 9003 O O . VAL E 1 260 ? 9.486 32.252 85.974 1.00 22.37 240 VAL E O 1
ATOM 9007 N N . VAL E 1 261 ? 8.941 33.955 87.357 1.00 21.40 241 VAL E N 1
ATOM 9008 C CA . VAL E 1 261 ? 9.564 33.373 88.543 1.00 25.25 241 VAL E CA 1
ATOM 9009 C C . VAL E 1 261 ? 8.469 32.859 89.473 1.00 26.55 241 VAL E C 1
ATOM 9010 O O . VAL E 1 261 ? 7.492 33.568 89.746 1.00 27.34 241 VAL E O 1
ATOM 9014 N N . LEU E 1 262 ? 8.623 31.625 89.961 1.00 22.71 242 LEU E N 1
ATOM 9015 C CA . LEU E 1 262 ? 7.651 31.012 90.858 1.00 23.76 242 LEU E CA 1
ATOM 9016 C C . LEU E 1 262 ? 8.352 30.437 92.082 1.00 32.49 242 LEU E C 1
ATOM 9017 O O . LEU E 1 262 ? 9.531 30.074 92.032 1.00 28.48 242 LEU E O 1
ATOM 9022 N N . GLU E 1 263 ? 7.612 30.344 93.187 1.00 30.74 243 GLU E N 1
ATOM 9023 C CA . GLU E 1 263 ? 8.145 29.786 94.425 1.00 30.82 243 GLU E CA 1
ATOM 9024 C C . GLU E 1 263 ? 7.064 28.953 95.091 1.00 31.79 243 GLU E C 1
ATOM 9025 O O . GLU E 1 263 ? 5.878 29.052 94.757 1.00 29.96 243 GLU E O 1
ATOM 9031 N N . ARG E 1 264 ? 7.480 28.124 96.041 1.00 31.36 244 ARG E N 1
ATOM 9032 C CA . ARG E 1 264 ? 6.507 27.334 96.780 1.00 33.33 244 ARG E CA 1
ATOM 9033 C C . ARG E 1 264 ? 5.641 28.253 97.635 1.00 33.72 244 ARG E C 1
ATOM 9034 O O . ARG E 1 264 ? 6.108 29.268 98.154 1.00 32.40 244 ARG E O 1
ATOM 9042 N N . GLN E 1 265 ? 4.370 27.884 97.774 1.00 33.94 245 GLN E N 1
ATOM 9043 C CA . GLN E 1 265 ? 3.366 28.749 98.388 1.00 40.29 245 GLN E CA 1
ATOM 9044 C C . GLN E 1 265 ? 3.683 29.150 99.828 1.00 40.00 245 GLN E C 1
ATOM 9045 O O . GLN E 1 265 ? 4.134 28.331 100.623 1.00 49.71 245 GLN E O 1
ATOM 9051 N N . THR F 1 30 ? 33.730 34.673 46.089 1.00 43.87 10 THR F N 1
ATOM 9052 C CA . THR F 1 30 ? 32.453 33.975 45.942 1.00 46.67 10 THR F CA 1
ATOM 9053 C C . THR F 1 30 ? 31.315 34.869 46.416 1.00 36.12 10 THR F C 1
ATOM 9054 O O . THR F 1 30 ? 30.270 34.963 45.771 1.00 33.73 10 THR F O 1
ATOM 9058 N N . ALA F 1 31 ? 31.535 35.527 47.554 1.00 35.73 11 ALA F N 1
ATOM 9059 C CA . ALA F 1 31 ? 30.554 36.482 48.052 1.00 35.30 11 ALA F CA 1
ATOM 9060 C C . ALA F 1 31 ? 30.414 37.670 47.104 1.00 34.38 11 ALA F C 1
ATOM 9061 O O . ALA F 1 31 ? 29.302 38.176 46.890 1.00 32.32 11 ALA F O 1
ATOM 9063 N N . ILE F 1 32 ? 31.521 38.101 46.491 1.00 31.89 12 ILE F N 1
ATOM 9064 C CA . ILE F 1 32 ? 31.4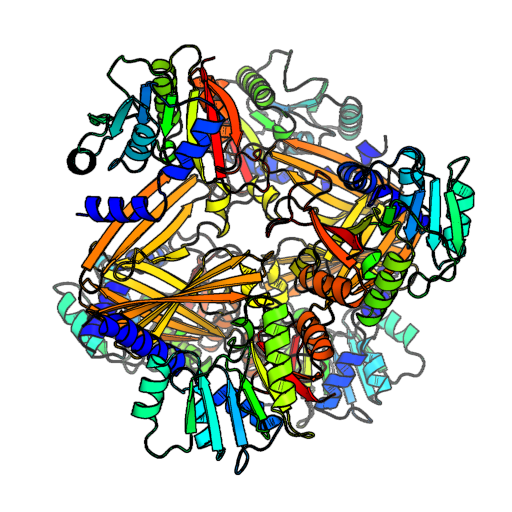57 39.211 45.547 1.00 32.27 12 ILE F CA 1
ATOM 9065 C C . ILE F 1 32 ? 30.680 38.804 44.302 1.00 29.56 12 ILE F C 1
ATOM 9066 O O . ILE F 1 32 ? 29.960 39.615 43.711 1.00 32.37 12 ILE F O 1
ATOM 9071 N N . GLU F 1 33 ? 30.820 37.548 43.877 1.00 28.26 13 GLU F N 1
ATOM 9072 C CA . GLU F 1 33 ? 30.032 37.056 42.749 1.00 30.34 13 GLU F CA 1
ATOM 9073 C C . GLU F 1 33 ? 28.542 37.076 43.077 1.00 29.43 13 GLU F C 1
ATOM 9074 O O . GLU F 1 33 ? 27.718 37.543 42.274 1.00 28.50 13 GLU F O 1
ATOM 9080 N N . ALA F 1 34 ? 28.183 36.552 44.250 1.00 27.24 14 ALA F N 1
ATOM 9081 C CA . ALA F 1 34 ? 26.786 36.538 44.679 1.00 29.20 14 ALA F CA 1
ATOM 9082 C C . ALA F 1 34 ? 26.240 37.954 44.788 1.00 25.10 14 ALA F C 1
ATOM 9083 O O . ALA F 1 34 ? 25.130 38.244 44.325 1.00 26.64 14 ALA F O 1
ATOM 9085 N N . TYR F 1 35 ? 27.013 38.842 45.423 1.00 28.84 15 TYR F N 1
ATOM 9086 C CA . TYR F 1 35 ? 26.684 40.263 45.500 1.00 26.93 15 TYR F CA 1
ATOM 9087 C C . TYR F 1 35 ? 26.386 40.845 44.122 1.00 32.64 15 TYR F C 1
ATOM 9088 O O . TYR F 1 35 ? 25.397 41.565 43.934 1.00 30.09 15 TYR F O 1
ATOM 9097 N N . ASP F 1 36 ? 27.238 40.540 43.138 1.00 28.05 16 ASP F N 1
ATOM 9098 C CA . ASP F 1 36 ? 27.042 41.085 41.798 1.00 28.07 16 ASP F CA 1
ATOM 9099 C C . ASP F 1 36 ? 25.755 40.579 41.176 1.00 26.67 16 ASP F C 1
ATOM 9100 O O . ASP F 1 36 ? 25.037 41.334 40.510 1.00 26.86 16 ASP F O 1
ATOM 9105 N N . LEU F 1 37 ? 25.461 39.291 41.359 1.00 26.64 17 LEU F N 1
ATOM 9106 C CA . LEU F 1 37 ? 24.243 38.726 40.804 1.00 26.06 17 LEU F CA 1
ATOM 9107 C C . LEU F 1 37 ? 23.018 39.382 41.425 1.00 23.33 17 LEU F C 1
ATOM 9108 O O . LEU F 1 37 ? 22.099 39.793 40.717 1.00 25.07 17 LEU F O 1
ATOM 9113 N N . VAL F 1 38 ? 23.018 39.534 42.748 1.00 22.43 18 VAL F N 1
ATOM 9114 C CA . VAL F 1 38 ? 21.873 40.124 43.438 1.00 25.56 18 VAL F CA 1
ATOM 9115 C C . VAL F 1 38 ? 21.636 41.552 42.955 1.00 24.14 18 VAL F C 1
ATOM 9116 O O . VAL F 1 38 ? 20.503 41.950 42.661 1.00 26.96 18 VAL F O 1
ATOM 9120 N N . SER F 1 39 ? 22.709 42.340 42.857 1.00 27.56 19 SER F N 1
ATOM 9121 C CA . SER F 1 39 ? 22.574 43.727 42.414 1.00 28.23 19 SER F CA 1
ATOM 9122 C C . SER F 1 39 ? 22.103 43.805 40.967 1.00 28.80 19 SER F C 1
ATOM 9123 O O . SER F 1 39 ? 21.233 44.618 40.638 1.00 26.89 19 SER F O 1
ATOM 9126 N N . SER F 1 40 ? 22.652 42.953 40.091 1.00 27.97 20 SER F N 1
ATOM 9127 C CA . SER F 1 40 ? 22.236 42.958 38.689 1.00 32.06 20 SER F CA 1
ATOM 9128 C C . SER F 1 40 ? 20.747 42.679 38.537 1.00 29.29 20 SER F C 1
ATOM 9129 O O . SER F 1 40 ? 20.095 43.229 37.641 1.00 30.13 20 SER F O 1
ATOM 9132 N N . MET F 1 41 ? 20.195 41.810 39.383 1.00 29.43 21 MET F N 1
ATOM 9133 C CA . MET F 1 41 ? 18.802 41.407 39.224 1.00 29.87 21 MET F CA 1
ATOM 9134 C C . MET F 1 41 ? 17.842 42.264 40.028 1.00 29.65 21 MET F C 1
ATOM 9135 O O . MET F 1 41 ? 16.761 42.608 39.539 1.00 32.35 21 MET F O 1
ATOM 9140 N N . LEU F 1 42 ? 18.212 42.601 41.258 1.00 28.90 22 LEU F N 1
ATOM 9141 C CA . LEU F 1 42 ? 17.322 43.331 42.147 1.00 31.91 22 LEU F CA 1
ATOM 9142 C C . LEU F 1 42 ? 17.428 44.834 41.978 1.00 33.63 22 LEU F C 1
ATOM 9143 O O . LEU F 1 42 ? 16.428 45.542 42.156 1.00 33.53 22 LEU F O 1
ATOM 9148 N N . SER F 1 43 ? 18.615 45.341 41.651 1.00 29.77 23 SER F N 1
ATOM 9149 C CA . SER F 1 43 ? 18.832 46.777 41.474 1.00 33.81 23 SER F CA 1
ATOM 9150 C C . SER F 1 43 ? 19.537 47.069 40.153 1.00 29.66 23 SER F C 1
ATOM 9151 O O . SER F 1 43 ? 20.661 47.575 40.137 1.00 29.06 23 SER F O 1
ATOM 9154 N N . PRO F 1 44 ? 18.891 46.791 39.024 1.00 28.98 24 PRO F N 1
ATOM 9155 C CA . PRO F 1 44 ? 19.503 47.123 37.733 1.00 29.96 24 PRO F CA 1
ATOM 9156 C C . PRO F 1 44 ? 19.628 48.631 37.579 1.00 29.41 24 PRO F C 1
ATOM 9157 O O . PRO F 1 44 ? 18.912 49.408 38.211 1.00 27.07 24 PRO F O 1
ATOM 9161 N N . GLY F 1 45 ? 20.566 49.045 36.728 1.00 28.90 25 GLY F N 1
ATOM 9162 C CA . GLY F 1 45 ? 20.873 50.461 36.607 1.00 29.92 25 GLY F CA 1
ATOM 9163 C C . GLY F 1 45 ? 19.930 51.284 35.751 1.00 28.14 25 GLY F C 1
ATOM 9164 O O . GLY F 1 45 ? 20.066 52.509 35.711 1.00 29.77 25 GLY F O 1
ATOM 9165 N N . ALA F 1 46 ? 18.969 50.654 35.083 1.00 29.50 26 ALA F N 1
ATOM 9166 C CA . ALA F 1 46 ? 18.188 51.360 34.074 1.00 24.24 26 ALA F CA 1
ATOM 9167 C C . ALA F 1 46 ? 17.335 52.459 34.686 1.00 32.44 26 ALA F C 1
ATOM 9168 O O . ALA F 1 46 ? 17.200 53.544 34.106 1.00 31.21 26 ALA F O 1
ATOM 9170 N N . GLY F 1 47 ? 16.735 52.196 35.850 1.00 29.33 27 GLY F N 1
ATOM 9171 C CA . GLY F 1 47 ? 15.901 53.208 36.478 1.00 28.93 27 GLY F CA 1
ATOM 9172 C C . GLY F 1 47 ? 16.687 54.444 36.864 1.00 30.91 27 GLY F C 1
ATOM 9173 O O . GLY F 1 47 ? 16.261 55.576 36.609 1.00 31.95 27 GLY F O 1
ATOM 9174 N N . LEU F 1 48 ? 17.847 54.242 37.494 1.00 28.89 28 LEU F N 1
ATOM 9175 C CA . LEU F 1 48 ? 18.727 55.360 37.815 1.00 30.93 28 LEU F CA 1
ATOM 9176 C C . LEU F 1 48 ? 19.056 56.181 36.572 1.00 34.88 28 LEU F C 1
ATOM 9177 O O . LEU F 1 48 ? 19.022 57.420 36.603 1.00 32.60 28 LEU F O 1
ATOM 9182 N N . VAL F 1 49 ? 19.358 55.500 35.463 1.00 35.57 29 VAL F N 1
ATOM 9183 C CA . VAL F 1 49 ? 19.710 56.187 34.223 1.00 32.99 29 VAL F CA 1
ATOM 9184 C C . VAL F 1 49 ? 18.528 56.999 33.716 1.00 32.77 29 VAL F C 1
ATOM 9185 O O . VAL F 1 49 ? 18.664 58.180 33.373 1.00 33.72 29 VAL F O 1
ATOM 9189 N N . ALA F 1 50 ? 17.341 56.381 33.682 1.00 34.60 30 ALA F N 1
ATOM 9190 C CA . ALA F 1 50 ? 16.143 57.080 33.224 1.00 33.63 30 ALA F CA 1
ATOM 9191 C C . ALA F 1 50 ? 15.774 58.244 34.139 1.00 37.48 30 ALA F C 1
ATOM 9192 O O . ALA F 1 50 ? 15.216 59.247 33.674 1.00 38.04 30 ALA F O 1
ATOM 9194 N N . TRP F 1 51 ? 16.071 58.136 35.436 1.00 36.29 31 TRP F N 1
ATOM 9195 C CA . TRP F 1 51 ? 15.742 59.226 36.348 1.00 35.49 31 TRP F CA 1
ATOM 9196 C C . TRP F 1 51 ? 16.753 60.366 36.219 1.00 36.19 31 TRP F C 1
ATOM 9197 O O . TRP F 1 51 ? 16.366 61.534 36.110 1.00 36.98 31 TRP F O 1
ATOM 9208 N N . VAL F 1 52 ? 18.051 60.040 36.203 1.00 35.41 32 VAL F N 1
ATOM 9209 C CA . VAL F 1 52 ? 19.085 61.053 35.977 1.00 32.57 32 VAL F CA 1
ATOM 9210 C C . VAL F 1 52 ? 18.865 61.753 34.640 1.00 39.22 32 VAL F C 1
ATOM 9211 O O . VAL F 1 52 ? 19.009 62.978 34.531 1.00 41.32 32 VAL F O 1
ATOM 9215 N N . SER F 1 53 ? 18.504 60.987 33.603 1.00 39.64 33 SER F N 1
ATOM 9216 C CA . SER F 1 53 ? 18.345 61.554 32.267 1.00 37.60 33 SER F CA 1
ATOM 9217 C C . SER F 1 53 ? 17.207 62.565 32.195 1.00 38.75 33 SER F C 1
ATOM 9218 O O . SER F 1 53 ? 17.255 63.493 31.380 1.00 41.01 33 SER F O 1
ATOM 9221 N N . SER F 1 54 ? 16.176 62.411 33.024 1.00 40.80 34 SER F N 1
ATOM 9222 C CA . SER F 1 54 ? 15.089 63.379 32.987 1.00 38.07 34 SER F CA 1
ATOM 9223 C C . SER F 1 54 ? 15.474 64.711 33.613 1.00 40.49 34 SER F C 1
ATOM 9224 O O . SER F 1 54 ? 14.698 65.669 33.517 1.00 45.56 34 SER F O 1
ATOM 9227 N N . HIS F 1 55 ? 16.648 64.802 34.237 1.00 38.22 35 HIS F N 1
ATOM 9228 C CA . HIS F 1 55 ? 17.124 66.039 34.837 1.00 41.42 35 HIS F CA 1
ATOM 9229 C C . HIS F 1 55 ? 18.396 66.572 34.199 1.00 43.42 35 HIS F C 1
ATOM 9230 O O . HIS F 1 55 ? 18.623 67.785 34.221 1.00 44.97 35 HIS F O 1
ATOM 9237 N N . ARG F 1 56 ? 19.238 65.699 33.647 1.00 40.99 36 ARG F N 1
ATOM 9238 C CA . ARG F 1 56 ? 20.480 66.094 33.007 1.00 42.80 36 ARG F CA 1
ATOM 9239 C C . ARG F 1 56 ? 20.732 65.158 31.835 1.00 50.12 36 ARG F C 1
ATOM 9240 O O . ARG F 1 56 ? 20.553 63.937 31.976 1.00 43.70 36 ARG F O 1
ATOM 9248 N N . PRO F 1 57 ? 21.124 65.685 30.677 1.00 53.63 37 PRO F N 1
ATOM 9249 C CA . PRO F 1 57 ? 21.560 64.806 29.586 1.00 50.12 37 PRO F CA 1
ATOM 9250 C C . PRO F 1 57 ? 22.852 64.089 29.944 1.00 44.55 37 PRO F C 1
ATOM 9251 O O . PRO F 1 57 ? 23.693 64.602 30.687 1.00 40.87 37 PRO F O 1
ATOM 9255 N N . LEU F 1 58 ? 22.995 62.880 29.401 1.00 43.64 38 LEU F N 1
ATOM 9256 C CA . LEU F 1 58 ? 24.127 62.006 29.681 1.00 47.84 38 LEU F CA 1
ATOM 9257 C C . LEU F 1 58 ? 24.993 61.712 28.468 1.00 44.29 38 LEU F C 1
ATOM 9258 O O . LEU F 1 58 ? 26.189 61.466 28.637 1.00 40.44 38 LEU F O 1
ATOM 9263 N N . ASP F 1 59 ? 24.423 61.703 27.260 1.00 44.77 39 ASP F N 1
ATOM 9264 C CA . ASP F 1 59 ? 25.194 61.379 26.064 1.00 49.51 39 ASP F CA 1
ATOM 9265 C C . ASP F 1 59 ? 26.310 62.392 25.840 1.00 46.95 39 ASP F C 1
ATOM 9266 O O . ASP F 1 59 ? 26.049 63.538 25.458 1.00 45.57 39 ASP F O 1
ATOM 9271 N N . GLY F 1 60 ? 27.556 61.978 26.079 1.00 42.34 40 GLY F N 1
ATOM 9272 C CA . GLY F 1 60 ? 28.703 62.848 25.939 1.00 43.23 40 GLY F CA 1
ATOM 9273 C C . GLY F 1 60 ? 29.136 63.556 27.205 1.00 47.92 40 GLY F C 1
ATOM 9274 O O . GLY F 1 60 ? 30.195 64.194 27.209 1.00 42.99 40 GLY F O 1
ATOM 9275 N N . ARG F 1 61 ? 28.364 63.469 28.279 1.00 49.13 41 ARG F N 1
ATOM 9276 C CA . ARG F 1 61 ? 28.712 64.168 29.504 1.00 42.75 41 ARG F CA 1
ATOM 9277 C C . ARG F 1 61 ? 29.552 63.257 30.393 1.00 43.44 41 ARG F C 1
ATOM 9278 O O . ARG F 1 61 ? 29.671 62.054 30.148 1.00 44.74 41 ARG F O 1
ATOM 9286 N N . THR F 1 62 ? 30.151 63.846 31.429 1.00 40.11 42 THR F N 1
ATOM 9287 C CA . THR F 1 62 ? 30.983 63.116 32.380 1.00 40.77 42 THR F CA 1
ATOM 9288 C C . THR F 1 62 ? 30.201 62.791 33.650 1.00 42.72 42 THR F C 1
ATOM 9289 O O . THR F 1 62 ? 29.452 63.630 34.161 1.00 37.78 42 THR F O 1
ATOM 9293 N N . VAL F 1 63 ? 30.413 61.585 34.181 1.00 42.49 43 VAL F N 1
ATOM 9294 C CA . VAL F 1 63 ? 29.691 61.100 35.352 1.00 37.10 43 VAL F CA 1
ATOM 9295 C C . VAL F 1 63 ? 30.688 60.534 36.349 1.00 36.47 43 VAL F C 1
ATOM 9296 O O . VAL F 1 63 ? 31.540 59.712 35.990 1.00 35.08 43 VAL F O 1
ATOM 9300 N N . LEU F 1 64 ? 30.576 60.970 37.598 1.00 30.43 44 LEU F N 1
ATOM 9301 C CA . LEU F 1 64 ? 31.307 60.379 38.708 1.00 31.21 44 LEU F CA 1
ATOM 9302 C C . LEU F 1 64 ? 30.347 59.493 39.510 1.00 35.25 44 LEU F C 1
ATOM 9303 O O . LEU F 1 64 ? 29.378 59.992 40.094 1.00 29.40 44 LEU F O 1
ATOM 9308 N N . ASP F 1 65 ? 30.614 58.183 39.531 1.00 33.23 45 ASP F N 1
ATOM 9309 C CA . ASP F 1 65 ? 29.728 57.186 40.130 1.00 29.85 45 ASP F CA 1
ATOM 9310 C C . ASP F 1 65 ? 30.359 56.685 41.421 1.00 26.02 45 ASP F C 1
ATOM 9311 O O . ASP F 1 65 ? 31.307 55.897 41.386 1.00 30.61 45 ASP F O 1
ATOM 9316 N N . LEU F 1 66 ? 29.824 57.118 42.556 1.00 24.29 46 LEU F N 1
ATOM 9317 C CA . LEU F 1 66 ? 30.442 56.832 43.843 1.00 26.33 46 LEU F CA 1
ATOM 9318 C C . LEU F 1 66 ? 29.823 55.586 44.458 1.00 28.18 46 LEU F C 1
ATOM 9319 O O . LEU F 1 66 ? 28.593 55.458 44.507 1.00 28.51 46 LEU F O 1
ATOM 9324 N N . GLY F 1 67 ? 30.676 54.691 44.955 1.00 23.88 47 GLY F N 1
ATOM 9325 C CA . GLY F 1 67 ? 30.234 53.390 45.421 1.00 26.31 47 GLY F CA 1
ATOM 9326 C C . GLY F 1 67 ? 29.806 52.542 44.242 1.00 30.53 47 GLY F C 1
ATOM 9327 O O . GLY F 1 67 ? 28.689 52.019 44.201 1.00 26.06 47 GLY F O 1
ATOM 9328 N N . CYS F 1 68 ? 30.690 52.429 43.246 1.00 27.91 48 CYS F N 1
ATOM 9329 C CA . CYS F 1 68 ? 30.312 51.775 42.001 1.00 28.40 48 CYS F CA 1
ATOM 9330 C C . CYS F 1 68 ? 30.175 50.271 42.156 1.00 23.78 48 CYS F C 1
ATOM 9331 O O . CYS F 1 68 ? 29.516 49.639 41.325 1.00 28.05 48 CYS F O 1
ATOM 9334 N N . GLY F 1 69 ? 30.793 49.689 43.180 1.00 22.64 49 GLY F N 1
ATOM 9335 C CA . GLY F 1 69 ? 30.707 48.254 43.376 1.00 29.43 49 GLY F CA 1
ATOM 9336 C C . GLY F 1 69 ? 31.242 47.506 42.173 1.00 34.37 49 GLY F C 1
ATOM 9337 O O . GLY F 1 69 ? 32.194 47.938 41.506 1.00 33.63 49 GLY F O 1
ATOM 9338 N N . THR F 1 70 ? 30.616 46.382 41.876 1.00 27.49 50 THR F N 1
ATOM 9339 C CA . THR F 1 70 ? 30.982 45.644 40.686 1.00 27.98 50 THR F CA 1
ATOM 9340 C C . THR F 1 70 ? 30.465 46.320 39.385 1.00 29.99 50 THR F C 1
ATOM 9341 O O . THR F 1 70 ? 30.557 45.687 38.326 1.00 28.01 50 THR F O 1
ATOM 9345 N N . GLY F 1 71 ? 29.915 47.537 39.427 1.00 28.87 51 GLY F N 1
ATOM 9346 C CA . GLY F 1 71 ? 29.691 48.331 38.230 1.00 25.07 51 GLY F CA 1
ATOM 9347 C C . GLY F 1 71 ? 28.320 48.276 37.589 1.00 30.35 51 GLY F C 1
ATOM 9348 O O . GLY F 1 71 ? 28.179 48.738 36.453 1.00 26.28 51 GLY F O 1
ATOM 9349 N N . VAL F 1 72 ? 27.299 47.747 38.273 1.00 31.57 52 VAL F N 1
ATOM 9350 C CA . VAL F 1 72 ? 25.979 47.643 37.651 1.00 24.87 52 VAL F CA 1
ATOM 9351 C C . VAL F 1 72 ? 25.460 49.017 37.250 1.00 27.27 52 VAL F C 1
ATOM 9352 O O . VAL F 1 72 ? 24.928 49.204 36.145 1.00 23.47 52 VAL F O 1
ATOM 9356 N N . SER F 1 73 ? 25.599 50.003 38.135 1.00 27.04 53 SER F N 1
ATOM 9357 C CA . SER F 1 73 ? 25.173 51.352 37.778 1.00 28.22 53 SER F CA 1
ATOM 9358 C C . SER F 1 73 ? 26.121 51.984 36.754 1.00 27.20 53 SER F C 1
ATOM 9359 O O . SER F 1 73 ? 25.670 52.618 35.790 1.00 26.09 53 SER F O 1
ATOM 9362 N N . SER F 1 74 ? 27.430 51.826 36.958 1.00 26.33 54 SER F N 1
ATOM 9363 C CA . SER F 1 74 ? 28.416 52.417 36.054 1.00 30.47 54 SER F CA 1
ATOM 9364 C C . SER F 1 74 ? 28.169 51.989 34.611 1.00 30.51 54 SER F C 1
ATOM 9365 O O . SER F 1 74 ? 28.083 52.831 33.709 1.00 31.21 54 SER F O 1
ATOM 9368 N N . PHE F 1 75 ? 28.030 50.678 34.378 1.00 27.10 55 PHE F N 1
ATOM 9369 C CA . PHE F 1 75 ? 27.804 50.187 33.019 1.00 29.79 55 PHE F CA 1
ATOM 9370 C C . PHE F 1 75 ? 26.557 50.800 32.399 1.00 31.10 55 PHE F C 1
ATOM 9371 O O . PHE F 1 75 ? 26.558 51.145 31.213 1.00 35.82 55 PHE F O 1
ATOM 9379 N N . ALA F 1 76 ? 25.472 50.927 33.171 1.00 32.28 56 ALA F N 1
ATOM 9380 C CA . ALA F 1 76 ? 24.250 51.493 32.601 1.00 32.32 56 ALA F CA 1
ATOM 9381 C C . ALA F 1 76 ? 24.430 52.966 32.241 1.00 33.54 56 ALA F C 1
ATOM 9382 O O . ALA F 1 76 ? 23.815 53.452 31.283 1.00 33.92 56 ALA F O 1
ATOM 9384 N N . LEU F 1 77 ? 25.252 53.690 33.000 1.00 28.89 57 LEU F N 1
ATOM 9385 C CA . LEU F 1 77 ? 25.499 55.092 32.686 1.00 37.59 57 LEU F CA 1
ATOM 9386 C C . LEU F 1 77 ? 26.347 55.221 31.420 1.00 35.48 57 LEU F C 1
ATOM 9387 O O . LEU F 1 77 ? 26.008 55.986 30.510 1.00 35.82 57 LEU F O 1
ATOM 9392 N N . ALA F 1 78 ? 27.448 54.469 31.338 1.00 32.36 58 ALA F N 1
ATOM 9393 C CA . ALA F 1 78 ? 28.272 54.489 30.130 1.00 37.33 58 ALA F CA 1
ATOM 9394 C C . ALA F 1 78 ? 27.443 54.168 28.887 1.00 42.53 58 ALA F C 1
ATOM 9395 O O . ALA F 1 78 ? 27.551 54.851 27.862 1.00 42.08 58 ALA F O 1
ATOM 9397 N N . GLU F 1 79 ? 26.576 53.153 28.976 1.00 37.08 59 GLU F N 1
ATOM 9398 C CA . GLU F 1 79 ? 25.748 52.748 27.843 1.00 36.69 59 GLU F CA 1
ATOM 9399 C C . GLU F 1 79 ? 24.702 53.787 27.474 1.00 38.02 59 GLU F C 1
ATOM 9400 O O . GLU F 1 79 ? 24.062 53.655 26.422 1.00 41.25 59 GLU F O 1
ATOM 9406 N N . ALA F 1 80 ? 24.498 54.801 28.306 1.00 38.07 60 ALA F N 1
ATOM 9407 C CA . ALA F 1 80 ? 23.644 55.920 27.945 1.00 43.30 60 ALA F CA 1
ATOM 9408 C C . ALA F 1 80 ? 24.417 57.022 27.233 1.00 41.96 60 ALA F C 1
ATOM 9409 O O . ALA F 1 80 ? 23.819 58.031 26.844 1.00 45.05 60 ALA F O 1
ATOM 9411 N N . GLY F 1 81 ? 25.727 56.849 27.069 1.00 40.53 61 GLY F N 1
ATOM 9412 C CA . GLY F 1 81 ? 26.582 57.813 26.405 1.00 42.00 61 GLY F CA 1
ATOM 9413 C C . GLY F 1 81 ? 27.638 58.421 27.293 1.00 43.89 61 GLY F C 1
ATOM 9414 O O . GLY F 1 81 ? 28.417 59.256 26.814 1.00 45.33 61 GLY F O 1
ATOM 9415 N N . ALA F 1 82 ? 27.730 58.036 28.559 1.00 43.58 62 ALA F N 1
ATOM 9416 C CA . ALA F 1 82 ? 28.514 58.802 29.511 1.00 41.97 62 ALA F CA 1
ATOM 9417 C C . ALA F 1 82 ? 29.933 58.272 29.625 1.00 42.17 62 ALA F C 1
ATOM 9418 O O . ALA F 1 82 ? 30.190 57.072 29.507 1.00 38.80 62 ALA F O 1
ATOM 9420 N N . ARG F 1 83 ? 30.858 59.193 29.846 1.00 39.44 63 ARG F N 1
ATOM 9421 C CA . ARG F 1 83 ? 32.205 58.858 30.274 1.00 42.20 63 ARG F CA 1
ATOM 9422 C C . ARG F 1 83 ? 32.163 58.815 31.793 1.00 39.37 63 ARG F C 1
ATOM 9423 O O . ARG F 1 83 ? 31.898 59.833 32.441 1.00 41.37 63 ARG F O 1
ATOM 9431 N N . VAL F 1 84 ? 32.393 57.640 32.362 1.00 39.35 64 VAL F N 1
ATOM 9432 C CA . VAL F 1 84 ? 32.148 57.402 33.777 1.00 40.08 64 VAL F CA 1
ATOM 9433 C C . VAL F 1 84 ? 33.473 57.217 34.493 1.00 36.81 64 VAL F C 1
ATOM 9434 O O . VAL F 1 84 ? 34.365 56.513 34.008 1.00 36.53 64 VAL F O 1
ATOM 9438 N N . VAL F 1 85 ? 33.592 57.838 35.657 1.00 34.39 65 VAL F N 1
ATOM 9439 C CA . VAL F 1 85 ? 34.640 57.520 36.612 1.00 32.72 65 VAL F CA 1
ATOM 9440 C C . VAL F 1 85 ? 33.961 56.821 37.787 1.00 32.52 65 VAL F C 1
ATOM 9441 O O . VAL F 1 85 ? 33.177 57.435 38.520 1.00 34.25 65 VAL F O 1
ATOM 9445 N N . ALA F 1 86 ? 34.240 55.533 37.958 1.00 34.54 66 ALA F N 1
ATOM 9446 C CA . ALA F 1 86 ? 33.564 54.703 38.948 1.00 32.63 66 ALA F CA 1
ATOM 9447 C C . ALA F 1 86 ? 34.487 54.488 40.143 1.00 33.28 66 ALA F C 1
ATOM 9448 O O . ALA F 1 86 ? 35.600 53.976 39.985 1.00 36.00 66 ALA F O 1
ATOM 9450 N N . VAL F 1 87 ? 34.028 54.880 41.335 1.00 30.39 67 VAL F N 1
ATOM 9451 C CA . VAL F 1 87 ? 34.841 54.850 42.549 1.00 29.90 67 VAL F CA 1
ATOM 9452 C C . VAL F 1 87 ? 34.247 53.874 43.564 1.00 37.15 67 VAL F C 1
ATOM 9453 O O . VAL F 1 87 ? 33.035 53.892 43.826 1.00 27.37 67 VAL F O 1
ATOM 9457 N N . ASP F 1 88 ? 35.114 53.060 44.175 1.00 31.42 68 ASP F N 1
ATOM 9458 C CA . ASP F 1 88 ? 34.708 52.146 45.233 1.00 31.36 68 ASP F CA 1
ATOM 9459 C C . ASP F 1 88 ? 35.889 51.867 46.142 1.00 35.38 68 ASP F C 1
ATOM 9460 O O . ASP F 1 88 ? 37.038 51.885 45.703 1.00 38.50 68 ASP F O 1
ATOM 9465 N N . ALA F 1 89 ? 35.602 51.572 47.404 1.00 29.26 69 ALA F N 1
ATOM 9466 C CA . ALA F 1 89 ? 36.663 51.233 48.341 1.00 34.22 69 ALA F CA 1
ATOM 9467 C C . ALA F 1 89 ? 37.030 49.755 48.329 1.00 34.63 69 ALA F C 1
ATOM 9468 O O . ALA F 1 89 ? 38.066 49.390 48.891 1.00 35.91 69 ALA F O 1
ATOM 9470 N N . SER F 1 90 ? 36.213 48.898 47.722 1.00 37.28 70 SER F N 1
ATOM 9471 C CA . SER F 1 90 ? 36.466 47.458 47.712 1.00 34.68 70 SER F CA 1
ATOM 9472 C C . SER F 1 90 ? 37.274 47.116 46.467 1.00 38.04 70 SER F C 1
ATOM 9473 O O . SER F 1 90 ? 36.745 47.090 45.349 1.00 34.91 70 SER F O 1
ATOM 9476 N N . ARG F 1 91 ? 38.570 46.872 46.667 1.00 41.39 71 ARG F N 1
ATOM 9477 C CA . ARG F 1 91 ? 39.416 46.345 45.599 1.00 40.58 71 ARG F CA 1
ATOM 9478 C C . ARG F 1 91 ? 38.807 45.127 44.916 1.00 37.77 71 ARG F C 1
ATOM 9479 O O . ARG F 1 91 ? 38.762 45.108 43.676 1.00 38.85 71 ARG F O 1
ATOM 9487 N N . PRO F 1 92 ? 38.319 44.104 45.631 1.00 38.62 72 PRO F N 1
ATOM 9488 C CA . PRO F 1 92 ? 37.722 42.958 44.928 1.00 35.95 72 PRO F CA 1
ATOM 9489 C C . PRO F 1 92 ? 36.504 43.312 44.092 1.00 35.10 72 PRO F C 1
ATOM 9490 O O . PRO F 1 92 ? 36.248 42.634 43.092 1.00 35.41 72 PRO F O 1
ATOM 9494 N N . SER F 1 93 ? 35.736 44.339 44.464 1.00 33.03 73 SER F N 1
ATOM 9495 C CA . SER F 1 93 ? 34.590 44.707 43.638 1.00 34.82 73 SER F CA 1
ATOM 9496 C C . SER F 1 93 ? 35.047 45.378 42.355 1.00 30.14 73 SER F C 1
ATOM 9497 O O . SER F 1 93 ? 34.498 45.115 41.279 1.00 31.65 73 SER F O 1
ATOM 9500 N N . LEU F 1 94 ? 36.046 46.257 42.457 1.00 30.25 74 LEU F N 1
ATOM 9501 C CA . LEU F 1 94 ? 36.646 46.842 41.263 1.00 35.74 74 LEU F CA 1
ATOM 9502 C C . LEU F 1 94 ? 37.268 45.768 40.373 1.00 31.55 74 LEU F C 1
ATOM 9503 O O . LEU F 1 94 ? 37.159 45.836 39.145 1.00 36.69 74 LEU F O 1
ATOM 9508 N N . ASP F 1 95 ? 37.906 44.760 40.975 1.00 35.08 75 ASP F N 1
ATOM 9509 C CA . ASP F 1 95 ? 38.424 43.640 40.193 1.00 38.14 75 ASP F CA 1
ATOM 9510 C C . ASP F 1 95 ? 37.342 43.062 39.295 1.00 40.07 75 ASP F C 1
ATOM 9511 O O . ASP F 1 95 ? 37.552 42.874 38.096 1.00 39.31 75 ASP F O 1
ATOM 9516 N N . MET F 1 96 ? 36.154 42.813 39.853 1.00 40.31 76 MET F N 1
ATOM 9517 C CA . MET F 1 96 ? 35.092 42.234 39.037 1.00 32.09 76 MET F CA 1
ATOM 9518 C C . MET F 1 96 ? 34.472 43.239 38.084 1.00 31.56 76 MET F C 1
ATOM 9519 O O . MET F 1 96 ? 33.999 42.842 37.015 1.00 39.53 76 MET F O 1
ATOM 9524 N N . LEU F 1 97 ? 34.425 44.524 38.450 1.00 32.18 77 LEU F N 1
ATOM 9525 C CA . LEU F 1 97 ? 34.001 45.532 37.482 1.00 36.10 77 LEU F CA 1
ATOM 9526 C C . LEU F 1 97 ? 34.855 45.449 36.219 1.00 36.14 77 LEU F C 1
ATOM 9527 O O . LEU F 1 97 ? 34.333 45.464 35.098 1.00 32.11 77 LEU F O 1
ATOM 9532 N N . GLU F 1 98 ? 36.181 45.359 36.393 1.00 40.56 78 GLU F N 1
ATOM 9533 C CA . GLU F 1 98 ? 37.098 45.323 35.250 1.00 41.25 78 GLU F CA 1
ATOM 9534 C C . GLU F 1 98 ? 36.866 44.086 34.387 1.00 39.33 78 GLU F C 1
ATOM 9535 O O . GLU F 1 98 ? 36.784 44.181 33.157 1.00 43.97 78 GLU F O 1
ATOM 9541 N N . LYS F 1 99 ? 36.737 42.915 35.018 1.00 37.18 79 LYS F N 1
ATOM 9542 C CA . LYS F 1 99 ? 36.517 41.687 34.258 1.00 40.00 79 LYS F CA 1
ATOM 9543 C C . LYS F 1 99 ? 35.183 41.670 33.533 1.00 38.77 79 LYS F C 1
ATOM 9544 O O . LYS F 1 99 ? 34.999 40.852 32.629 1.00 38.09 79 LYS F O 1
ATOM 9550 N N . LYS F 1 100 ? 34.241 42.533 33.905 1.00 35.77 80 LYS F N 1
ATOM 9551 C CA . LYS F 1 100 ? 32.953 42.552 33.237 1.00 33.11 80 LYS F CA 1
ATOM 9552 C C . LYS F 1 100 ? 32.752 43.794 32.388 1.00 32.79 80 LYS F C 1
ATOM 9553 O O . LYS F 1 100 ? 31.770 43.860 31.641 1.00 24.74 80 LYS F O 1
ATOM 9559 N N . ARG F 1 101 ? 33.684 44.752 32.450 1.00 36.55 81 ARG F N 1
ATOM 9560 C CA . ARG F 1 101 ? 33.496 46.042 31.797 1.00 34.18 81 ARG F CA 1
ATOM 9561 C C . ARG F 1 101 ? 33.444 45.927 30.277 1.00 34.44 81 ARG F C 1
ATOM 9562 O O . ARG F 1 101 ? 32.747 46.714 29.626 1.00 32.40 81 ARG F O 1
ATOM 9570 N N . LEU F 1 102 ? 34.162 44.959 29.695 1.00 37.08 82 LEU F N 1
ATOM 9571 C CA . LEU F 1 102 ? 34.293 44.809 28.238 1.00 38.11 82 LEU F CA 1
ATOM 9572 C C . LEU F 1 102 ? 34.848 46.112 27.671 1.00 34.52 82 LEU F C 1
ATOM 9573 O O . LEU F 1 102 ? 35.950 46.519 28.076 1.00 33.32 82 LEU F O 1
ATOM 9578 N N . ASP F 1 103 ? 34.142 46.791 26.766 1.00 31.36 83 ASP F N 1
ATOM 9579 C CA . ASP F 1 103 ? 34.614 48.007 26.122 1.00 35.66 83 ASP F CA 1
ATOM 9580 C C . ASP F 1 103 ? 33.863 49.247 26.582 1.00 39.36 83 ASP F C 1
ATOM 9581 O O . ASP F 1 103 ? 33.981 50.297 25.943 1.00 37.39 83 ASP F O 1
ATOM 9586 N N . ARG F 1 104 ? 33.092 49.158 27.664 1.00 40.59 84 ARG F N 1
ATOM 9587 C CA . ARG F 1 104 ? 32.368 50.329 28.148 1.00 38.50 84 ARG F CA 1
ATOM 9588 C C . ARG F 1 104 ? 33.329 51.389 28.679 1.00 35.56 84 ARG F C 1
ATOM 9589 O O . ARG F 1 104 ? 34.393 51.087 29.232 1.00 38.39 84 ARG F O 1
ATOM 9597 N N . ASP F 1 105 ? 32.927 52.647 28.522 1.00 35.84 85 ASP F N 1
ATOM 9598 C CA . ASP F 1 105 ? 33.771 53.785 28.882 1.00 41.39 85 ASP F CA 1
ATOM 9599 C C . ASP F 1 105 ? 33.652 54.070 30.381 1.00 38.86 85 ASP F C 1
ATOM 9600 O O . ASP F 1 105 ? 32.918 54.958 30.826 1.00 42.44 85 ASP F O 1
ATOM 9605 N N . VAL F 1 106 ? 34.409 53.316 31.179 1.00 38.02 86 VAL F N 1
ATOM 9606 C CA . VAL F 1 106 ? 34.332 53.422 32.635 1.00 39.87 86 VAL F CA 1
ATOM 9607 C C . VAL F 1 106 ? 35.731 53.302 33.220 1.00 37.21 86 VAL F C 1
ATOM 9608 O O . VAL F 1 106 ? 36.369 52.252 33.091 1.00 40.00 86 VAL F O 1
ATOM 9612 N N . GLU F 1 107 ? 36.191 54.354 33.903 1.00 38.90 87 GLU F N 1
ATOM 9613 C CA . GLU F 1 107 ? 37.490 54.365 34.574 1.00 37.00 87 GLU F CA 1
ATOM 9614 C C . GLU F 1 107 ? 37.279 53.996 36.040 1.00 37.88 87 GLU F C 1
ATOM 9615 O O . GLU F 1 107 ? 36.772 54.808 36.824 1.00 38.91 87 GLU F O 1
ATOM 9621 N N . ALA F 1 108 ? 37.669 52.777 36.406 1.00 31.14 88 ALA F N 1
ATOM 9622 C CA . ALA F 1 108 ? 37.511 52.296 37.772 1.00 39.84 88 ALA F CA 1
ATOM 9623 C C . ALA F 1 108 ? 38.634 52.836 38.639 1.00 41.11 88 ALA F C 1
ATOM 9624 O O . ALA F 1 108 ? 39.806 52.743 38.269 1.00 43.82 88 ALA F O 1
ATOM 9626 N N . VAL F 1 109 ? 38.280 53.394 39.796 1.00 43.04 89 VAL F N 1
ATOM 9627 C CA . VAL F 1 109 ? 39.231 54.064 40.679 1.00 39.90 89 VAL F CA 1
ATOM 9628 C C . VAL F 1 109 ? 39.011 53.581 42.105 1.00 41.67 89 VAL F C 1
ATOM 9629 O O . VAL F 1 109 ? 37.874 53.569 42.593 1.00 36.58 89 VAL F O 1
ATOM 9633 N N . GLU F 1 110 ? 40.095 53.216 42.785 1.00 38.61 90 GLU F N 1
ATOM 9634 C CA . GLU F 1 110 ? 39.989 52.869 44.192 1.00 35.77 90 GLU F CA 1
ATOM 9635 C C . GLU F 1 110 ? 40.049 54.140 45.021 1.00 45.37 90 GLU F C 1
ATOM 9636 O O . GLU F 1 110 ? 40.931 54.981 44.818 1.00 41.87 90 GLU F O 1
ATOM 9642 N N . GLY F 1 111 ? 39.101 54.291 45.938 1.00 39.08 91 GLY F N 1
ATOM 9643 C CA . GLY F 1 111 ? 38.976 55.537 46.669 1.00 38.22 91 GLY F CA 1
ATOM 9644 C C . GLY F 1 111 ? 37.869 55.447 47.695 1.00 41.70 91 GLY F C 1
ATOM 9645 O O . GLY F 1 111 ? 37.011 54.558 47.642 1.00 39.20 91 GLY F O 1
ATOM 9646 N N . ASP F 1 112 ? 37.918 56.384 48.644 1.00 39.88 92 ASP F N 1
ATOM 9647 C CA . ASP F 1 112 ? 36.970 56.486 49.753 1.00 40.32 92 ASP F CA 1
ATOM 9648 C C . ASP F 1 112 ? 36.121 57.730 49.518 1.00 41.19 92 ASP F C 1
ATOM 9649 O O . ASP F 1 112 ? 36.642 58.851 49.564 1.00 37.46 92 ASP F O 1
ATOM 9654 N N . PHE F 1 113 ? 34.812 57.543 49.267 1.00 38.87 93 PHE F N 1
ATOM 9655 C CA . PHE F 1 113 ? 34.014 58.713 48.917 1.00 35.05 93 PHE F CA 1
ATOM 9656 C C . PHE F 1 113 ? 33.734 59.613 50.116 1.00 30.59 93 PHE F C 1
ATOM 9657 O O . PHE F 1 113 ? 33.100 60.655 49.947 1.00 30.84 93 PHE F O 1
ATOM 9665 N N . ARG F 1 114 ? 34.210 59.255 51.308 1.00 28.06 94 ARG F N 1
ATOM 9666 C CA . ARG F 1 114 ? 34.194 60.180 52.431 1.00 32.51 94 ARG F CA 1
ATOM 9667 C C . ARG F 1 114 ? 35.355 61.162 52.368 1.00 40.98 94 ARG F C 1
ATOM 9668 O O . ARG F 1 114 ? 35.355 62.157 53.103 1.00 37.83 94 ARG F O 1
ATOM 9676 N N . ASP F 1 115 ? 36.340 60.905 51.497 1.00 40.90 95 ASP F N 1
ATOM 9677 C CA . ASP F 1 115 ? 37.534 61.747 51.382 1.00 40.05 95 ASP F CA 1
ATOM 9678 C C . ASP F 1 115 ? 38.143 61.509 49.999 1.00 38.09 95 ASP F C 1
ATOM 9679 O O . ASP F 1 115 ? 39.142 60.811 49.848 1.00 43.02 95 ASP F O 1
ATOM 9684 N N . LEU F 1 116 ? 37.516 62.092 48.983 1.00 39.21 96 LEU F N 1
ATOM 9685 C CA . LEU F 1 116 ? 38.013 61.957 47.620 1.00 46.30 96 LEU F CA 1
ATOM 9686 C C . LEU F 1 116 ? 39.307 62.753 47.447 1.00 52.11 96 LEU F C 1
ATOM 9687 O O . LEU F 1 116 ? 39.378 63.927 47.823 1.00 48.30 96 LEU F O 1
ATOM 9692 N N . THR F 1 117 ? 40.327 62.114 46.877 1.00 53.39 97 THR F N 1
ATOM 9693 C CA . THR F 1 117 ? 41.619 62.752 46.622 1.00 58.70 97 THR F CA 1
ATOM 9694 C C . THR F 1 117 ? 41.932 62.669 45.128 1.00 58.84 97 THR F C 1
ATOM 9695 O O . THR F 1 117 ? 42.785 61.890 44.692 1.00 62.98 97 THR F O 1
ATOM 9699 N N . PHE F 1 118 ? 41.205 63.454 44.341 1.00 53.96 98 PHE F N 1
ATOM 9700 C CA . PHE F 1 118 ? 41.600 63.821 42.988 1.00 55.28 98 PHE F CA 1
ATOM 9701 C C . PHE F 1 118 ? 40.938 65.162 42.693 1.00 59.53 98 PHE F C 1
ATOM 9702 O O . PHE F 1 118 ? 40.297 65.755 43.567 1.00 63.08 98 PHE F O 1
ATOM 9710 N N . ASP F 1 119 ? 41.096 65.662 41.466 1.00 54.53 99 ASP F N 1
ATOM 9711 C CA . ASP F 1 119 ? 40.761 67.060 41.218 1.00 55.54 99 ASP F CA 1
ATOM 9712 C C . ASP F 1 119 ? 39.793 67.251 40.061 1.00 55.90 99 ASP F C 1
ATOM 9713 O O . ASP F 1 119 ? 39.631 68.378 39.581 1.00 60.96 99 ASP F O 1
ATOM 9718 N N . SER F 1 120 ? 39.127 66.196 39.616 1.00 53.33 100 SER F N 1
ATOM 9719 C CA . SER F 1 120 ? 38.274 66.348 38.452 1.00 50.29 100 SER F CA 1
ATOM 9720 C C . SER F 1 120 ? 36.948 67.021 38.812 1.00 49.24 100 SER F C 1
ATOM 9721 O O . SER F 1 120 ? 36.536 67.093 39.975 1.00 45.69 100 SER F O 1
ATOM 9724 N N . THR F 1 121 ? 36.280 67.511 37.775 1.00 43.65 101 THR F N 1
ATOM 9725 C CA . THR F 1 121 ? 34.988 68.167 37.864 1.00 47.58 101 THR F CA 1
ATOM 9726 C C . THR F 1 121 ? 34.058 67.508 36.853 1.00 47.39 101 THR F C 1
ATOM 9727 O O . THR F 1 121 ? 34.495 67.141 35.757 1.00 45.11 101 THR F O 1
ATOM 9731 N N . PHE F 1 122 ? 32.785 67.319 37.231 1.00 43.50 102 PHE F N 1
ATOM 9732 C CA . PHE F 1 122 ? 31.893 66.450 36.474 1.00 39.40 102 PHE F CA 1
ATOM 9733 C C . PHE F 1 122 ? 30.556 67.109 36.190 1.00 38.01 102 PHE F C 1
ATOM 9734 O O . PHE F 1 122 ? 30.061 67.932 36.965 1.00 42.57 102 PHE F O 1
ATOM 9742 N N . ASP F 1 123 ? 29.966 66.705 35.067 1.00 37.29 103 ASP F N 1
ATOM 9743 C CA . ASP F 1 123 ? 28.611 67.127 34.739 1.00 39.20 103 ASP F CA 1
ATOM 9744 C C . ASP F 1 123 ? 27.596 66.539 35.712 1.00 41.67 103 ASP F C 1
ATOM 9745 O O . ASP F 1 123 ? 26.602 67.192 36.047 1.00 40.87 103 ASP F O 1
ATOM 9750 N N . VAL F 1 124 ? 27.827 65.305 36.165 1.00 40.78 104 VAL F N 1
ATOM 9751 C CA . VAL F 1 124 ? 26.827 64.513 36.876 1.00 37.51 104 VAL F CA 1
ATOM 9752 C C . VAL F 1 124 ? 27.544 63.622 37.878 1.00 34.38 104 VAL F C 1
ATOM 9753 O O . VAL F 1 124 ? 28.588 63.041 37.571 1.00 35.17 104 VAL F O 1
ATOM 9757 N N . VAL F 1 125 ? 26.994 63.534 39.089 1.00 33.54 105 VAL F N 1
ATOM 9758 C CA . VAL F 1 125 ? 27.475 62.614 40.118 1.00 32.07 105 VAL F CA 1
ATOM 9759 C C . VAL F 1 125 ? 26.315 61.719 40.541 1.00 30.37 105 VAL F C 1
ATOM 9760 O O . VAL F 1 125 ? 25.188 62.195 40.709 1.00 31.30 105 VAL F O 1
ATOM 9764 N N . THR F 1 126 ? 26.580 60.421 40.687 1.00 31.17 106 THR F N 1
ATOM 9765 C CA . THR F 1 126 ? 25.534 59.460 41.026 1.00 29.12 106 THR F CA 1
ATOM 9766 C C . THR F 1 126 ? 25.954 58.593 42.207 1.00 28.35 106 THR F C 1
ATOM 9767 O O . THR F 1 126 ? 27.142 58.336 42.435 1.00 27.35 106 THR F O 1
ATOM 9771 N N . MET F 1 127 ? 24.948 58.170 42.972 1.00 25.80 107 MET F N 1
ATOM 9772 C CA . MET F 1 127 ? 25.088 57.131 43.983 1.00 25.29 107 MET F CA 1
ATOM 9773 C C . MET F 1 127 ? 23.877 56.225 43.830 1.00 23.73 107 MET F C 1
ATOM 9774 O O . MET F 1 127 ? 22.742 56.677 43.993 1.00 21.72 107 MET F O 1
ATOM 9779 N N . SER F 1 128 ? 24.112 54.962 43.494 1.00 21.44 108 SER F N 1
ATOM 9780 C CA . SER F 1 128 ? 23.013 54.053 43.215 1.00 25.64 108 SER F CA 1
ATOM 9781 C C . SER F 1 128 ? 22.187 53.789 44.484 1.00 21.92 108 SER F C 1
ATOM 9782 O O . SER F 1 128 ? 22.524 54.224 45.588 1.00 19.71 108 SER F O 1
ATOM 9785 N N . ARG F 1 129 ? 21.101 53.034 44.304 1.00 24.40 109 ARG F N 1
ATOM 9786 C CA . ARG F 1 129 ? 20.111 52.729 45.334 1.00 20.41 109 ARG F CA 1
ATOM 9787 C C . ARG F 1 129 ? 20.726 52.466 46.704 1.00 16.67 109 ARG F C 1
ATOM 9788 O O . ARG F 1 129 ? 21.427 51.466 46.900 1.00 16.06 109 ARG F O 1
ATOM 9796 N N . ASN F 1 130 ? 20.508 53.394 47.639 1.00 17.30 110 ASN F N 1
ATOM 9797 C CA . ASN F 1 130 ? 20.909 53.330 49.049 1.00 17.41 110 ASN F CA 1
ATOM 9798 C C . ASN F 1 130 ? 22.416 53.357 49.296 1.00 20.48 110 ASN F C 1
ATOM 9799 O O . ASN F 1 130 ? 22.842 53.257 50.468 1.00 17.37 110 ASN F O 1
ATOM 9804 N N . THR F 1 131 ? 23.249 53.526 48.269 1.00 19.09 111 THR F N 1
ATOM 9805 C CA . THR F 1 131 ? 24.687 53.624 48.546 1.00 19.59 111 THR F CA 1
ATOM 9806 C C . THR F 1 131 ? 24.991 54.825 49.442 1.00 20.89 111 THR F C 1
ATOM 9807 O O . THR F 1 131 ? 25.855 54.749 50.324 1.00 23.86 111 THR F O 1
ATOM 9811 N N . PHE F 1 132 ? 24.253 55.926 49.257 1.00 20.89 112 PHE F N 1
ATOM 9812 C CA . PHE F 1 132 ? 24.392 57.090 50.130 1.00 19.57 112 PHE F CA 1
ATOM 9813 C C . PHE F 1 132 ? 24.320 56.710 51.611 1.00 23.91 112 PHE F C 1
ATOM 9814 O O . PHE F 1 13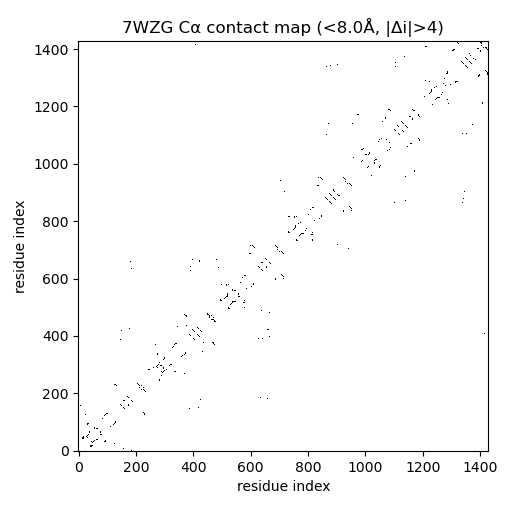2 ? 25.024 57.304 52.445 1.00 19.69 112 PHE F O 1
ATOM 9822 N N . PHE F 1 133 ? 23.478 55.719 51.962 1.00 19.44 113 PHE F N 1
ATOM 9823 C CA . PHE F 1 133 ? 23.300 55.358 53.370 1.00 18.86 113 PHE F CA 1
ATOM 9824 C C . PHE F 1 133 ? 24.490 54.584 53.923 1.00 21.65 113 PHE F C 1
ATOM 9825 O O . PHE F 1 133 ? 24.519 54.291 55.127 1.00 23.47 113 PHE F O 1
ATOM 9833 N N . LEU F 1 134 ? 25.488 54.270 53.091 1.00 26.85 114 LEU F N 1
ATOM 9834 C CA . LEU F 1 134 ? 26.669 53.539 53.536 1.00 23.22 114 LEU F CA 1
ATOM 9835 C C . LEU F 1 134 ? 27.780 54.450 54.056 1.00 28.06 114 LEU F C 1
ATOM 9836 O O . LEU F 1 134 ? 28.747 53.956 54.647 1.00 27.57 114 LEU F O 1
ATOM 9841 N N . ALA F 1 135 ? 27.675 55.755 53.847 1.00 26.40 115 ALA F N 1
ATOM 9842 C CA . ALA F 1 135 ? 28.399 56.706 54.688 1.00 26.79 115 ALA F CA 1
ATOM 9843 C C . ALA F 1 135 ? 27.624 56.759 55.997 1.00 25.61 115 ALA F C 1
ATOM 9844 O O . ALA F 1 135 ? 26.559 57.374 56.072 1.00 26.23 115 ALA F O 1
ATOM 9846 N N . GLN F 1 136 ? 28.126 56.069 57.020 1.00 21.92 116 GLN F N 1
ATOM 9847 C CA . GLN F 1 136 ? 27.288 55.700 58.154 1.00 23.87 116 GLN F CA 1
ATOM 9848 C C . GLN F 1 136 ? 26.883 56.899 59.020 1.00 32.11 116 GLN F C 1
ATOM 9849 O O . GLN F 1 136 ? 25.697 57.250 59.080 1.00 23.45 116 GLN F O 1
ATOM 9855 N N . GLU F 1 137 ? 27.841 57.525 59.699 1.00 25.58 117 GLU F N 1
ATOM 9856 C CA . GLU F 1 137 ? 27.504 58.611 60.606 1.00 27.77 117 GLU F CA 1
ATOM 9857 C C . GLU F 1 137 ? 27.152 59.879 59.826 1.00 27.77 117 GLU F C 1
ATOM 9858 O O . GLU F 1 137 ? 27.502 60.040 58.652 1.00 26.09 117 GLU F O 1
ATOM 9864 N N . GLN F 1 138 ? 26.437 60.791 60.497 1.00 24.18 118 GLN F N 1
ATOM 9865 C CA . GLN F 1 138 ? 26.015 62.023 59.840 1.00 26.13 118 GLN F CA 1
ATOM 9866 C C . GLN F 1 138 ? 27.215 62.840 59.355 1.00 27.54 118 GLN F C 1
ATOM 9867 O O . GLN F 1 138 ? 27.178 63.425 58.264 1.00 24.12 118 GLN F O 1
ATOM 9873 N N . GLU F 1 139 ? 28.287 62.897 60.154 1.00 27.62 119 GLU F N 1
ATOM 9874 C CA . GLU F 1 139 ? 29.489 63.616 59.730 1.00 32.04 119 GLU F CA 1
ATOM 9875 C C . GLU F 1 139 ? 30.097 62.988 58.481 1.00 32.04 119 GLU F C 1
ATOM 9876 O O . GLU F 1 139 ? 30.676 63.694 57.640 1.00 30.02 119 GLU F O 1
ATOM 9882 N N . GLU F 1 140 ? 29.956 61.669 58.329 1.00 26.94 120 GLU F N 1
ATOM 9883 C CA . GLU F 1 140 ? 30.482 61.018 57.138 1.00 26.22 120 GLU F CA 1
ATOM 9884 C C . GLU F 1 140 ? 29.661 61.377 55.910 1.00 26.10 120 GLU F C 1
ATOM 9885 O O . GLU F 1 140 ? 30.221 61.595 54.831 1.00 27.04 120 GLU F O 1
ATOM 9891 N N . LYS F 1 141 ? 28.331 61.460 56.053 1.00 25.23 121 LYS F N 1
ATOM 9892 C CA . LYS F 1 141 ? 27.501 61.918 54.944 1.00 22.20 121 LYS F CA 1
ATOM 9893 C C . LYS F 1 141 ? 27.818 63.367 54.579 1.00 29.07 121 LYS F C 1
ATOM 9894 O O . LYS F 1 141 ? 27.741 63.756 53.401 1.00 23.79 121 LYS F O 1
ATOM 9900 N N . ILE F 1 142 ? 28.160 64.186 55.574 1.00 24.01 122 ILE F N 1
ATOM 9901 C CA . ILE F 1 142 ? 28.517 65.572 55.283 1.00 25.30 122 ILE F CA 1
ATOM 9902 C C . ILE F 1 142 ? 29.852 65.634 54.543 1.00 25.72 122 ILE F C 1
ATOM 9903 O O . ILE F 1 142 ? 29.995 66.359 53.550 1.00 28.02 122 ILE F O 1
ATOM 9908 N N . ALA F 1 143 ? 30.837 64.860 55.001 1.00 25.79 123 ALA F N 1
ATOM 9909 C CA . ALA F 1 143 ? 32.122 64.800 54.304 1.00 31.58 123 ALA F CA 1
ATOM 9910 C C . ALA F 1 143 ? 31.953 64.268 52.885 1.00 34.98 123 ALA F C 1
ATOM 9911 O O . ALA F 1 143 ? 32.590 64.759 51.945 1.00 31.06 123 ALA F O 1
ATOM 9913 N N . LEU F 1 144 ? 31.073 63.284 52.704 1.00 29.71 124 LEU F N 1
ATOM 9914 C CA . LEU F 1 144 ? 30.795 62.793 51.360 1.00 25.63 124 LEU F CA 1
ATOM 9915 C C . LEU F 1 144 ? 30.162 63.873 50.496 1.00 28.07 124 LEU F C 1
ATOM 9916 O O . LEU F 1 144 ? 30.513 64.019 49.315 1.00 29.67 124 LEU F O 1
ATOM 9921 N N . LEU F 1 145 ? 29.208 64.631 51.053 1.00 26.23 125 LEU F N 1
ATOM 9922 C CA . LEU F 1 145 ? 28.542 65.666 50.260 1.00 26.16 125 LEU F CA 1
ATOM 9923 C C . LEU F 1 145 ? 29.466 66.848 49.976 1.00 28.73 125 LEU F C 1
ATOM 9924 O O . LEU F 1 145 ? 29.320 67.513 48.941 1.00 27.10 125 LEU F O 1
ATOM 9929 N N . ARG F 1 146 ? 30.382 67.154 50.894 1.00 30.03 126 ARG F N 1
ATOM 9930 C CA . ARG F 1 146 ? 31.425 68.127 50.580 1.00 35.19 126 ARG F CA 1
ATOM 9931 C C . ARG F 1 146 ? 32.217 67.671 49.358 1.00 35.29 126 ARG F C 1
ATOM 9932 O O . ARG F 1 146 ? 32.315 68.398 48.363 1.00 36.97 126 ARG F O 1
ATOM 9940 N N . GLY F 1 147 ? 32.728 66.431 49.393 1.00 35.07 127 GLY F N 1
ATOM 9941 C CA . GLY F 1 147 ? 33.430 65.886 48.240 1.00 33.48 127 GLY F CA 1
ATOM 9942 C C . GLY F 1 147 ? 32.628 65.962 46.957 1.00 36.82 127 GLY F C 1
ATOM 9943 O O . GLY F 1 147 ? 33.169 66.266 45.890 1.00 34.36 127 GLY F O 1
ATOM 9944 N N . ILE F 1 148 ? 31.324 65.697 47.038 1.00 32.50 128 ILE F N 1
ATOM 9945 C CA . ILE F 1 148 ? 30.485 65.782 45.846 1.00 27.95 128 ILE F CA 1
ATOM 9946 C C . ILE F 1 148 ? 30.437 67.214 45.325 1.00 34.29 128 ILE F C 1
ATOM 9947 O O . ILE F 1 148 ? 30.568 67.451 44.116 1.00 35.08 128 ILE F O 1
ATOM 9952 N N . ALA F 1 149 ? 30.244 68.192 46.219 1.00 32.48 129 ALA F N 1
ATOM 9953 C CA . ALA F 1 149 ? 30.227 69.591 45.790 1.00 35.66 129 ALA F CA 1
ATOM 9954 C C . ALA F 1 149 ? 31.534 69.963 45.096 1.00 37.85 129 ALA F C 1
ATOM 9955 O O . ALA F 1 149 ? 31.529 70.533 43.997 1.00 35.67 129 ALA F O 1
ATOM 9957 N N . ARG F 1 150 ? 32.663 69.623 45.723 1.00 35.14 130 ARG F N 1
ATOM 9958 C CA . ARG F 1 150 ? 33.985 69.883 45.162 1.00 42.46 130 ARG F CA 1
ATOM 9959 C C . ARG F 1 150 ? 34.199 69.246 43.794 1.00 41.23 130 ARG F C 1
ATOM 9960 O O . ARG F 1 150 ? 35.131 69.638 43.086 1.00 38.00 130 ARG F O 1
ATOM 9968 N N . HIS F 1 151 ? 33.392 68.259 43.408 1.00 39.40 131 HIS F N 1
ATOM 9969 C CA . HIS F 1 151 ? 33.598 67.577 42.139 1.00 36.20 131 HIS F CA 1
ATOM 9970 C C . HIS F 1 151 ? 32.472 67.819 41.150 1.00 33.78 131 HIS F C 1
ATOM 9971 O O . HIS F 1 151 ? 32.399 67.134 40.128 1.00 37.92 131 HIS F O 1
ATOM 9978 N N . LEU F 1 152 ? 31.607 68.783 41.416 1.00 38.71 132 LEU F N 1
ATOM 9979 C CA . LEU F 1 152 ? 30.563 69.169 40.484 1.00 37.80 132 LEU F CA 1
ATOM 9980 C C . LEU F 1 152 ? 31.039 70.358 39.658 1.00 46.74 132 LEU F C 1
ATOM 9981 O O . LEU F 1 152 ? 31.710 71.256 40.176 1.00 42.12 132 LEU F O 1
ATOM 9986 N N . LYS F 1 153 ? 30.694 70.355 38.372 1.00 50.38 133 LYS F N 1
ATOM 9987 C CA . LYS F 1 153 ? 30.874 71.539 37.556 1.00 47.51 133 LYS F CA 1
ATOM 9988 C C . LYS F 1 153 ? 29.850 72.586 37.978 1.00 46.44 133 LYS F C 1
ATOM 9989 O O . LYS F 1 153 ? 28.856 72.256 38.628 1.00 46.08 133 LYS F O 1
ATOM 9995 N N . PRO F 1 154 ? 30.086 73.861 37.634 1.00 45.82 134 PRO F N 1
ATOM 9996 C CA . PRO F 1 154 ? 29.139 74.918 38.041 1.00 48.31 134 PRO F CA 1
ATOM 9997 C C . PRO F 1 154 ? 27.677 74.584 37.795 1.00 45.77 134 PRO F C 1
ATOM 9998 O O . PRO F 1 154 ? 26.837 74.795 38.680 1.00 47.99 134 PRO F O 1
ATOM 10002 N N . GLY F 1 155 ? 27.341 74.067 36.618 1.00 47.44 135 GLY F N 1
ATOM 10003 C CA . GLY F 1 155 ? 25.971 73.716 36.319 1.00 43.26 135 GLY F CA 1
ATOM 10004 C C . GLY F 1 155 ? 25.609 72.263 36.539 1.00 36.30 135 GLY F C 1
ATOM 10005 O O . GLY F 1 155 ? 24.515 71.854 36.139 1.00 37.93 135 GLY F O 1
ATOM 10006 N N . GLY F 1 156 ? 26.480 71.474 37.161 1.00 38.89 136 GLY F N 1
ATOM 10007 C CA . GLY F 1 156 ? 26.249 70.052 37.339 1.00 40.27 136 GLY F CA 1
ATOM 10008 C C . GLY F 1 156 ? 25.051 69.725 38.235 1.00 42.19 136 GLY F C 1
ATOM 10009 O O . GLY F 1 156 ? 24.255 70.583 38.623 1.00 43.59 136 GLY F O 1
ATOM 10010 N N . ALA F 1 157 ? 24.932 68.433 38.556 1.00 40.54 137 ALA F N 1
ATOM 10011 C CA . ALA F 1 157 ? 23.883 67.963 39.455 1.00 38.87 137 ALA F CA 1
ATOM 10012 C C . ALA F 1 157 ? 24.277 66.608 40.036 1.00 37.43 137 ALA F C 1
ATOM 10013 O O . ALA F 1 157 ? 24.852 65.767 39.338 1.00 36.27 137 ALA F O 1
ATOM 10015 N N . ALA F 1 158 ? 23.987 66.416 41.320 1.00 38.82 138 ALA F N 1
ATOM 10016 C CA . ALA F 1 158 ? 24.241 65.156 42.006 1.00 31.94 138 ALA F CA 1
ATOM 10017 C C . ALA F 1 158 ? 22.927 64.410 42.206 1.00 33.15 138 ALA F C 1
ATOM 10018 O O . ALA F 1 158 ? 21.866 65.022 42.335 1.00 30.38 138 ALA F O 1
ATOM 10020 N N . PHE F 1 159 ? 23.002 63.077 42.227 1.00 30.62 139 PHE F N 1
ATOM 10021 C CA . PHE F 1 159 ? 21.811 62.237 42.305 1.00 27.65 139 PHE F CA 1
ATOM 10022 C C . PHE F 1 159 ? 22.001 61.176 43.375 1.00 30.85 139 PHE F C 1
ATOM 10023 O O . PHE F 1 159 ? 22.937 60.372 43.292 1.00 27.74 139 PHE F O 1
ATOM 10031 N N . LEU F 1 160 ? 21.109 61.177 44.377 1.00 27.03 140 LEU F N 1
ATOM 10032 C CA . LEU F 1 160 ? 21.093 60.177 45.446 1.00 23.49 140 LEU F CA 1
ATOM 10033 C C . LEU F 1 160 ? 19.862 59.298 45.254 1.00 26.45 140 LEU F C 1
ATOM 10034 O O . LEU F 1 160 ? 18.739 59.706 45.577 1.00 26.64 140 LEU F O 1
ATOM 10039 N N . ASP F 1 161 ? 20.083 58.086 44.748 1.00 25.20 141 ASP F N 1
ATOM 10040 C CA . ASP F 1 161 ? 19.030 57.088 44.589 1.00 21.40 141 ASP F CA 1
ATOM 10041 C C . ASP F 1 161 ? 18.816 56.384 45.927 1.00 19.00 141 ASP F C 1
ATOM 10042 O O . ASP F 1 161 ? 19.690 55.643 46.389 1.00 23.36 141 ASP F O 1
ATOM 10047 N N . CYS F 1 162 ? 17.647 56.591 46.546 1.00 23.64 142 CYS F N 1
ATOM 10048 C CA . CYS F 1 162 ? 17.377 56.056 47.880 1.00 22.56 142 CYS F CA 1
ATOM 10049 C C . CYS F 1 162 ? 15.979 55.459 47.977 1.00 19.04 142 CYS F C 1
ATOM 10050 O O . CYS F 1 162 ? 15.025 55.974 47.388 1.00 21.91 142 CYS F O 1
ATOM 10053 N N . THR F 1 163 ? 15.869 54.383 48.751 1.00 19.94 143 THR F N 1
ATOM 10054 C CA . THR F 1 163 ? 14.584 53.999 49.321 1.00 20.42 143 THR F CA 1
ATOM 10055 C C . THR F 1 163 ? 14.105 55.085 50.278 1.00 19.88 143 THR F C 1
ATOM 10056 O O . THR F 1 163 ? 14.898 55.645 51.042 1.00 19.28 143 THR F O 1
ATOM 10060 N N . ASP F 1 164 ? 12.813 55.390 50.240 1.00 16.81 144 ASP F N 1
ATOM 10061 C CA . ASP F 1 164 ? 12.253 56.219 51.300 1.00 21.49 144 ASP F CA 1
ATOM 10062 C C . ASP F 1 164 ? 12.400 55.477 52.630 1.00 18.34 144 ASP F C 1
ATOM 10063 O O . ASP F 1 164 ? 11.864 54.366 52.773 1.00 23.45 144 ASP F O 1
ATOM 10068 N N . PRO F 1 165 ? 13.111 56.040 53.613 1.00 17.92 145 PRO F N 1
ATOM 10069 C CA . PRO F 1 165 ? 13.370 55.313 54.874 1.00 18.37 145 PRO F CA 1
ATOM 10070 C C . PRO F 1 165 ? 12.126 54.933 55.671 1.00 18.44 145 PRO F C 1
ATOM 10071 O O . PRO F 1 165 ? 12.236 54.095 56.579 1.00 19.78 145 PRO F O 1
ATOM 10075 N N . ALA F 1 166 ? 10.970 55.546 55.405 1.00 18.90 146 ALA F N 1
ATOM 10076 C CA . ALA F 1 166 ? 9.727 55.077 56.027 1.00 20.42 146 ALA F CA 1
ATOM 10077 C C . ALA F 1 166 ? 9.473 53.600 55.719 1.00 22.39 146 ALA F C 1
ATOM 10078 O O . ALA F 1 166 ? 8.867 52.883 56.526 1.00 22.21 146 ALA F O 1
ATOM 10080 N N . GLU F 1 167 ? 9.956 53.126 54.568 1.00 22.52 147 GLU F N 1
ATOM 10081 C CA . GLU F 1 167 ? 9.807 51.719 54.212 1.00 21.61 147 GLU F CA 1
ATOM 10082 C C . GLU F 1 167 ? 10.540 50.806 55.190 1.00 25.51 147 GLU F C 1
ATOM 10083 O O . GLU F 1 167 ? 10.076 49.697 55.471 1.00 28.06 147 GLU F O 1
ATOM 10089 N N . PHE F 1 168 ? 11.673 51.251 55.733 1.00 22.38 148 PHE F N 1
ATOM 10090 C CA . PHE F 1 168 ? 12.424 50.414 56.653 1.00 17.46 148 PHE F CA 1
ATOM 10091 C C . PHE F 1 168 ? 11.732 50.245 57.997 1.00 22.92 148 PHE F C 1
ATOM 10092 O O . PHE F 1 168 ? 12.162 49.404 58.792 1.00 24.00 148 PHE F O 1
ATOM 10100 N N . GLN F 1 169 ? 10.683 51.015 58.271 1.00 24.34 149 GLN F N 1
ATOM 10101 C CA . GLN F 1 169 ? 10.091 51.083 59.596 1.00 25.63 149 GLN F CA 1
ATOM 10102 C C . GLN F 1 169 ? 8.727 50.401 59.673 1.00 27.50 149 GLN F C 1
ATOM 10103 O O . GLN F 1 169 ? 8.105 50.409 60.741 1.00 27.87 149 GLN F O 1
ATOM 10109 N N . ARG F 1 170 ? 8.266 49.777 58.586 1.00 29.01 150 ARG F N 1
ATOM 10110 C CA . ARG F 1 170 ? 6.895 49.277 58.503 1.00 29.95 150 ARG F CA 1
ATOM 10111 C C . ARG F 1 170 ? 6.613 48.127 59.459 1.00 34.67 150 ARG F C 1
ATOM 10112 O O . ARG F 1 170 ? 5.442 47.861 59.760 1.00 33.66 150 ARG F O 1
ATOM 10120 N N . ALA F 1 171 ? 7.636 47.421 59.932 1.00 29.44 151 ALA F N 1
ATOM 10121 C CA . ALA F 1 171 ? 7.399 46.254 60.773 1.00 30.61 151 ALA F CA 1
ATOM 10122 C C . ALA F 1 171 ? 7.935 46.452 62.183 1.00 27.60 151 ALA F C 1
ATOM 10123 O O . ALA F 1 171 ? 8.224 45.474 62.879 1.00 25.28 151 ALA F O 1
ATOM 10125 N N . GLY F 1 172 ? 8.079 47.700 62.619 1.00 27.48 152 GLY F N 1
ATOM 10126 C CA . GLY F 1 172 ? 8.744 47.953 63.875 1.00 21.32 152 GLY F CA 1
ATOM 10127 C C . GLY F 1 172 ? 10.207 47.576 63.893 1.00 25.70 152 GLY F C 1
ATOM 10128 O O . GLY F 1 172 ? 10.803 47.521 64.969 1.00 26.26 152 GLY F O 1
ATOM 10129 N N . GLY F 1 173 ? 10.802 47.297 62.734 1.00 26.71 153 GLY F N 1
ATOM 10130 C CA . GLY F 1 173 ? 12.160 46.799 62.662 1.00 25.12 153 GLY F CA 1
ATOM 10131 C C . GLY F 1 173 ? 12.330 45.309 62.908 1.00 25.38 153 GLY F C 1
ATOM 10132 O O . GLY F 1 173 ? 13.473 44.840 62.927 1.00 24.08 153 GLY F O 1
ATOM 10133 N N . ASP F 1 174 ? 11.241 44.559 63.099 1.00 20.76 154 ASP F N 1
ATOM 10134 C CA . ASP F 1 174 ? 11.330 43.117 63.311 1.00 25.70 154 ASP F CA 1
ATOM 10135 C C . ASP F 1 174 ? 11.814 42.423 62.045 1.00 20.89 154 ASP F C 1
ATOM 10136 O O . ASP F 1 174 ? 11.562 42.878 60.924 1.00 17.89 154 ASP F O 1
ATOM 10141 N N . ALA F 1 175 ? 12.507 41.304 62.239 1.00 21.16 155 ALA F N 1
ATOM 10142 C CA . ALA F 1 175 ? 13.027 40.538 61.113 1.00 21.51 155 ALA F CA 1
ATOM 10143 C C . ALA F 1 175 ? 11.904 40.159 60.152 1.00 18.07 155 ALA F C 1
ATOM 10144 O O . ALA F 1 175 ? 10.885 39.596 60.554 1.00 21.09 155 ALA F O 1
ATOM 10146 N N . ARG F 1 176 ? 12.088 40.502 58.883 1.00 17.73 156 ARG F N 1
ATOM 10147 C CA . ARG F 1 176 ? 11.217 40.095 57.787 1.00 18.55 156 ARG F CA 1
ATOM 10148 C C . ARG F 1 176 ? 12.092 39.510 56.687 1.00 19.55 156 ARG F C 1
ATOM 10149 O O . ARG F 1 176 ? 13.241 39.922 56.525 1.00 17.60 156 ARG F O 1
ATOM 10157 N N . SER F 1 177 ? 11.543 38.561 55.924 1.00 16.81 157 SER F N 1
ATOM 10158 C CA . SER F 1 177 ? 12.278 37.872 54.866 1.00 17.18 157 SER F CA 1
ATOM 10159 C C . SER F 1 177 ? 11.445 37.846 53.602 1.00 19.35 157 SER F C 1
ATOM 10160 O O . SER F 1 177 ? 10.253 37.537 53.653 1.00 16.45 157 SER F O 1
ATOM 10163 N N . VAL F 1 178 ? 12.075 38.145 52.470 1.00 15.08 158 VAL F N 1
ATOM 10164 C CA . VAL F 1 178 ? 11.455 37.952 51.166 1.00 14.18 158 VAL F CA 1
ATOM 10165 C C . VAL F 1 178 ? 12.429 37.163 50.291 1.00 17.28 158 VAL F C 1
ATOM 10166 O O . VAL F 1 178 ? 13.647 37.342 50.378 1.00 16.34 158 VAL F O 1
ATOM 10170 N N . THR F 1 179 ? 11.885 36.304 49.428 1.00 13.90 159 THR F N 1
ATOM 10171 C CA . THR F 1 179 ? 12.693 35.434 48.578 1.00 16.30 159 THR F CA 1
ATOM 10172 C C . THR F 1 179 ? 12.455 35.738 47.104 1.00 18.00 159 THR F C 1
ATOM 10173 O O . THR F 1 179 ? 11.304 35.767 46.650 1.00 17.33 159 THR F O 1
ATOM 10177 N N . TYR F 1 180 ? 13.546 35.957 46.354 1.00 15.27 160 TYR F N 1
ATOM 10178 C CA . TYR F 1 180 ? 13.434 36.366 44.958 1.00 17.28 160 TYR F CA 1
ATOM 10179 C C . TYR F 1 180 ? 14.138 35.374 44.038 1.00 20.47 160 TYR F C 1
ATOM 10180 O O . TYR F 1 180 ? 15.260 34.964 44.333 1.00 16.29 160 TYR F O 1
ATOM 10189 N N . PRO F 1 181 ? 13.564 35.054 42.879 1.00 18.23 161 PRO F N 1
ATOM 10190 C CA . PRO F 1 181 ? 14.313 34.263 41.900 1.00 21.29 161 PRO F CA 1
ATOM 10191 C C . PRO F 1 181 ? 15.437 35.101 41.320 1.00 23.88 161 PRO F C 1
ATOM 10192 O O . PRO F 1 181 ? 15.342 36.326 41.233 1.00 23.11 161 PRO F O 1
ATOM 10196 N N . LEU F 1 182 ? 16.525 34.429 40.951 1.00 23.13 162 LEU F N 1
ATOM 10197 C CA . LEU F 1 182 ? 17.654 35.064 40.249 1.00 27.23 162 LEU F CA 1
ATOM 10198 C C . LEU F 1 182 ? 17.951 34.230 38.997 1.00 30.75 162 LEU F C 1
ATOM 10199 O O . LEU F 1 182 ? 18.978 33.554 38.906 1.00 33.31 162 LEU F O 1
ATOM 10204 N N . GLY F 1 183 ? 17.050 34.282 38.030 1.00 29.99 163 GLY F N 1
ATOM 10205 C CA . GLY F 1 183 ? 17.085 33.331 36.941 1.00 34.23 163 GLY F CA 1
ATOM 10206 C C . GLY F 1 183 ? 16.352 32.050 37.302 1.00 41.76 163 GLY F C 1
ATOM 10207 O O . GLY F 1 183 ? 15.614 31.963 38.295 1.00 38.36 163 GLY F O 1
ATOM 10208 N N . ARG F 1 184 ? 16.561 31.029 36.478 1.00 42.60 164 ARG F N 1
ATOM 10209 C CA . ARG F 1 184 ? 15.891 29.763 36.743 1.00 47.99 164 ARG F CA 1
ATOM 10210 C C . ARG F 1 184 ? 16.690 28.848 37.661 1.00 45.46 164 ARG F C 1
ATOM 10211 O O . ARG F 1 184 ? 16.153 27.829 38.116 1.00 48.54 164 ARG F O 1
ATOM 10219 N N . ASP F 1 185 ? 17.932 29.210 37.982 1.00 42.73 165 ASP F N 1
ATOM 10220 C CA . ASP F 1 185 ? 18.830 28.326 38.707 1.00 44.17 165 ASP F CA 1
ATOM 10221 C C . ASP F 1 185 ? 19.349 28.900 40.024 1.00 40.43 165 ASP F C 1
ATOM 10222 O O . ASP F 1 185 ? 20.098 28.204 40.723 1.00 34.30 165 ASP F O 1
ATOM 10227 N N . ARG F 1 186 ? 18.986 30.139 40.380 1.00 30.56 166 ARG F N 1
ATOM 10228 C CA . ARG F 1 186 ? 19.505 30.814 41.566 1.00 27.60 166 ARG F CA 1
ATOM 10229 C C . ARG F 1 186 ? 18.359 31.547 42.261 1.00 21.49 166 ARG F C 1
ATOM 10230 O O . ARG F 1 186 ? 17.355 31.882 41.640 1.00 19.01 166 ARG F O 1
ATOM 10238 N N . MET F 1 187 ? 18.525 31.807 43.555 1.00 17.26 167 MET F N 1
ATOM 10239 C CA . MET F 1 187 ? 17.534 32.564 44.314 1.00 21.31 167 MET F CA 1
ATOM 10240 C C . MET F 1 187 ? 18.248 33.297 45.435 1.00 17.90 167 MET F C 1
ATOM 10241 O O . MET F 1 187 ? 19.349 32.924 45.839 1.00 18.26 167 MET F O 1
ATOM 10246 N N . VAL F 1 188 ? 17.615 34.346 45.948 1.00 16.81 168 VAL F N 1
ATOM 10247 C CA . VAL F 1 188 ? 18.163 35.045 47.098 1.00 19.08 168 VAL F CA 1
ATOM 10248 C C . VAL F 1 188 ? 17.047 35.288 48.106 1.00 15.74 168 VAL F C 1
ATOM 10249 O O . VAL F 1 188 ? 15.956 35.727 47.736 1.00 16.58 168 VAL F O 1
ATOM 10253 N N . THR F 1 189 ? 17.319 34.967 49.368 1.00 16.69 169 THR F N 1
ATOM 10254 C CA . THR F 1 189 ? 16.471 35.341 50.491 1.00 19.50 169 THR F CA 1
ATOM 10255 C C . THR F 1 189 ? 17.113 36.535 51.190 1.00 19.47 169 THR F C 1
ATOM 10256 O O . THR F 1 189 ? 18.289 36.478 51.575 1.00 17.02 169 THR F O 1
ATOM 10260 N N . VAL F 1 190 ? 16.352 37.617 51.316 1.00 15.76 170 VAL F N 1
ATOM 10261 C CA . VAL F 1 190 ? 16.792 38.832 51.989 1.00 17.18 170 VAL F CA 1
ATOM 10262 C C . VAL F 1 190 ? 16.034 38.945 53.301 1.00 16.84 170 VAL F C 1
ATOM 10263 O O . VAL F 1 190 ? 14.799 38.992 53.308 1.00 18.44 170 VAL F O 1
ATOM 10267 N N . THR F 1 191 ? 16.764 38.986 54.402 1.00 13.83 171 THR F N 1
ATOM 10268 C CA . THR F 1 191 ? 16.193 39.157 55.731 1.00 17.07 171 THR F CA 1
ATOM 10269 C C . THR F 1 191 ? 16.662 40.493 56.272 1.00 18.97 171 THR F C 1
ATOM 10270 O O . THR F 1 191 ? 17.873 40.742 56.349 1.00 18.98 171 THR F O 1
ATOM 10274 N N . GLN F 1 192 ? 15.721 41.346 56.648 1.00 16.66 172 GLN F N 1
ATOM 10275 C CA . GLN F 1 192 ? 16.055 42.687 57.112 1.00 20.22 172 GLN F CA 1
ATOM 10276 C C . GLN F 1 192 ? 15.599 42.898 58.551 1.00 22.31 172 GLN F C 1
ATOM 10277 O O . GLN F 1 192 ? 14.527 42.436 58.951 1.00 16.51 172 GLN F O 1
ATOM 10283 N N . THR F 1 193 ? 16.441 43.568 59.329 1.00 20.53 173 THR F N 1
ATOM 10284 C CA . THR F 1 193 ? 16.078 44.077 60.637 1.00 20.33 173 THR F CA 1
ATOM 10285 C C . THR F 1 193 ? 16.488 45.542 60.696 1.00 23.35 173 THR F C 1
ATOM 10286 O O . THR F 1 193 ? 17.435 45.969 60.024 1.00 19.33 173 THR F O 1
ATOM 10290 N N . ALA F 1 194 ? 15.778 46.315 61.506 1.00 20.89 174 ALA F N 1
ATOM 10291 C CA . ALA F 1 194 ? 16.093 47.732 61.611 1.00 25.27 174 ALA F CA 1
ATOM 10292 C C . ALA F 1 194 ? 15.946 48.203 63.053 1.00 24.91 174 ALA F C 1
ATOM 10293 O O . ALA F 1 194 ? 15.213 47.620 63.852 1.00 25.19 174 ALA F O 1
ATOM 10295 N N . ASP F 1 195 ? 16.656 49.280 63.374 1.00 28.26 175 ASP F N 1
ATOM 10296 C CA . ASP F 1 195 ? 16.499 49.998 64.634 1.00 23.21 175 ASP F CA 1
ATOM 10297 C C . ASP F 1 195 ? 16.203 51.451 64.276 1.00 25.81 175 ASP F C 1
ATOM 10298 O O . ASP F 1 195 ? 17.074 52.171 63.773 1.00 21.39 175 ASP F O 1
ATOM 10303 N N . ARG F 1 196 ? 14.967 51.869 64.542 1.00 24.22 176 ARG F N 1
ATOM 10304 C CA . ARG F 1 196 ? 14.489 53.186 64.148 1.00 26.44 176 ARG F CA 1
ATOM 10305 C C . ARG F 1 196 ? 15.191 54.298 64.922 1.00 22.91 176 ARG F C 1
ATOM 10306 O O . ARG F 1 196 ? 15.315 55.422 64.420 1.00 25.67 176 ARG F O 1
ATOM 10314 N N . ALA F 1 197 ? 15.667 54.011 66.128 1.00 21.53 177 ALA F N 1
ATOM 10315 C CA . ALA F 1 197 ? 16.302 55.061 66.919 1.00 30.01 177 ALA F CA 1
ATOM 10316 C C . ALA F 1 197 ? 17.696 55.375 66.398 1.00 26.11 177 ALA F C 1
ATOM 10317 O O . ALA F 1 197 ? 18.066 56.548 66.261 1.00 27.27 177 ALA F O 1
ATOM 10319 N N . GLY F 1 198 ? 18.472 54.346 66.105 1.00 26.14 178 GLY F N 1
ATOM 10320 C CA . GLY F 1 198 ? 19.753 54.515 65.461 1.00 26.01 178 GLY F CA 1
ATOM 10321 C C . GLY F 1 198 ? 19.682 54.722 63.972 1.00 23.56 178 GLY F C 1
ATOM 10322 O O . GLY F 1 198 ? 20.718 54.983 63.352 1.00 24.66 178 GLY F O 1
ATOM 10323 N N . GLN F 1 199 ? 18.478 54.632 63.393 1.00 21.52 179 GLN F N 1
ATOM 10324 C CA . GLN F 1 199 ? 18.263 54.690 61.941 1.00 19.91 179 GLN F CA 1
ATOM 10325 C C . GLN F 1 199 ? 19.158 53.680 61.218 1.00 21.91 179 GLN F C 1
ATOM 10326 O O . GLN F 1 199 ? 19.686 53.944 60.139 1.00 19.40 179 GLN F O 1
ATOM 10332 N N . GLN F 1 200 ? 19.300 52.499 61.826 1.00 20.30 180 GLN F N 1
ATOM 10333 C CA . GLN F 1 200 ? 20.084 51.388 61.297 1.00 23.48 180 GLN F CA 1
ATOM 10334 C C . GLN F 1 200 ? 19.184 50.412 60.562 1.00 23.19 180 GLN F C 1
ATOM 10335 O O . GLN F 1 200 ? 18.098 50.080 61.045 1.00 19.36 180 GLN F O 1
ATOM 10341 N N . ILE F 1 201 ? 19.659 49.917 59.418 1.00 20.60 181 ILE F N 1
ATOM 10342 C CA . ILE F 1 201 ? 18.990 48.848 58.681 1.00 20.90 181 ILE F CA 1
ATOM 10343 C C . ILE F 1 201 ? 20.030 47.814 58.263 1.00 24.04 181 ILE F C 1
ATOM 10344 O O . ILE F 1 201 ? 21.059 48.157 57.665 1.00 17.50 181 ILE F O 1
ATOM 10349 N N . LEU F 1 202 ? 19.770 46.556 58.600 1.00 18.23 182 LEU F N 1
ATOM 10350 C CA . LEU F 1 202 ? 20.666 45.446 58.309 1.00 19.87 182 LEU F CA 1
ATOM 10351 C C . LEU F 1 202 ? 19.983 44.503 57.327 1.00 23.24 182 LEU F C 1
ATOM 10352 O O . LEU F 1 202 ? 18.846 44.081 57.563 1.00 20.35 182 LEU F O 1
ATOM 10357 N N . SER F 1 203 ? 20.667 44.189 56.222 1.00 20.13 183 SER F N 1
ATOM 10358 C CA . SER F 1 203 ? 20.171 43.251 55.222 1.00 17.08 183 SER F CA 1
ATOM 10359 C C . SER F 1 203 ? 21.106 42.058 55.180 1.00 22.75 183 SER F C 1
ATOM 10360 O O . SER F 1 203 ? 22.321 42.229 55.019 1.00 22.07 183 SER F O 1
ATOM 10363 N N . ILE F 1 204 ? 20.554 40.861 55.362 1.00 20.68 184 ILE F N 1
ATOM 10364 C CA . ILE F 1 204 ? 21.297 39.613 55.215 1.00 18.15 184 ILE F CA 1
ATOM 10365 C C . ILE F 1 204 ? 20.848 38.972 53.911 1.00 21.60 184 ILE F C 1
ATOM 10366 O O . ILE F 1 204 ? 19.643 38.871 53.643 1.00 18.80 184 ILE F O 1
ATOM 10371 N N . PHE F 1 205 ? 21.811 38.573 53.084 1.00 16.27 185 PHE F N 1
ATOM 10372 C CA . PHE F 1 205 ? 21.529 37.993 51.775 1.00 17.26 185 PHE F CA 1
ATOM 10373 C C . PHE F 1 205 ? 21.989 36.540 51.788 1.00 22.13 185 PHE F C 1
ATOM 10374 O O . PHE F 1 205 ? 23.152 36.257 52.095 1.00 20.02 185 PHE F O 1
ATOM 10382 N N . LEU F 1 206 ? 21.077 35.627 51.485 1.00 19.98 186 LEU F N 1
ATOM 10383 C CA . LEU F 1 206 ? 21.390 34.203 51.423 1.00 17.94 186 LEU F CA 1
ATOM 10384 C C . LEU F 1 206 ? 21.085 33.756 50.001 1.00 21.51 186 LEU F C 1
ATOM 10385 O O . LEU F 1 206 ? 19.914 33.596 49.628 1.00 15.21 186 LEU F O 1
ATOM 10390 N N . VAL F 1 207 ? 22.146 33.571 49.213 1.00 17.10 187 VAL F N 1
ATOM 10391 C CA . VAL F 1 207 ? 22.050 33.290 47.780 1.00 19.65 187 VAL F CA 1
ATOM 10392 C C . VAL F 1 207 ? 22.245 31.792 47.552 1.00 22.11 187 VAL F C 1
ATOM 10393 O O . VAL F 1 207 ? 23.231 31.206 48.016 1.00 18.31 187 VAL F O 1
ATOM 10397 N N . GLN F 1 208 ? 21.318 31.171 46.827 1.00 22.32 188 GLN F N 1
ATOM 10398 C CA . GLN F 1 208 ? 21.322 29.721 46.693 1.00 23.24 188 GLN F CA 1
ATOM 10399 C C . GLN F 1 208 ? 21.236 29.278 45.239 1.00 23.46 188 GLN F C 1
ATOM 10400 O O . GLN F 1 208 ? 20.548 29.887 44.416 1.00 22.00 188 GLN F O 1
ATOM 10406 N N . GLY F 1 209 ? 21.923 28.172 44.951 1.00 24.17 189 GLY F N 1
ATOM 10407 C CA . GLY F 1 209 ? 21.648 27.382 43.770 1.00 21.98 189 GLY F CA 1
ATOM 10408 C C . GLY F 1 209 ? 21.334 25.968 44.217 1.00 22.91 189 GLY F C 1
ATOM 10409 O O . GLY F 1 209 ? 21.258 25.705 45.426 1.00 21.80 189 GLY F O 1
ATOM 10410 N N . ALA F 1 210 ? 21.166 25.051 43.259 1.00 21.82 190 ALA F N 1
ATOM 10411 C CA . ALA F 1 210 ? 20.902 23.647 43.582 1.00 18.53 190 ALA F CA 1
ATOM 10412 C C . ALA F 1 210 ? 21.880 23.088 44.612 1.00 20.14 190 ALA F C 1
ATOM 10413 O O . ALA F 1 210 ? 21.496 22.306 45.492 1.00 19.57 190 ALA F O 1
ATOM 10415 N N . THR F 1 211 ? 23.160 23.441 44.504 1.00 17.90 191 THR F N 1
ATOM 10416 C CA . THR F 1 211 ? 24.151 22.869 45.409 1.00 16.63 191 THR F CA 1
ATOM 10417 C C . THR F 1 211 ? 25.085 23.921 45.993 1.00 20.36 191 THR F C 1
ATOM 10418 O O . THR F 1 211 ? 26.187 23.576 46.448 1.00 21.97 191 THR F O 1
ATOM 10422 N N . THR F 1 212 ? 24.677 25.186 46.013 1.00 18.35 192 THR F N 1
ATOM 10423 C CA . THR F 1 212 ? 25.491 26.243 46.582 1.00 18.98 192 THR F CA 1
ATOM 10424 C C . THR F 1 212 ? 24.672 27.095 47.548 1.00 24.31 192 THR F C 1
ATOM 10425 O O . THR F 1 212 ? 23.467 27.296 47.359 1.00 22.36 192 THR F O 1
ATOM 10429 N N . LEU F 1 213 ? 25.358 27.606 48.574 1.00 22.93 193 LEU F N 1
ATOM 10430 C CA . LEU F 1 213 ? 24.833 28.593 49.514 1.00 23.45 193 LEU F CA 1
ATOM 10431 C C . LEU F 1 213 ? 25.941 29.603 49.793 1.00 29.36 193 LEU F C 1
ATOM 10432 O O . LEU F 1 213 ? 27.030 29.216 50.233 1.00 25.64 193 LEU F O 1
ATOM 10437 N N . THR F 1 214 ? 25.670 30.886 49.535 1.00 23.96 194 THR F N 1
ATOM 10438 C CA . THR F 1 214 ? 26.584 31.979 49.864 1.00 28.16 194 THR F CA 1
ATOM 10439 C C . THR F 1 214 ? 25.821 33.030 50.653 1.00 27.42 194 THR F C 1
ATOM 10440 O O . THR F 1 214 ? 24.751 33.468 50.224 1.00 24.07 194 THR F O 1
ATOM 10444 N N . ALA F 1 215 ? 26.368 33.435 51.794 1.00 26.47 195 ALA F N 1
ATOM 10445 C CA . ALA F 1 215 ? 25.730 34.412 52.666 1.00 26.91 195 ALA F CA 1
ATOM 10446 C C . ALA F 1 215 ? 26.610 35.643 52.796 1.00 30.08 195 ALA F C 1
ATOM 10447 O O . ALA F 1 215 ? 27.837 35.533 52.892 1.00 28.98 195 ALA F O 1
ATOM 10449 N N . PHE F 1 216 ? 25.982 36.816 52.772 1.00 28.61 196 PHE F N 1
ATOM 10450 C CA . PHE F 1 216 ? 26.672 38.065 53.055 1.00 28.50 196 PHE F CA 1
ATOM 10451 C C . PHE F 1 216 ? 25.651 39.059 53.589 1.00 29.21 196 PHE F C 1
ATOM 10452 O O . PHE F 1 216 ? 24.439 38.835 53.514 1.00 22.77 196 PHE F O 1
ATOM 10460 N N . HIS F 1 217 ? 26.150 40.161 54.140 1.00 26.87 197 HIS F N 1
ATOM 10461 C CA . HIS F 1 217 ? 25.265 41.148 54.744 1.00 26.05 197 HIS F CA 1
ATOM 10462 C C . HIS F 1 217 ? 25.796 42.542 54.483 1.00 30.91 197 HIS F C 1
ATOM 10463 O O . HIS F 1 217 ? 26.965 42.734 54.144 1.00 27.00 197 HIS F O 1
ATOM 10470 N N . GLU F 1 218 ? 24.906 43.516 54.645 1.00 26.19 198 GLU F N 1
ATOM 10471 C CA . GLU F 1 218 ? 25.232 44.929 54.552 1.00 28.14 198 GLU F CA 1
ATOM 10472 C C . GLU F 1 218 ? 24.376 45.673 55.564 1.00 27.32 198 GLU F C 1
ATOM 10473 O O . GLU F 1 218 ? 23.175 45.418 55.653 1.00 20.45 198 GLU F O 1
ATOM 10479 N N . GLN F 1 219 ? 24.982 46.596 56.307 1.00 22.12 199 GLN F N 1
ATOM 10480 C CA . GLN F 1 219 ? 24.260 47.428 57.262 1.00 20.23 199 GLN F CA 1
ATOM 10481 C C . GLN F 1 219 ? 24.452 48.892 56.904 1.00 26.03 199 GLN F C 1
ATOM 10482 O O . GLN F 1 219 ? 25.572 49.326 56.609 1.00 23.61 199 GLN F O 1
ATOM 10488 N N . ALA F 1 220 ? 23.359 49.650 56.934 1.00 21.84 200 ALA F N 1
ATOM 10489 C CA . ALA F 1 220 ? 23.375 51.048 56.541 1.00 22.60 200 ALA F CA 1
ATOM 10490 C C . ALA F 1 220 ? 22.668 51.901 57.585 1.00 21.53 200 ALA F C 1
ATOM 10491 O O . ALA F 1 220 ? 21.847 51.418 58.369 1.00 20.54 200 ALA F O 1
ATOM 10493 N N . THR F 1 221 ? 23.001 53.186 57.574 1.00 21.27 201 THR F N 1
ATOM 10494 C CA . THR F 1 221 ? 22.363 54.195 58.415 1.00 20.08 201 THR F CA 1
ATOM 10495 C C . THR F 1 221 ? 21.575 55.129 57.515 1.00 18.12 201 THR F C 1
ATOM 10496 O O . THR F 1 221 ? 22.156 55.829 56.678 1.00 18.79 201 THR F O 1
ATOM 10500 N N . TRP F 1 222 ? 20.255 55.154 57.682 1.00 16.92 202 TRP F N 1
ATOM 10501 C CA . TRP F 1 222 ? 19.501 55.977 56.763 1.00 17.51 202 TRP F CA 1
ATOM 10502 C C . TRP F 1 222 ? 19.451 57.424 57.251 1.00 18.41 202 TRP F C 1
ATOM 10503 O O . TRP F 1 222 ? 19.776 57.731 58.392 1.00 15.90 202 TRP F O 1
ATOM 10514 N N . ALA F 1 223 ? 19.049 58.308 56.349 1.00 16.54 203 ALA F N 1
ATOM 10515 C CA . ALA F 1 223 ? 18.732 59.691 56.664 1.00 19.54 203 ALA F CA 1
ATOM 10516 C C . ALA F 1 223 ? 17.469 60.070 55.907 1.00 18.29 203 ALA F C 1
ATOM 10517 O O . ALA F 1 223 ? 17.261 59.616 54.781 1.00 20.82 203 ALA F O 1
ATOM 10519 N N . THR F 1 224 ? 16.623 60.896 56.521 1.00 20.18 204 THR F N 1
ATOM 10520 C CA . THR F 1 224 ? 15.426 61.369 55.846 1.00 19.62 204 THR F CA 1
ATOM 10521 C C . THR F 1 224 ? 15.756 62.519 54.908 1.00 22.34 204 THR F C 1
ATOM 10522 O O . THR F 1 224 ? 16.840 63.106 54.956 1.00 19.76 204 THR F O 1
ATOM 10526 N N . LEU F 1 225 ? 14.773 62.871 54.074 1.00 20.28 205 LEU F N 1
ATOM 10527 C CA . LEU F 1 225 ? 14.912 64.050 53.222 1.00 22.36 205 LEU F CA 1
ATOM 10528 C C . LEU F 1 225 ? 15.222 65.300 54.044 1.00 26.23 205 LEU F C 1
ATOM 10529 O O . LEU F 1 225 ? 16.067 66.118 53.652 1.00 24.32 205 LEU F O 1
ATOM 10534 N N . ALA F 1 226 ? 14.536 65.477 55.179 1.00 23.72 206 ALA F N 1
ATOM 10535 C CA . ALA F 1 226 ? 14.787 66.660 55.999 1.00 25.43 206 ALA F CA 1
ATOM 10536 C C . ALA F 1 226 ? 16.220 66.672 56.508 1.00 23.37 206 ALA F C 1
ATOM 10537 O O . ALA F 1 226 ? 16.876 67.721 56.526 1.00 23.75 206 ALA F O 1
ATOM 10539 N N . GLU F 1 227 ? 16.717 65.512 56.934 1.00 19.82 207 GLU F N 1
ATOM 10540 C CA . GLU F 1 227 ? 18.119 65.398 57.309 1.00 20.99 207 GLU F CA 1
ATOM 10541 C C . GLU F 1 227 ? 19.028 65.763 56.148 1.00 25.35 207 GLU F C 1
ATOM 10542 O O . GLU F 1 227 ? 20.061 66.422 56.333 1.00 24.13 207 GLU F O 1
ATOM 10548 N N . ILE F 1 228 ? 18.685 65.299 54.949 1.00 20.66 208 ILE F N 1
ATOM 10549 C CA . ILE F 1 228 ? 19.542 65.528 53.799 1.00 25.81 208 ILE F CA 1
ATOM 10550 C C . ILE F 1 228 ? 19.561 67.009 53.439 1.00 25.14 208 ILE F C 1
ATOM 10551 O O . ILE F 1 228 ? 20.603 67.544 53.045 1.00 25.71 208 ILE F O 1
ATOM 10556 N N . ARG F 1 229 ? 18.424 67.700 53.588 1.00 23.59 209 ARG F N 1
ATOM 10557 C CA . ARG F 1 229 ? 18.407 69.141 53.338 1.00 27.54 209 ARG F CA 1
ATOM 10558 C C . ARG F 1 229 ? 19.453 69.855 54.185 1.00 25.27 209 ARG F C 1
ATOM 10559 O O . ARG F 1 229 ? 20.190 70.711 53.683 1.00 31.38 209 ARG F O 1
ATOM 10567 N N . LEU F 1 230 ? 19.546 69.501 55.465 1.00 25.39 210 LEU F N 1
ATOM 10568 C CA . LEU F 1 230 ? 20.493 70.154 56.359 1.00 28.84 210 LEU F CA 1
ATOM 10569 C C . LEU F 1 230 ? 21.922 69.776 56.006 1.00 31.56 210 LEU F C 1
ATOM 10570 O O . LEU F 1 230 ? 22.794 70.645 55.898 1.00 28.61 210 LEU F O 1
ATOM 10575 N N . MET F 1 231 ? 22.180 68.472 55.859 1.00 24.73 211 MET F N 1
ATOM 10576 C CA . MET F 1 231 ? 23.498 67.993 55.444 1.00 26.98 211 MET F CA 1
ATOM 10577 C C . MET F 1 231 ? 23.963 68.672 54.163 1.00 26.34 211 MET F C 1
ATOM 10578 O O . MET F 1 231 ? 25.130 69.058 54.044 1.00 29.89 211 MET F O 1
ATOM 10583 N N . ALA F 1 232 ? 23.068 68.807 53.182 1.00 24.90 212 ALA F N 1
ATOM 10584 C CA . ALA F 1 232 ? 23.431 69.481 51.943 1.00 29.92 212 ALA F CA 1
ATOM 10585 C C . ALA F 1 232 ? 23.916 70.902 52.217 1.00 33.21 212 ALA F C 1
ATOM 10586 O O . ALA F 1 232 ? 24.985 71.307 51.742 1.00 33.88 212 ALA F O 1
ATOM 10588 N N . ARG F 1 233 ? 23.148 71.660 53.011 1.00 33.58 213 ARG F N 1
ATOM 10589 C CA . ARG F 1 233 ? 23.491 73.046 53.341 1.00 35.12 213 ARG F CA 1
ATOM 10590 C C . ARG F 1 233 ? 24.856 73.144 54.028 1.00 35.56 213 ARG F C 1
ATOM 10591 O O . ARG F 1 233 ? 25.697 73.967 53.650 1.00 37.88 213 ARG F O 1
ATOM 10599 N N . ILE F 1 234 ? 25.088 72.322 55.051 1.00 31.20 214 ILE F N 1
ATOM 10600 C CA . ILE F 1 234 ? 26.387 72.318 55.717 1.00 32.09 214 ILE F CA 1
ATOM 10601 C C . ILE F 1 234 ? 27.503 72.092 54.711 1.00 38.91 214 ILE F C 1
ATOM 10602 O O . ILE F 1 234 ? 28.575 72.703 54.797 1.00 37.26 214 ILE F O 1
ATOM 10607 N N . ALA F 1 235 ? 27.268 71.207 53.741 1.00 36.61 215 ALA F N 1
ATOM 10608 C CA . ALA F 1 235 ? 28.310 70.776 52.820 1.00 37.03 215 ALA F CA 1
ATOM 10609 C C . ALA F 1 235 ? 28.507 71.717 51.639 1.00 37.48 215 ALA F C 1
ATOM 10610 O O . ALA F 1 235 ? 29.515 71.593 50.938 1.00 42.78 215 ALA F O 1
ATOM 10612 N N . GLY F 1 236 ? 27.587 72.638 51.391 1.00 35.63 216 GLY F N 1
ATOM 10613 C CA . GLY F 1 236 ? 27.709 73.541 50.275 1.00 35.05 216 GLY F CA 1
ATOM 10614 C C . GLY F 1 236 ? 26.873 73.193 49.074 1.00 41.29 216 GLY F C 1
ATOM 10615 O O . GLY F 1 236 ? 27.133 73.726 47.988 1.00 38.85 216 GLY F O 1
ATOM 10616 N N . LEU F 1 237 ? 25.880 72.328 49.227 1.00 35.26 217 LEU F N 1
ATOM 10617 C CA . LEU F 1 237 ? 24.962 71.982 48.156 1.00 35.18 217 LEU F CA 1
ATOM 10618 C C . LEU F 1 237 ? 23.544 72.385 48.547 1.00 38.47 217 LEU F C 1
ATOM 10619 O O . LEU F 1 237 ? 23.280 72.890 49.645 1.00 35.82 217 LEU F O 1
ATOM 10624 N N . GLU F 1 238 ? 22.622 72.130 47.632 1.00 35.55 218 GLU F N 1
ATOM 10625 C CA . GLU F 1 238 ? 21.226 72.465 47.837 1.00 37.36 218 GLU F CA 1
ATOM 10626 C C . GLU F 1 238 ? 20.381 71.425 47.120 1.00 36.02 218 GLU F C 1
ATOM 10627 O O . GLU F 1 238 ? 20.644 71.114 45.953 1.00 34.53 218 GLU F O 1
ATOM 10633 N N . VAL F 1 239 ? 19.398 70.870 47.827 1.00 36.13 219 VAL F N 1
ATOM 10634 C CA . VAL F 1 239 ? 18.401 70.016 47.195 1.00 32.28 219 VAL F CA 1
ATOM 10635 C C . VAL F 1 239 ? 17.543 70.879 46.278 1.00 33.53 219 VAL F C 1
ATOM 10636 O O . VAL F 1 239 ? 16.812 71.763 46.739 1.00 38.57 219 VAL F O 1
ATOM 10640 N N . THR F 1 240 ? 17.601 70.609 44.978 1.00 30.49 220 THR F N 1
ATOM 10641 C CA . THR F 1 240 ? 16.801 71.349 44.012 1.00 33.62 220 THR F CA 1
ATOM 10642 C C . THR F 1 240 ? 15.632 70.556 43.457 1.00 33.96 220 THR F C 1
ATOM 10643 O O . THR F 1 240 ? 14.782 71.140 42.771 1.00 35.67 220 THR F O 1
ATOM 10647 N N . GLY F 1 241 ? 15.566 69.254 43.725 1.00 31.89 221 GLY F N 1
ATOM 10648 C CA . GLY F 1 241 ? 14.415 68.466 43.324 1.00 28.69 221 GLY F CA 1
ATOM 10649 C C . GLY F 1 241 ? 14.403 67.109 43.993 1.00 25.20 221 GLY F C 1
ATOM 10650 O O . GLY F 1 241 ? 15.463 66.555 44.294 1.00 24.95 221 GLY F O 1
ATOM 10651 N N . VAL F 1 242 ? 13.214 66.581 44.274 1.00 28.69 222 VAL F N 1
ATOM 10652 C CA . VAL F 1 242 ? 13.051 65.230 44.796 1.00 27.82 222 VAL F CA 1
ATOM 10653 C C . VAL F 1 242 ? 11.960 64.550 43.996 1.00 30.98 222 VAL F C 1
ATOM 10654 O O . VAL F 1 242 ? 10.882 65.123 43.794 1.00 33.34 222 VAL F O 1
ATOM 10658 N N . ASP F 1 243 ? 12.228 63.326 43.554 1.00 28.48 223 ASP F N 1
ATOM 10659 C CA . ASP F 1 243 ? 11.244 62.538 42.834 1.00 28.42 223 ASP F CA 1
ATOM 10660 C C . ASP F 1 243 ? 10.838 61.344 43.689 1.00 26.03 223 ASP F C 1
ATOM 10661 O O . ASP F 1 243 ? 11.586 60.909 44.567 1.00 22.92 223 ASP F O 1
ATOM 10666 N N . GLY F 1 244 ? 9.626 60.847 43.448 1.00 32.72 224 GLY F N 1
ATOM 10667 C CA . GLY F 1 244 ? 9.069 59.768 44.243 1.00 28.33 224 GLY F CA 1
ATOM 10668 C C . GLY F 1 244 ? 9.218 58.404 43.607 1.00 30.87 224 GLY F C 1
ATOM 10669 O O . GLY F 1 244 ? 8.998 57.384 44.267 1.00 29.06 224 GLY F O 1
ATOM 10670 N N . SER F 1 245 ? 9.585 58.373 42.327 1.00 30.87 225 SER F N 1
ATOM 10671 C CA . SER F 1 245 ? 9.810 57.130 41.597 1.00 32.77 225 SER F CA 1
ATOM 10672 C C . SER F 1 245 ? 10.706 57.435 40.407 1.00 33.41 225 SER F C 1
ATOM 10673 O O . SER F 1 245 ? 10.874 58.594 40.015 1.00 33.23 225 SER F O 1
ATOM 10676 N N . TYR F 1 246 ? 11.260 56.375 39.812 1.00 30.11 226 TYR F N 1
ATOM 10677 C CA . TYR F 1 246 ? 12.102 56.565 38.636 1.00 33.23 226 TYR F CA 1
ATOM 10678 C C . TYR F 1 246 ? 11.350 57.243 37.502 1.00 33.97 226 TYR F C 1
ATOM 10679 O O . TYR F 1 246 ? 11.982 57.883 36.654 1.00 38.88 226 TYR F O 1
ATOM 10688 N N . ALA F 1 247 ? 10.017 57.145 37.486 1.00 35.39 227 ALA F N 1
ATOM 10689 C CA . ALA F 1 247 ? 9.195 57.764 36.451 1.00 38.06 227 ALA F CA 1
ATOM 10690 C C . ALA F 1 247 ? 9.083 59.278 36.597 1.00 34.76 227 ALA F C 1
ATOM 10691 O O . ALA F 1 247 ? 8.594 59.936 35.674 1.00 35.61 227 ALA F O 1
ATOM 10693 N N . GLY F 1 248 ? 9.507 59.846 37.719 1.00 37.39 228 GLY F N 1
ATOM 10694 C CA . GLY F 1 248 ? 9.561 61.285 37.865 1.00 35.40 228 GLY F CA 1
ATOM 10695 C C . GLY F 1 248 ? 8.403 61.934 38.595 1.00 37.07 228 GLY F C 1
ATOM 10696 O O . GLY F 1 248 ? 8.324 63.168 38.595 1.00 40.67 228 GLY F O 1
ATOM 10697 N N . GLU F 1 249 ? 7.498 61.152 39.193 1.00 37.22 229 GLU F N 1
ATOM 10698 C CA . GLU F 1 249 ? 6.456 61.722 40.044 1.00 41.41 229 GLU F CA 1
ATOM 10699 C C . GLU F 1 249 ? 7.098 62.564 41.146 1.00 36.22 229 GLU F C 1
ATOM 10700 O O . GLU F 1 249 ? 8.163 62.202 41.663 1.00 33.77 229 GLU F O 1
ATOM 10706 N N . PRO F 1 250 ? 6.505 63.699 41.514 1.00 41.71 230 PRO F N 1
ATOM 10707 C CA . PRO F 1 250 ? 7.053 64.464 42.641 1.00 38.92 230 PRO F CA 1
ATOM 10708 C C . PRO F 1 250 ? 6.996 63.629 43.912 1.00 31.63 230 PRO F C 1
ATOM 10709 O O . PRO F 1 250 ? 6.148 62.746 44.061 1.00 32.37 230 PRO F O 1
ATOM 10713 N N . TYR F 1 251 ? 7.936 63.902 44.817 1.00 28.20 231 TYR F N 1
ATOM 10714 C CA . TYR F 1 251 ? 8.004 63.198 46.092 1.00 28.87 231 TYR F CA 1
ATOM 10715 C C . TYR F 1 251 ? 6.872 63.674 47.000 1.00 29.75 231 TYR F C 1
ATOM 10716 O O . TYR F 1 251 ? 6.734 64.875 47.253 1.00 30.27 231 TYR F O 1
ATOM 10725 N N . THR F 1 252 ? 6.036 62.742 47.454 1.00 26.00 232 THR F N 1
ATOM 10726 C CA . THR F 1 252 ? 4.920 63.051 48.344 1.00 28.75 232 THR F CA 1
ATOM 10727 C C . THR F 1 252 ? 4.897 62.048 49.498 1.00 25.37 232 THR F C 1
ATOM 10728 O O . THR F 1 252 ? 5.680 61.089 49.544 1.00 22.46 232 THR F O 1
ATOM 10732 N N . ALA F 1 253 ? 3.965 62.259 50.432 1.00 24.09 233 ALA F N 1
ATOM 10733 C CA . ALA F 1 253 ? 3.821 61.335 51.551 1.00 22.04 233 ALA F CA 1
ATOM 10734 C C . ALA F 1 253 ? 3.537 59.910 51.104 1.00 23.86 233 ALA F C 1
ATOM 10735 O O . ALA F 1 253 ? 3.756 58.984 51.887 1.00 26.84 233 ALA F O 1
ATOM 10737 N N . ARG F 1 254 ? 3.046 59.705 49.880 1.00 26.50 234 ARG F N 1
ATOM 10738 C CA . ARG F 1 254 ? 2.782 58.358 49.386 1.00 29.80 234 ARG F CA 1
ATOM 10739 C C . ARG F 1 254 ? 3.981 57.734 48.677 1.00 31.18 234 ARG F C 1
ATOM 10740 O O . ARG F 1 254 ? 3.951 56.530 48.390 1.00 27.33 234 ARG F O 1
ATOM 10748 N N . SER F 1 255 ? 5.033 58.511 48.404 1.00 28.13 235 SER F N 1
ATOM 10749 C CA . SER F 1 255 ? 6.193 57.977 47.703 1.00 25.01 235 SER F CA 1
ATOM 10750 C C . SER F 1 255 ? 6.899 56.913 48.536 1.00 23.64 235 SER F C 1
ATOM 10751 O O . SER F 1 255 ? 7.014 57.020 49.762 1.00 23.28 235 SER F O 1
ATOM 10754 N N . ARG F 1 256 ? 7.371 55.873 47.853 1.00 20.75 236 ARG F N 1
ATOM 10755 C CA . ARG F 1 256 ? 8.128 54.803 48.478 1.00 23.95 236 ARG F CA 1
ATOM 10756 C C . ARG F 1 256 ? 9.608 54.880 48.154 1.00 22.18 236 ARG F C 1
ATOM 10757 O O . ARG F 1 256 ? 10.389 54.110 48.715 1.00 18.52 236 ARG F O 1
ATOM 10765 N N . GLU F 1 257 ? 10.001 55.792 47.266 1.00 22.03 237 GLU F N 1
ATOM 10766 C CA . GLU F 1 257 ? 11.393 56.060 46.946 1.00 25.90 237 GLU F CA 1
ATOM 10767 C C . GLU F 1 257 ? 11.658 57.547 47.135 1.00 21.68 237 GLU F C 1
ATOM 10768 O O . GLU F 1 257 ? 10.743 58.374 47.101 1.00 22.78 237 GLU F O 1
ATOM 10774 N N . MET F 1 258 ? 12.927 57.875 47.370 1.00 21.50 238 MET F N 1
ATOM 10775 C CA . MET F 1 258 ? 13.338 59.235 47.716 1.00 25.86 238 MET F CA 1
ATOM 10776 C C . MET F 1 258 ? 14.560 59.544 46.847 1.00 25.09 238 MET F C 1
ATOM 10777 O O . MET F 1 258 ? 15.694 59.175 47.177 1.00 21.92 238 MET F O 1
ATOM 10782 N N . LEU F 1 259 ? 14.317 60.188 45.710 1.00 22.10 239 LEU F N 1
ATOM 10783 C CA . LEU F 1 259 ? 15.326 60.371 44.673 1.00 26.36 239 LEU F CA 1
ATOM 10784 C C . LEU F 1 259 ? 15.705 61.846 44.678 1.00 24.87 239 LEU F C 1
ATOM 10785 O O . LEU F 1 259 ? 14.974 62.688 44.152 1.00 26.21 239 LEU F O 1
ATOM 10790 N N . VAL F 1 260 ? 16.854 62.147 45.267 1.00 24.66 240 VAL F N 1
ATOM 10791 C CA . VAL F 1 260 ? 17.242 63.514 45.587 1.00 25.54 240 VAL F CA 1
ATOM 10792 C C . VAL F 1 260 ? 18.177 64.050 44.507 1.00 30.54 240 VAL F C 1
ATOM 10793 O O . VAL F 1 260 ? 19.168 63.396 44.145 1.00 27.36 240 VAL F O 1
ATOM 10797 N N . VAL F 1 261 ? 17.864 65.244 43.999 1.00 26.70 241 VAL F N 1
ATOM 10798 C CA . VAL F 1 261 ? 18.748 65.998 43.112 1.00 29.38 241 VAL F CA 1
ATOM 10799 C C . VAL F 1 261 ? 19.381 67.127 43.915 1.00 31.54 241 VAL F C 1
ATOM 10800 O O . VAL F 1 261 ? 18.681 67.856 44.630 1.00 31.86 241 VAL F O 1
ATOM 10804 N N . LEU F 1 262 ? 20.697 67.281 43.801 1.00 33.41 242 LEU F N 1
ATOM 10805 C CA . LEU F 1 262 ? 21.419 68.343 44.490 1.00 31.44 242 LEU F CA 1
ATOM 10806 C C . LEU F 1 262 ? 22.268 69.134 43.502 1.00 36.46 242 LEU F C 1
ATOM 10807 O O . LEU F 1 262 ? 22.763 68.593 42.510 1.00 31.27 242 LEU F O 1
ATOM 10812 N N . GLU F 1 263 ? 22.438 70.423 43.796 1.00 36.87 243 GLU F N 1
ATOM 10813 C CA . GLU F 1 263 ? 23.270 71.318 43.004 1.00 38.54 243 GLU F CA 1
ATOM 10814 C C . GLU F 1 263 ? 24.106 72.172 43.948 1.00 41.01 243 GLU F C 1
ATOM 10815 O O . GLU F 1 263 ? 23.779 72.334 45.127 1.00 37.44 243 GLU F O 1
ATOM 10821 N N . ARG F 1 264 ? 25.210 72.703 43.430 1.00 40.98 244 ARG F N 1
ATOM 10822 C CA . ARG F 1 264 ? 25.998 73.644 44.215 1.00 43.80 244 ARG F CA 1
ATOM 10823 C C . ARG F 1 264 ? 25.151 74.870 44.534 1.00 40.46 244 ARG F C 1
ATOM 10824 O O . ARG F 1 264 ? 24.357 75.320 43.704 1.00 35.72 244 ARG F O 1
ATOM 10832 N N . GLN F 1 265 ? 25.296 75.403 45.747 1.00 38.73 245 GLN F N 1
ATOM 10833 C CA . GLN F 1 265 ? 24.568 76.635 46.074 1.00 45.14 245 GLN F CA 1
ATOM 10834 C C . GLN F 1 265 ? 25.368 77.856 45.621 1.00 48.05 245 GLN F C 1
ATOM 10835 O O . GLN F 1 265 ? 25.111 78.409 44.553 1.00 51.58 245 GLN F O 1
#